Protein AF-A0A397TZB5-F1 (afdb_monomer)

Sequence (980 aa):
MTKKNLGPCSVRDCQINPKQFRGITDYALKKAKEKGTFGQYSYLEIGKQLCYSHYLEIIEPDRHNVKKLPTNNLQNNVITKSLSFGDKIALMTKVLYNKQRKENQMLELDPDHFQTMLENAEPLLKGFFDELYDAFTPERQSAYNKKEGKKKIVNICYSIAAIRNRLVNNYPLEIGLYLAASCASCNAIDTMHKAGMSVCYKTVDNYRKKIVSEHPKNIRNYFIEKNNSFFVYNIDDYHNIHGIRRPDNVVLSAPIHFATCVSKEISSCAPIPISYNGISIHNPVNIDASLVCLYLITQYREIFDFSYIQRKSQWSTSQKININFDQIELLTIHCYDDAISEKEKERNIEEVRLVGIKESNLRSLEDYLNALKRILLINKDIGRENNYVMPVVADWPGQLFIRKAITHLQQNTNSHISAAVNSFISILVPLHVSLNSREQVLIIYYSFFKKLFHAVFGERKVLAKKPKPWRINLLLELAYQGWLKIKKKILEKFGTICKDVEYRMLVDLLDNIVPATLDVYAILFRSGSFDEYVETVFRIWTFALRWNRKNYNKAPLVFLSDIFYWKDKNHPMFEAIKMFLVNFNDYFVENFHSQIRANISSSDSIETIIKQACILDANKQSPFKEAFHSKKKYPYTPPTLKYLTNRTSLFLIDYFHQVFQHLYMVPSTTSREQKKGKKKDIIKKQGKKKKKDIKHKLKVLNEEVGVTHLPTGYSTGVPPLPFLCDNCYEALNDYNDGTVLICGHGYHWHCYNQIEYGCRHCEQYYKKGINKNIKSFLERLEKGENTLTKEDGIEESEEGTEEDTEEPEEIQEIEESDTVLFRLQNALENINKWVKLGKFAKDSVDSAYKFYASNYRKLPLDFQKLKIFLLQGSATVLELFILDKKYLPLYRLRRLAIVEPLQKNSSSLDSIINLVSVLLTFHELLRDNFMIIQSVDKKLAVDGCDEIVDMGDYKDPIPTSNTPRQSTNFKKKINAKNSS

InterPro domains:
  IPR001841 Zinc finger, RING-type [PS50089] (725-763)

pLDDT: mean 76.36, std 21.87, range [24.67, 98.44]

Foldseek 3Di:
DPDDDDDDAPDPPPPDDDPDKDFCAPLQQVQLVVVVLCPVVVVDDGRGIHDPVVSCVRRNVCPPPPPDDDDDDDDDDPPPPQQDPVRLLVLLLVLLQCCCPVVVHDQDQQLVVSLVSSCVSPVSNNCVLVVQLPVVDDPDDDPVVSNLSSSVSSLVSVLSSCLVPVNSHCQQLLVLLVCLLQVHDQVRQQVCVVVSRHPHNVVNVVVLVVLLVCLLVVLLVVCQVLVFWAKEKEWDKFWLDPDFDDDPDPDGQDIFIKIWMKMFTDSVDGFFWCADPNRGLADPVRFDLVLLLVCCVPPQQLVQLAAPQVVVVVCVVVVLADDDDDPLLLLCPLPLPCLAPPPVPVLQCVRMGRLAMDGDNPFFLVRVLVVVVSVLVSVVSSPRLQTGAHEYAYAPPCQQNLSLLCVCVSVVPDPVRDNSSSNYDYAYAQVVLLQVLLQLLCLQCVLVLQLLCCLQQNPVDDDDSRDDSSVSSLSLSLLQLLCVVQVVLLCVLCDFQNLDFQVLLSCLSRRHRSVLSSCLVSGCQQVLVPVVNLSSLVSSLLLCLLLVPFPSVFSNSSNNSSLSVCVVVVRVVNVVCSVPVNSSHPSSVSSLSVSLNSRDDSPDDRVRSRSSSSVCSVPVDSVCCVSDPNHDHDPADPLRSLLSSLSSNLSVLVLSLVVLCVVFPAFDPPPPPPPPPPVPPVVDPPDDDDDDFDWDADVSSRDTDGSSSGASQCVFPQRADPQAQSQPRHGDDSPQQKGQTSSSHIHGPVRCVVVVSGDPRSSVSVSVSSVVNNVVSVCCSPPNDRGDDVSNPDDPDPDDPPDDDPDDRDDPDDPCSVVSVVSSVVSSVCSVVSDRADPLSSVQVVVVVCVCVVCVVVDPPVSVPDPQDDWDHDPFWIWHWDWDCPDPPDIDIDTDDIDGRDDPPPPDPVVVVVVVVVVVVVVVVVVVVVVVVVVVVVVVPPDDDDDDDDDDDDDDDDDDDDDDDDDDDDDDDDDDDDDD

Mean predicted aligned error: 17.18 Å

Radius of gyration: 43.2 Å; Cα contacts (8 Å, |Δi|>4): 1146; chains: 1; bounding box: 138×82×132 Å

Solvent-accessible surface area (backbone atoms only — not comparable to full-atom values): 57446 Å² total; per-residue (Å²): 134,85,82,84,82,84,69,73,47,68,54,85,91,63,83,73,84,66,98,50,74,43,68,34,40,72,67,49,54,50,44,8,51,78,68,64,45,33,74,90,47,71,89,68,50,72,74,41,32,27,32,56,67,57,40,33,58,40,48,39,60,71,80,74,69,70,82,74,81,84,88,79,89,78,83,89,78,84,77,75,76,75,75,49,72,70,52,51,52,51,51,52,33,51,50,49,23,44,42,38,71,72,67,66,44,78,86,71,68,54,47,70,61,38,47,51,53,48,28,72,76,36,66,89,44,58,65,50,64,56,53,51,40,60,73,78,47,75,92,89,59,55,75,67,54,52,57,55,47,43,42,52,44,50,52,50,53,55,44,54,31,28,61,78,36,69,83,31,50,66,61,32,51,53,46,28,47,49,41,53,38,69,68,46,50,60,66,56,34,36,49,37,22,74,72,51,60,23,36,41,42,69,58,43,52,52,52,53,52,49,47,46,70,44,42,69,58,52,51,48,50,52,53,56,77,42,69,63,34,23,56,35,32,34,50,47,80,44,61,66,38,99,58,83,66,86,61,96,52,102,59,88,64,76,66,51,41,20,36,38,30,35,34,34,67,37,77,91,36,62,67,45,56,35,56,54,98,87,43,58,74,66,54,94,73,67,65,42,48,67,60,46,45,46,46,40,66,78,69,41,40,49,58,64,38,48,33,41,55,62,52,50,49,55,38,43,75,67,64,74,55,87,79,86,74,54,72,69,61,61,54,42,74,88,58,58,61,82,42,40,60,74,55,65,79,78,69,57,56,85,62,47,39,72,73,45,68,44,84,36,76,59,54,31,38,66,47,47,52,58,55,50,49,55,58,40,59,57,31,48,82,67,72,36,37,77,53,27,51,38,42,29,32,20,52,88,54,43,52,51,35,54,48,23,54,43,51,32,52,77,67,70,74,41,89,86,60,60,76,47,52,68,19,53,42,70,36,65,34,46,56,57,54,25,52,53,46,46,52,51,49,48,61,72,42,36,75,58,51,49,54,50,46,25,70,56,75,33,82,88,57,83,80,49,91,78,55,57,70,60,57,51,44,48,55,47,49,33,49,40,57,12,40,67,77,45,42,68,65,51,49,63,70,62,42,59,64,59,59,52,67,56,62,38,23,50,48,30,42,52,38,27,49,48,51,47,36,54,33,43,31,68,48,26,36,68,69,39,40,44,72,63,27,54,54,43,47,55,52,51,29,57,50,24,52,59,58,64,36,68,62,50,44,36,51,49,58,50,45,50,25,51,51,52,49,26,53,79,66,69,37,71,65,40,58,50,49,44,78,45,37,59,65,61,48,48,63,63,54,54,39,50,51,40,55,45,60,70,48,56,58,75,85,58,50,74,67,54,53,50,45,48,50,46,45,48,60,73,48,73,75,44,66,65,53,73,76,67,59,75,63,42,74,78,94,70,52,74,70,54,49,52,47,49,22,44,42,36,30,43,51,50,52,53,51,53,48,52,50,48,39,62,72,36,64,53,66,74,89,63,72,79,64,68,76,73,58,59,88,68,60,76,84,69,71,93,66,99,66,86,83,73,86,70,69,44,79,30,79,82,81,67,44,75,41,52,48,61,68,42,26,63,21,53,70,25,98,68,48,53,51,79,64,27,17,71,77,83,64,45,75,63,56,94,82,73,53,37,38,43,37,43,31,46,37,28,31,34,54,69,58,37,55,76,52,69,55,34,58,64,58,51,52,54,42,49,49,52,47,46,48,52,32,49,51,56,46,51,50,44,47,78,71,43,72,64,50,75,51,88,86,68,55,74,75,80,82,78,78,69,94,66,82,73,74,91,68,77,80,88,68,90,74,71,91,53,48,65,58,49,50,52,52,37,53,54,51,62,60,47,57,78,68,65,73,75,46,33,72,62,36,38,53,52,51,45,51,52,50,52,52,47,70,76,38,49,89,78,46,58,78,73,68,70,67,66,80,87,66,66,80,48,48,43,82,70,40,37,37,41,48,50,81,45,84,75,57,90,94,51,74,46,81,42,83,74,49,79,40,72,65,84,59,93,86,63,84,46,70,64,63,54,48,50,57,49,47,57,54,47,61,48,48,51,55,50,51,52,51,51,53,52,50,52,57,51,54,61,64,69,72,72,76,90,83,90,89,87,90,83,93,85,87,85,81,84,90,88,89,84,89,84,89,87,89,84,89,83,88,85,87,83,91,80,87,80,87,90,84,131

Structure (mmCIF, N/CA/C/O backbone):
data_AF-A0A397TZB5-F1
#
_entry.id   AF-A0A397TZB5-F1
#
loop_
_atom_site.group_PDB
_atom_site.id
_atom_site.type_symbol
_atom_site.label_atom_id
_atom_site.label_alt_id
_atom_site.label_comp_id
_atom_site.label_asym_id
_atom_site.label_entity_id
_atom_site.label_seq_id
_atom_site.pdbx_PDB_ins_code
_atom_site.Cartn_x
_atom_site.Cartn_y
_atom_site.Cartn_z
_atom_site.occupancy
_atom_site.B_iso_or_equiv
_atom_site.auth_seq_id
_atom_site.auth_comp_id
_atom_site.auth_asym_id
_atom_site.auth_atom_id
_atom_site.pdbx_PDB_model_num
ATOM 1 N N . MET A 1 1 ? -19.148 -2.985 67.678 1.00 37.12 1 MET A N 1
ATOM 2 C CA . MET A 1 1 ? -19.379 -2.572 69.081 1.00 37.12 1 MET A CA 1
ATOM 3 C C . MET A 1 1 ? -20.519 -1.566 69.123 1.00 37.12 1 MET A C 1
ATOM 5 O O . MET A 1 1 ? -20.383 -0.476 68.580 1.00 37.12 1 MET A O 1
ATOM 9 N N . THR A 1 2 ? -21.659 -1.939 69.697 1.00 37.16 2 THR A N 1
ATOM 10 C CA . THR A 1 2 ? -22.791 -1.039 69.962 1.00 37.16 2 THR A CA 1
ATOM 11 C C . THR A 1 2 ? -22.384 -0.020 71.034 1.00 37.16 2 THR A C 1
ATOM 13 O O . THR A 1 2 ? -21.924 -0.397 72.110 1.00 37.16 2 THR A O 1
ATOM 16 N N . LYS A 1 3 ? -22.478 1.284 70.732 1.00 47.56 3 LYS A N 1
ATOM 17 C CA . LYS A 1 3 ? -22.144 2.356 71.688 1.00 47.56 3 LYS A CA 1
ATOM 18 C C . LYS A 1 3 ? -23.099 2.279 72.887 1.00 47.56 3 LYS A C 1
ATOM 20 O O . LYS A 1 3 ? -24.299 2.470 72.711 1.00 47.56 3 LYS A O 1
ATOM 25 N N . LYS A 1 4 ? -22.572 2.007 74.089 1.00 50.41 4 LYS A N 1
ATOM 26 C CA . LYS A 1 4 ? -23.333 2.080 75.348 1.00 50.41 4 LYS A CA 1
ATOM 27 C C . LYS A 1 4 ? -23.846 3.510 75.550 1.00 50.41 4 LYS A C 1
ATOM 29 O O . LYS A 1 4 ? -23.057 4.450 75.585 1.00 50.41 4 LYS A O 1
ATOM 34 N N . ASN A 1 5 ? -25.162 3.648 75.669 1.00 57.19 5 ASN A N 1
ATOM 35 C CA . ASN A 1 5 ? -25.847 4.893 76.000 1.00 57.19 5 ASN A CA 1
ATOM 36 C C . ASN A 1 5 ? -25.990 4.941 77.530 1.00 57.19 5 ASN A C 1
ATOM 38 O O . ASN A 1 5 ? -26.637 4.054 78.082 1.00 57.19 5 ASN A O 1
ATOM 42 N N . LEU A 1 6 ? -25.328 5.875 78.222 1.00 59.91 6 LEU A N 1
ATOM 43 C CA . LEU A 1 6 ? -25.119 5.806 79.682 1.00 59.91 6 LEU A CA 1
ATOM 44 C C . LEU A 1 6 ? -26.025 6.737 80.509 1.00 59.91 6 LEU A C 1
ATOM 46 O O . LEU A 1 6 ? -25.750 6.969 81.681 1.00 59.91 6 LEU A O 1
ATOM 50 N N . GLY A 1 7 ? -27.139 7.219 79.957 1.00 64.62 7 GLY A N 1
ATOM 51 C CA . GLY A 1 7 ? -28.036 8.098 80.715 1.00 64.62 7 GLY A CA 1
ATOM 52 C C . GLY A 1 7 ? -27.464 9.514 80.901 1.00 64.62 7 GLY A C 1
ATOM 53 O O . GLY A 1 7 ? -26.511 9.878 80.218 1.00 64.62 7 GLY A O 1
ATOM 54 N N . PRO A 1 8 ? -28.122 10.357 81.714 1.00 75.19 8 PRO A N 1
ATOM 55 C CA . PRO A 1 8 ? -28.730 11.604 81.252 1.00 75.19 8 PRO A CA 1
ATOM 56 C C . PRO A 1 8 ? -27.751 12.735 80.919 1.00 75.19 8 PRO A C 1
ATOM 58 O O . PRO A 1 8 ? -26.568 12.732 81.253 1.00 75.19 8 PRO A O 1
ATOM 61 N N . CYS A 1 9 ? -28.292 13.745 80.238 1.00 82.62 9 CYS A N 1
ATOM 62 C CA . CYS A 1 9 ? -27.562 14.940 79.849 1.00 82.62 9 CYS A CA 1
ATOM 63 C C . CYS A 1 9 ? -26.972 15.630 81.078 1.00 82.62 9 CYS A C 1
ATOM 65 O O . CYS A 1 9 ? -27.690 15.929 82.023 1.00 82.62 9 CYS A O 1
ATOM 67 N N . SER A 1 10 ? -25.685 15.951 81.031 1.00 84.38 10 SER A N 1
ATOM 68 C CA . SER A 1 10 ? -24.959 16.572 82.139 1.00 84.38 10 SER A CA 1
ATOM 69 C C . SER A 1 10 ? -25.239 18.070 82.314 1.00 84.38 10 SER A C 1
ATOM 71 O O . SER A 1 10 ? -24.619 18.690 83.169 1.00 84.38 10 SER A O 1
ATOM 73 N N . VAL A 1 11 ? -26.152 18.651 81.525 1.00 82.62 11 VAL A N 1
ATOM 74 C CA . VAL A 1 11 ? -26.674 20.016 81.728 1.00 82.62 11 VAL A CA 1
ATOM 75 C C . VAL A 1 11 ? -27.696 19.981 82.862 1.00 82.62 11 VAL A C 1
ATOM 77 O O . VAL A 1 11 ? -28.620 19.165 82.822 1.00 82.62 11 VAL A O 1
ATOM 80 N N . ARG A 1 12 ? -27.520 20.848 83.869 1.00 80.38 12 ARG A N 1
ATOM 81 C CA . ARG A 1 12 ? -28.432 20.948 85.024 1.00 80.38 12 ARG A CA 1
ATOM 82 C C . ARG A 1 12 ? -29.856 21.269 84.548 1.00 80.38 12 ARG A C 1
ATOM 84 O O . ARG A 1 12 ? -30.021 22.009 83.586 1.00 80.38 12 ARG A O 1
ATOM 91 N N . ASP A 1 13 ? -30.856 20.658 85.182 1.00 71.12 13 ASP A N 1
ATOM 92 C CA . ASP A 1 13 ? -32.291 20.833 84.890 1.00 71.12 13 ASP A CA 1
ATOM 93 C C . ASP A 1 13 ? -32.744 20.461 83.460 1.00 71.12 13 ASP A C 1
ATOM 95 O O . ASP A 1 13 ? -33.838 20.815 83.016 1.00 71.12 13 ASP A O 1
ATOM 99 N N . CYS A 1 14 ? -31.943 19.675 82.730 1.00 73.62 14 CYS A N 1
ATOM 100 C CA . CYS A 1 14 ? -32.333 19.141 81.427 1.00 73.62 14 CYS A CA 1
ATOM 101 C C . CYS A 1 14 ? -33.467 18.107 81.564 1.00 73.62 14 CYS A C 1
ATOM 103 O O . CYS A 1 14 ? -33.227 16.946 81.895 1.00 73.62 14 CYS A O 1
ATOM 105 N N . GLN A 1 15 ? -34.697 18.504 81.227 1.00 66.44 15 GLN A N 1
ATOM 106 C CA . GLN A 1 15 ? -35.856 17.596 81.146 1.00 66.44 15 GLN A CA 1
ATOM 107 C C . GLN A 1 15 ? -35.979 16.874 79.792 1.00 66.44 15 GLN A C 1
ATOM 109 O O . GLN A 1 15 ? -36.910 16.103 79.557 1.00 66.44 15 GLN A O 1
ATOM 114 N N . ILE A 1 16 ? -35.040 17.119 78.874 1.00 63.66 16 ILE A N 1
ATOM 115 C CA . ILE A 1 16 ? -35.050 16.528 77.537 1.00 63.66 16 ILE A CA 1
ATOM 116 C C . ILE A 1 16 ? -34.559 15.083 77.650 1.00 63.66 16 ILE A C 1
ATOM 118 O O . ILE A 1 16 ? -33.432 14.839 78.083 1.00 63.66 16 ILE A O 1
ATOM 122 N N . ASN A 1 17 ? -35.374 14.129 77.192 1.00 61.19 17 ASN A N 1
ATOM 123 C CA . ASN A 1 17 ? -35.060 12.699 77.219 1.00 61.19 17 ASN A CA 1
ATOM 124 C C . ASN A 1 17 ? -34.792 12.155 75.793 1.00 61.19 17 ASN A C 1
ATOM 126 O O . ASN A 1 17 ? -35.648 11.487 75.206 1.00 61.19 17 ASN A O 1
ATOM 130 N N . PRO A 1 18 ? -33.654 12.493 75.147 1.00 64.69 18 PRO A N 1
ATOM 131 C CA . PRO A 1 18 ? -33.411 12.113 73.760 1.00 64.69 18 PRO A CA 1
ATOM 132 C C . PRO A 1 18 ? -32.854 10.693 73.632 1.00 64.69 18 PRO A C 1
ATOM 134 O O . PRO A 1 18 ? -32.143 10.185 74.493 1.00 64.69 18 PRO A O 1
ATOM 137 N N . LYS A 1 19 ? -33.082 10.071 72.470 1.00 64.31 19 LYS A N 1
ATOM 138 C CA . LYS A 1 19 ? -32.565 8.726 72.153 1.00 64.31 19 LYS A CA 1
ATOM 139 C C . LYS A 1 19 ? -31.044 8.678 71.922 1.00 64.31 19 LYS A C 1
ATOM 141 O O . LYS A 1 19 ? -30.488 7.590 71.801 1.00 64.31 19 LYS A O 1
ATOM 146 N N . GLN A 1 20 ? -30.363 9.826 71.829 1.00 70.81 20 GLN A N 1
ATOM 147 C CA . GLN A 1 20 ? -28.938 9.919 71.493 1.00 70.81 20 GLN A CA 1
ATOM 148 C C . GLN A 1 20 ? -28.204 10.917 72.395 1.00 70.81 20 GLN A C 1
ATOM 150 O O . GLN A 1 20 ? -28.566 12.095 72.455 1.00 70.81 20 GLN A O 1
ATOM 155 N N . PHE A 1 21 ? -27.126 10.443 73.019 1.00 80.38 21 PHE A N 1
ATOM 156 C CA . PHE A 1 21 ? -26.205 11.244 73.816 1.00 80.38 21 PHE A CA 1
ATOM 157 C C . PHE A 1 21 ? -24.814 11.250 73.176 1.00 80.38 21 PHE A C 1
ATOM 159 O O . PHE A 1 21 ? -24.405 10.301 72.499 1.00 80.38 21 PHE A O 1
ATOM 166 N N . ARG A 1 22 ? -24.078 12.346 73.362 1.00 81.25 22 ARG A N 1
ATOM 167 C CA . ARG A 1 22 ? -22.705 12.518 72.883 1.00 81.25 22 ARG A CA 1
ATOM 168 C C . ARG A 1 22 ? -21.786 12.811 74.055 1.00 81.25 22 ARG A C 1
ATOM 170 O O . ARG A 1 22 ? -22.051 13.720 74.832 1.00 81.25 22 ARG A O 1
ATOM 177 N N . GLY A 1 23 ? -20.702 12.050 74.157 1.00 82.62 23 GLY A N 1
ATOM 178 C CA . GLY A 1 23 ? -19.647 12.321 75.126 1.00 82.62 23 GLY A CA 1
ATOM 179 C C . GLY A 1 23 ? -18.914 13.618 74.796 1.00 82.62 23 GLY A C 1
ATOM 180 O O . GLY A 1 23 ? -18.647 13.915 73.627 1.00 82.62 23 GLY A O 1
ATOM 181 N N . ILE A 1 24 ? -18.584 14.373 75.832 1.00 84.38 24 ILE A N 1
ATOM 182 C CA . ILE A 1 24 ? -17.704 15.529 75.754 1.00 84.38 24 ILE A CA 1
ATOM 183 C C . ILE A 1 24 ? -16.271 14.998 75.686 1.00 84.38 24 ILE A C 1
ATOM 185 O O . ILE A 1 24 ? -15.782 14.375 76.626 1.00 84.38 24 ILE A O 1
ATOM 189 N N . THR A 1 25 ? -15.616 15.205 74.546 1.00 86.19 25 THR A N 1
ATOM 190 C CA . THR A 1 25 ? -14.190 14.915 74.341 1.00 86.19 25 THR A CA 1
ATOM 191 C C . THR A 1 25 ? -13.359 16.182 74.536 1.00 86.19 25 THR A C 1
ATOM 193 O O . THR A 1 25 ? -13.909 17.285 74.491 1.00 86.19 25 THR A O 1
ATOM 196 N N . ASP A 1 26 ? -12.036 16.049 74.665 1.00 84.12 26 ASP A N 1
ATOM 197 C CA . ASP A 1 26 ? -11.114 17.198 74.739 1.00 84.12 26 ASP A CA 1
ATOM 198 C C . ASP A 1 26 ? -11.334 18.186 73.590 1.00 84.12 26 ASP A C 1
ATOM 200 O O . ASP A 1 26 ? -11.431 19.398 73.784 1.00 84.12 26 ASP A O 1
ATOM 204 N N . TYR A 1 27 ? -11.503 17.647 72.380 1.00 85.06 27 TYR A N 1
ATOM 205 C CA . TYR A 1 27 ? -11.788 18.432 71.185 1.00 85.06 27 TYR A CA 1
ATOM 206 C C . TYR A 1 27 ? -13.120 19.189 71.284 1.00 85.06 27 TYR A C 1
ATOM 208 O O . TYR A 1 27 ? -13.204 20.357 70.909 1.00 85.06 27 TYR A O 1
ATOM 216 N N . ALA A 1 28 ? -14.163 18.546 71.810 1.00 84.94 28 ALA A N 1
ATOM 217 C CA . ALA A 1 28 ? -15.489 19.140 71.943 1.00 84.94 28 ALA A CA 1
ATOM 218 C C . ALA A 1 28 ? -15.493 20.298 72.964 1.00 84.94 28 ALA A C 1
ATOM 220 O O . ALA A 1 28 ? -16.109 21.337 72.731 1.00 84.94 28 ALA A O 1
ATOM 221 N N . LEU A 1 29 ? -14.742 20.149 74.057 1.00 83.88 29 LEU A N 1
ATOM 222 C CA . LEU A 1 29 ? -14.607 21.163 75.104 1.00 83.88 29 LEU A CA 1
ATOM 223 C C . LEU A 1 29 ? -13.753 22.352 74.630 1.00 83.88 29 LEU A C 1
ATOM 225 O O . LEU A 1 29 ? -14.116 23.506 74.861 1.00 83.88 29 LEU A O 1
ATOM 229 N N . LYS A 1 30 ? -12.673 22.088 73.879 1.00 84.75 30 LYS A N 1
ATOM 230 C CA . LYS A 1 30 ? -11.884 23.129 73.197 1.00 84.75 30 LYS A CA 1
ATOM 231 C C . LYS A 1 30 ? -12.751 23.944 72.233 1.00 84.75 30 LYS A C 1
ATOM 233 O O . LYS A 1 30 ? -12.740 25.169 72.287 1.00 84.75 30 LYS A O 1
ATOM 238 N N . LYS A 1 31 ? -13.568 23.264 71.426 1.00 85.50 31 LYS A N 1
ATOM 239 C CA . LYS A 1 31 ? -14.476 23.890 70.457 1.00 85.50 31 LYS A CA 1
ATOM 240 C C . LYS A 1 31 ? -15.530 24.784 71.121 1.00 85.50 31 LYS A C 1
ATOM 242 O O . LYS A 1 31 ? -15.781 25.880 70.635 1.00 85.50 31 LYS A O 1
ATOM 247 N N . ALA A 1 32 ? -16.111 24.361 72.245 1.00 84.25 32 ALA A N 1
ATOM 248 C CA . ALA A 1 32 ? -17.046 25.192 73.011 1.00 84.25 32 ALA A CA 1
ATOM 249 C C . ALA A 1 32 ? -16.372 26.441 73.621 1.00 84.25 32 ALA A C 1
ATOM 251 O O . ALA A 1 32 ? -16.977 27.510 73.683 1.00 84.25 32 ALA A O 1
ATOM 252 N N . LYS A 1 33 ? -15.105 26.332 74.052 1.00 83.44 33 LYS A N 1
ATOM 253 C CA . LYS A 1 33 ? -14.321 27.476 74.556 1.00 83.44 33 LYS A CA 1
ATOM 254 C C . LYS A 1 33 ? -13.992 28.476 73.449 1.00 83.44 33 LYS A C 1
ATOM 256 O O . LYS A 1 33 ? -14.210 29.666 73.637 1.00 83.44 33 LYS A O 1
ATOM 261 N N . GLU A 1 34 ? -13.531 27.997 72.295 1.00 84.19 34 GLU A N 1
ATOM 262 C CA . GLU A 1 34 ? -13.237 28.835 71.120 1.00 84.19 34 GLU A CA 1
ATOM 263 C C . GLU A 1 34 ? -14.474 29.597 70.626 1.00 84.19 34 GLU A C 1
ATOM 265 O O . GLU A 1 34 ? -14.363 30.727 70.163 1.00 84.19 34 GLU A O 1
ATOM 270 N N . LYS A 1 35 ? -15.662 28.999 70.764 1.00 82.62 35 LYS A N 1
ATOM 271 C CA . LYS A 1 35 ? -16.942 29.608 70.378 1.00 82.62 35 LYS A CA 1
ATOM 272 C C . LYS A 1 35 ? -17.589 30.470 71.465 1.00 82.62 35 LYS A C 1
ATOM 274 O O . LYS A 1 35 ? -18.682 30.984 71.252 1.00 82.62 35 LYS A O 1
ATOM 279 N N . GLY A 1 36 ? -16.956 30.612 72.631 1.00 80.62 36 GLY A N 1
ATOM 280 C CA . GLY A 1 36 ? -17.456 31.427 73.744 1.00 80.62 36 GLY A CA 1
ATOM 281 C C . GLY A 1 36 ? -18.689 30.869 74.469 1.00 80.62 36 GLY A C 1
ATOM 282 O O . GLY A 1 36 ? -19.153 31.470 75.433 1.00 80.62 36 GLY A O 1
ATOM 283 N N . THR A 1 37 ? -19.207 29.706 74.070 1.00 82.06 37 THR A N 1
ATOM 284 C CA . THR A 1 37 ? -20.401 29.076 74.658 1.00 82.06 37 THR A CA 1
ATOM 285 C C . THR A 1 37 ? -20.105 28.327 75.954 1.00 82.06 37 THR A C 1
ATOM 287 O O . THR A 1 37 ? -21.015 28.061 76.733 1.00 82.06 37 THR A O 1
ATOM 290 N N . PHE A 1 38 ? -18.838 28.008 76.240 1.00 82.44 38 PHE A N 1
ATOM 291 C CA . PHE A 1 38 ? -18.463 27.244 77.436 1.00 82.44 38 PHE A CA 1
ATOM 292 C C . PHE A 1 38 ? -18.684 27.997 78.761 1.00 82.44 38 PHE A C 1
ATOM 294 O O . PHE A 1 38 ? -18.866 27.358 79.794 1.00 82.44 38 PHE A O 1
ATOM 301 N N . GLY A 1 39 ? -18.694 29.336 78.759 1.00 77.81 39 GLY A N 1
ATOM 302 C CA . GLY A 1 39 ? -18.753 30.142 79.988 1.00 77.81 39 GLY A CA 1
ATOM 303 C C . GLY A 1 39 ? -19.975 29.859 80.873 1.00 77.81 39 GLY A C 1
ATOM 304 O O . GLY A 1 39 ? -19.839 29.761 82.089 1.00 77.81 39 GLY A O 1
ATOM 305 N N . GLN A 1 40 ? -21.146 29.642 80.265 1.00 73.62 40 GLN A N 1
ATOM 306 C CA . GLN A 1 40 ? -22.401 29.320 80.968 1.00 73.62 40 GLN A CA 1
ATOM 307 C C . GLN A 1 40 ? -22.480 27.854 81.437 1.00 73.62 40 GLN A C 1
ATOM 309 O O . GLN A 1 40 ? -23.339 27.498 82.242 1.00 73.62 40 GLN A O 1
ATOM 314 N N . TYR A 1 41 ? -21.562 27.003 80.971 1.00 83.12 41 TYR A N 1
ATOM 315 C CA . TYR A 1 41 ? -21.549 25.560 81.214 1.00 83.12 41 TYR A CA 1
ATOM 316 C C . TYR A 1 41 ? -20.196 25.079 81.756 1.00 83.12 41 TYR A C 1
ATOM 318 O O . TYR A 1 41 ? -19.777 23.949 81.502 1.00 83.12 41 TYR A O 1
ATOM 326 N N . SER A 1 42 ? -19.507 25.928 82.524 1.00 79.81 42 SER A N 1
ATOM 327 C CA . SER A 1 42 ? -18.140 25.700 83.020 1.00 79.81 42 SER A CA 1
ATOM 328 C C . SER A 1 42 ? -17.969 24.450 83.899 1.00 79.81 42 SER A C 1
ATOM 330 O O . SER A 1 42 ? -16.847 23.998 84.105 1.00 79.81 42 SER A O 1
ATOM 332 N N . TYR A 1 43 ? -19.072 23.862 84.371 1.00 82.00 43 TYR A N 1
ATOM 333 C CA . TYR A 1 43 ? -19.129 22.610 85.136 1.00 82.00 43 TYR A CA 1
ATOM 334 C C . TYR A 1 43 ? -19.106 21.328 84.269 1.00 82.00 43 TYR A C 1
ATOM 336 O O . TYR A 1 43 ? -19.107 20.206 84.800 1.00 82.00 43 TYR A O 1
ATOM 344 N N . LEU A 1 44 ? -19.138 21.460 82.938 1.00 84.88 44 LEU A N 1
ATOM 345 C CA . LEU A 1 44 ? -19.027 20.343 82.000 1.00 84.88 44 LEU A CA 1
ATOM 346 C C . LEU A 1 44 ? -17.560 19.924 81.824 1.00 84.88 44 LEU A C 1
ATOM 348 O O . LEU A 1 44 ? -16.700 20.743 81.518 1.00 84.88 44 LEU A O 1
ATOM 352 N N . GLU A 1 45 ? -17.289 18.627 81.966 1.00 82.62 45 GLU A N 1
ATOM 353 C CA . GLU A 1 45 ? -15.943 18.039 81.947 1.00 82.62 45 GLU A CA 1
ATOM 354 C C . GLU A 1 45 ? -15.856 16.917 80.908 1.00 82.62 45 GLU A C 1
ATOM 356 O O . GLU A 1 45 ? -16.872 16.354 80.485 1.00 82.62 45 GLU A O 1
ATOM 361 N N . ILE A 1 46 ? -14.634 16.575 80.499 1.00 82.94 46 ILE A N 1
ATOM 362 C CA . ILE A 1 46 ? -14.382 15.461 79.580 1.00 82.94 46 ILE A CA 1
ATOM 363 C C . ILE A 1 46 ? -14.912 14.156 80.185 1.00 82.94 46 ILE A C 1
ATOM 365 O O . ILE A 1 46 ? -14.747 13.886 81.371 1.00 82.94 46 ILE A O 1
ATOM 369 N N . GLY A 1 47 ? -15.587 13.353 79.363 1.00 77.81 47 GLY A N 1
ATOM 370 C CA . GLY A 1 47 ? -16.235 12.106 79.780 1.00 77.81 47 GLY A CA 1
ATOM 371 C C . GLY A 1 47 ? -17.711 12.251 80.169 1.00 77.81 47 GLY A C 1
ATOM 372 O O . GLY A 1 47 ? -18.438 11.258 80.116 1.00 77.81 47 GLY A O 1
ATOM 373 N N . LYS A 1 48 ? -18.198 13.468 80.461 1.00 85.00 48 LYS A N 1
ATOM 374 C CA . LYS A 1 48 ? -19.635 13.744 80.664 1.00 85.00 48 LYS A CA 1
ATOM 375 C C . LYS A 1 48 ? -20.405 13.682 79.340 1.00 85.00 48 LYS A C 1
ATOM 377 O O . LYS A 1 48 ? -19.819 13.809 78.264 1.00 85.00 48 LYS A O 1
ATOM 382 N N . GLN A 1 49 ? -21.718 13.458 79.390 1.00 85.06 49 GLN A N 1
ATOM 383 C CA . GLN A 1 49 ? -22.542 13.256 78.192 1.00 85.06 49 GLN A CA 1
ATOM 384 C C . GLN A 1 49 ? -23.571 14.372 78.017 1.00 85.06 49 GLN A C 1
ATOM 386 O O . GLN A 1 49 ? -24.235 14.781 78.961 1.00 85.06 49 GLN A O 1
ATOM 391 N N . LEU A 1 50 ? -23.735 14.848 76.786 1.00 85.12 50 LEU A N 1
ATOM 392 C CA . LEU A 1 50 ? -24.751 15.823 76.408 1.00 85.12 50 LEU A CA 1
ATOM 393 C C . LEU A 1 50 ? -25.817 15.170 75.542 1.00 85.12 50 LEU A C 1
ATOM 395 O O . LEU A 1 50 ? -25.531 14.379 74.642 1.00 85.12 50 LEU A O 1
ATOM 399 N N . CYS A 1 51 ? -27.060 15.550 75.799 1.00 86.12 51 CYS A N 1
ATOM 400 C CA . CYS A 1 51 ? -28.176 15.321 74.898 1.00 86.12 51 CYS A CA 1
ATOM 401 C C . CYS A 1 51 ? -27.870 15.978 73.535 1.00 86.12 51 CYS A C 1
ATOM 403 O O . CYS A 1 51 ? -27.145 16.972 73.470 1.00 86.12 51 CYS A O 1
ATOM 405 N N . TYR A 1 52 ? -28.391 15.428 72.434 1.00 82.19 52 TYR A N 1
ATOM 406 C CA . TYR A 1 52 ? -28.057 15.935 71.098 1.00 82.19 52 TYR A CA 1
ATOM 407 C C . TYR A 1 52 ? -28.366 17.433 70.905 1.00 82.19 52 TYR A C 1
ATOM 409 O O . TYR A 1 52 ? -27.565 18.114 70.270 1.00 82.19 52 TYR A O 1
ATOM 417 N N . SER A 1 53 ? -29.455 17.965 71.480 1.00 81.56 53 SER A N 1
ATOM 418 C CA . SER A 1 53 ? -29.764 19.403 71.378 1.00 81.56 53 SER A CA 1
ATOM 419 C C . SER A 1 53 ? -28.737 20.258 72.119 1.00 81.56 53 SER A C 1
ATOM 421 O O . SER A 1 53 ? -28.178 21.168 71.522 1.00 81.56 53 SER A O 1
ATOM 423 N N . HIS A 1 54 ? -28.396 19.909 73.363 1.00 85.88 54 HIS A N 1
ATOM 424 C CA . HIS A 1 54 ? -27.371 20.619 74.134 1.00 85.88 54 HIS A CA 1
ATOM 425 C C . HIS A 1 54 ? -25.976 20.474 73.522 1.00 85.88 54 HIS A C 1
ATOM 427 O O . HIS A 1 54 ? -25.172 21.394 73.586 1.00 85.88 54 HIS A O 1
ATOM 433 N N . TYR A 1 55 ? -25.670 19.343 72.883 1.00 86.38 55 TYR A N 1
ATOM 434 C CA . TYR A 1 55 ? -24.420 19.206 72.139 1.00 86.38 55 TYR A CA 1
ATOM 435 C C . TYR A 1 55 ? -24.353 20.210 70.983 1.00 86.38 55 TYR A C 1
ATOM 437 O O . TYR A 1 55 ? -23.311 20.813 70.749 1.00 86.38 55 TYR A O 1
ATOM 445 N N . LEU A 1 56 ? -25.456 20.405 70.260 1.00 83.56 56 LEU A N 1
ATOM 446 C CA . LEU A 1 56 ? -25.523 21.406 69.200 1.00 83.56 56 LEU A CA 1
ATOM 447 C C . LEU A 1 56 ? -25.433 22.815 69.770 1.00 83.56 56 LEU A C 1
ATOM 449 O O . LEU A 1 56 ? -24.624 23.588 69.298 1.00 83.56 56 LEU A O 1
ATOM 453 N N . GLU A 1 57 ? -26.179 23.135 70.814 1.00 81.75 57 GLU A N 1
ATOM 454 C CA . GLU A 1 57 ? -26.170 24.472 71.407 1.00 81.75 57 GLU A CA 1
ATOM 455 C C . GLU A 1 57 ? -24.802 24.855 71.992 1.00 81.75 57 GLU A C 1
ATOM 457 O O . GLU A 1 57 ? -24.291 25.943 71.743 1.00 81.75 57 GLU A O 1
ATOM 462 N N . ILE A 1 58 ? -24.170 23.938 72.726 1.00 83.88 58 ILE A N 1
ATOM 463 C CA . ILE A 1 58 ? -22.942 24.226 73.471 1.00 83.88 58 ILE A CA 1
ATOM 464 C C . ILE A 1 58 ? -21.706 24.053 72.584 1.00 83.88 58 ILE A C 1
ATOM 466 O O . ILE A 1 58 ? -20.760 24.827 72.692 1.00 83.88 58 ILE A O 1
ATOM 470 N N . ILE A 1 59 ? -21.675 23.045 71.708 1.00 84.44 59 ILE A N 1
ATOM 471 C CA . ILE A 1 59 ? -20.454 22.653 70.979 1.00 84.44 59 ILE A CA 1
ATOM 472 C C . ILE A 1 59 ? -20.521 23.043 69.496 1.00 84.44 59 ILE A C 1
ATOM 474 O O . ILE A 1 59 ? -19.496 23.370 68.887 1.00 84.44 59 ILE A O 1
ATOM 478 N N . GLU A 1 60 ? -21.713 23.059 68.893 1.00 83.69 60 GLU A N 1
ATOM 479 C CA . GLU A 1 60 ? -21.919 23.438 67.487 1.00 83.69 60 GLU A CA 1
ATOM 480 C C . GLU A 1 60 ? -23.045 24.473 67.271 1.00 83.69 60 GLU A C 1
ATOM 482 O O . GLU A 1 60 ? -23.932 24.228 66.448 1.00 83.69 60 GLU A O 1
ATOM 487 N N . PRO A 1 61 ? -23.025 25.633 67.963 1.00 74.50 61 PRO A N 1
ATOM 488 C CA . PRO A 1 61 ? -24.135 26.599 67.956 1.00 74.50 61 PRO A CA 1
ATOM 489 C C . PRO A 1 61 ? -24.500 27.093 66.546 1.00 74.50 61 PRO A C 1
ATOM 491 O O . PRO A 1 61 ? -25.658 27.358 66.239 1.00 74.50 61 PRO A O 1
ATOM 494 N N . ASP A 1 62 ? -23.522 27.136 65.639 1.00 74.81 62 ASP A N 1
ATOM 495 C CA . ASP A 1 62 ? -23.696 27.632 64.268 1.00 74.81 62 ASP A CA 1
ATOM 496 C C . ASP A 1 62 ? -24.370 26.631 63.321 1.00 74.81 62 ASP A C 1
ATOM 498 O O . ASP A 1 62 ? -24.687 26.970 62.181 1.00 74.81 62 ASP A O 1
ATOM 502 N N . ARG A 1 63 ? -24.584 25.382 63.753 1.00 64.81 63 ARG A N 1
ATOM 503 C CA . ARG A 1 63 ? -25.034 24.295 62.868 1.00 64.81 63 ARG A CA 1
ATOM 504 C C . ARG A 1 63 ? -26.468 24.480 62.359 1.00 64.81 63 ARG A C 1
ATOM 506 O O . ARG A 1 63 ? -26.834 23.857 61.364 1.00 64.81 63 ARG A O 1
ATOM 513 N N . HIS A 1 64 ? -27.256 25.336 63.013 1.00 55.47 64 HIS A N 1
ATOM 514 C CA . HIS A 1 64 ? -28.643 25.641 62.643 1.00 55.47 64 HIS A CA 1
ATOM 515 C C . HIS A 1 64 ? -28.907 27.110 62.284 1.00 55.47 64 HIS A C 1
ATOM 517 O O . HIS A 1 64 ? -30.055 27.458 62.010 1.00 55.47 64 HIS A O 1
ATOM 523 N N . ASN A 1 65 ? -27.873 27.952 62.167 1.00 48.16 65 ASN A N 1
ATOM 524 C CA . ASN A 1 65 ? -28.015 29.287 61.577 1.00 48.16 65 ASN A CA 1
ATOM 525 C C . ASN A 1 65 ? -28.134 29.191 60.045 1.00 48.16 65 ASN A C 1
ATOM 527 O O . ASN A 1 65 ? -27.244 29.563 59.280 1.00 48.16 65 ASN A O 1
ATOM 531 N N . VAL A 1 66 ? -29.287 28.699 59.591 1.00 42.59 66 VAL A N 1
ATOM 532 C CA . VAL A 1 66 ? -29.815 28.990 58.260 1.00 42.59 66 VAL A CA 1
ATOM 533 C C . VAL A 1 66 ? -30.117 30.486 58.248 1.00 42.59 66 VAL A C 1
ATOM 535 O O . VAL A 1 66 ? -31.041 30.941 58.922 1.00 42.59 66 VAL A O 1
ATOM 538 N N . LYS A 1 67 ? -29.324 31.273 57.515 1.00 39.19 67 LYS A N 1
ATOM 539 C CA . LYS A 1 67 ? -29.631 32.685 57.262 1.00 39.19 67 LYS A CA 1
ATOM 540 C C . LYS A 1 67 ? -31.019 32.782 56.619 1.00 39.19 67 LYS A C 1
ATOM 542 O O . LYS A 1 67 ? -31.179 32.482 55.439 1.00 39.19 67 LYS A O 1
ATOM 547 N N . LYS A 1 68 ? -32.013 33.198 57.408 1.00 34.00 68 LYS A N 1
ATOM 548 C CA . LYS A 1 68 ? -33.294 33.715 56.919 1.00 34.00 68 LYS A CA 1
ATOM 549 C C . LYS A 1 68 ? -33.011 34.931 56.033 1.00 34.00 68 LYS A C 1
ATOM 551 O O . LYS A 1 68 ? -32.335 35.861 56.470 1.00 34.00 68 LYS A O 1
ATOM 556 N N . LEU A 1 69 ? -33.534 34.918 54.806 1.00 32.69 69 LEU A N 1
ATOM 557 C CA . LEU A 1 69 ? -33.741 36.139 54.031 1.00 32.69 69 LEU A CA 1
ATOM 558 C C . LEU A 1 69 ? -34.701 37.061 54.808 1.00 32.69 69 LEU A C 1
ATOM 560 O O . LEU A 1 69 ? -35.722 36.568 55.293 1.00 32.69 69 LEU A O 1
ATOM 564 N N . PRO A 1 70 ? -34.438 38.373 54.896 1.00 35.47 70 PRO A N 1
ATOM 565 C CA . PRO A 1 70 ? -35.449 39.334 55.299 1.00 35.47 70 PRO A CA 1
ATOM 566 C C . PRO A 1 70 ? -36.286 39.747 54.078 1.00 35.47 70 PRO A C 1
ATOM 568 O O . PRO A 1 70 ? -35.774 40.310 53.113 1.00 35.47 70 PRO A O 1
ATOM 571 N N . THR A 1 71 ? -37.588 39.476 54.122 1.00 32.81 71 THR A N 1
ATOM 572 C CA . THR A 1 71 ? -38.596 40.080 53.240 1.00 32.81 71 THR A CA 1
ATOM 573 C C . THR A 1 71 ? -39.006 41.444 53.784 1.00 32.81 71 THR A C 1
ATOM 575 O O . THR A 1 71 ? -39.697 41.515 54.797 1.00 32.81 71 THR A O 1
ATOM 578 N N . ASN A 1 72 ? -38.577 42.508 53.105 1.00 32.06 72 ASN A N 1
ATOM 579 C CA . ASN A 1 72 ? -39.428 43.455 52.368 1.00 32.06 72 ASN A CA 1
ATOM 580 C C . ASN A 1 72 ? -38.935 44.906 52.424 1.00 32.06 72 ASN A C 1
ATOM 582 O O . ASN A 1 72 ? -38.689 45.472 53.483 1.00 32.06 72 ASN A O 1
ATOM 586 N N . ASN A 1 73 ? -38.952 45.481 51.219 1.00 35.16 73 ASN A N 1
ATOM 587 C CA . ASN A 1 73 ? -39.013 46.892 50.855 1.00 35.16 73 ASN A CA 1
ATOM 588 C C . ASN A 1 73 ? -37.792 47.761 51.156 1.00 35.16 73 ASN A C 1
ATOM 590 O O . ASN A 1 73 ? -37.742 48.452 52.164 1.00 35.16 73 ASN A O 1
ATOM 594 N N . LEU A 1 74 ? -36.902 47.843 50.163 1.00 33.09 74 LEU A N 1
ATOM 595 C CA . LEU A 1 74 ? -36.318 49.108 49.720 1.00 33.09 74 LEU A CA 1
ATOM 596 C C . LEU A 1 74 ? -35.922 48.993 48.244 1.00 33.09 74 LEU A C 1
ATOM 598 O O . LEU A 1 74 ? -35.237 48.062 47.824 1.00 33.09 74 LEU A O 1
ATOM 602 N N . GLN A 1 75 ? -36.438 49.939 47.466 1.00 34.78 75 GLN A N 1
ATOM 603 C CA . GLN A 1 75 ? -36.070 50.209 46.085 1.00 34.78 75 GLN A CA 1
ATOM 604 C C . GLN A 1 75 ? -34.555 50.418 45.954 1.00 34.78 75 GLN A C 1
ATOM 606 O O . GLN A 1 75 ? -33.930 50.996 46.836 1.00 34.78 75 GLN A O 1
ATOM 611 N N . ASN A 1 76 ? -34.021 49.998 44.805 1.00 42.56 76 ASN A N 1
ATOM 612 C CA . ASN A 1 76 ? -32.807 50.510 44.169 1.00 42.56 76 ASN A CA 1
ATOM 613 C C . ASN A 1 76 ? -31.569 50.666 45.065 1.00 42.56 76 ASN A C 1
ATOM 615 O O . ASN A 1 76 ? -31.310 51.740 45.596 1.00 42.56 76 ASN A O 1
ATOM 619 N N . ASN A 1 77 ? -30.770 49.596 45.147 1.00 40.75 77 ASN A N 1
ATOM 620 C CA . ASN A 1 77 ? -29.315 49.604 44.919 1.00 40.75 77 ASN A CA 1
ATOM 621 C C . ASN A 1 77 ? -28.744 48.220 45.264 1.00 40.75 77 ASN A C 1
ATOM 623 O O . ASN A 1 77 ? -28.288 47.972 46.380 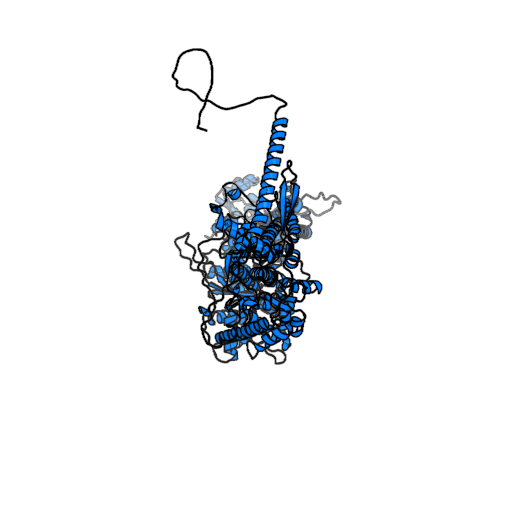1.00 40.75 77 ASN A O 1
ATOM 627 N N . VAL A 1 78 ? -28.761 47.290 44.302 1.00 39.53 78 VAL A N 1
ATOM 628 C CA . VAL A 1 78 ? -27.974 46.056 44.425 1.00 39.53 78 VAL A CA 1
ATOM 629 C C . VAL A 1 78 ? -26.523 46.419 44.143 1.00 39.53 78 VAL A C 1
ATOM 631 O O . VAL A 1 78 ? -26.075 46.434 43.001 1.00 39.53 78 VAL A O 1
ATOM 634 N N . ILE A 1 79 ? -25.776 46.695 45.209 1.00 43.84 79 ILE A N 1
ATOM 635 C CA . ILE A 1 79 ? -24.339 46.438 45.216 1.00 43.84 79 ILE A CA 1
ATOM 636 C C . ILE A 1 79 ? -24.213 44.926 45.014 1.00 43.84 79 ILE A C 1
ATOM 638 O O . ILE A 1 79 ? -24.458 44.140 45.932 1.00 43.84 79 ILE A O 1
ATOM 642 N N . THR A 1 80 ? -23.916 44.504 43.784 1.00 45.38 80 THR A N 1
ATOM 643 C CA . THR A 1 80 ? -23.574 43.118 43.464 1.00 45.38 80 THR A CA 1
ATOM 644 C C . THR A 1 80 ? -22.378 42.745 44.320 1.00 45.38 80 THR A C 1
ATOM 646 O O . THR A 1 80 ? -21.258 43.183 44.061 1.00 45.38 80 THR A O 1
ATOM 649 N N . LYS A 1 81 ? -22.606 41.972 45.382 1.00 54.12 81 LYS A N 1
ATOM 650 C CA . LYS A 1 81 ? -21.515 41.389 46.153 1.00 54.12 81 LYS A CA 1
ATOM 651 C C . LYS A 1 81 ? -20.715 40.528 45.179 1.00 54.12 81 LYS A C 1
ATOM 653 O O . LYS A 1 81 ? -21.250 39.549 44.662 1.00 54.12 81 LYS A O 1
ATOM 658 N N . SER A 1 82 ? -19.485 40.936 44.871 1.00 66.81 82 SER A N 1
ATOM 659 C CA . SER A 1 82 ? -18.616 40.174 43.982 1.00 66.81 82 SER A CA 1
ATOM 660 C C . SER A 1 82 ? -18.469 38.761 44.546 1.00 66.81 82 SER A C 1
ATOM 662 O O . SER A 1 82 ? -18.181 38.575 45.732 1.00 66.81 82 SER A O 1
ATOM 664 N N . LEU A 1 83 ? -18.756 37.756 43.717 1.00 80.25 83 LEU A N 1
ATOM 665 C CA . LEU A 1 83 ? -18.564 36.358 44.090 1.00 80.25 83 LEU A CA 1
ATOM 666 C C . LEU A 1 83 ? -17.098 36.154 44.462 1.00 80.25 83 LEU A C 1
ATOM 668 O O . LEU A 1 83 ? -16.208 36.546 43.702 1.00 80.25 83 LEU A O 1
ATOM 672 N N . SER A 1 84 ? -16.847 35.528 45.613 1.00 87.88 84 SER A N 1
ATOM 673 C CA . SER A 1 84 ? -15.482 35.145 45.957 1.00 87.88 84 SER A CA 1
ATOM 674 C C . SER A 1 84 ? -14.982 34.092 44.968 1.00 87.88 84 SER A C 1
ATOM 676 O O . SER A 1 84 ? -15.766 33.343 44.379 1.00 87.88 84 SER A O 1
ATOM 678 N N . PHE A 1 85 ? -13.665 33.979 44.814 1.00 87.62 85 PHE A N 1
ATOM 679 C CA . PHE A 1 85 ? -13.057 32.939 43.982 1.00 87.62 85 PHE A CA 1
ATOM 680 C C . PHE A 1 85 ? -13.557 31.527 44.356 1.00 87.62 85 PHE A C 1
ATOM 682 O O . PHE A 1 85 ? -13.881 30.713 43.492 1.00 87.62 85 PHE A O 1
ATOM 689 N N . GLY A 1 86 ? -13.718 31.254 45.658 1.00 87.69 86 GLY A N 1
ATOM 690 C CA . GLY A 1 86 ? -14.251 29.984 46.157 1.00 87.69 86 GLY A CA 1
ATOM 691 C C . GLY A 1 86 ? -15.707 29.714 45.752 1.00 87.69 86 GLY A C 1
ATOM 692 O O . GLY A 1 86 ? -16.053 28.554 45.481 1.00 87.69 86 GLY A O 1
ATOM 693 N N . ASP A 1 87 ? -16.531 30.764 45.666 1.00 90.19 87 ASP A N 1
ATOM 694 C CA . ASP A 1 87 ? -17.923 30.686 45.205 1.00 90.19 87 ASP A CA 1
ATOM 695 C C . ASP A 1 87 ? -17.989 30.423 43.697 1.00 90.19 87 ASP A C 1
ATOM 697 O O . ASP A 1 87 ? -18.728 29.536 43.264 1.00 90.19 87 ASP A O 1
ATOM 701 N N . LYS A 1 88 ? -17.155 31.107 42.899 1.00 92.62 88 LYS A N 1
ATOM 702 C CA . LYS A 1 88 ? -17.039 30.864 41.449 1.00 92.62 88 LYS A CA 1
ATOM 703 C C . LYS A 1 88 ? -16.616 29.421 41.156 1.00 92.62 88 LYS A C 1
ATOM 705 O O . LYS A 1 88 ? -17.256 28.740 40.358 1.00 92.62 88 LYS A O 1
ATOM 710 N N . ILE A 1 89 ? -15.631 28.883 41.885 1.00 92.44 89 ILE A N 1
ATOM 711 C CA . ILE A 1 89 ? -15.264 27.460 41.766 1.00 92.44 89 ILE A CA 1
ATOM 712 C C . ILE A 1 89 ? -16.448 26.547 42.121 1.00 92.44 89 ILE A C 1
ATOM 714 O O . ILE A 1 89 ? -16.641 25.508 41.484 1.00 92.44 89 ILE A O 1
ATOM 718 N N . ALA A 1 90 ? -17.232 26.884 43.151 1.00 91.38 90 ALA A N 1
ATOM 719 C CA . ALA A 1 90 ? -18.363 26.058 43.578 1.00 91.38 90 ALA A CA 1
ATOM 720 C C . ALA A 1 90 ? -19.440 25.989 42.487 1.00 91.38 90 ALA A C 1
ATOM 722 O O . ALA A 1 90 ? -19.943 24.904 42.183 1.00 91.38 90 ALA A O 1
ATOM 723 N N . LEU A 1 91 ? -19.739 27.136 41.874 1.00 92.81 91 LEU A N 1
ATOM 724 C CA . LEU A 1 91 ? -20.652 27.256 40.742 1.00 92.81 91 LEU A CA 1
ATOM 725 C C . LEU A 1 91 ? -20.146 26.466 39.530 1.00 92.81 91 LEU A C 1
ATOM 727 O O . LEU A 1 91 ? -20.871 25.606 39.033 1.00 92.81 91 LEU A O 1
ATOM 731 N N . MET A 1 92 ? -18.882 26.644 39.133 1.00 94.56 92 MET A N 1
ATOM 732 C CA . MET A 1 92 ? -18.260 25.875 38.046 1.00 94.56 92 MET A CA 1
ATOM 733 C C . MET A 1 92 ? -18.351 24.363 38.298 1.00 94.56 92 MET A C 1
ATOM 735 O O . MET A 1 92 ? -18.768 23.604 37.428 1.00 94.56 92 MET A O 1
ATOM 739 N N . THR A 1 93 ? -18.034 23.910 39.515 1.00 93.00 93 THR A N 1
ATOM 740 C CA . THR A 1 93 ? -18.111 22.488 39.898 1.00 93.00 93 THR A CA 1
ATOM 741 C C . THR A 1 93 ? -19.535 21.940 39.742 1.00 93.00 93 THR A C 1
ATOM 743 O O . THR A 1 93 ? -19.725 20.821 39.264 1.00 93.00 93 THR A O 1
ATOM 746 N N . LYS A 1 94 ? -20.551 22.728 40.117 1.00 91.81 94 LYS A N 1
ATOM 747 C CA . LYS A 1 94 ? -21.966 22.361 39.971 1.00 91.81 94 LYS A CA 1
ATOM 748 C C . LYS A 1 94 ? -22.389 22.287 38.502 1.00 91.81 94 LYS A C 1
ATOM 750 O O . LYS A 1 94 ? -23.112 21.358 38.142 1.00 91.81 94 LYS A O 1
ATOM 755 N N . VAL A 1 95 ? -21.935 23.227 37.670 1.00 92.81 95 VAL A N 1
ATOM 756 C CA . VAL A 1 95 ? -22.173 23.210 36.218 1.00 92.81 95 VAL A CA 1
ATOM 757 C C . VAL A 1 95 ? -21.596 21.935 35.611 1.00 92.81 95 VAL A C 1
ATOM 759 O O . VAL A 1 95 ? -22.341 21.167 35.007 1.00 92.81 95 VAL A O 1
ATOM 762 N N . LEU A 1 96 ? -20.314 21.648 35.859 1.00 92.88 96 LEU A N 1
ATOM 763 C CA . LEU A 1 96 ? -19.649 20.451 35.333 1.00 92.88 96 LEU A CA 1
ATOM 764 C C . LEU A 1 96 ? -20.324 19.155 35.808 1.00 92.88 96 LEU A C 1
ATOM 766 O O . LEU A 1 96 ? -20.508 18.237 35.012 1.00 92.88 96 LEU A O 1
ATOM 770 N N . TYR A 1 97 ? -20.765 19.095 37.071 1.00 91.12 97 TYR A N 1
ATOM 771 C CA . TYR A 1 97 ? -21.531 17.953 37.579 1.00 91.12 97 TYR A CA 1
ATOM 772 C C . TYR A 1 97 ? -22.838 17.748 36.815 1.00 91.12 97 TYR A C 1
ATOM 774 O O . TYR A 1 97 ? -23.138 16.633 36.397 1.00 91.12 97 TYR A O 1
ATOM 782 N N . ASN A 1 98 ? -23.634 18.805 36.633 1.00 89.31 98 ASN A N 1
ATOM 783 C CA . ASN A 1 98 ? -24.904 18.690 35.920 1.00 89.31 98 ASN A CA 1
ATOM 784 C C . ASN A 1 98 ? -24.674 18.251 34.466 1.00 89.31 98 ASN A C 1
ATOM 786 O O . ASN A 1 98 ? -25.297 17.285 34.027 1.00 89.31 98 ASN A O 1
ATOM 790 N N . LYS A 1 99 ? -23.714 18.878 33.778 1.00 89.62 99 LYS A N 1
ATOM 791 C CA . LYS A 1 99 ? -23.349 18.558 32.393 1.00 89.62 99 LYS A CA 1
ATOM 792 C C . LYS A 1 99 ? -22.965 17.086 32.230 1.00 89.62 99 LYS A C 1
ATOM 794 O O . LYS A 1 99 ? -23.503 16.396 31.373 1.00 89.62 99 LYS A O 1
ATOM 799 N N . GLN A 1 100 ? -22.110 16.557 33.102 1.00 86.62 100 GLN A N 1
ATOM 800 C CA . GLN A 1 100 ? -21.580 15.202 32.916 1.00 86.62 100 GLN A CA 1
ATOM 801 C C . GLN A 1 100 ? -22.383 14.089 33.587 1.00 86.62 100 GLN A C 1
ATOM 803 O O . GLN A 1 100 ? -22.346 12.952 33.126 1.00 86.62 100 GLN A O 1
ATOM 808 N N . ARG A 1 101 ? -23.091 14.371 34.687 1.00 85.31 101 ARG A N 1
ATOM 809 C CA . ARG A 1 101 ? -23.814 13.344 35.462 1.00 85.31 101 ARG A CA 1
ATOM 810 C C . ARG A 1 101 ? -25.321 13.363 35.270 1.00 85.31 101 ARG A C 1
ATOM 812 O O . ARG A 1 101 ? -25.945 12.332 35.492 1.00 85.31 101 ARG A O 1
ATOM 819 N N . LYS A 1 102 ? -25.915 14.503 34.908 1.00 85.56 102 LYS A N 1
ATOM 820 C CA . LYS A 1 102 ? -27.359 14.590 34.631 1.00 85.56 102 LYS A CA 1
ATOM 821 C C . LYS A 1 102 ? -27.652 14.616 33.142 1.00 85.56 102 LYS A C 1
ATOM 823 O O . LYS A 1 102 ? -28.580 13.952 32.705 1.00 85.56 102 LYS A O 1
ATOM 828 N N . GLU A 1 103 ? -26.858 15.365 32.384 1.00 87.62 103 GLU A N 1
ATOM 829 C CA . GLU A 1 103 ? -27.038 15.514 30.937 1.00 87.62 103 GLU A CA 1
ATOM 830 C C . GLU A 1 103 ? -26.215 14.493 30.130 1.00 87.62 103 GLU A C 1
ATOM 832 O O . GLU A 1 103 ? -26.361 14.432 28.915 1.00 87.62 103 GLU A O 1
ATOM 837 N N . ASN A 1 104 ? -25.375 13.676 30.788 1.00 82.94 104 ASN A N 1
ATOM 838 C CA . ASN A 1 104 ? -24.480 12.694 30.155 1.00 82.94 104 ASN A CA 1
ATOM 839 C C . ASN A 1 104 ? -23.606 13.282 29.027 1.00 82.94 104 ASN A C 1
ATOM 841 O O . ASN A 1 104 ? -23.258 12.583 28.076 1.00 82.94 104 ASN A O 1
ATOM 845 N N . GLN A 1 105 ? -23.230 14.560 29.126 1.00 83.19 105 GLN A N 1
ATOM 846 C CA . GLN A 1 105 ? -22.326 15.180 28.163 1.00 83.19 105 GLN A CA 1
ATOM 847 C C . GLN A 1 105 ? -20.885 14.691 28.361 1.00 83.19 105 GLN A C 1
ATOM 849 O O . GLN A 1 105 ? -20.427 14.472 29.488 1.00 83.19 105 GLN A O 1
ATOM 854 N N . MET A 1 106 ? -20.170 14.536 27.244 1.00 83.75 106 MET A N 1
ATOM 855 C CA . MET A 1 106 ? -18.735 14.241 27.203 1.00 83.75 106 MET A CA 1
ATOM 856 C C . MET A 1 106 ? -17.902 15.396 27.791 1.00 83.75 106 MET A C 1
ATOM 858 O O . MET A 1 106 ? -18.408 16.481 28.080 1.00 83.75 106 MET A O 1
ATOM 862 N N . LEU A 1 107 ? -16.607 15.153 28.006 1.00 87.81 107 LEU A N 1
ATOM 863 C CA . LEU A 1 107 ? -15.663 16.205 28.389 1.00 87.81 107 LEU A CA 1
ATOM 864 C C . LEU A 1 107 ? -15.499 17.196 27.232 1.00 87.81 107 LEU A C 1
ATOM 866 O O . LEU A 1 107 ? -14.990 16.821 26.183 1.00 87.81 107 LEU A O 1
ATOM 870 N N . GLU A 1 108 ? -15.884 18.453 27.448 1.00 89.50 108 GLU A N 1
ATOM 871 C CA . GLU A 1 108 ? -15.559 19.553 26.537 1.00 89.50 108 GLU A CA 1
ATOM 872 C C . GLU A 1 108 ? -14.155 20.064 26.868 1.00 89.50 108 GLU A C 1
ATOM 874 O O . GLU A 1 108 ? -13.931 20.545 27.983 1.00 89.50 108 GLU A O 1
ATOM 879 N N . LEU A 1 109 ? -13.210 19.890 25.944 1.00 88.69 109 LEU A N 1
ATOM 880 C CA . LEU A 1 109 ? -11.796 20.242 26.113 1.00 88.69 109 LEU A CA 1
ATOM 881 C C . LEU A 1 109 ? -11.341 21.349 25.154 1.00 88.69 109 LEU A C 1
ATOM 883 O O . LEU A 1 109 ? -10.230 21.860 25.325 1.00 88.69 109 LEU A O 1
ATOM 887 N N . ASP A 1 110 ? -12.173 21.745 24.183 1.00 89.12 110 ASP A N 1
ATOM 888 C CA . ASP A 1 110 ? -11.920 22.952 23.403 1.00 89.12 110 ASP A CA 1
ATOM 889 C C . ASP A 1 110 ? -12.131 24.184 24.300 1.00 89.12 110 ASP A C 1
ATOM 891 O O . ASP A 1 110 ? -13.197 24.323 24.904 1.00 89.12 110 ASP A O 1
ATOM 895 N N . PRO A 1 111 ? -11.139 25.082 24.440 1.00 90.12 111 PRO A N 1
ATOM 896 C CA . PRO A 1 111 ? -11.252 26.186 25.386 1.00 90.12 111 PRO A CA 1
ATOM 897 C C . PRO A 1 111 ? -12.395 27.157 25.106 1.00 90.12 111 PRO A C 1
ATOM 899 O O . PRO A 1 111 ? -13.020 27.634 26.054 1.00 90.12 111 PRO A O 1
ATOM 902 N N . ASP A 1 112 ? -12.674 27.448 23.836 1.00 90.12 112 ASP A N 1
ATOM 903 C CA . ASP A 1 112 ? -13.671 28.450 23.468 1.00 90.12 112 ASP A CA 1
ATOM 904 C C . ASP A 1 112 ? -15.088 27.870 23.657 1.00 90.12 112 ASP A C 1
ATOM 906 O O . ASP A 1 112 ? -15.973 28.525 24.225 1.00 90.12 112 ASP A O 1
ATOM 910 N N . HIS A 1 113 ? -15.297 26.599 23.292 1.00 92.06 113 HIS A N 1
ATOM 911 C CA . HIS A 1 113 ? -16.536 25.880 23.605 1.00 92.06 113 HIS A CA 1
ATOM 912 C C . HIS A 1 113 ? -16.723 25.663 25.109 1.00 92.06 113 HIS A C 1
ATOM 914 O O . HIS A 1 113 ? -17.828 25.853 25.620 1.00 92.06 113 HIS A O 1
ATOM 920 N N . PHE A 1 114 ? -15.662 25.317 25.841 1.00 93.31 114 PHE A N 1
ATOM 921 C CA . PHE A 1 114 ? -15.707 25.114 27.289 1.00 93.31 114 PHE A CA 1
ATOM 922 C C . PHE A 1 114 ? -16.112 26.392 28.024 1.00 93.31 114 PHE A C 1
ATOM 924 O O . PHE A 1 114 ? -16.994 26.357 28.887 1.00 93.31 114 PHE A O 1
ATOM 931 N N . GLN A 1 115 ? -15.507 27.527 27.663 1.00 94.06 115 GLN A N 1
ATOM 932 C CA . GLN A 1 115 ? -15.872 28.830 28.211 1.00 94.06 115 GLN A CA 1
ATOM 933 C C . GLN A 1 115 ? -17.343 29.137 27.924 1.00 94.06 115 GLN A C 1
ATOM 935 O O . GLN A 1 115 ? -18.112 29.389 28.850 1.00 94.06 115 GLN A O 1
ATOM 940 N N . THR A 1 116 ? -17.764 29.014 26.664 1.00 93.00 116 THR A N 1
ATOM 941 C CA . THR A 1 116 ? -19.154 29.255 26.252 1.00 93.00 116 THR A CA 1
ATOM 942 C C . THR A 1 116 ? -20.140 28.360 27.012 1.00 93.00 116 THR A C 1
ATOM 944 O O . THR A 1 116 ? -21.185 28.821 27.472 1.00 93.00 116 THR A O 1
ATOM 947 N N . MET A 1 117 ? -19.804 27.081 27.202 1.00 94.38 117 MET A N 1
ATOM 948 C CA . MET A 1 117 ? -20.604 26.125 27.970 1.00 94.38 117 MET A CA 1
ATOM 949 C C . MET A 1 117 ? -20.768 26.568 29.430 1.00 94.38 117 MET A C 1
ATOM 951 O O . MET A 1 117 ? -21.877 26.484 29.964 1.00 94.38 117 MET A O 1
ATOM 955 N N . LEU A 1 118 ? -19.692 27.022 30.082 1.00 93.88 118 LEU A N 1
ATOM 956 C CA . LEU A 1 118 ? -19.742 27.492 31.468 1.00 93.88 118 LEU A CA 1
ATOM 957 C C . LEU A 1 118 ? -20.593 28.757 31.611 1.00 93.88 118 LEU A C 1
ATOM 959 O O . LEU A 1 118 ? -21.469 28.800 32.474 1.00 93.88 118 LEU A O 1
ATOM 963 N N . GLU A 1 119 ? -20.356 29.758 30.764 1.00 93.12 119 GLU A N 1
ATOM 964 C CA . GLU A 1 119 ? -21.025 31.061 30.846 1.00 93.12 119 GLU A CA 1
ATOM 965 C C . GLU A 1 119 ? -22.519 30.971 30.514 1.00 93.12 119 GLU A C 1
ATOM 967 O O . GLU A 1 119 ? -23.336 31.628 31.158 1.00 93.12 119 GLU A O 1
ATOM 972 N N . ASN A 1 120 ? -22.899 30.113 29.562 1.00 92.44 120 ASN A N 1
ATOM 973 C CA . ASN A 1 120 ? -24.305 29.880 29.229 1.00 92.44 120 ASN A CA 1
ATOM 974 C C . ASN A 1 120 ? -25.048 29.118 30.332 1.00 92.44 120 ASN A C 1
ATOM 976 O O . ASN A 1 120 ? -26.230 29.364 30.565 1.00 92.44 120 ASN A O 1
ATOM 980 N N . ALA A 1 121 ? -24.382 28.166 30.991 1.00 92.19 121 ALA A N 1
ATOM 981 C CA . ALA A 1 121 ? -24.995 27.382 32.060 1.00 92.19 121 ALA A CA 1
ATOM 982 C C . ALA A 1 121 ? -25.134 28.177 33.367 1.00 92.19 121 ALA A C 1
ATOM 984 O O . ALA A 1 121 ? -26.064 27.927 34.135 1.00 92.19 121 ALA A O 1
ATOM 985 N N . GLU A 1 122 ? -24.216 29.108 33.631 1.00 94.00 122 GLU A N 1
ATOM 986 C CA . GLU A 1 122 ? -24.240 29.983 34.800 1.00 94.00 122 GLU A CA 1
ATOM 987 C C . GLU A 1 122 ? -23.656 31.364 34.439 1.00 94.00 122 GLU A C 1
ATOM 989 O O . GLU A 1 122 ? -22.434 31.539 34.462 1.00 94.00 122 GLU A O 1
ATOM 994 N N . PRO A 1 123 ? -24.506 32.372 34.150 1.00 91.81 123 PRO A N 1
ATOM 995 C CA . PRO A 1 123 ? -24.063 33.713 33.756 1.00 91.81 123 PRO A CA 1
ATOM 996 C C . PRO A 1 123 ? -23.165 34.409 34.786 1.00 91.81 123 PRO A C 1
ATOM 998 O O . PRO A 1 123 ? -22.385 35.292 34.435 1.00 91.81 123 PRO A O 1
ATOM 1001 N N . LEU A 1 124 ? -23.235 33.999 36.059 1.00 90.69 124 LEU A N 1
ATOM 1002 C CA . LEU A 1 124 ? -22.354 34.485 37.124 1.00 90.69 124 LEU A CA 1
ATOM 1003 C C . LEU A 1 124 ? -20.885 34.047 36.964 1.00 90.69 124 LEU A C 1
ATOM 1005 O O . LEU A 1 124 ? -20.015 34.581 37.653 1.00 90.69 124 LEU A O 1
ATOM 1009 N N . LEU A 1 125 ? -20.597 33.088 36.078 1.00 91.69 125 LEU A N 1
ATOM 1010 C CA . LEU A 1 125 ? -19.243 32.654 35.720 1.00 91.69 125 LEU A CA 1
ATOM 1011 C C . LEU A 1 125 ? -18.650 33.426 34.535 1.00 91.69 125 LEU A C 1
ATOM 1013 O O . LEU A 1 125 ? -17.517 33.142 34.149 1.00 91.69 125 LEU A O 1
ATOM 1017 N N . LYS A 1 126 ? -19.374 34.393 33.959 1.00 92.00 126 LYS A N 1
ATOM 1018 C CA . LYS A 1 126 ? -18.878 35.180 32.826 1.00 92.00 126 LYS A CA 1
ATOM 1019 C C . LYS A 1 126 ? -17.558 35.879 33.160 1.00 92.00 126 LYS A C 1
ATOM 1021 O O . LYS A 1 126 ? -17.466 36.579 34.168 1.00 92.00 126 LYS A O 1
ATOM 1026 N N . GLY A 1 127 ? -16.540 35.659 32.328 1.00 89.44 127 GLY A N 1
ATOM 1027 C CA . GLY A 1 127 ? -15.180 36.176 32.532 1.00 89.44 127 GLY A CA 1
ATOM 1028 C C . GLY A 1 127 ? -14.344 35.437 33.587 1.00 89.44 127 GLY A C 1
ATOM 1029 O O . GLY A 1 127 ? -13.181 35.775 33.778 1.00 89.44 127 GLY A O 1
ATOM 1030 N N . PHE A 1 128 ? -14.877 34.410 34.264 1.00 92.62 128 PHE A N 1
ATOM 1031 C CA . PHE A 1 128 ? -14.104 33.621 35.236 1.00 92.62 128 PHE A CA 1
ATOM 1032 C C . PHE A 1 128 ? -13.009 32.778 34.569 1.00 92.62 128 PHE A C 1
ATOM 1034 O O . PHE A 1 128 ? -11.941 32.575 35.142 1.00 92.62 128 PHE A O 1
ATOM 1041 N N . PHE A 1 129 ? -13.262 32.280 33.356 1.00 92.75 129 PHE A N 1
ATOM 1042 C CA . PHE A 1 129 ? -12.256 31.541 32.594 1.00 92.75 129 PHE A CA 1
ATOM 1043 C C . PHE A 1 129 ? -11.079 32.442 32.192 1.00 92.75 129 PHE A C 1
ATOM 1045 O O . PHE A 1 129 ? -9.927 32.042 32.351 1.00 92.75 129 PHE A O 1
ATOM 1052 N N . ASP A 1 130 ? -11.370 33.668 31.750 1.00 90.69 130 ASP A N 1
ATOM 1053 C CA . ASP A 1 130 ? -10.355 34.670 31.410 1.00 90.69 130 ASP A CA 1
ATOM 1054 C C . ASP A 1 130 ? -9.551 35.088 32.650 1.00 90.69 130 ASP A C 1
ATOM 1056 O O . ASP A 1 130 ? -8.326 35.105 32.607 1.00 90.69 130 ASP A O 1
ATOM 1060 N N . GLU A 1 131 ? -10.220 35.290 33.794 1.00 90.56 131 GLU A N 1
ATOM 1061 C CA . GLU A 1 131 ? -9.570 35.560 35.088 1.00 90.56 131 GLU A CA 1
ATOM 1062 C C . GLU A 1 131 ? -8.562 34.460 35.466 1.00 90.56 131 GLU A C 1
ATOM 1064 O O . GLU A 1 131 ? -7.456 34.753 35.920 1.00 90.56 131 GLU A O 1
ATOM 1069 N N . LEU A 1 132 ? -8.913 33.185 35.254 1.00 90.44 132 LEU A N 1
ATOM 1070 C CA . LEU A 1 132 ? -7.989 32.068 35.466 1.00 90.44 132 LEU A CA 1
ATOM 1071 C C . LEU A 1 132 ? -6.845 32.077 34.446 1.00 90.44 132 LEU A C 1
ATOM 1073 O O . LEU A 1 132 ? -5.694 31.850 34.815 1.00 90.44 132 LEU A O 1
ATOM 1077 N N . TYR A 1 133 ? -7.136 32.327 33.172 1.00 89.50 133 TYR A N 1
ATOM 1078 C CA . TYR A 1 133 ? -6.116 32.373 32.130 1.00 89.50 133 TYR A CA 1
ATOM 1079 C C . TYR A 1 133 ? -5.066 33.453 32.397 1.00 89.50 133 TYR A C 1
ATOM 1081 O O . TYR A 1 133 ? -3.871 33.144 32.363 1.00 89.50 133 TYR A O 1
ATOM 1089 N N . ASP A 1 134 ? -5.500 34.662 32.743 1.00 87.25 134 ASP A N 1
ATOM 1090 C CA . ASP A 1 134 ? -4.624 35.789 33.064 1.00 87.25 134 ASP A CA 1
ATOM 1091 C C . ASP A 1 134 ? -3.812 35.530 34.342 1.00 87.25 134 ASP A C 1
ATOM 1093 O O . ASP A 1 134 ? -2.634 35.879 34.414 1.00 87.25 134 ASP A O 1
ATOM 1097 N N . ALA A 1 135 ? -4.392 34.845 35.335 1.00 87.31 135 ALA A N 1
ATOM 1098 C CA . ALA A 1 135 ? -3.692 34.507 36.575 1.00 87.31 135 ALA A CA 1
ATOM 1099 C C . ALA A 1 135 ? -2.538 33.506 36.377 1.00 87.31 135 ALA A C 1
ATOM 1101 O O . ALA A 1 135 ? -1.536 33.568 37.092 1.00 87.31 135 ALA A O 1
ATOM 1102 N N . PHE A 1 136 ? -2.669 32.567 35.436 1.00 83.69 136 PHE A N 1
ATOM 1103 C CA . PHE A 1 136 ? -1.685 31.499 35.213 1.00 83.69 136 PHE A CA 1
ATOM 1104 C C . PHE A 1 136 ? -0.757 31.742 34.011 1.00 83.69 136 PHE A C 1
ATOM 1106 O O . PHE A 1 136 ? 0.224 31.008 33.853 1.00 83.69 136 PHE A O 1
ATOM 1113 N N . THR A 1 137 ? -1.026 32.745 33.166 1.00 78.44 137 THR A N 1
ATOM 1114 C CA . THR A 1 137 ? -0.310 32.943 31.894 1.00 78.44 137 THR A CA 1
ATOM 1115 C C . THR A 1 137 ? 0.421 34.293 31.842 1.00 78.44 137 THR A C 1
ATOM 1117 O O . THR A 1 137 ? -0.224 35.333 31.876 1.00 78.44 137 THR A O 1
ATOM 1120 N N . PRO A 1 138 ? 1.762 34.326 31.692 1.00 76.94 138 PRO A N 1
ATOM 1121 C CA . PRO A 1 138 ? 2.508 35.582 31.562 1.00 76.94 138 PRO A CA 1
ATOM 1122 C C . PRO A 1 138 ? 2.241 36.313 30.231 1.00 76.94 138 PRO A C 1
ATOM 1124 O O . PRO A 1 138 ? 2.068 35.684 29.186 1.00 76.94 138 PRO A O 1
ATOM 1127 N N . GLU A 1 139 ? 2.303 37.651 30.248 1.00 68.88 139 GLU A N 1
ATOM 1128 C CA . GLU A 1 139 ? 1.897 38.538 29.137 1.00 68.88 139 GLU A CA 1
ATOM 1129 C C . GLU A 1 139 ? 2.675 38.331 27.818 1.00 68.88 139 GLU A C 1
ATOM 1131 O O . GLU A 1 139 ? 2.130 38.492 26.720 1.00 68.88 139 GLU A O 1
ATOM 1136 N N . ARG A 1 140 ? 3.960 37.951 27.896 1.00 66.31 140 ARG A N 1
ATOM 1137 C CA . ARG A 1 140 ? 4.842 37.778 26.728 1.00 66.31 140 ARG A CA 1
ATOM 1138 C C . ARG A 1 140 ? 4.894 36.319 26.280 1.00 66.31 140 ARG A C 1
ATOM 1140 O O . ARG A 1 140 ? 5.802 35.577 26.644 1.00 66.31 140 ARG A O 1
ATOM 1147 N N . GLN A 1 141 ? 3.938 35.916 25.449 1.00 73.38 141 GLN A N 1
ATOM 1148 C CA . GLN A 1 141 ? 3.925 34.596 24.813 1.00 73.38 141 GLN A CA 1
ATOM 1149 C C . GLN A 1 141 ? 3.645 34.678 23.311 1.00 73.38 141 GLN A C 1
ATOM 1151 O O . GLN A 1 141 ? 2.898 35.542 22.848 1.00 73.38 141 GLN A O 1
ATOM 1156 N N . SER A 1 142 ? 4.227 33.744 22.553 1.00 76.19 142 SER A N 1
ATOM 1157 C CA . SER A 1 142 ? 3.882 33.530 21.145 1.00 76.19 142 SER A CA 1
ATOM 1158 C C . SER A 1 142 ? 2.404 33.150 21.002 1.00 76.19 142 SER A C 1
ATOM 1160 O O . SER A 1 142 ? 1.795 32.614 21.930 1.00 76.19 142 SER A O 1
ATOM 1162 N N . ALA A 1 143 ? 1.817 33.381 19.825 1.00 77.00 143 ALA A N 1
ATOM 1163 C CA . ALA A 1 143 ? 0.420 33.023 19.561 1.00 77.00 143 ALA A CA 1
ATOM 1164 C C . ALA A 1 143 ? 0.130 31.526 19.808 1.00 77.00 143 ALA A C 1
ATOM 1166 O O . ALA A 1 143 ? -0.926 31.178 20.331 1.00 77.00 143 ALA A O 1
ATOM 1167 N N . TYR A 1 144 ? 1.097 30.651 19.501 1.00 76.38 144 TYR A N 1
ATOM 1168 C CA . TYR A 1 144 ? 1.015 29.217 19.789 1.00 76.38 144 TYR A CA 1
ATOM 1169 C C . TYR A 1 144 ? 0.905 28.937 21.295 1.00 76.38 144 TYR A C 1
ATOM 1171 O O . TYR A 1 144 ? -0.007 28.237 21.732 1.00 76.38 144 TYR A O 1
ATOM 1179 N N . ASN A 1 145 ? 1.787 29.538 22.099 1.00 78.44 145 ASN A N 1
ATOM 1180 C CA . ASN A 1 145 ? 1.806 29.328 23.546 1.00 78.44 145 ASN A CA 1
ATOM 1181 C C . ASN A 1 145 ? 0.545 29.876 24.230 1.00 78.44 145 ASN A C 1
ATOM 1183 O O . ASN A 1 145 ? 0.056 29.246 25.161 1.00 78.44 145 ASN A O 1
ATOM 1187 N N . LYS A 1 146 ? -0.039 30.967 23.715 1.00 80.06 146 LYS A N 1
ATOM 1188 C CA . LYS A 1 146 ? -1.336 31.482 24.189 1.00 80.06 146 LYS A CA 1
ATOM 1189 C C . LYS A 1 146 ? -2.469 30.468 23.980 1.00 80.06 146 LYS A C 1
ATOM 1191 O O . LYS A 1 146 ? -3.254 30.216 24.893 1.00 80.06 146 LYS A O 1
ATOM 1196 N N . LYS A 1 147 ? -2.525 29.828 22.804 1.00 80.50 147 LYS A N 1
ATOM 1197 C CA . LYS A 1 147 ? -3.524 28.785 22.504 1.00 80.50 147 LYS A CA 1
ATOM 1198 C C . LYS A 1 147 ? -3.357 27.554 23.402 1.00 80.50 147 LYS A C 1
ATOM 1200 O O . LYS A 1 147 ? -4.336 27.058 23.952 1.00 80.50 147 LYS A O 1
ATOM 1205 N N . GLU A 1 148 ? -2.124 27.091 23.596 1.00 80.56 148 GLU A N 1
ATOM 1206 C CA . GLU A 1 148 ? -1.823 25.982 24.513 1.00 80.56 148 GLU A CA 1
ATOM 1207 C C . GLU A 1 148 ? -2.075 26.347 25.986 1.00 80.56 148 GLU A C 1
ATOM 1209 O O . GLU A 1 148 ? -2.520 25.509 26.769 1.00 80.56 148 GLU A O 1
ATOM 1214 N N . GLY A 1 149 ? -1.859 27.608 26.369 1.00 83.50 149 GLY A N 1
ATOM 1215 C CA . GLY A 1 149 ? -2.190 28.137 27.691 1.00 83.50 149 GLY A CA 1
ATOM 1216 C C . GLY A 1 149 ? -3.668 27.951 28.021 1.00 83.50 149 GLY A C 1
ATOM 1217 O O . GLY A 1 149 ? -3.990 27.360 29.048 1.00 83.50 149 GLY A O 1
ATOM 1218 N N . LYS A 1 150 ? -4.570 28.337 27.108 1.00 87.12 150 LYS A N 1
ATOM 1219 C CA . LYS A 1 150 ? -6.020 28.169 27.296 1.00 87.12 150 LYS A CA 1
ATOM 1220 C C . LYS A 1 150 ? -6.418 26.708 27.550 1.00 87.12 150 LYS A C 1
ATOM 1222 O O . LYS A 1 150 ? -7.195 26.439 28.464 1.00 87.12 150 LYS A O 1
ATOM 1227 N N . LYS A 1 151 ? -5.839 25.748 26.817 1.00 87.56 151 LYS A N 1
ATOM 1228 C CA . LYS A 1 151 ? -6.080 24.307 27.047 1.00 87.56 151 LYS A CA 1
ATOM 1229 C C . LYS A 1 151 ? -5.670 23.858 28.451 1.00 87.56 151 LYS A C 1
ATOM 1231 O O . LYS A 1 151 ? -6.373 23.071 29.086 1.00 87.56 151 LYS A O 1
ATOM 1236 N N . LYS A 1 152 ? -4.546 24.369 28.965 1.00 88.00 152 LYS A N 1
ATOM 1237 C CA . LYS A 1 152 ? -4.096 24.080 30.337 1.00 88.00 152 LYS A CA 1
ATOM 1238 C C . LYS A 1 152 ? -5.087 24.607 31.377 1.00 88.00 152 LYS A C 1
ATOM 1240 O O . LYS A 1 152 ? -5.316 23.927 32.372 1.00 88.00 152 LYS A O 1
ATOM 1245 N N . ILE A 1 153 ? -5.718 25.758 31.137 1.00 91.62 153 ILE A N 1
ATOM 1246 C CA . ILE A 1 153 ? -6.744 26.299 32.044 1.00 91.62 153 ILE A CA 1
ATOM 1247 C C . ILE A 1 153 ? -7.979 25.401 32.098 1.00 91.62 153 ILE A C 1
ATOM 1249 O O . ILE A 1 153 ? -8.459 25.110 33.190 1.00 91.62 153 ILE A O 1
ATOM 1253 N N . VAL A 1 154 ? -8.451 24.884 30.958 1.00 91.81 154 VAL A N 1
ATOM 1254 C CA . VAL A 1 154 ? -9.562 23.912 30.931 1.00 91.81 154 VAL A CA 1
ATOM 1255 C C . VAL A 1 154 ? -9.250 22.697 31.815 1.00 91.81 154 VAL A C 1
ATOM 1257 O O . VAL A 1 154 ? -10.076 22.291 32.635 1.00 91.81 154 VAL A O 1
ATOM 1260 N N . ASN A 1 155 ? -8.031 22.154 31.718 1.00 88.69 155 ASN A N 1
ATOM 1261 C CA . ASN A 1 155 ? -7.566 21.065 32.585 1.00 88.69 155 ASN A CA 1
ATOM 1262 C C . ASN A 1 155 ? -7.609 21.462 34.072 1.00 88.69 155 ASN A C 1
ATOM 1264 O O . ASN A 1 155 ? -8.167 20.730 34.894 1.00 88.69 155 ASN A O 1
ATOM 1268 N N . ILE A 1 156 ? -7.080 22.638 34.419 1.00 90.12 156 ILE A N 1
ATOM 1269 C CA . ILE A 1 156 ? -7.110 23.149 35.795 1.00 90.12 156 ILE A CA 1
ATOM 1270 C C . ILE A 1 156 ? -8.556 23.229 36.307 1.00 90.12 156 ILE A C 1
ATOM 1272 O O . ILE A 1 156 ? -8.827 22.778 37.420 1.00 90.12 156 ILE A O 1
ATOM 1276 N N . CYS A 1 157 ? -9.504 23.705 35.497 1.00 92.31 157 CYS A N 1
ATOM 1277 C CA . CYS A 1 157 ? -10.922 23.769 35.857 1.00 92.31 157 CYS A CA 1
ATOM 1278 C C . CYS A 1 157 ? -11.506 22.386 36.195 1.00 92.31 157 CYS A C 1
ATOM 1280 O O . CYS A 1 157 ? -12.105 22.212 37.264 1.00 92.31 157 CYS A O 1
ATOM 1282 N N . TYR A 1 158 ? -11.301 21.382 35.333 1.00 92.12 158 TYR A N 1
ATOM 1283 C CA . TYR A 1 158 ? -11.757 20.011 35.604 1.00 92.12 158 TYR A CA 1
ATOM 1284 C C . TYR A 1 158 ? -11.077 19.397 36.829 1.00 92.12 158 TYR A C 1
ATOM 1286 O O . TYR A 1 158 ? -11.750 18.744 37.635 1.00 92.12 158 TYR A O 1
ATOM 1294 N N . SER A 1 159 ? -9.777 19.636 36.996 1.00 89.56 159 SER A N 1
ATOM 1295 C CA . SER A 1 159 ? -8.978 19.143 38.119 1.00 89.56 159 SER A CA 1
ATOM 1296 C C . SER A 1 159 ? -9.434 19.746 39.448 1.00 89.56 159 SER A C 1
ATOM 1298 O O . SER A 1 159 ? -9.689 19.010 40.399 1.00 89.56 159 SER A O 1
ATOM 1300 N N . ILE A 1 160 ? -9.643 21.066 39.520 1.00 90.44 160 ILE A N 1
ATOM 1301 C CA . ILE A 1 160 ? -10.170 21.740 40.718 1.00 90.44 160 ILE A CA 1
ATOM 1302 C C . ILE A 1 160 ? -11.560 21.193 41.073 1.00 90.44 160 ILE A C 1
ATOM 1304 O O . ILE A 1 160 ? -11.831 20.893 42.241 1.00 90.44 160 ILE A O 1
ATOM 1308 N N . ALA A 1 161 ? -12.437 21.021 40.081 1.00 90.44 161 ALA A N 1
ATOM 1309 C CA . ALA A 1 161 ? -13.765 20.450 40.297 1.00 90.44 161 ALA A CA 1
ATOM 1310 C C . ALA A 1 161 ? -13.694 19.003 40.826 1.00 90.44 161 ALA A C 1
ATOM 1312 O O . ALA A 1 161 ? -14.419 18.651 41.761 1.00 90.44 161 ALA A O 1
ATOM 1313 N N . ALA A 1 162 ? -12.782 18.186 40.290 1.00 87.88 162 ALA A N 1
ATOM 1314 C CA . ALA A 1 162 ? -12.563 16.807 40.722 1.00 87.88 162 ALA A CA 1
ATOM 1315 C C . ALA A 1 162 ? -11.940 16.699 42.125 1.00 87.88 162 ALA A C 1
ATOM 1317 O O . ALA A 1 162 ? -12.295 15.798 42.886 1.00 87.88 162 ALA A O 1
ATOM 1318 N N . ILE A 1 163 ? -11.052 17.623 42.505 1.00 87.12 163 ILE A N 1
ATOM 1319 C CA . ILE A 1 163 ? -10.497 17.698 43.866 1.00 87.12 163 ILE A CA 1
ATOM 1320 C C . ILE A 1 163 ? -11.610 17.998 44.875 1.00 87.12 163 ILE A C 1
ATOM 1322 O O . ILE A 1 163 ? -11.665 17.365 45.930 1.00 87.12 163 ILE A O 1
ATOM 1326 N N . ARG A 1 164 ? -12.528 18.921 44.550 1.00 83.94 164 ARG A N 1
ATOM 1327 C CA . ARG A 1 164 ? -13.674 19.244 45.420 1.00 83.94 164 ARG A CA 1
ATOM 1328 C C . ARG A 1 164 ? -14.621 18.064 45.587 1.00 83.94 164 ARG A C 1
ATOM 1330 O O . ARG A 1 164 ? -15.122 17.837 46.686 1.00 83.94 164 ARG A O 1
ATOM 1337 N N . ASN A 1 165 ? -14.885 17.331 44.510 1.00 80.50 165 ASN A N 1
ATOM 1338 C CA . ASN A 1 165 ? -15.639 16.088 44.558 1.00 80.50 165 ASN A CA 1
ATOM 1339 C C . ASN A 1 165 ? -15.250 15.194 43.373 1.00 80.50 165 ASN A C 1
ATOM 1341 O O . ASN A 1 165 ? -15.552 15.487 42.218 1.00 80.50 165 ASN A O 1
ATOM 1345 N N . ARG A 1 166 ? -14.640 14.047 43.686 1.00 72.31 166 ARG A N 1
ATOM 1346 C CA . ARG A 1 166 ? -14.094 13.101 42.698 1.00 72.31 166 ARG A CA 1
ATOM 1347 C C . ARG A 1 166 ? -15.142 12.484 41.772 1.00 72.31 166 ARG A C 1
ATOM 1349 O O . ARG A 1 166 ? -14.783 11.926 40.745 1.00 72.31 166 ARG A O 1
ATOM 1356 N N . LEU A 1 167 ? -16.422 12.564 42.131 1.00 73.88 167 LEU A N 1
ATOM 1357 C CA . LEU A 1 167 ? -17.531 12.054 41.325 1.00 73.88 167 LEU A CA 1
ATOM 1358 C C . LEU A 1 167 ? -18.125 13.123 40.395 1.00 73.88 167 LEU A C 1
ATOM 1360 O O . LEU A 1 167 ? -19.055 12.814 39.649 1.00 73.88 167 LEU A O 1
ATOM 1364 N N . VAL A 1 168 ? -17.608 14.359 40.417 1.00 79.12 168 VAL A N 1
ATOM 1365 C CA . VAL A 1 168 ? -18.163 15.483 39.645 1.00 79.12 168 VAL A CA 1
ATOM 1366 C C . VAL A 1 168 ? -18.072 15.259 38.150 1.00 79.12 168 VAL A C 1
ATOM 1368 O O . VAL A 1 168 ? -19.042 15.494 37.438 1.00 79.12 168 VAL A O 1
ATOM 1371 N N . ASN A 1 169 ? -16.917 14.797 37.691 1.00 82.19 169 ASN A N 1
ATOM 1372 C CA . ASN A 1 169 ? -16.612 14.660 36.280 1.00 82.19 169 ASN A CA 1
ATOM 1373 C C . ASN A 1 169 ? -15.855 13.349 36.011 1.00 82.19 169 ASN A C 1
ATOM 1375 O O . ASN A 1 169 ? -15.436 12.661 36.945 1.00 82.19 169 ASN A O 1
ATOM 1379 N N . ASN A 1 170 ? -15.723 12.975 34.740 1.00 85.94 170 ASN A N 1
ATOM 1380 C CA . ASN A 1 170 ? -14.970 11.785 34.321 1.00 85.94 170 ASN A CA 1
ATOM 1381 C C . ASN A 1 170 ? -13.478 12.076 34.059 1.00 85.94 170 ASN A C 1
ATOM 1383 O O . ASN A 1 170 ? -12.732 11.170 33.701 1.00 85.94 170 ASN A O 1
ATOM 1387 N N . TYR A 1 171 ? -13.013 13.309 34.276 1.00 87.81 171 TYR A N 1
ATOM 1388 C CA . TYR A 1 171 ? -11.656 13.733 33.918 1.00 87.81 171 TYR A CA 1
ATOM 1389 C C . TYR A 1 171 ? -10.534 12.928 34.615 1.00 87.81 171 TYR A C 1
ATOM 1391 O O . TYR A 1 171 ? -9.635 12.450 33.924 1.00 87.81 171 TYR A O 1
ATOM 1399 N N . PRO A 1 172 ? -10.588 12.645 35.937 1.00 89.44 172 PRO A N 1
ATOM 1400 C CA . PRO A 1 172 ? -9.585 11.794 36.586 1.00 89.44 172 PRO A CA 1
ATOM 1401 C C . PRO A 1 172 ? -9.584 10.344 36.089 1.00 89.44 172 PRO A C 1
ATOM 1403 O O . PRO A 1 172 ? -8.573 9.653 36.223 1.00 89.44 172 PRO A O 1
ATOM 1406 N N . LEU A 1 173 ? -10.720 9.854 35.572 1.00 88.00 173 LEU A N 1
ATOM 1407 C CA . LEU A 1 173 ? -10.804 8.520 34.978 1.00 88.00 173 LEU A CA 1
ATOM 1408 C C . LEU A 1 173 ? -10.080 8.495 33.629 1.00 88.00 173 LEU A C 1
ATOM 1410 O O . LEU A 1 173 ? -9.298 7.576 33.412 1.00 88.00 173 LEU A O 1
ATOM 1414 N N . GLU A 1 174 ? -10.265 9.514 32.783 1.00 86.69 174 GLU A N 1
ATOM 1415 C CA . GLU A 1 174 ? -9.513 9.665 31.526 1.00 86.69 174 GLU A CA 1
ATOM 1416 C C . GLU A 1 174 ? -8.001 9.714 31.769 1.00 86.69 174 GLU A C 1
ATOM 1418 O O . GLU A 1 174 ? -7.255 8.992 31.113 1.00 86.69 174 GLU A O 1
ATOM 1423 N N . ILE A 1 175 ? -7.541 10.479 32.769 1.00 88.00 175 ILE A N 1
ATOM 1424 C CA . ILE A 1 175 ? -6.118 10.510 33.155 1.00 88.00 175 ILE A CA 1
ATOM 1425 C C . ILE A 1 175 ? -5.638 9.113 33.563 1.00 88.00 175 ILE A C 1
ATOM 1427 O O . ILE A 1 175 ? -4.594 8.656 33.101 1.00 88.00 175 ILE A O 1
ATOM 1431 N N . GLY A 1 176 ? -6.397 8.412 34.411 1.00 89.62 176 GLY A N 1
ATOM 1432 C CA . GLY A 1 176 ? -6.044 7.061 34.849 1.00 89.62 176 GLY A CA 1
ATOM 1433 C C . GLY A 1 176 ? -5.994 6.052 33.699 1.00 89.62 176 GLY A C 1
ATOM 1434 O O . GLY A 1 176 ? -5.085 5.222 33.651 1.00 89.62 176 GLY A O 1
ATOM 1435 N N . LEU A 1 177 ? -6.935 6.140 32.755 1.00 85.69 177 LEU A N 1
ATOM 1436 C CA . LEU A 1 177 ? -6.967 5.314 31.547 1.00 85.69 177 LEU A CA 1
ATOM 1437 C C . LEU A 1 177 ? -5.786 5.620 30.626 1.00 85.69 177 LEU A C 1
ATOM 1439 O O . LEU A 1 177 ? -5.160 4.677 30.144 1.00 85.69 177 LEU A O 1
ATOM 1443 N N . TYR A 1 178 ? -5.457 6.899 30.432 1.00 83.94 178 TYR A N 1
ATOM 1444 C CA . TYR A 1 178 ? -4.316 7.338 29.630 1.00 83.94 178 TYR A CA 1
ATOM 1445 C C . TYR A 1 178 ? -2.992 6.855 30.227 1.00 83.94 178 TYR A C 1
ATOM 1447 O O . TYR A 1 178 ? -2.205 6.225 29.530 1.00 83.94 178 TYR A O 1
ATOM 1455 N N . LEU A 1 179 ? -2.775 7.046 31.533 1.00 86.44 179 LEU A N 1
ATOM 1456 C CA . LEU A 1 179 ? -1.584 6.547 32.229 1.00 86.44 179 LEU A CA 1
ATOM 1457 C C . LEU A 1 179 ? -1.443 5.030 32.081 1.00 86.44 179 LEU A C 1
ATOM 1459 O O . LEU A 1 179 ? -0.371 4.532 31.746 1.00 86.44 179 LEU A O 1
ATOM 1463 N N . ALA A 1 180 ? -2.535 4.291 32.282 1.00 83.12 180 ALA A N 1
ATOM 1464 C CA . ALA A 1 180 ? -2.533 2.843 32.121 1.00 83.12 180 ALA A CA 1
ATOM 1465 C C . ALA A 1 180 ? -2.324 2.397 30.664 1.00 83.12 180 ALA A C 1
ATOM 1467 O O . ALA A 1 180 ? -1.905 1.266 30.432 1.00 83.12 180 ALA A O 1
ATOM 1468 N N . ALA A 1 181 ? -2.680 3.225 29.681 1.00 75.50 181 ALA A N 1
ATOM 1469 C CA . ALA A 1 181 ? -2.442 2.976 28.260 1.00 75.50 181 ALA A CA 1
ATOM 1470 C C . ALA A 1 181 ? -0.975 3.267 27.889 1.00 75.50 181 ALA A C 1
ATOM 1472 O O . ALA A 1 181 ? -0.351 2.502 27.167 1.00 75.50 181 ALA A O 1
ATOM 1473 N N . SER A 1 182 ? -0.373 4.286 28.508 1.00 75.88 182 SER A N 1
ATOM 1474 C CA . SER A 1 182 ? 1.064 4.595 28.445 1.00 75.88 182 SER A CA 1
ATOM 1475 C C . SER A 1 182 ? 1.938 3.678 29.318 1.00 75.88 182 SER A C 1
ATOM 1477 O O . SER A 1 182 ? 3.023 4.078 29.736 1.00 75.88 182 SER A O 1
ATOM 1479 N N . CYS A 1 183 ? 1.469 2.466 29.633 1.00 76.31 183 CYS A N 1
ATOM 1480 C CA . CYS A 1 183 ? 2.188 1.464 30.428 1.00 76.31 183 CYS A CA 1
ATOM 1481 C C . CYS A 1 183 ? 2.657 1.940 31.822 1.00 76.31 183 CYS A C 1
ATOM 1483 O O . CYS A 1 183 ? 3.610 1.395 32.383 1.00 76.31 183 CYS A O 1
ATOM 1485 N N . ALA A 1 184 ? 1.994 2.936 32.423 1.00 84.94 184 ALA A N 1
ATOM 1486 C CA . ALA A 1 184 ? 2.309 3.355 33.785 1.00 84.94 184 ALA A CA 1
ATOM 1487 C C . ALA A 1 184 ? 2.003 2.228 34.785 1.00 84.94 184 ALA A C 1
ATOM 1489 O O . ALA A 1 184 ? 0.969 1.559 34.706 1.00 84.94 184 ALA A O 1
ATOM 1490 N N . SER A 1 185 ? 2.883 2.045 35.773 1.00 86.50 185 SER A N 1
ATOM 1491 C CA . SER A 1 185 ? 2.680 1.035 36.814 1.00 86.50 185 SER A CA 1
ATOM 1492 C C . SER A 1 185 ? 1.443 1.340 37.668 1.00 86.50 185 SER A C 1
ATOM 1494 O O . SER A 1 185 ? 1.049 2.498 37.841 1.00 86.50 185 SER A O 1
ATOM 1496 N N . CYS A 1 186 ? 0.856 0.307 38.281 1.00 91.31 186 CYS A N 1
ATOM 1497 C CA . CYS A 1 186 ? -0.234 0.490 39.246 1.00 91.31 186 CYS A CA 1
ATOM 1498 C C . CYS A 1 186 ? 0.159 1.459 40.377 1.00 91.31 186 CYS A C 1
ATOM 1500 O O . CYS A 1 186 ? -0.642 2.311 40.753 1.00 91.31 186 CYS A O 1
ATOM 1502 N N . ASN A 1 187 ? 1.419 1.415 40.829 1.00 92.19 187 ASN A N 1
ATOM 1503 C CA . ASN A 1 187 ? 1.970 2.351 41.809 1.00 92.19 187 ASN A CA 1
ATOM 1504 C C . ASN A 1 187 ? 2.002 3.795 41.293 1.00 92.19 187 ASN A C 1
ATOM 1506 O O . ASN A 1 187 ? 1.683 4.711 42.051 1.00 92.19 187 ASN A O 1
ATOM 1510 N N . ALA A 1 188 ? 2.362 4.018 40.026 1.00 92.12 188 ALA A N 1
ATOM 1511 C CA . ALA A 1 188 ? 2.341 5.351 39.425 1.00 92.12 188 ALA A CA 1
ATOM 1512 C C . ALA A 1 188 ? 0.907 5.900 39.355 1.00 92.12 188 ALA A C 1
ATOM 1514 O O . ALA A 1 188 ? 0.655 7.028 39.781 1.00 92.12 188 ALA A O 1
ATOM 1515 N N . ILE A 1 189 ? -0.052 5.078 38.918 1.00 92.44 189 ILE A N 1
ATOM 1516 C CA . ILE A 1 189 ? -1.474 5.451 38.851 1.00 92.44 189 ILE A CA 1
ATOM 1517 C C . ILE A 1 189 ? -2.028 5.747 40.252 1.00 92.44 189 ILE A C 1
ATOM 1519 O O . ILE A 1 189 ? -2.670 6.777 40.461 1.00 92.44 189 ILE A O 1
ATOM 1523 N N . ASP A 1 190 ? -1.731 4.906 41.243 1.00 93.38 190 ASP A N 1
ATOM 1524 C CA . ASP A 1 190 ? -2.167 5.118 42.627 1.00 93.38 190 ASP A CA 1
ATOM 1525 C C . ASP A 1 190 ? -1.472 6.316 43.294 1.00 93.38 190 ASP A C 1
ATOM 1527 O O . ASP A 1 190 ? -2.059 6.976 44.155 1.00 93.38 190 ASP A O 1
ATOM 1531 N N . THR A 1 191 ? -0.248 6.653 42.885 1.00 93.88 191 THR A N 1
ATOM 1532 C CA . THR A 1 191 ? 0.441 7.875 43.330 1.00 93.88 191 THR A CA 1
ATOM 1533 C C . THR A 1 191 ? -0.252 9.115 42.773 1.00 93.88 191 THR A C 1
ATOM 1535 O O . THR A 1 191 ? -0.599 10.016 43.538 1.00 93.88 191 THR A O 1
ATOM 1538 N N . MET A 1 192 ? -0.567 9.130 41.475 1.00 91.75 192 MET A N 1
ATOM 1539 C CA . MET A 1 192 ? -1.342 10.209 40.847 1.00 91.75 192 MET A CA 1
ATOM 1540 C C . MET A 1 192 ? -2.751 10.324 41.438 1.00 91.75 192 MET A C 1
ATOM 1542 O O . MET A 1 192 ? -3.290 11.423 41.593 1.00 91.75 192 MET A O 1
ATOM 1546 N N . HIS A 1 193 ? -3.341 9.200 41.842 1.00 91.25 193 HIS A N 1
ATOM 1547 C CA . HIS A 1 193 ? -4.596 9.184 42.580 1.00 91.25 193 HIS A CA 1
ATOM 1548 C C . HIS A 1 193 ? -4.493 9.855 43.951 1.00 91.25 193 HIS A C 1
ATOM 1550 O O . HIS A 1 193 ? -5.351 10.664 44.322 1.00 91.25 193 HIS A O 1
ATOM 1556 N N . LYS A 1 194 ? -3.444 9.538 44.717 1.00 90.38 194 LYS A N 1
ATOM 1557 C CA . LYS A 1 194 ? -3.173 10.172 46.016 1.00 90.38 194 LYS A CA 1
ATOM 1558 C C . LYS A 1 194 ? -2.894 11.669 45.867 1.00 90.38 194 LYS A C 1
ATOM 1560 O O . LYS A 1 194 ? -3.339 12.433 46.715 1.00 90.38 194 LYS A O 1
ATOM 1565 N N . ALA A 1 195 ? -2.272 12.086 44.763 1.00 89.25 195 ALA A N 1
ATOM 1566 C CA . ALA A 1 195 ? -2.082 13.493 44.400 1.00 89.25 195 ALA A CA 1
ATOM 1567 C C . ALA A 1 195 ? -3.378 14.213 43.961 1.00 89.25 195 ALA A C 1
ATOM 1569 O O . ALA A 1 195 ? -3.363 15.417 43.728 1.00 89.25 195 ALA A O 1
ATOM 1570 N N . GLY A 1 196 ? -4.507 13.502 43.844 1.00 85.94 196 GLY A N 1
ATOM 1571 C CA . GLY A 1 196 ? -5.799 14.080 43.458 1.00 85.94 196 GLY A CA 1
ATOM 1572 C C . GLY A 1 196 ? -5.978 14.309 41.956 1.00 85.94 196 GLY A C 1
ATOM 1573 O O . GLY A 1 196 ? -6.965 14.923 41.566 1.00 85.94 196 GLY A O 1
ATOM 1574 N N . MET A 1 197 ? -5.062 13.802 41.129 1.00 85.56 197 MET A N 1
ATOM 1575 C CA . MET A 1 197 ? -5.048 14.014 39.676 1.00 85.56 197 MET A CA 1
ATOM 1576 C C . MET A 1 197 ? -5.715 12.872 38.893 1.00 85.56 197 MET A C 1
ATOM 1578 O O . MET A 1 197 ? -6.185 13.077 37.783 1.00 85.56 197 MET A O 1
ATOM 1582 N N . SER A 1 198 ? -5.765 11.660 39.458 1.00 90.62 198 SER A N 1
ATOM 1583 C CA . SER A 1 198 ? -6.280 10.451 38.791 1.00 90.62 198 SER A CA 1
ATOM 1584 C C . SER A 1 198 ? -7.251 9.663 39.681 1.00 90.62 198 SER A C 1
ATOM 1586 O O . SER A 1 198 ? -7.349 9.869 40.895 1.00 90.62 198 SER A O 1
ATOM 1588 N N . VAL A 1 199 ? -7.965 8.700 39.100 1.00 90.56 199 VAL A N 1
ATOM 1589 C CA . VAL A 1 199 ? -8.577 7.591 39.855 1.00 90.56 199 VAL A CA 1
ATOM 1590 C C . VAL A 1 199 ? -7.529 6.541 40.247 1.00 90.56 199 VAL A C 1
ATOM 1592 O O . VAL A 1 199 ? -6.444 6.496 39.666 1.00 90.56 199 VAL A O 1
ATOM 1595 N N . CYS A 1 200 ? -7.844 5.697 41.235 1.00 92.69 200 CYS A N 1
ATOM 1596 C CA . CYS A 1 200 ? -6.964 4.596 41.632 1.00 92.69 200 CYS A CA 1
ATOM 1597 C C . CYS A 1 200 ? -6.928 3.503 40.560 1.00 92.69 200 CYS A C 1
ATOM 1599 O O . CYS A 1 200 ? -7.902 3.315 39.820 1.00 92.69 200 CYS A O 1
ATOM 1601 N N . TYR A 1 201 ? -5.849 2.724 40.536 1.00 92.12 201 TYR A N 1
ATOM 1602 C CA . TYR A 1 201 ? -5.655 1.637 39.580 1.00 92.12 201 TYR A CA 1
ATOM 1603 C C . TYR A 1 201 ? -6.833 0.659 39.578 1.00 92.12 201 TYR A C 1
ATOM 1605 O O . TYR A 1 201 ? -7.320 0.277 38.520 1.00 92.12 201 TYR A O 1
ATOM 1613 N N . LYS A 1 202 ? -7.378 0.326 40.756 1.00 93.12 202 LYS A N 1
ATOM 1614 C CA . LYS A 1 202 ? -8.548 -0.561 40.876 1.00 93.12 202 LYS A CA 1
ATOM 1615 C C . LYS A 1 202 ? -9.773 -0.039 40.117 1.00 93.12 202 LYS A C 1
ATOM 1617 O O . LYS A 1 202 ? -10.534 -0.830 39.569 1.00 93.12 202 LYS A O 1
ATOM 1622 N N . THR A 1 203 ? -9.976 1.278 40.080 1.00 91.12 203 THR A N 1
ATOM 1623 C CA . THR A 1 203 ? -11.079 1.883 39.317 1.00 91.12 203 THR A CA 1
ATOM 1624 C C . THR A 1 203 ? -10.825 1.758 37.817 1.00 91.12 203 THR A C 1
ATOM 1626 O O . THR A 1 203 ? -11.734 1.367 37.088 1.00 91.12 203 THR A O 1
ATOM 1629 N N . VAL A 1 204 ? -9.590 2.019 37.372 1.00 89.50 204 VAL A N 1
ATOM 1630 C CA . VAL A 1 204 ? -9.173 1.838 35.970 1.00 89.50 204 VAL A CA 1
ATOM 1631 C C . VAL A 1 204 ? -9.357 0.384 35.531 1.00 89.50 204 VAL A C 1
ATOM 1633 O O . VAL A 1 204 ? -9.989 0.122 34.512 1.00 89.50 204 VAL A O 1
ATOM 1636 N N . ASP A 1 205 ? -8.861 -0.568 36.319 1.00 89.81 205 ASP A N 1
ATOM 1637 C CA . ASP A 1 205 ? -8.938 -2.004 36.035 1.00 89.81 205 ASP A CA 1
ATOM 1638 C C . ASP A 1 205 ? -10.389 -2.506 35.983 1.00 89.81 205 ASP A C 1
ATOM 1640 O O . ASP A 1 205 ? -10.778 -3.198 35.044 1.00 89.81 205 ASP A O 1
ATOM 1644 N N . ASN A 1 206 ? -11.236 -2.094 36.933 1.00 91.81 206 ASN A N 1
ATOM 1645 C CA . ASN A 1 206 ? -12.663 -2.428 36.907 1.00 91.81 206 ASN A CA 1
ATOM 1646 C C . ASN A 1 206 ? -13.366 -1.872 35.661 1.00 91.81 206 ASN A C 1
ATOM 1648 O O . ASN A 1 206 ? -14.186 -2.564 35.059 1.00 91.81 206 ASN A O 1
ATOM 1652 N N . TYR A 1 207 ? -13.043 -0.638 35.263 1.00 88.81 207 TYR A N 1
ATOM 1653 C CA . TYR A 1 207 ? -13.599 -0.022 34.060 1.00 88.81 207 TYR A CA 1
ATOM 1654 C C . TYR A 1 207 ? -13.162 -0.769 32.793 1.00 88.81 207 TYR A C 1
ATOM 1656 O O . TYR A 1 207 ? -13.997 -1.127 31.963 1.00 88.81 207 TYR A O 1
ATOM 1664 N N . ARG A 1 208 ? -11.871 -1.102 32.687 1.00 88.06 208 ARG A N 1
ATOM 1665 C CA . ARG A 1 208 ? -11.312 -1.922 31.602 1.00 88.06 208 ARG A CA 1
ATOM 1666 C C . ARG A 1 208 ? -11.988 -3.294 31.513 1.00 88.06 208 ARG A C 1
ATOM 1668 O O . ARG A 1 208 ? -12.414 -3.696 30.435 1.00 88.06 208 ARG A O 1
ATOM 1675 N N . LYS A 1 209 ? -12.154 -3.989 32.643 1.00 90.50 209 LYS A N 1
ATOM 1676 C CA . LYS A 1 209 ? -12.861 -5.283 32.714 1.00 90.50 209 LYS A CA 1
ATOM 1677 C C . LYS A 1 209 ? -14.310 -5.177 32.249 1.00 90.50 209 LYS A C 1
ATOM 1679 O O . LYS A 1 209 ? -14.768 -6.044 31.508 1.00 90.50 209 LYS A O 1
ATOM 1684 N N . LYS A 1 210 ? -15.009 -4.109 32.648 1.00 91.19 210 LYS A N 1
ATOM 1685 C CA . LYS A 1 210 ? -16.379 -3.840 32.204 1.00 91.19 210 LYS A CA 1
ATOM 1686 C C . LYS A 1 210 ? -16.446 -3.703 30.681 1.00 91.19 210 LYS A C 1
ATOM 1688 O O . LYS A 1 210 ? -17.225 -4.428 30.067 1.00 91.19 210 LYS A O 1
ATOM 1693 N N . ILE A 1 211 ? -15.581 -2.875 30.084 1.00 88.88 211 ILE A N 1
ATOM 1694 C CA . ILE A 1 211 ? -15.503 -2.699 28.623 1.00 88.88 211 ILE A CA 1
ATOM 1695 C C . ILE A 1 211 ? -15.340 -4.046 27.920 1.00 88.88 211 ILE A C 1
ATOM 1697 O O . ILE A 1 211 ? -16.116 -4.369 27.027 1.00 88.88 211 ILE A O 1
ATOM 1701 N N . VAL A 1 212 ? -14.366 -4.851 28.346 1.00 89.62 212 VAL A N 1
ATOM 1702 C CA . VAL A 1 212 ? -14.079 -6.151 27.720 1.00 89.62 212 VAL A CA 1
ATOM 1703 C C . VAL A 1 212 ? -15.280 -7.096 27.823 1.00 89.62 212 VAL A C 1
ATOM 1705 O O . VAL A 1 212 ? -15.606 -7.779 26.856 1.00 89.62 212 VAL A O 1
ATOM 1708 N N . SER A 1 213 ? -15.969 -7.120 28.968 1.00 92.69 213 SER A N 1
ATOM 1709 C CA . SER A 1 213 ? -17.149 -7.974 29.163 1.00 92.69 213 SER A CA 1
ATOM 1710 C C . SER A 1 213 ? -18.361 -7.550 28.324 1.00 92.69 213 SER A C 1
ATOM 1712 O O . SER A 1 213 ? -19.138 -8.399 27.890 1.00 92.69 213 SER A O 1
ATOM 1714 N N . GLU A 1 214 ? -18.519 -6.249 28.072 1.00 93.62 214 GLU A N 1
ATOM 1715 C CA . GLU A 1 214 ? -19.630 -5.687 27.296 1.00 93.62 214 GLU A CA 1
ATOM 1716 C C . GLU A 1 214 ? -19.325 -5.643 25.789 1.00 93.62 214 GLU A C 1
ATOM 1718 O O . GLU A 1 214 ? -20.253 -5.570 24.983 1.00 93.62 214 GLU A O 1
ATOM 1723 N N . HIS A 1 215 ? -18.049 -5.748 25.393 1.00 91.88 215 HIS A N 1
ATOM 1724 C CA . HIS A 1 215 ? -17.584 -5.601 24.009 1.00 91.88 215 HIS A CA 1
ATOM 1725 C C . HIS A 1 215 ? -18.349 -6.477 22.999 1.00 91.88 215 HIS A C 1
ATOM 1727 O O . HIS A 1 215 ? -18.912 -5.903 22.064 1.00 91.88 215 HIS A O 1
ATOM 1733 N N . PRO A 1 216 ? -18.535 -7.804 23.195 1.00 90.50 216 PRO A N 1
ATOM 1734 C CA . PRO A 1 216 ? -19.292 -8.621 22.241 1.00 90.50 216 PRO A CA 1
ATOM 1735 C C . PRO A 1 216 ? -20.745 -8.163 22.055 1.00 90.50 216 PRO A C 1
ATOM 1737 O O . PRO A 1 216 ? -21.289 -8.229 20.953 1.00 90.50 216 PRO A O 1
ATOM 1740 N N . LYS A 1 217 ? -21.386 -7.684 23.130 1.00 91.44 217 LYS A N 1
ATOM 1741 C CA . LYS A 1 217 ? -22.755 -7.155 23.082 1.00 91.44 217 LYS A CA 1
ATOM 1742 C C . LYS A 1 217 ? -22.795 -5.819 22.341 1.00 91.44 217 LYS A C 1
ATOM 1744 O O . LYS A 1 217 ? -23.685 -5.613 21.523 1.00 91.44 217 LYS A O 1
ATOM 1749 N N . ASN A 1 218 ? -21.826 -4.943 22.593 1.00 91.19 218 ASN A N 1
ATOM 1750 C CA . ASN A 1 218 ? -21.732 -3.640 21.937 1.00 91.19 218 ASN A CA 1
ATOM 1751 C C . ASN A 1 218 ? -21.495 -3.785 20.430 1.00 91.19 218 ASN A C 1
ATOM 1753 O O . ASN A 1 218 ? -22.150 -3.106 19.645 1.00 91.19 218 ASN A O 1
ATOM 1757 N N . ILE A 1 219 ? -20.633 -4.720 20.020 1.00 91.38 219 ILE A N 1
ATOM 1758 C CA . ILE A 1 219 ? -20.424 -5.037 18.604 1.00 91.38 219 ILE A CA 1
ATOM 1759 C C . ILE A 1 219 ? -21.710 -5.565 17.966 1.00 91.38 219 ILE A C 1
ATOM 1761 O O . ILE A 1 219 ? -22.112 -5.072 16.917 1.00 91.38 219 ILE A O 1
ATOM 1765 N N . ARG A 1 220 ? -22.408 -6.512 18.602 1.00 90.62 220 ARG A N 1
ATOM 1766 C CA . ARG A 1 220 ? -23.702 -7.002 18.095 1.00 90.62 220 ARG A CA 1
ATOM 1767 C C . ARG A 1 220 ? -24.716 -5.878 17.908 1.00 90.62 220 ARG A C 1
ATOM 1769 O O . ARG A 1 220 ? -25.309 -5.775 16.839 1.00 90.62 220 ARG A O 1
ATOM 1776 N N . ASN A 1 221 ? -24.875 -5.018 18.912 1.00 91.69 221 ASN A N 1
ATOM 1777 C CA . ASN A 1 221 ? -25.774 -3.868 18.834 1.00 91.69 221 ASN A CA 1
ATOM 1778 C C . ASN A 1 221 ? -25.395 -2.933 17.680 1.00 91.69 221 ASN A C 1
ATOM 1780 O O . ASN A 1 221 ? -26.271 -2.539 16.919 1.00 91.69 221 ASN A O 1
ATOM 1784 N N . TYR A 1 222 ? -24.101 -2.658 17.490 1.00 91.81 222 TYR A N 1
ATOM 1785 C CA . TYR A 1 222 ? -23.614 -1.843 16.377 1.00 91.81 222 TYR A CA 1
ATOM 1786 C C . TYR A 1 222 ? -24.037 -2.415 15.014 1.00 91.81 222 TYR A C 1
ATOM 1788 O O . TYR A 1 222 ? -24.569 -1.691 14.178 1.00 91.81 222 TYR A O 1
ATOM 1796 N N . PHE A 1 223 ? -23.878 -3.721 14.791 1.00 92.06 223 PHE A N 1
ATOM 1797 C CA . PHE A 1 223 ? -24.299 -4.355 13.536 1.00 92.06 223 PHE A CA 1
ATOM 1798 C C . PHE A 1 223 ? -25.827 -4.389 13.355 1.00 92.06 223 PHE A C 1
ATOM 1800 O O . PHE A 1 223 ? -26.302 -4.255 12.227 1.00 92.06 223 PHE A O 1
ATOM 1807 N N . ILE A 1 224 ? -26.599 -4.523 14.441 1.00 90.81 224 ILE A N 1
ATOM 1808 C CA . ILE A 1 224 ? -28.071 -4.446 14.415 1.00 90.81 224 ILE A CA 1
ATOM 1809 C C . ILE A 1 224 ? -28.531 -3.034 14.031 1.00 90.81 224 ILE A C 1
ATOM 1811 O O . ILE A 1 224 ? -29.351 -2.878 13.127 1.00 90.81 224 ILE A O 1
ATOM 1815 N N . GLU A 1 225 ? -27.981 -2.003 14.675 1.00 91.75 225 GLU A N 1
ATOM 1816 C CA . GLU A 1 225 ? -28.282 -0.593 14.387 1.00 91.75 225 GLU A CA 1
ATOM 1817 C C . GLU A 1 225 ? -27.924 -0.219 12.944 1.00 91.75 225 GLU A C 1
ATOM 1819 O O . GLU A 1 225 ? -28.599 0.593 12.312 1.00 91.75 225 GLU A O 1
ATOM 1824 N N . LYS A 1 226 ? -26.880 -0.848 12.400 1.00 90.19 226 LYS A N 1
ATOM 1825 C CA . LYS A 1 226 ? -26.353 -0.610 11.054 1.00 90.19 226 LYS A CA 1
ATOM 1826 C C . LYS A 1 226 ? -26.759 -1.686 10.041 1.00 90.19 226 LYS A C 1
ATOM 1828 O O . LYS A 1 226 ? -26.086 -1.885 9.028 1.00 90.19 226 LYS A O 1
ATOM 1833 N N . ASN A 1 227 ? -27.900 -2.348 10.249 1.00 88.19 227 ASN A N 1
ATOM 1834 C CA . ASN A 1 227 ? -28.389 -3.415 9.366 1.00 88.19 227 ASN A CA 1
ATOM 1835 C C . ASN A 1 227 ? -28.834 -2.948 7.957 1.00 88.19 227 ASN A C 1
ATOM 1837 O O . ASN A 1 227 ? -29.223 -3.766 7.130 1.00 88.19 227 ASN A O 1
ATOM 1841 N N . ASN A 1 228 ? -28.715 -1.673 7.600 1.00 89.44 228 ASN A N 1
ATOM 1842 C CA . ASN A 1 228 ? -28.891 -1.237 6.206 1.00 89.44 228 ASN A CA 1
ATOM 1843 C C . ASN A 1 228 ? -27.570 -0.865 5.519 1.00 89.44 228 ASN A C 1
ATOM 1845 O O . ASN A 1 228 ? -27.585 -0.512 4.345 1.00 89.44 228 ASN A O 1
ATOM 1849 N N . SER A 1 229 ? -26.439 -0.981 6.221 1.00 91.81 229 SER A N 1
ATOM 1850 C CA . SER A 1 229 ? -25.114 -0.643 5.699 1.00 91.81 229 SER A CA 1
ATOM 1851 C C . SER A 1 229 ? -24.394 -1.874 5.145 1.00 91.81 229 SER A C 1
ATOM 1853 O O . SER A 1 229 ? -24.560 -2.998 5.644 1.00 91.81 229 SER A O 1
ATOM 1855 N N . PHE A 1 230 ? -23.557 -1.664 4.137 1.00 93.69 230 PHE A N 1
ATOM 1856 C CA . PHE A 1 230 ? -22.590 -2.636 3.640 1.00 93.69 230 PHE A CA 1
ATOM 1857 C C . PHE A 1 230 ? -21.321 -2.608 4.500 1.00 93.69 230 PHE A C 1
ATOM 1859 O O . PHE A 1 230 ? -20.912 -1.550 4.980 1.00 93.69 230 PHE A O 1
ATOM 1866 N N . PHE A 1 231 ? -20.697 -3.769 4.703 1.00 94.19 231 PHE A N 1
ATOM 1867 C CA . PHE A 1 231 ? -19.494 -3.896 5.525 1.00 94.19 231 PHE A CA 1
ATOM 1868 C C . PHE A 1 231 ? -18.363 -4.531 4.736 1.00 94.19 231 PHE A C 1
ATOM 1870 O O . PHE A 1 231 ? -18.557 -5.546 4.069 1.00 94.19 231 PHE A O 1
ATOM 1877 N N . VAL A 1 232 ? -17.173 -3.958 4.880 1.00 95.25 232 VAL A N 1
ATOM 1878 C CA . VAL A 1 232 ? -15.923 -4.563 4.422 1.00 95.25 232 VAL A CA 1
ATOM 1879 C C . VAL A 1 232 ? -15.163 -5.079 5.628 1.00 95.25 232 VAL A C 1
ATOM 1881 O O . VAL A 1 232 ? -15.049 -4.381 6.630 1.00 95.25 232 VAL A O 1
ATOM 1884 N N . TYR A 1 233 ? -14.658 -6.302 5.549 1.00 96.06 233 TYR A N 1
ATOM 1885 C CA . TYR A 1 233 ? -13.875 -6.915 6.613 1.00 96.06 233 TYR A CA 1
ATOM 1886 C C . TYR A 1 233 ? -12.396 -6.939 6.244 1.00 96.06 233 TYR A C 1
ATOM 1888 O O . TYR A 1 233 ? -12.036 -7.041 5.073 1.00 96.06 233 TYR A O 1
ATOM 1896 N N . ASN A 1 234 ? -11.538 -6.923 7.255 1.00 95.25 234 ASN A N 1
ATOM 1897 C CA . ASN A 1 234 ? -10.115 -7.195 7.121 1.00 95.25 234 ASN A CA 1
ATOM 1898 C C . ASN A 1 234 ? -9.750 -8.347 8.049 1.00 95.25 234 ASN A C 1
ATOM 1900 O O . ASN A 1 234 ? -10.251 -8.415 9.176 1.00 95.25 234 ASN A O 1
ATOM 1904 N N . ILE A 1 235 ? -8.883 -9.238 7.579 1.00 94.19 235 ILE A N 1
ATOM 1905 C CA . ILE A 1 235 ? -8.280 -10.294 8.394 1.00 94.19 235 ILE A CA 1
ATOM 1906 C C . ILE A 1 235 ? -6.783 -10.227 8.182 1.00 94.19 235 ILE A C 1
ATOM 1908 O O . ILE A 1 235 ? -6.333 -10.349 7.043 1.00 94.19 235 ILE A O 1
ATOM 1912 N N . ASP A 1 236 ? -6.050 -10.074 9.278 1.00 92.12 236 ASP A N 1
ATOM 1913 C CA . ASP A 1 236 ? -4.602 -9.938 9.225 1.00 92.12 236 ASP A CA 1
ATOM 1914 C C . ASP A 1 236 ? -3.915 -10.472 10.479 1.00 92.12 236 ASP A C 1
ATOM 1916 O O . ASP A 1 236 ? -4.550 -10.588 11.542 1.00 92.12 236 ASP A O 1
ATOM 1920 N N . ASP A 1 237 ? -2.635 -10.815 10.355 1.00 88.94 237 ASP A N 1
ATOM 1921 C CA . ASP A 1 237 ? -1.836 -11.344 11.452 1.00 88.94 237 ASP A CA 1
ATOM 1922 C C . ASP A 1 237 ? -1.179 -10.234 12.280 1.00 88.94 237 ASP A C 1
ATOM 1924 O O . ASP A 1 237 ? -0.612 -9.267 11.788 1.00 88.94 237 ASP A O 1
ATOM 1928 N N . TYR A 1 238 ? -1.274 -10.364 13.598 1.00 85.12 238 TYR A N 1
ATOM 1929 C CA . TYR A 1 238 ? -0.655 -9.463 14.556 1.00 85.12 238 TYR A CA 1
ATOM 1930 C C . TYR A 1 238 ? 0.384 -10.211 15.380 1.00 85.12 238 TYR A C 1
ATOM 1932 O O . TYR A 1 238 ? 0.121 -11.302 15.886 1.00 85.12 238 TYR A O 1
ATOM 1940 N N . HIS A 1 239 ? 1.532 -9.572 15.584 1.00 80.31 239 HIS A N 1
ATOM 1941 C CA . HIS A 1 239 ? 2.621 -10.081 16.406 1.00 80.31 239 HIS A CA 1
ATOM 1942 C C . HIS A 1 239 ? 2.980 -9.056 17.475 1.00 80.31 239 HIS A C 1
ATOM 1944 O O . HIS A 1 239 ? 3.179 -7.878 17.164 1.00 80.31 239 HIS A O 1
ATOM 1950 N N . ASN A 1 240 ? 3.094 -9.498 18.728 1.00 72.75 240 ASN A N 1
ATOM 1951 C CA . ASN A 1 240 ? 3.528 -8.634 19.832 1.00 72.75 240 ASN A CA 1
ATOM 1952 C C . ASN A 1 240 ? 5.029 -8.294 19.767 1.00 72.75 240 ASN A C 1
ATOM 1954 O O . ASN A 1 240 ? 5.453 -7.266 20.291 1.00 72.75 240 ASN A O 1
ATOM 1958 N N . ILE A 1 241 ? 5.830 -9.145 19.119 1.00 64.75 241 ILE A N 1
ATOM 1959 C CA . ILE A 1 241 ? 7.262 -8.949 18.897 1.00 64.75 241 ILE A CA 1
ATOM 1960 C C . ILE A 1 241 ? 7.575 -9.315 17.445 1.00 64.75 241 ILE A C 1
ATOM 1962 O O . ILE A 1 241 ? 7.146 -10.356 16.956 1.00 64.75 241 ILE A O 1
ATOM 1966 N N . HIS A 1 242 ? 8.341 -8.462 16.763 1.00 51.41 242 HIS A N 1
ATOM 1967 C CA . HIS A 1 242 ? 8.714 -8.644 15.356 1.00 51.41 242 HIS A CA 1
ATOM 1968 C C . HIS A 1 242 ? 9.782 -9.739 15.119 1.00 51.41 242 HIS A C 1
ATOM 1970 O O . HIS A 1 242 ? 10.047 -10.076 13.972 1.00 51.41 242 HIS A O 1
ATOM 1976 N N . GLY A 1 243 ? 10.359 -10.327 16.178 1.00 44.91 243 GLY A N 1
ATOM 1977 C CA . GLY A 1 243 ? 11.373 -11.385 16.098 1.00 44.91 243 GLY A CA 1
ATOM 1978 C C . GLY A 1 243 ? 11.957 -11.767 17.466 1.00 44.91 243 GLY A C 1
ATOM 1979 O O . GLY A 1 243 ? 11.686 -11.112 18.474 1.00 44.91 243 GLY A O 1
ATOM 1980 N N . ILE A 1 244 ? 12.765 -12.831 17.519 1.00 46.31 244 ILE A N 1
ATOM 1981 C CA . ILE A 1 244 ? 13.481 -13.243 18.738 1.00 46.31 244 ILE A CA 1
ATOM 1982 C C . ILE A 1 244 ? 14.562 -12.196 19.032 1.00 46.31 244 ILE A C 1
ATOM 1984 O O . ILE A 1 244 ? 15.604 -12.173 18.382 1.00 46.31 244 ILE A O 1
ATOM 1988 N N . ARG A 1 245 ? 14.332 -11.323 20.016 1.00 44.09 245 ARG A N 1
ATOM 1989 C CA . ARG A 1 245 ? 15.360 -10.384 20.484 1.00 44.09 245 ARG A CA 1
ATOM 1990 C C . ARG A 1 245 ? 16.307 -11.069 21.460 1.00 44.09 245 ARG A C 1
ATOM 1992 O O . ARG A 1 245 ? 15.899 -11.948 22.223 1.00 44.09 245 ARG A O 1
ATOM 1999 N N . ARG A 1 246 ? 17.575 -10.644 21.454 1.00 43.56 246 ARG A N 1
ATOM 2000 C CA . ARG A 1 246 ? 18.516 -11.012 22.517 1.00 43.56 246 ARG A CA 1
ATOM 2001 C C . ARG A 1 246 ? 17.902 -10.544 23.844 1.00 43.56 246 ARG A C 1
ATOM 2003 O O . ARG A 1 246 ? 17.509 -9.384 23.916 1.00 43.56 246 ARG A O 1
ATOM 2010 N N . PRO A 1 247 ? 17.741 -11.420 24.845 1.00 47.16 247 PRO A N 1
ATOM 2011 C CA . PRO A 1 247 ? 17.032 -11.036 26.052 1.00 47.16 247 PRO A CA 1
ATOM 2012 C C . PRO A 1 247 ? 17.831 -9.997 26.842 1.00 47.16 247 PRO A C 1
ATOM 2014 O O . PRO A 1 247 ? 18.992 -10.240 27.166 1.00 47.16 247 PRO A O 1
ATOM 2017 N N . ASP A 1 248 ? 17.185 -8.898 27.224 1.00 49.25 248 ASP A N 1
ATOM 2018 C CA . ASP A 1 248 ? 17.718 -7.982 28.242 1.00 49.25 248 ASP A CA 1
ATOM 2019 C C . ASP A 1 248 ? 17.542 -8.579 29.660 1.00 49.25 248 ASP A C 1
ATOM 2021 O O . ASP A 1 248 ? 18.202 -8.161 30.607 1.00 49.25 248 ASP A O 1
ATOM 2025 N N . ASN A 1 249 ? 16.682 -9.607 29.786 1.00 49.84 249 ASN A N 1
ATOM 2026 C CA . ASN A 1 249 ? 16.299 -10.314 31.015 1.00 49.84 249 ASN A CA 1
ATOM 2027 C C . ASN A 1 249 ? 16.286 -11.849 30.809 1.00 49.84 249 ASN A C 1
ATOM 2029 O O . ASN A 1 249 ? 16.265 -12.329 29.686 1.00 49.84 249 ASN A O 1
ATOM 2033 N N . VAL A 1 250 ? 16.205 -12.655 31.876 1.00 49.16 250 VAL A N 1
ATOM 2034 C CA . VAL A 1 250 ? 16.299 -14.144 31.859 1.00 49.16 250 VAL A CA 1
ATOM 2035 C C . VAL A 1 250 ? 15.105 -14.877 31.187 1.00 49.16 250 VAL A C 1
ATOM 2037 O O . VAL A 1 250 ? 14.935 -16.079 31.368 1.00 49.16 250 VAL A O 1
ATOM 2040 N N . VAL A 1 251 ? 14.247 -14.199 30.415 1.00 44.50 251 VAL A N 1
ATOM 2041 C CA . VAL A 1 251 ? 13.052 -14.803 29.792 1.00 44.50 251 VAL A CA 1
ATOM 2042 C C . VAL A 1 251 ? 13.125 -14.676 28.271 1.00 44.50 251 VAL A C 1
ATOM 2044 O O . VAL A 1 251 ? 13.087 -13.575 27.730 1.00 44.50 251 VAL A O 1
ATOM 2047 N N . LEU A 1 252 ? 13.195 -15.816 27.577 1.00 44.50 252 LEU A N 1
ATOM 2048 C CA . LEU A 1 252 ? 12.991 -15.897 26.130 1.00 44.50 252 LEU A CA 1
ATOM 2049 C C . LEU A 1 252 ? 11.505 -15.640 25.831 1.00 44.50 252 LEU A C 1
ATOM 2051 O O . LEU A 1 252 ? 10.669 -16.504 26.088 1.00 44.50 252 LEU A O 1
ATOM 2055 N N . SER A 1 253 ? 11.153 -14.465 25.311 1.00 55.06 253 SER A N 1
ATOM 2056 C CA . SER A 1 253 ? 9.798 -14.205 24.810 1.00 55.06 253 SER A CA 1
ATOM 2057 C C . SER A 1 253 ? 9.680 -14.716 23.370 1.00 55.06 253 SER A C 1
ATOM 2059 O O . SER A 1 253 ? 10.243 -14.114 22.454 1.00 55.06 253 SER A O 1
ATOM 2061 N N . ALA A 1 254 ? 8.973 -15.829 23.160 1.00 60.22 254 ALA A N 1
ATOM 2062 C CA . ALA A 1 254 ? 8.568 -16.237 21.816 1.00 60.22 254 ALA A CA 1
ATOM 2063 C C . ALA A 1 254 ? 7.513 -15.248 21.276 1.00 60.22 254 ALA A C 1
ATOM 2065 O O . ALA A 1 254 ? 6.687 -14.772 22.063 1.00 60.22 254 ALA A O 1
ATOM 2066 N N . PRO A 1 255 ? 7.522 -14.923 19.971 1.00 68.19 255 PRO A N 1
ATOM 2067 C CA . PRO A 1 255 ? 6.485 -14.087 19.383 1.00 68.19 255 PRO A CA 1
ATOM 2068 C C . PRO A 1 255 ? 5.120 -14.772 19.511 1.00 68.19 255 PRO A C 1
ATOM 2070 O O . PRO A 1 255 ? 4.973 -15.968 19.261 1.00 68.19 255 PRO A O 1
ATOM 2073 N N . ILE A 1 256 ? 4.121 -13.998 19.923 1.00 78.88 256 ILE A N 1
ATOM 2074 C CA . ILE A 1 256 ? 2.729 -14.426 20.035 1.00 78.88 256 ILE A CA 1
ATOM 2075 C C . ILE A 1 256 ? 1.993 -13.913 18.802 1.00 78.88 256 ILE A C 1
ATOM 2077 O O . ILE A 1 256 ? 2.009 -12.713 18.521 1.00 78.88 256 ILE A O 1
ATOM 2081 N N . HIS A 1 257 ? 1.342 -14.828 18.091 1.00 85.75 257 HIS A N 1
ATOM 2082 C CA . HIS A 1 257 ? 0.653 -14.568 16.833 1.00 85.75 257 HIS A CA 1
ATOM 2083 C C . HIS A 1 257 ? -0.860 -14.501 17.049 1.00 85.75 257 HIS A C 1
ATOM 2085 O O . HIS A 1 257 ? -1.443 -15.371 17.701 1.00 85.75 257 HIS A O 1
ATOM 2091 N N . PHE A 1 258 ? -1.515 -13.503 16.467 1.00 89.69 258 PHE A N 1
ATOM 2092 C CA . PHE A 1 258 ? -2.963 -13.344 16.521 1.00 89.69 258 PHE A CA 1
ATOM 2093 C C . PHE A 1 258 ? -3.553 -13.162 15.131 1.00 89.69 258 PHE A C 1
ATOM 2095 O O . PHE A 1 258 ? -3.027 -12.408 14.328 1.00 89.69 258 PHE A O 1
ATOM 2102 N N . ALA A 1 259 ? -4.734 -13.726 14.907 1.00 92.25 259 ALA A N 1
ATOM 2103 C CA . ALA A 1 259 ? -5.643 -13.278 13.868 1.00 92.25 259 ALA A CA 1
ATOM 2104 C C . ALA A 1 259 ? -6.466 -12.097 14.395 1.00 92.25 259 ALA A C 1
ATOM 2106 O O . ALA A 1 259 ? -7.237 -12.250 15.353 1.00 92.25 259 ALA A O 1
ATOM 2107 N N . THR A 1 260 ? -6.337 -10.940 13.753 1.00 94.06 260 THR A N 1
ATOM 2108 C CA . THR A 1 260 ? -7.166 -9.761 14.019 1.00 94.06 260 THR A CA 1
ATOM 2109 C C . THR A 1 260 ? -8.195 -9.610 12.912 1.00 94.06 260 THR A C 1
ATOM 2111 O O . THR A 1 260 ? -7.856 -9.642 11.732 1.00 94.06 260 THR A O 1
ATOM 2114 N N . CYS A 1 261 ? -9.457 -9.429 13.289 1.00 95.25 261 CYS A N 1
ATOM 2115 C CA . CYS A 1 261 ? -10.540 -9.146 12.367 1.00 95.25 261 CYS A CA 1
ATOM 2116 C C . CYS A 1 261 ? -11.176 -7.802 12.701 1.00 95.25 261 CYS A C 1
ATOM 2118 O O . CYS A 1 261 ? -11.712 -7.618 13.800 1.00 95.25 261 CYS A O 1
ATOM 2120 N N . VAL A 1 262 ? -11.149 -6.886 11.735 1.00 94.88 262 VAL A N 1
ATOM 2121 C CA . VAL A 1 262 ? -11.848 -5.603 11.825 1.00 94.88 262 VAL A CA 1
ATOM 2122 C C . VAL A 1 262 ? -12.880 -5.459 10.708 1.00 94.88 262 VAL A C 1
ATOM 2124 O O . VAL A 1 262 ? -12.809 -6.153 9.696 1.00 94.88 262 VAL A O 1
ATOM 2127 N N . SER A 1 263 ? -13.856 -4.576 10.896 1.00 94.25 263 SER A N 1
ATOM 2128 C CA . SER A 1 263 ? -14.899 -4.264 9.917 1.00 94.25 263 SER A CA 1
ATOM 2129 C C . SER A 1 263 ? -15.015 -2.764 9.691 1.00 94.25 263 SER A C 1
ATOM 2131 O O . SER A 1 263 ? -15.056 -2.015 10.660 1.00 94.25 263 SER A O 1
ATOM 2133 N N . LYS A 1 264 ? -15.172 -2.324 8.450 1.00 93.31 264 LYS A N 1
ATOM 2134 C CA . LYS A 1 264 ? -15.453 -0.942 8.061 1.00 93.31 264 LYS A CA 1
ATOM 2135 C C . LYS A 1 264 ? -16.883 -0.838 7.531 1.00 93.31 264 LYS A C 1
ATOM 2137 O O . LYS A 1 264 ? -17.259 -1.578 6.622 1.00 93.31 264 LYS A O 1
ATOM 2142 N N . GLU A 1 265 ? -17.672 0.067 8.104 1.00 92.31 265 GLU A N 1
ATOM 2143 C CA . GLU A 1 265 ? -19.014 0.401 7.607 1.00 92.31 265 GLU A CA 1
ATOM 2144 C C . GLU A 1 265 ? -18.940 1.306 6.371 1.00 92.31 265 GLU A C 1
ATOM 2146 O O . GLU A 1 265 ? -18.156 2.252 6.331 1.00 92.31 265 GLU A O 1
ATOM 2151 N N . ILE A 1 266 ? -19.803 1.042 5.387 1.00 92.19 266 ILE A N 1
ATOM 2152 C CA . ILE A 1 266 ? -20.081 1.924 4.251 1.00 92.19 266 ILE A CA 1
ATOM 2153 C C . ILE A 1 266 ? -21.570 2.272 4.302 1.00 92.19 266 ILE A C 1
ATOM 2155 O O . ILE A 1 266 ? -22.411 1.592 3.715 1.00 92.19 266 ILE A O 1
ATOM 2159 N N . SER A 1 267 ? -21.902 3.320 5.056 1.00 88.00 267 SER A N 1
ATOM 2160 C CA . SER A 1 267 ? -23.287 3.710 5.369 1.00 88.00 267 SER A CA 1
ATOM 2161 C C . SER A 1 267 ? -24.109 4.124 4.143 1.00 88.00 267 SER A C 1
ATOM 2163 O O . SER A 1 267 ? -25.330 3.998 4.139 1.00 88.00 267 SER A O 1
ATOM 2165 N N . SER A 1 268 ? -23.444 4.585 3.085 1.00 89.75 268 SER A N 1
ATOM 2166 C CA . SER A 1 268 ? -24.039 4.988 1.807 1.00 89.75 268 SER A CA 1
ATOM 2167 C C . SER A 1 268 ? -24.211 3.838 0.804 1.00 89.75 268 SER A C 1
ATOM 2169 O O . SER A 1 268 ? -24.646 4.076 -0.322 1.00 89.75 268 SER A O 1
ATOM 2171 N N . CYS A 1 269 ? -23.889 2.599 1.190 1.00 92.81 269 CYS A N 1
ATOM 2172 C CA . CYS A 1 269 ? -24.018 1.413 0.348 1.00 92.81 269 CYS A CA 1
ATOM 2173 C C . CYS A 1 269 ? -24.913 0.373 1.029 1.00 92.81 269 CYS A C 1
ATOM 2175 O O . CYS A 1 269 ? -24.681 0.005 2.180 1.00 92.81 269 CYS A O 1
ATOM 2177 N N . ALA A 1 270 ? -25.925 -0.119 0.313 1.00 93.06 270 ALA A N 1
ATOM 2178 C CA . ALA A 1 270 ? -26.787 -1.189 0.803 1.00 93.06 270 ALA A CA 1
ATOM 2179 C C . ALA A 1 270 ? -26.075 -2.559 0.739 1.00 93.06 270 ALA A C 1
ATOM 2181 O O . ALA A 1 270 ? -25.179 -2.748 -0.089 1.00 93.06 270 ALA A O 1
ATOM 2182 N N . PRO A 1 271 ? -26.477 -3.548 1.561 1.00 93.62 271 PRO A N 1
ATOM 2183 C CA . PRO A 1 271 ? -25.947 -4.904 1.483 1.00 93.62 271 PRO A CA 1
ATOM 2184 C C . PRO A 1 271 ? -26.107 -5.499 0.082 1.00 93.62 271 PRO A C 1
ATOM 2186 O O . PRO A 1 271 ? -27.191 -5.481 -0.500 1.00 93.62 271 PRO A O 1
ATOM 2189 N N . ILE A 1 272 ? -25.022 -6.055 -0.450 1.00 95.69 272 ILE A N 1
ATOM 2190 C CA . ILE A 1 272 ? -24.975 -6.579 -1.817 1.00 95.69 272 ILE A CA 1
ATOM 2191 C C . ILE A 1 272 ? -25.344 -8.059 -1.788 1.00 95.69 272 ILE A C 1
ATOM 2193 O O . ILE A 1 272 ? -24.710 -8.799 -1.036 1.00 95.69 272 ILE A O 1
ATOM 2197 N N . PRO A 1 273 ? -26.335 -8.527 -2.562 1.00 95.06 273 PRO A N 1
ATOM 2198 C CA . PRO A 1 273 ? -26.695 -9.938 -2.573 1.00 95.06 273 PRO A CA 1
ATOM 2199 C C . PRO A 1 273 ? -25.595 -10.791 -3.221 1.00 95.06 273 PRO A C 1
ATOM 2201 O O . PRO A 1 273 ? -24.919 -10.347 -4.147 1.00 95.06 273 PRO A O 1
ATOM 2204 N N . ILE A 1 274 ? -25.436 -12.034 -2.757 1.00 94.62 274 ILE A N 1
ATOM 2205 C CA . ILE A 1 274 ? -24.490 -13.015 -3.335 1.00 94.62 274 ILE A CA 1
ATOM 2206 C C . ILE A 1 274 ? -24.898 -13.393 -4.762 1.00 94.62 274 ILE A C 1
ATOM 2208 O O . ILE A 1 274 ? -24.043 -13.687 -5.589 1.00 94.62 274 ILE A O 1
ATOM 2212 N N . SER A 1 275 ? -26.202 -13.408 -5.044 1.00 93.75 275 SER A N 1
ATOM 2213 C CA . SER A 1 275 ? -26.753 -13.649 -6.374 1.00 93.75 275 SER A CA 1
ATOM 2214 C C . SER A 1 275 ? -27.703 -12.520 -6.750 1.00 93.75 275 SER A C 1
ATOM 2216 O O . SER A 1 275 ? -28.666 -12.250 -6.032 1.00 93.75 275 SER A O 1
ATOM 2218 N N . TYR A 1 276 ? -27.451 -11.879 -7.887 1.00 94.00 276 TYR A N 1
ATOM 2219 C CA . TYR A 1 276 ? -28.257 -10.786 -8.421 1.00 94.00 276 TYR A CA 1
ATOM 2220 C C . TYR A 1 276 ? -28.743 -11.143 -9.826 1.00 94.00 276 TYR A C 1
ATOM 2222 O O . TYR A 1 276 ? -27.937 -11.478 -10.687 1.00 94.00 276 TYR A O 1
ATOM 2230 N N . ASN A 1 277 ? -30.057 -11.112 -10.069 1.00 93.69 277 ASN A N 1
ATOM 2231 C CA . ASN A 1 277 ? -30.664 -11.526 -11.347 1.00 93.69 277 ASN A CA 1
ATOM 2232 C C . ASN A 1 277 ? -30.211 -12.922 -11.832 1.00 93.69 277 ASN A C 1
ATOM 2234 O O . ASN A 1 277 ? -29.994 -13.142 -13.021 1.00 93.69 277 ASN A O 1
ATOM 2238 N N . GLY A 1 278 ? -30.035 -13.868 -10.901 1.00 91.81 278 GLY A N 1
ATOM 2239 C CA . GLY A 1 278 ? -29.553 -15.226 -11.195 1.00 91.81 278 GLY A CA 1
ATOM 2240 C C . GLY A 1 278 ? -28.045 -15.332 -11.462 1.00 91.81 278 GLY A C 1
ATOM 2241 O O . GLY A 1 278 ? -27.557 -16.417 -11.767 1.00 91.81 278 GLY A O 1
ATOM 2242 N N . ILE A 1 279 ? -27.301 -14.231 -11.342 1.00 94.44 279 ILE A N 1
ATOM 2243 C CA . ILE A 1 279 ? -25.850 -14.174 -11.517 1.00 94.44 279 ILE A CA 1
ATOM 2244 C C . ILE A 1 279 ? -25.191 -14.202 -10.141 1.00 94.44 279 ILE A C 1
ATOM 2246 O O . ILE A 1 279 ? -25.373 -13.290 -9.339 1.00 94.44 279 ILE A O 1
ATOM 2250 N N . SER A 1 280 ? -24.388 -15.233 -9.897 1.00 95.06 280 SER A N 1
ATOM 2251 C CA . SER A 1 280 ? -23.549 -15.356 -8.702 1.00 95.06 280 SER A CA 1
ATOM 2252 C C . SER A 1 280 ? -22.394 -14.348 -8.712 1.00 95.06 280 SER A C 1
ATOM 2254 O O . SER A 1 280 ? -21.780 -14.117 -9.758 1.00 95.06 280 SER A O 1
ATOM 2256 N N . ILE A 1 281 ? -22.044 -13.830 -7.530 1.00 95.50 281 ILE A N 1
ATOM 2257 C CA . ILE A 1 281 ? -20.828 -13.050 -7.263 1.00 95.50 281 ILE A CA 1
ATOM 2258 C C . ILE A 1 281 ? -19.562 -13.827 -7.634 1.00 95.50 281 ILE A C 1
ATOM 2260 O O . ILE A 1 281 ? -18.595 -13.251 -8.130 1.00 95.50 281 ILE A O 1
ATOM 2264 N N . HIS A 1 282 ? -19.576 -15.143 -7.426 1.00 95.44 282 HIS A N 1
ATOM 2265 C CA . HIS A 1 282 ? -18.477 -16.024 -7.791 1.00 95.44 282 HIS A CA 1
ATOM 2266 C C . HIS A 1 282 ? -18.564 -16.390 -9.262 1.00 95.44 282 HIS A C 1
ATOM 2268 O O . HIS A 1 282 ? -19.614 -16.848 -9.724 1.00 95.44 282 HIS A O 1
ATOM 2274 N N . ASN A 1 283 ? -17.450 -16.239 -9.974 1.00 95.00 283 ASN A N 1
ATOM 2275 C CA . ASN A 1 283 ? -17.331 -16.706 -11.345 1.00 95.00 283 ASN A CA 1
ATOM 2276 C C . ASN A 1 283 ? -17.392 -18.249 -11.367 1.00 95.00 283 ASN A C 1
ATOM 2278 O O . ASN A 1 283 ? -16.630 -18.888 -10.638 1.00 95.00 283 ASN A O 1
ATOM 2282 N N . PRO A 1 284 ? -18.251 -18.877 -12.195 1.00 92.44 284 PRO A N 1
ATOM 2283 C CA . PRO A 1 284 ? -18.351 -20.338 -12.278 1.00 92.44 284 PRO A CA 1
ATOM 2284 C C . PRO A 1 284 ? -17.059 -21.025 -12.750 1.00 92.44 284 PRO A C 1
ATOM 2286 O O . PRO A 1 284 ? -16.868 -22.210 -12.498 1.00 92.44 284 PRO A O 1
ATOM 2289 N N . VAL A 1 285 ? -16.160 -20.293 -13.417 1.00 92.94 285 VAL A N 1
ATOM 2290 C CA . VAL A 1 285 ? -14.826 -20.767 -13.835 1.00 92.94 285 VAL A CA 1
ATOM 2291 C C . VAL A 1 285 ? -13.767 -20.493 -12.750 1.00 92.94 285 VAL A C 1
ATOM 2293 O O . VAL A 1 285 ? -12.583 -20.761 -12.941 1.00 92.94 285 VAL A O 1
ATOM 2296 N N . ASN A 1 286 ? -14.177 -19.982 -11.584 1.00 93.75 286 ASN A N 1
ATOM 2297 C CA . ASN A 1 286 ? -13.321 -19.486 -10.509 1.00 93.75 286 ASN A CA 1
ATOM 2298 C C . ASN A 1 286 ? -12.467 -18.291 -10.972 1.00 93.75 286 ASN A C 1
ATOM 2300 O O . ASN A 1 286 ? -12.883 -17.148 -10.811 1.00 93.75 286 ASN A O 1
ATOM 2304 N N . ILE A 1 287 ? -11.323 -18.529 -11.619 1.00 95.56 287 ILE A N 1
ATOM 2305 C CA . ILE A 1 287 ? -10.444 -17.468 -12.136 1.00 95.56 287 ILE A CA 1
ATOM 2306 C C . ILE A 1 287 ? -10.288 -17.641 -13.646 1.00 95.56 287 ILE A C 1
ATOM 2308 O O . ILE A 1 287 ? -9.689 -18.610 -14.116 1.00 95.56 287 ILE A O 1
ATOM 2312 N N . ASP A 1 288 ? -10.797 -16.678 -14.412 1.00 96.56 288 ASP A N 1
ATOM 2313 C CA . ASP A 1 288 ? -10.923 -16.787 -15.863 1.00 96.56 288 ASP A CA 1
ATOM 2314 C C . ASP A 1 288 ? -9.738 -16.137 -16.595 1.00 96.56 288 ASP A C 1
ATOM 2316 O O . ASP A 1 288 ? -9.687 -14.932 -16.859 1.00 96.56 288 ASP A O 1
ATOM 2320 N N . ALA A 1 289 ? -8.767 -16.972 -16.969 1.00 97.81 289 ALA A N 1
ATOM 2321 C CA . ALA A 1 289 ? -7.613 -16.545 -17.754 1.00 97.81 289 ALA A CA 1
ATOM 2322 C C . ALA A 1 289 ? -7.985 -16.011 -19.146 1.00 97.81 289 ALA A C 1
ATOM 2324 O O . ALA A 1 289 ? -7.288 -15.131 -19.661 1.00 97.81 289 ALA A O 1
ATOM 2325 N N . SER A 1 290 ? -9.057 -16.524 -19.756 1.00 97.94 290 SER A N 1
ATOM 2326 C CA . SER A 1 290 ? -9.507 -16.092 -21.083 1.00 97.94 290 SER A CA 1
ATOM 2327 C C . SER A 1 290 ? -10.089 -14.688 -21.011 1.00 97.94 290 SER A C 1
ATOM 2329 O O . SER A 1 290 ? -9.746 -13.853 -21.847 1.00 97.94 290 SER A O 1
ATOM 2331 N N . LEU A 1 291 ? -10.876 -14.401 -19.972 1.00 98.06 291 LEU A N 1
ATOM 2332 C CA . LEU A 1 291 ? -11.426 -13.074 -19.707 1.00 98.06 291 LEU A CA 1
ATOM 2333 C C . LEU A 1 291 ? -10.324 -12.037 -19.459 1.00 98.06 291 LEU A C 1
ATOM 2335 O O . LEU A 1 291 ? -10.317 -10.976 -20.083 1.00 98.06 291 LEU A O 1
ATOM 2339 N N . VAL A 1 292 ? -9.330 -12.361 -18.626 1.00 98.31 292 VAL A N 1
ATOM 2340 C CA . VAL A 1 292 ? -8.192 -11.452 -18.392 1.00 98.31 292 VAL A CA 1
ATOM 2341 C C . VAL A 1 292 ? -7.377 -11.241 -19.675 1.00 98.31 292 VAL A C 1
ATOM 2343 O O . VAL A 1 292 ? -6.942 -10.123 -19.956 1.00 98.31 292 VAL A O 1
ATOM 2346 N N . CYS A 1 293 ? -7.192 -12.282 -20.498 1.00 98.25 293 CYS A N 1
ATOM 2347 C CA . CYS A 1 293 ? -6.548 -12.142 -21.808 1.00 98.25 293 CYS A CA 1
ATOM 2348 C C . CYS A 1 293 ? -7.371 -11.287 -22.780 1.00 98.25 293 CYS A C 1
ATOM 2350 O O . CYS A 1 293 ? -6.777 -10.551 -23.564 1.00 98.25 293 CYS A O 1
ATOM 2352 N N . LEU A 1 294 ? -8.702 -11.376 -22.752 1.00 97.88 294 LEU A N 1
ATOM 2353 C CA . LEU A 1 294 ? -9.578 -10.558 -23.587 1.00 97.88 294 LEU A CA 1
ATOM 2354 C C . LEU A 1 294 ? -9.392 -9.078 -23.251 1.00 97.88 294 LEU A C 1
ATOM 2356 O O . LEU A 1 294 ? -9.051 -8.302 -24.138 1.00 97.88 294 LEU A O 1
ATOM 2360 N N . TYR A 1 295 ? -9.494 -8.719 -21.970 1.00 97.69 295 TYR A N 1
ATOM 2361 C CA . TYR A 1 295 ? -9.264 -7.353 -21.491 1.00 97.69 295 TYR A CA 1
ATOM 2362 C C . TYR A 1 295 ? -7.845 -6.853 -21.788 1.00 97.69 295 TYR A C 1
ATOM 2364 O O . TYR A 1 295 ? -7.662 -5.701 -22.187 1.00 97.69 295 TYR A O 1
ATOM 2372 N N . LEU A 1 296 ? -6.828 -7.716 -21.661 1.00 96.50 296 LEU A N 1
ATOM 2373 C CA . LEU A 1 296 ? -5.466 -7.381 -22.081 1.00 96.50 296 LEU A CA 1
ATOM 2374 C C . LEU A 1 296 ? -5.431 -6.935 -23.548 1.00 96.50 296 LEU A C 1
ATOM 2376 O O . LEU A 1 296 ? -4.802 -5.929 -23.843 1.00 96.50 296 LEU A O 1
ATOM 2380 N N . ILE A 1 297 ? -6.085 -7.663 -24.457 1.00 94.00 297 ILE A N 1
ATOM 2381 C CA . ILE A 1 297 ? -6.065 -7.359 -25.898 1.00 94.00 297 ILE A CA 1
ATOM 2382 C C . ILE A 1 297 ? -6.889 -6.109 -26.208 1.00 94.00 297 ILE A C 1
ATOM 2384 O O . ILE A 1 297 ? -6.433 -5.263 -26.969 1.00 94.00 297 ILE A O 1
ATOM 2388 N N . THR A 1 298 ? -8.099 -6.013 -25.654 1.00 93.12 298 THR A N 1
ATOM 2389 C CA . THR A 1 298 ? -9.089 -5.009 -26.067 1.00 93.12 298 THR A CA 1
ATOM 2390 C C . THR A 1 298 ? -8.934 -3.668 -25.362 1.00 93.12 298 THR A C 1
ATOM 2392 O O . THR A 1 298 ? -9.382 -2.663 -25.905 1.00 93.12 298 THR A O 1
ATOM 2395 N N . GLN A 1 299 ? -8.335 -3.632 -24.165 1.00 92.44 299 GLN A N 1
ATOM 2396 C CA . GLN A 1 299 ? -8.238 -2.411 -23.354 1.00 92.44 299 GLN A CA 1
ATOM 2397 C C . GLN A 1 299 ? -6.797 -2.026 -23.009 1.00 92.44 299 GLN A C 1
ATOM 2399 O O . GLN A 1 299 ? -6.467 -0.845 -23.053 1.00 92.44 299 GLN A O 1
ATOM 2404 N N . TYR A 1 300 ? -5.925 -2.985 -22.676 1.00 92.94 300 TYR A N 1
ATOM 2405 C CA . TYR A 1 300 ? -4.620 -2.667 -22.066 1.00 92.94 300 TYR A CA 1
ATOM 2406 C C . TYR A 1 300 ? -3.398 -2.844 -22.977 1.00 92.94 300 TYR A C 1
ATOM 2408 O O . TYR A 1 300 ? -2.306 -2.396 -22.623 1.00 92.94 300 TYR A O 1
ATOM 2416 N N . ARG A 1 301 ? -3.555 -3.470 -24.148 1.00 87.19 301 ARG A N 1
ATOM 2417 C CA . ARG A 1 301 ? -2.456 -3.813 -25.065 1.00 87.19 301 ARG A CA 1
ATOM 2418 C C . ARG A 1 301 ? -1.605 -2.597 -25.418 1.00 87.19 301 ARG A C 1
ATOM 2420 O O . ARG A 1 301 ? -0.397 -2.619 -25.217 1.00 87.19 301 ARG A O 1
ATOM 2427 N N . GLU A 1 302 ? -2.252 -1.545 -25.900 1.00 87.19 302 GLU A N 1
ATOM 2428 C CA . GLU A 1 302 ? -1.596 -0.316 -26.363 1.00 87.19 302 GLU A CA 1
ATOM 2429 C C . GLU A 1 302 ? -1.120 0.544 -25.181 1.00 87.19 302 GLU A C 1
ATOM 2431 O O . GLU A 1 302 ? -0.123 1.259 -25.247 1.00 87.19 302 GLU A O 1
ATOM 2436 N N . ILE A 1 303 ? -1.807 0.430 -24.041 1.00 91.31 303 ILE A N 1
ATOM 2437 C CA . ILE A 1 303 ? -1.503 1.171 -22.815 1.00 91.31 303 ILE A CA 1
ATOM 2438 C C . ILE A 1 303 ? -0.116 0.803 -22.273 1.00 91.31 303 ILE A C 1
ATOM 2440 O O . ILE A 1 303 ? 0.621 1.676 -21.798 1.00 91.31 303 ILE A O 1
ATOM 2444 N N . PHE A 1 304 ? 0.259 -0.476 -22.330 1.00 93.50 304 PHE A N 1
ATOM 2445 C CA . PHE A 1 304 ? 1.541 -0.961 -21.807 1.00 93.50 304 PHE A CA 1
ATOM 2446 C C . PHE A 1 304 ? 2.743 -0.679 -22.715 1.00 93.50 304 PHE A C 1
ATOM 2448 O O . PHE A 1 304 ? 3.874 -0.913 -22.290 1.00 93.50 304 PHE A O 1
ATOM 2455 N N . ASP A 1 305 ? 2.531 -0.114 -23.904 1.00 93.00 305 ASP A N 1
ATOM 2456 C CA . ASP A 1 305 ? 3.615 0.342 -24.778 1.00 93.00 305 ASP A CA 1
ATOM 2457 C C . ASP A 1 305 ? 4.159 1.720 -24.364 1.00 93.00 305 ASP A C 1
ATOM 2459 O O . ASP A 1 305 ? 5.329 2.041 -24.614 1.00 93.00 305 ASP A O 1
ATOM 2463 N N . PHE A 1 306 ? 3.343 2.508 -23.658 1.00 93.75 306 PHE A N 1
ATOM 2464 C CA . PHE A 1 306 ? 3.715 3.802 -23.096 1.00 93.75 306 PHE A CA 1
ATOM 2465 C C . PHE A 1 306 ? 4.262 3.680 -21.674 1.00 93.75 306 PHE A C 1
ATOM 2467 O O . PHE A 1 306 ? 3.879 2.797 -20.898 1.00 93.75 306 PHE A O 1
ATOM 2474 N N . SER A 1 307 ? 5.136 4.616 -21.301 1.00 95.38 307 SER A N 1
ATOM 2475 C CA . SER A 1 307 ? 5.580 4.736 -19.915 1.00 95.38 307 SER A CA 1
ATOM 2476 C C . SER A 1 307 ? 4.434 5.163 -19.003 1.00 95.38 307 SER A C 1
ATOM 2478 O O . SER A 1 307 ? 3.488 5.829 -19.435 1.00 95.38 307 SER A O 1
ATOM 2480 N N . TYR A 1 308 ? 4.523 4.807 -17.722 1.00 96.50 308 TYR A N 1
ATOM 2481 C CA . TYR A 1 308 ? 3.520 5.217 -16.748 1.00 96.50 308 TYR A CA 1
ATOM 2482 C C . TYR A 1 308 ? 3.398 6.745 -16.662 1.00 96.50 308 TYR A C 1
ATOM 2484 O O . TYR A 1 308 ? 2.285 7.251 -16.642 1.00 96.50 308 TYR A O 1
ATOM 2492 N N . ILE A 1 309 ? 4.500 7.509 -16.698 1.00 94.94 309 ILE A N 1
ATOM 2493 C CA . ILE A 1 309 ? 4.418 8.984 -16.662 1.00 94.94 309 ILE A CA 1
ATOM 2494 C C . ILE A 1 309 ? 3.702 9.537 -17.899 1.00 94.94 309 ILE A C 1
ATOM 2496 O O . ILE A 1 309 ? 2.894 10.459 -17.782 1.00 94.94 309 ILE A O 1
ATOM 2500 N N . GLN A 1 310 ? 3.972 8.984 -19.086 1.00 92.94 310 GLN A N 1
ATOM 2501 C CA . GLN A 1 310 ? 3.247 9.377 -20.295 1.00 92.94 310 GLN A CA 1
ATOM 2502 C C . GLN A 1 310 ? 1.758 9.064 -20.152 1.00 92.94 310 GLN A C 1
ATOM 2504 O O . GLN A 1 310 ? 0.915 9.907 -20.453 1.00 92.94 310 GLN A O 1
ATOM 2509 N N . ARG A 1 311 ? 1.431 7.887 -19.624 1.00 92.00 311 ARG A N 1
ATOM 2510 C CA . ARG A 1 311 ? 0.051 7.479 -19.395 1.00 92.00 311 ARG A CA 1
ATOM 2511 C C . ARG A 1 311 ? -0.661 8.363 -18.365 1.00 92.00 311 ARG A C 1
ATOM 2513 O O . ARG A 1 311 ? -1.750 8.856 -18.640 1.00 92.00 311 ARG A O 1
ATOM 2520 N N . LYS A 1 312 ? 0.005 8.678 -17.255 1.00 90.88 312 LYS A N 1
ATOM 2521 C CA . LYS A 1 312 ? -0.467 9.600 -16.215 1.00 90.88 312 LYS A CA 1
ATOM 2522 C C . LYS A 1 312 ? -0.777 10.984 -16.769 1.00 90.88 312 LYS A C 1
ATOM 2524 O O . LYS A 1 312 ? -1.812 11.558 -16.447 1.00 90.88 312 LYS A O 1
ATOM 2529 N N . SER A 1 313 ? 0.077 11.502 -17.654 1.00 88.12 313 SER A N 1
ATOM 2530 C CA . SER A 1 313 ? -0.155 12.807 -18.282 1.00 88.12 313 SER A CA 1
ATOM 2531 C C . SER A 1 313 ? -1.436 12.842 -19.124 1.00 88.12 313 SER A C 1
ATOM 2533 O O . SER A 1 313 ? -2.149 13.842 -19.096 1.00 88.12 313 SER A O 1
ATOM 2535 N N . GLN A 1 314 ? -1.788 11.734 -19.791 1.00 87.19 314 GLN A N 1
ATOM 2536 C CA . GLN A 1 314 ? -3.032 11.627 -20.558 1.00 87.19 314 GLN A CA 1
ATOM 2537 C C . GLN A 1 314 ? -4.262 11.699 -19.642 1.00 87.19 314 GLN A C 1
ATOM 2539 O O . GLN A 1 314 ? -5.233 12.370 -19.989 1.00 87.19 314 GLN A O 1
ATOM 2544 N N . TRP A 1 315 ? -4.213 11.073 -18.459 1.00 85.44 315 TRP A N 1
ATOM 2545 C CA . TRP A 1 315 ? -5.290 11.165 -17.466 1.00 85.44 315 TRP A CA 1
ATOM 2546 C C . TRP A 1 315 ? -5.499 12.604 -16.988 1.00 85.44 315 TRP A C 1
ATOM 2548 O O . TRP A 1 315 ? -6.631 13.095 -16.988 1.00 85.44 315 TRP A O 1
ATOM 2558 N N . SER A 1 316 ? -4.410 13.304 -16.657 1.00 71.69 316 SER A N 1
ATOM 2559 C CA . SER A 1 316 ? -4.452 14.699 -16.202 1.00 71.69 316 SER A CA 1
ATOM 2560 C C . SER A 1 316 ? -4.991 15.654 -17.270 1.00 71.69 316 SER A C 1
ATOM 2562 O O . SER A 1 316 ? -5.820 16.505 -16.957 1.00 71.69 316 SER A O 1
ATOM 2564 N N . THR A 1 317 ? -4.597 15.498 -18.541 1.00 67.19 317 THR A N 1
ATOM 2565 C CA . THR A 1 317 ? -5.144 16.312 -19.646 1.00 67.19 317 THR A CA 1
ATOM 2566 C C . THR A 1 317 ? -6.634 16.054 -19.870 1.00 67.19 317 THR A C 1
ATOM 2568 O O . THR A 1 317 ? -7.364 16.973 -20.226 1.00 67.19 317 THR A O 1
ATOM 2571 N N . SER A 1 318 ? -7.109 14.837 -19.597 1.00 61.72 318 SER A N 1
ATOM 2572 C CA . SER A 1 318 ? -8.537 14.499 -19.649 1.00 61.72 318 SER A CA 1
ATOM 2573 C C . SER A 1 318 ? -9.347 14.918 -18.408 1.00 61.72 318 SER A C 1
ATOM 2575 O O . SER A 1 318 ? -10.493 14.503 -18.286 1.00 61.72 318 SER A O 1
ATOM 2577 N N . GLN A 1 319 ? -8.767 15.701 -17.482 1.00 59.16 319 GLN A N 1
ATOM 2578 C CA . GLN A 1 319 ? -9.358 16.096 -16.186 1.00 59.16 319 GLN A CA 1
ATOM 2579 C C . GLN A 1 319 ? -9.792 14.924 -15.281 1.00 59.16 319 GLN A C 1
ATOM 2581 O O . GLN A 1 319 ? -10.503 15.135 -14.303 1.00 59.16 319 GLN A O 1
ATOM 2586 N N . LYS A 1 320 ? -9.343 13.692 -15.555 1.00 59.25 320 LYS A N 1
ATOM 2587 C CA . LYS A 1 320 ? -9.743 12.497 -14.791 1.00 59.25 320 LYS A CA 1
ATOM 2588 C C . LYS A 1 320 ? -9.116 12.426 -13.401 1.00 59.25 320 LYS A C 1
ATOM 2590 O O . LYS A 1 320 ? -9.695 11.842 -12.497 1.00 59.25 320 LYS A O 1
ATOM 2595 N N . ILE A 1 321 ? -7.943 13.035 -13.229 1.00 59.53 321 ILE A N 1
ATOM 2596 C CA . ILE A 1 321 ? -7.186 13.035 -11.975 1.00 59.53 321 ILE A CA 1
ATOM 2597 C C . ILE A 1 321 ? -6.702 14.461 -11.711 1.00 59.53 321 ILE A C 1
ATOM 2599 O O . ILE A 1 321 ? -5.730 14.914 -12.317 1.00 59.53 321 ILE A O 1
ATOM 2603 N N . ASN A 1 322 ? -7.380 15.165 -10.804 1.00 51.62 322 ASN A N 1
ATOM 2604 C CA . ASN A 1 322 ? -6.939 16.449 -10.260 1.00 51.62 322 ASN A CA 1
ATOM 2605 C C . ASN A 1 322 ? -6.876 16.346 -8.733 1.00 51.62 322 ASN A C 1
ATOM 2607 O O . ASN A 1 322 ? -7.780 16.795 -8.033 1.00 51.62 322 ASN A O 1
ATOM 2611 N N . ILE A 1 323 ? -5.844 15.671 -8.224 1.00 60.78 323 ILE A N 1
ATOM 2612 C CA . ILE A 1 323 ? -5.665 15.485 -6.784 1.00 60.78 323 ILE A CA 1
ATOM 2613 C C . ILE A 1 323 ? -4.320 16.071 -6.392 1.00 60.78 323 ILE A C 1
ATOM 2615 O O . ILE A 1 323 ? -3.277 15.652 -6.897 1.00 60.78 323 ILE A O 1
ATOM 2619 N N . ASN A 1 324 ? -4.361 17.050 -5.498 1.00 63.06 324 ASN A N 1
ATOM 2620 C CA . ASN A 1 324 ? -3.181 17.700 -4.957 1.00 63.06 324 ASN A CA 1
ATOM 2621 C C . ASN A 1 324 ? -2.938 17.164 -3.542 1.00 63.06 324 ASN A C 1
ATOM 2623 O O . ASN A 1 324 ? -3.370 17.772 -2.566 1.00 63.06 324 ASN A O 1
ATOM 2627 N N . PHE A 1 325 ? -2.324 15.984 -3.452 1.00 72.75 325 PHE A N 1
ATOM 2628 C CA . PHE A 1 325 ? -1.808 15.477 -2.181 1.00 72.75 325 PHE A CA 1
ATOM 2629 C C . PHE A 1 325 ? -0.516 16.213 -1.833 1.00 72.75 325 PHE A C 1
ATOM 2631 O O . PHE A 1 325 ? 0.316 16.459 -2.711 1.00 72.75 325 PHE A O 1
ATOM 2638 N N . ASP A 1 326 ? -0.338 16.550 -0.559 1.00 80.81 326 ASP A N 1
ATOM 2639 C CA . ASP A 1 326 ? 0.909 17.159 -0.102 1.00 80.81 326 ASP A CA 1
ATOM 2640 C C . ASP A 1 326 ? 2.081 16.158 -0.218 1.00 80.81 326 ASP A C 1
ATOM 2642 O O . ASP A 1 326 ? 1.920 14.943 -0.105 1.00 80.81 326 ASP A O 1
ATOM 2646 N N . GLN A 1 327 ? 3.298 16.636 -0.473 1.00 82.31 327 GLN A N 1
ATOM 2647 C CA . GLN A 1 327 ? 4.432 15.732 -0.691 1.00 82.31 327 GLN A CA 1
ATOM 2648 C C . GLN A 1 327 ? 4.812 14.943 0.575 1.00 82.31 327 GLN A C 1
ATOM 2650 O O . GLN A 1 327 ? 5.143 13.758 0.495 1.00 82.31 327 GLN A O 1
ATOM 2655 N N . ILE A 1 328 ? 4.732 15.566 1.754 1.00 81.44 328 ILE A N 1
ATOM 2656 C CA . ILE A 1 328 ? 4.975 14.894 3.041 1.00 81.44 328 ILE A CA 1
ATOM 2657 C C . ILE A 1 328 ? 3.871 13.863 3.294 1.00 81.44 328 ILE A C 1
ATOM 2659 O O . ILE A 1 328 ? 4.111 12.772 3.819 1.00 81.44 328 ILE A O 1
ATOM 2663 N N . GLU A 1 329 ? 2.658 14.163 2.844 1.00 78.44 329 GLU A N 1
ATOM 2664 C CA . GLU A 1 329 ? 1.528 13.248 2.894 1.00 78.44 329 GLU A CA 1
ATOM 2665 C C . GLU A 1 329 ? 1.776 11.950 2.095 1.00 78.44 329 GLU A C 1
ATOM 2667 O O . GLU A 1 329 ? 1.444 10.854 2.563 1.00 78.44 329 GLU A O 1
ATOM 2672 N N . LEU A 1 330 ? 2.399 12.044 0.917 1.00 84.25 330 LEU A N 1
ATOM 2673 C CA . LEU A 1 330 ? 2.786 10.885 0.099 1.00 84.25 330 LEU A CA 1
ATOM 2674 C C . LEU A 1 330 ? 3.946 10.089 0.726 1.00 84.25 330 LEU A C 1
ATOM 2676 O O . LEU A 1 330 ? 4.015 8.861 0.594 1.00 84.25 330 LEU A O 1
ATOM 2680 N N . LEU A 1 331 ? 4.830 10.766 1.464 1.00 85.19 331 LEU A N 1
ATOM 2681 C CA . LEU A 1 331 ? 5.965 10.142 2.150 1.00 85.19 331 LEU A CA 1
ATOM 2682 C C . LEU A 1 331 ? 5.565 9.370 3.419 1.00 85.19 331 LEU A C 1
ATOM 2684 O O . LEU A 1 331 ? 6.217 8.384 3.768 1.00 85.19 331 LEU A O 1
ATOM 2688 N N . THR A 1 332 ? 4.462 9.755 4.065 1.00 79.25 332 THR A N 1
ATOM 2689 C CA . THR A 1 332 ? 4.001 9.217 5.362 1.00 79.25 332 THR A CA 1
ATOM 2690 C C . THR A 1 332 ? 2.931 8.123 5.261 1.00 79.25 332 THR A C 1
ATOM 2692 O O . THR A 1 332 ? 2.373 7.708 6.273 1.00 79.25 332 THR A O 1
ATOM 2695 N N . ILE A 1 333 ? 2.627 7.610 4.062 1.00 77.69 333 ILE A N 1
ATOM 2696 C CA . ILE A 1 333 ? 1.528 6.642 3.850 1.00 77.69 333 ILE A CA 1
ATOM 2697 C C . ILE A 1 333 ? 1.694 5.299 4.588 1.00 77.69 333 ILE A C 1
ATOM 2699 O O . ILE A 1 333 ? 0.696 4.637 4.844 1.00 77.69 333 ILE A O 1
ATOM 2703 N N . HIS A 1 334 ? 2.929 4.912 4.922 1.00 75.94 334 HIS A N 1
ATOM 2704 C CA . HIS A 1 334 ? 3.254 3.705 5.695 1.00 75.94 334 HIS A CA 1
ATOM 2705 C C . HIS A 1 334 ? 3.703 4.052 7.129 1.00 75.94 334 HIS A C 1
ATOM 2707 O O . HIS A 1 334 ? 4.334 3.241 7.804 1.00 75.94 334 HIS A O 1
ATOM 2713 N N . CYS A 1 335 ? 3.426 5.279 7.587 1.00 73.56 335 CYS A N 1
ATOM 2714 C CA . CYS A 1 335 ? 3.691 5.725 8.949 1.00 73.56 335 CYS A CA 1
ATOM 2715 C C . CYS A 1 335 ? 2.384 5.707 9.753 1.00 73.56 335 CYS A C 1
ATOM 2717 O O . CYS A 1 335 ? 1.547 6.606 9.620 1.00 73.56 335 CYS A O 1
ATOM 2719 N N . TYR A 1 336 ? 2.246 4.680 10.591 1.00 71.31 336 TYR A N 1
ATOM 2720 C CA . TYR A 1 336 ? 1.078 4.446 11.447 1.00 71.31 336 TYR A CA 1
ATOM 2721 C C . TYR A 1 336 ? 1.206 5.061 12.852 1.00 71.31 336 TYR A C 1
ATOM 2723 O O . TYR A 1 336 ? 0.306 4.892 13.667 1.00 71.31 336 TYR A O 1
ATOM 2731 N N . ASP A 1 337 ? 2.316 5.758 13.144 1.00 66.06 337 ASP A N 1
ATOM 2732 C CA . ASP A 1 337 ? 2.491 6.504 14.399 1.00 66.06 337 ASP A CA 1
ATOM 2733 C C . ASP A 1 337 ? 1.404 7.589 14.489 1.00 66.06 337 ASP A C 1
ATOM 2735 O O . ASP A 1 337 ? 1.343 8.515 13.673 1.00 66.06 337 ASP A O 1
ATOM 2739 N N . ASP A 1 338 ? 0.522 7.442 15.473 1.00 60.78 338 ASP A N 1
ATOM 2740 C CA . ASP A 1 338 ? -0.596 8.339 15.742 1.00 60.78 338 ASP A CA 1
ATOM 2741 C C . ASP A 1 338 ? -0.141 9.691 16.300 1.00 60.78 338 ASP A C 1
ATOM 2743 O O . ASP A 1 338 ? -0.896 10.664 16.242 1.00 60.78 338 ASP A O 1
ATOM 2747 N N . ALA A 1 339 ? 1.114 9.794 16.746 1.00 56.88 339 ALA A N 1
ATOM 2748 C CA . ALA A 1 339 ? 1.734 11.060 17.089 1.00 56.88 339 ALA A CA 1
ATOM 2749 C C . ALA A 1 339 ? 2.062 11.904 15.850 1.00 56.88 339 ALA A C 1
ATOM 2751 O O . ALA A 1 339 ? 2.256 13.106 15.992 1.00 56.88 339 ALA A O 1
ATOM 2752 N N . ILE A 1 340 ? 2.147 11.355 14.634 1.00 62.00 340 ILE A N 1
ATOM 2753 C CA . ILE A 1 340 ? 2.470 12.170 13.450 1.00 62.00 340 ILE A CA 1
ATOM 2754 C C . ILE A 1 340 ? 1.322 13.149 13.172 1.00 62.00 340 ILE A C 1
ATOM 2756 O O . ILE A 1 340 ? 0.182 12.738 12.963 1.00 62.00 340 ILE A O 1
ATOM 2760 N N . SER A 1 341 ? 1.627 14.449 13.164 1.00 57.66 341 SER A N 1
ATOM 2761 C CA . SER A 1 341 ? 0.631 15.525 13.081 1.00 57.66 341 SER A CA 1
ATOM 2762 C C . SER A 1 341 ? -0.182 15.514 11.787 1.00 57.66 341 SER A C 1
ATOM 2764 O O . SER A 1 341 ? -1.352 15.899 11.759 1.00 57.66 341 SER A O 1
ATOM 2766 N N . GLU A 1 342 ? 0.456 15.064 10.717 1.00 60.22 342 GLU A N 1
ATOM 2767 C CA . GLU A 1 342 ? -0.079 14.913 9.384 1.00 60.22 342 GLU A CA 1
ATOM 2768 C C . GLU A 1 342 ? -1.089 13.750 9.369 1.00 60.22 342 GLU A C 1
ATOM 2770 O O . GLU A 1 342 ? -0.797 12.668 9.875 1.00 60.22 342 GLU A O 1
ATOM 2775 N N . LYS A 1 343 ? -2.258 13.960 8.740 1.00 57.72 343 LYS A N 1
ATOM 2776 C CA . LYS A 1 343 ? -3.322 12.957 8.492 1.00 57.72 343 LYS A CA 1
ATOM 2777 C C . LYS A 1 343 ? -4.254 12.548 9.640 1.00 57.72 343 LYS A C 1
ATOM 2779 O O . LYS A 1 343 ? -4.902 11.511 9.531 1.00 57.72 343 LYS A O 1
ATOM 2784 N N . GLU A 1 344 ? -4.451 13.359 10.675 1.00 55.56 344 GLU A N 1
ATOM 2785 C CA . GLU A 1 344 ? -5.425 13.060 11.753 1.00 55.56 344 GLU A CA 1
ATOM 2786 C C . GLU A 1 344 ? -6.815 12.603 11.245 1.00 55.56 344 GLU A C 1
ATOM 2788 O O . GLU A 1 344 ? -7.377 11.643 11.765 1.00 55.56 344 GLU A O 1
ATOM 2793 N N . LYS A 1 345 ? -7.333 13.205 10.162 1.00 58.41 345 LYS A N 1
ATOM 2794 C CA . LYS A 1 345 ? -8.629 12.825 9.564 1.00 58.41 345 LYS A CA 1
ATOM 2795 C C . LYS A 1 345 ? -8.618 11.488 8.814 1.00 58.41 345 LYS A C 1
ATOM 2797 O O . LYS A 1 345 ? -9.618 10.783 8.827 1.00 58.41 345 LYS A O 1
ATOM 2802 N N . GLU A 1 346 ? -7.516 11.136 8.158 1.00 56.84 346 GLU A N 1
ATOM 2803 C CA . GLU A 1 346 ? -7.416 9.909 7.347 1.00 56.84 346 GLU A CA 1
ATOM 2804 C C . GLU A 1 346 ? -7.027 8.692 8.182 1.00 56.84 346 GLU A C 1
ATOM 2806 O O . GLU A 1 346 ? -7.346 7.560 7.827 1.00 56.84 346 GLU A O 1
ATOM 2811 N N . ARG A 1 347 ? -6.358 8.931 9.316 1.00 62.59 347 ARG A N 1
ATOM 2812 C CA . ARG A 1 347 ? -6.093 7.913 10.334 1.00 62.59 347 ARG A CA 1
ATOM 2813 C C . ARG A 1 347 ? -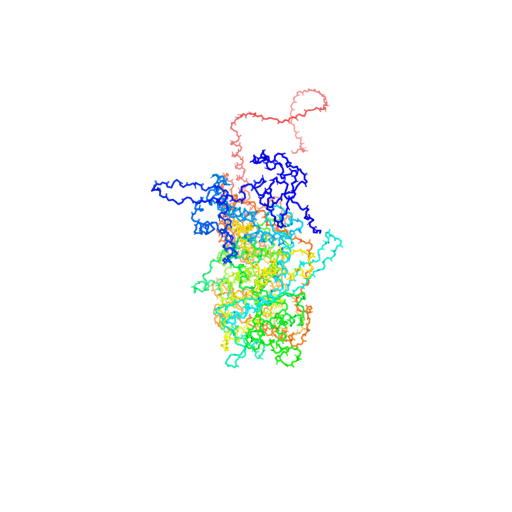7.311 7.626 11.213 1.00 62.59 347 ARG A C 1
ATOM 2815 O O . ARG A 1 347 ? -7.216 6.767 12.091 1.00 62.59 347 ARG A O 1
ATOM 2822 N N . ASN A 1 348 ? -8.428 8.325 10.998 1.00 65.00 348 ASN A N 1
ATOM 2823 C CA . ASN A 1 348 ? -9.634 8.116 11.780 1.00 65.00 348 ASN A CA 1
ATOM 2824 C C . ASN A 1 348 ? -10.201 6.707 11.512 1.00 65.00 348 ASN A C 1
ATOM 2826 O O . ASN A 1 348 ? -10.523 6.333 10.385 1.00 65.00 348 ASN A O 1
ATOM 2830 N N . ILE A 1 349 ? -10.320 5.925 12.584 1.00 74.88 349 ILE A N 1
ATOM 2831 C CA . ILE A 1 349 ? -10.870 4.564 12.606 1.00 74.88 349 ILE A CA 1
ATOM 2832 C C . ILE A 1 349 ? -12.238 4.509 13.310 1.00 74.88 349 ILE A C 1
ATOM 2834 O O . ILE A 1 349 ? -12.677 3.452 13.753 1.00 74.88 349 ILE A O 1
ATOM 2838 N N . GLU A 1 350 ? -12.934 5.638 13.433 1.00 75.75 350 GLU A N 1
ATOM 2839 C CA . GLU A 1 350 ? -14.228 5.774 14.116 1.00 75.75 350 GLU A CA 1
ATOM 2840 C C . GLU A 1 350 ? -15.304 4.847 13.547 1.00 75.75 350 GLU A C 1
ATOM 2842 O O . GLU A 1 350 ? -16.084 4.277 14.307 1.00 75.75 350 GLU A O 1
ATOM 2847 N N . GLU A 1 351 ? -15.300 4.620 12.235 1.00 82.00 351 GLU A N 1
ATOM 2848 C CA . GLU A 1 351 ? -16.213 3.698 11.540 1.00 82.00 351 GLU A CA 1
ATOM 2849 C C . GLU A 1 351 ? -15.652 2.267 11.426 1.00 82.00 351 GLU A C 1
ATOM 2851 O O . GLU A 1 351 ? -16.218 1.421 10.732 1.00 82.00 351 GLU A O 1
ATOM 2856 N N . VAL A 1 352 ? -14.517 1.988 12.075 1.00 89.12 352 VAL A N 1
ATOM 2857 C CA . VAL A 1 352 ? -13.912 0.654 12.133 1.00 89.12 352 VAL A CA 1
ATOM 2858 C C . VAL A 1 352 ? -14.358 -0.046 13.420 1.00 89.12 352 VAL A C 1
ATOM 2860 O O . VAL A 1 352 ? -14.372 0.552 14.494 1.00 89.12 352 VAL A O 1
ATOM 2863 N N . ARG A 1 353 ? -14.825 -1.287 13.284 1.00 92.62 353 ARG A N 1
ATOM 2864 C CA . ARG A 1 353 ? -15.200 -2.315 14.275 1.00 92.62 353 ARG A CA 1
ATOM 2865 C C . ARG A 1 353 ? -14.107 -3.332 14.575 1.00 92.62 353 ARG A C 1
ATOM 2867 O O . ARG A 1 353 ? -13.764 -4.026 13.632 1.00 92.62 353 ARG A O 1
ATOM 2874 N N . LEU A 1 354 ? -13.640 -3.551 15.805 1.00 94.62 354 LEU A N 1
ATOM 2875 C CA . LEU A 1 354 ? -12.989 -4.823 16.151 1.00 94.62 354 LEU A CA 1
ATOM 2876 C C . LEU A 1 354 ? -14.055 -5.923 16.228 1.00 94.62 354 LEU A C 1
ATOM 2878 O O . LEU A 1 354 ? -14.816 -6.002 17.188 1.00 94.62 354 LEU A O 1
ATOM 2882 N N . VAL A 1 355 ? -14.092 -6.796 15.225 1.00 93.38 355 VAL A N 1
ATOM 2883 C CA . VAL A 1 355 ? -14.970 -7.979 15.199 1.00 93.38 355 VAL A CA 1
ATOM 2884 C C . VAL A 1 355 ? -14.431 -9.064 16.128 1.00 93.38 355 VAL A C 1
ATOM 2886 O O . VAL A 1 355 ? -15.186 -9.745 16.823 1.00 93.38 355 VAL A O 1
ATOM 2889 N N . GLY A 1 356 ? -13.111 -9.224 16.166 1.00 91.31 356 GLY A N 1
ATOM 2890 C CA . GLY A 1 356 ? -12.473 -10.110 17.123 1.00 91.31 356 GLY A CA 1
ATOM 2891 C C . GLY A 1 356 ? -10.973 -10.214 16.927 1.00 91.31 356 GLY A C 1
ATOM 2892 O O . GLY A 1 356 ? -10.447 -9.967 15.849 1.00 91.31 356 GLY A O 1
ATOM 2893 N N . ILE A 1 357 ? -10.297 -10.633 17.988 1.00 91.44 357 ILE A N 1
ATOM 2894 C CA . ILE A 1 357 ? -8.873 -10.946 17.996 1.00 91.44 357 ILE A CA 1
ATOM 2895 C C . ILE A 1 357 ? -8.683 -12.284 18.715 1.00 91.44 357 ILE A C 1
ATOM 2897 O O . ILE A 1 357 ? -9.345 -12.562 19.721 1.00 91.44 357 ILE A O 1
ATOM 2901 N N . LYS A 1 358 ? -7.852 -13.168 18.164 1.00 90.81 358 LYS A N 1
ATOM 2902 C CA . LYS A 1 358 ? -7.571 -14.484 18.752 1.00 90.81 358 LYS A CA 1
ATOM 2903 C C . LYS A 1 358 ? -6.163 -14.914 18.407 1.00 90.81 358 LYS A C 1
ATOM 2905 O O . LYS A 1 358 ? -5.745 -14.701 17.281 1.00 90.81 358 LYS A O 1
ATOM 2910 N N . GLU A 1 359 ? -5.500 -15.594 19.329 1.00 89.75 359 GLU A N 1
ATOM 2911 C CA . GLU A 1 359 ? -4.281 -16.331 19.020 1.00 89.75 359 GLU A CA 1
ATOM 2912 C C . GLU A 1 359 ? -4.506 -17.278 17.825 1.00 89.75 359 GLU A C 1
ATOM 2914 O O . GLU A 1 359 ? -5.448 -18.082 17.817 1.00 89.75 359 GLU A O 1
ATOM 2919 N N . SER A 1 360 ? -3.698 -17.099 16.785 1.00 88.75 360 SER A N 1
ATOM 2920 C CA . SER A 1 360 ? -3.654 -17.903 15.562 1.00 88.75 360 SER A CA 1
ATOM 2921 C C . SER A 1 360 ? -2.512 -17.390 14.693 1.00 88.75 360 SER A C 1
ATOM 2923 O O . SER A 1 360 ? -2.262 -16.189 14.637 1.00 88.75 360 SER A O 1
ATOM 2925 N N . ASN A 1 361 ? -1.867 -18.301 13.970 1.00 84.00 361 ASN A N 1
ATOM 2926 C CA . ASN A 1 361 ? -0.773 -17.959 13.069 1.00 84.00 361 ASN A CA 1
ATOM 2927 C C . ASN A 1 361 ? -1.259 -17.529 11.671 1.00 84.00 361 ASN A C 1
ATOM 2929 O O . ASN A 1 361 ? -0.437 -17.094 10.876 1.00 84.00 361 ASN A O 1
ATOM 2933 N N . LEU A 1 362 ? -2.550 -17.708 11.334 1.00 90.19 362 LEU A N 1
ATOM 2934 C CA . LEU A 1 362 ? -3.091 -17.502 9.976 1.00 90.19 362 LEU A CA 1
ATOM 2935 C C . LEU A 1 362 ? -2.256 -18.196 8.877 1.00 90.19 362 LEU A C 1
ATOM 2937 O O . LEU A 1 362 ? -2.022 -17.657 7.798 1.00 90.19 362 LEU A O 1
ATOM 2941 N N . ARG A 1 363 ? -1.806 -19.433 9.136 1.00 89.94 363 ARG A N 1
ATOM 2942 C CA . ARG A 1 363 ? -0.904 -20.187 8.239 1.00 89.94 363 ARG A CA 1
ATOM 2943 C C . ARG A 1 363 ? -1.561 -21.383 7.549 1.00 89.94 363 ARG A C 1
ATOM 2945 O O . ARG A 1 363 ? -0.892 -22.120 6.821 1.00 89.94 363 ARG A O 1
ATOM 2952 N N . SER A 1 364 ? -2.855 -21.595 7.768 1.00 92.88 364 SER A N 1
ATOM 2953 C CA . SER A 1 364 ? -3.589 -22.742 7.239 1.00 92.88 364 SER A CA 1
ATOM 2954 C C . SER A 1 364 ? -5.028 -22.406 6.851 1.00 92.88 364 SER A C 1
ATOM 2956 O O . SER A 1 364 ? -5.603 -21.414 7.296 1.00 92.88 364 SER A O 1
ATOM 2958 N N . LEU A 1 365 ? -5.642 -23.282 6.055 1.00 93.81 365 LEU A N 1
ATOM 2959 C CA . LEU A 1 365 ? -7.064 -23.221 5.722 1.00 93.81 365 LEU A CA 1
ATOM 2960 C C . LEU A 1 365 ? -7.937 -23.201 6.986 1.00 93.81 365 LEU A C 1
ATOM 2962 O O . LEU A 1 365 ? -8.881 -22.419 7.060 1.00 93.81 365 LEU A O 1
ATOM 2966 N N . GLU A 1 366 ? -7.607 -24.021 7.986 1.00 93.31 366 GLU A N 1
ATOM 2967 C CA . GLU A 1 366 ? -8.375 -24.098 9.232 1.00 93.31 366 GLU A CA 1
ATOM 2968 C C . GLU A 1 366 ? -8.231 -22.822 10.074 1.00 93.31 366 GLU A C 1
ATOM 2970 O O . GLU A 1 366 ? -9.213 -22.365 10.662 1.00 93.31 366 GLU A O 1
ATOM 2975 N N . ASP A 1 367 ? -7.053 -22.187 10.084 1.00 93.75 367 ASP A N 1
ATOM 2976 C CA . ASP A 1 367 ? -6.869 -20.882 10.734 1.00 93.75 367 ASP A CA 1
ATOM 2977 C C . ASP A 1 367 ? -7.809 -19.829 10.134 1.00 93.75 367 ASP A C 1
ATOM 2979 O O . ASP A 1 367 ? -8.536 -19.150 10.868 1.00 93.75 367 ASP A O 1
ATOM 2983 N N . TYR A 1 368 ? -7.864 -19.737 8.800 1.00 94.81 368 TYR A N 1
ATOM 2984 C CA . TYR A 1 368 ? -8.753 -18.791 8.120 1.00 94.81 368 TYR A CA 1
ATOM 2985 C C . TYR A 1 368 ? -10.227 -19.140 8.308 1.00 94.81 368 TYR A C 1
ATOM 2987 O O . TYR A 1 368 ? -11.022 -18.241 8.570 1.00 94.81 368 TYR A O 1
ATOM 2995 N N . LEU A 1 369 ? -10.618 -20.417 8.257 1.00 94.75 369 LEU A N 1
ATOM 2996 C CA . LEU A 1 369 ? -11.994 -20.821 8.565 1.00 94.75 369 LEU A CA 1
ATOM 2997 C C . LEU A 1 369 ? -12.389 -20.408 9.989 1.00 94.75 369 LEU A C 1
ATOM 2999 O O . LEU A 1 369 ? -13.498 -19.921 10.204 1.00 94.75 369 LEU A O 1
ATOM 3003 N N . ASN A 1 370 ? -11.486 -20.540 10.962 1.00 93.50 370 ASN A N 1
ATOM 3004 C CA . ASN A 1 370 ? -11.731 -20.103 12.335 1.00 93.50 370 ASN A CA 1
ATOM 3005 C C . ASN A 1 370 ? -11.825 -18.579 12.480 1.00 93.50 370 ASN A C 1
ATOM 3007 O O . ASN A 1 370 ? -12.644 -18.103 13.271 1.00 93.50 370 ASN A O 1
ATOM 3011 N N . ALA A 1 371 ? -11.054 -17.815 11.705 1.00 93.94 371 ALA A N 1
ATOM 3012 C CA . ALA A 1 371 ? -11.197 -16.363 11.636 1.00 93.94 371 ALA A CA 1
ATOM 3013 C C . ALA A 1 371 ? -12.545 -15.957 11.005 1.00 93.94 371 ALA A C 1
ATOM 3015 O O . ALA A 1 371 ? -13.292 -15.176 11.597 1.00 93.94 371 ALA A O 1
ATOM 3016 N N . LEU A 1 372 ? -12.920 -16.564 9.872 1.00 94.75 372 LEU A N 1
ATOM 3017 C CA . LEU A 1 372 ? -14.186 -16.311 9.170 1.00 94.75 372 LEU A CA 1
ATOM 3018 C C . LEU A 1 372 ? -15.415 -16.667 10.020 1.00 94.75 372 LEU A C 1
ATOM 3020 O O . LEU A 1 372 ? -16.398 -15.926 10.010 1.00 94.75 372 LEU A O 1
ATOM 3024 N N . LYS A 1 373 ? -15.359 -17.743 10.822 1.00 93.06 373 LYS A N 1
ATOM 3025 C CA . LYS A 1 373 ? -16.435 -18.121 11.765 1.00 93.06 373 LYS A CA 1
ATOM 3026 C C . LYS A 1 373 ? -16.831 -16.964 12.692 1.00 93.06 373 LYS A C 1
ATOM 3028 O O . LYS A 1 373 ? -18.005 -16.839 13.026 1.00 93.06 373 LYS A O 1
ATOM 3033 N N . ARG A 1 374 ? -15.893 -16.097 13.093 1.00 89.69 374 ARG A N 1
ATOM 3034 C CA . ARG A 1 374 ? -16.195 -14.931 13.946 1.00 89.69 374 ARG A CA 1
ATOM 3035 C C . ARG A 1 374 ? -17.033 -13.884 13.217 1.00 89.69 374 ARG A C 1
ATOM 3037 O O . ARG A 1 374 ? -17.981 -13.367 13.799 1.00 89.69 374 ARG A O 1
ATOM 3044 N N . ILE A 1 375 ? -16.719 -13.624 11.948 1.00 93.31 375 ILE A N 1
ATOM 3045 C CA . ILE A 1 375 ? -17.508 -12.723 11.099 1.00 93.31 375 ILE A CA 1
ATOM 3046 C C . ILE A 1 375 ? -18.905 -13.308 10.873 1.00 93.31 375 ILE A C 1
ATOM 3048 O O . ILE A 1 375 ? -19.900 -12.593 11.003 1.00 93.31 375 ILE A O 1
ATOM 3052 N N . LEU A 1 376 ? -18.991 -14.615 10.598 1.00 92.75 376 LEU A N 1
ATOM 3053 C CA . LEU A 1 376 ? -20.268 -15.306 10.412 1.00 92.75 376 LEU A CA 1
ATOM 3054 C C . LEU A 1 376 ? -21.161 -15.204 11.650 1.00 92.75 376 LEU A C 1
ATOM 3056 O O . LEU A 1 376 ? -22.330 -14.876 11.510 1.00 92.75 376 LEU A O 1
ATOM 3060 N N . LEU A 1 377 ? -20.619 -15.413 12.854 1.00 89.75 377 LEU A N 1
ATOM 3061 C CA . LEU A 1 377 ? -21.394 -15.345 14.100 1.00 89.75 377 LEU A CA 1
ATOM 3062 C C . LEU A 1 377 ? -22.082 -13.989 14.308 1.00 89.75 377 LEU A C 1
ATOM 3064 O O . LEU A 1 377 ? -23.227 -13.959 14.741 1.00 89.75 377 LEU A O 1
ATOM 3068 N N . ILE A 1 378 ? -21.417 -12.880 13.981 1.00 87.19 378 ILE A N 1
ATOM 3069 C CA . ILE A 1 378 ? -22.015 -11.540 14.103 1.00 87.19 378 ILE A CA 1
ATOM 3070 C C . ILE A 1 378 ? -23.075 -11.318 13.020 1.00 87.19 378 ILE A C 1
ATOM 3072 O O . ILE A 1 378 ? -24.138 -10.767 13.290 1.00 87.19 378 ILE A O 1
ATOM 3076 N N . ASN A 1 379 ? -22.807 -11.775 11.796 1.00 87.31 379 ASN A N 1
ATOM 3077 C CA . ASN A 1 379 ? -23.748 -11.633 10.686 1.00 87.31 379 ASN A CA 1
ATOM 3078 C C . ASN A 1 379 ? -24.960 -12.566 10.793 1.00 87.31 379 ASN A C 1
ATOM 3080 O O . ASN A 1 379 ? -26.009 -12.271 10.218 1.00 87.31 379 ASN A O 1
ATOM 3084 N N . LYS A 1 380 ? -24.837 -13.667 11.537 1.00 86.44 380 LYS A N 1
ATOM 3085 C CA . LYS A 1 380 ? -25.939 -14.564 11.881 1.00 86.44 380 LYS A CA 1
ATOM 3086 C C . LYS A 1 380 ? -27.029 -13.839 12.647 1.00 86.44 380 LYS A C 1
ATOM 3088 O O . LYS A 1 380 ? -28.200 -13.930 12.291 1.00 86.44 380 LYS A O 1
ATOM 3093 N N . ASP A 1 381 ? -26.619 -13.083 13.662 1.00 79.00 381 ASP A N 1
ATOM 3094 C CA . ASP A 1 381 ? -27.521 -12.382 14.577 1.00 79.00 381 ASP A CA 1
ATOM 3095 C C . ASP A 1 381 ? -28.369 -11.314 13.850 1.00 79.00 381 ASP A C 1
ATOM 3097 O O . ASP A 1 381 ? -29.451 -10.965 14.316 1.00 79.00 381 ASP A O 1
ATOM 3101 N N . ILE A 1 382 ? -27.920 -10.847 12.677 1.00 80.94 382 ILE A N 1
ATOM 3102 C CA . ILE A 1 382 ? -28.632 -9.898 11.801 1.00 80.94 382 ILE A CA 1
ATOM 3103 C C . ILE A 1 382 ? -29.191 -10.536 10.512 1.00 80.94 382 ILE A C 1
ATOM 3105 O O . ILE A 1 382 ? -29.661 -9.825 9.626 1.00 80.94 382 ILE A O 1
ATOM 3109 N N . GLY A 1 383 ? -29.148 -11.868 10.380 1.00 79.50 383 GLY A N 1
ATOM 3110 C CA . GLY A 1 383 ? -29.750 -12.604 9.259 1.00 79.50 383 GLY A CA 1
ATOM 3111 C C . GLY A 1 383 ? -29.028 -12.471 7.909 1.00 79.50 383 GLY A C 1
ATOM 3112 O O . GLY A 1 383 ? -29.661 -12.617 6.862 1.00 79.50 383 GLY A O 1
ATOM 3113 N N . ARG A 1 384 ? -27.718 -12.184 7.899 1.00 78.50 384 ARG A N 1
ATOM 3114 C CA . ARG A 1 384 ? -26.950 -11.894 6.668 1.00 78.50 384 ARG A CA 1
ATOM 3115 C C . ARG A 1 384 ? -26.025 -13.004 6.170 1.00 78.50 384 ARG A C 1
ATOM 3117 O O . ARG A 1 384 ? -25.546 -12.930 5.044 1.00 78.50 384 ARG A O 1
ATOM 3124 N N . GLU A 1 385 ? -25.796 -14.033 6.976 1.00 73.06 385 GLU A N 1
ATOM 3125 C CA . GLU A 1 385 ? -24.766 -15.067 6.787 1.00 73.06 385 GLU A CA 1
ATOM 3126 C C . GLU A 1 385 ? -24.800 -15.871 5.475 1.00 73.06 385 GLU A C 1
ATOM 3128 O O . GLU A 1 385 ? -23.774 -16.450 5.131 1.00 73.06 385 GLU A O 1
ATOM 3133 N N . ASN A 1 386 ? -25.915 -15.882 4.731 1.00 77.94 386 ASN A N 1
ATOM 3134 C CA . ASN A 1 386 ? -26.086 -16.703 3.518 1.00 77.94 386 ASN A CA 1
ATOM 3135 C C . ASN A 1 386 ? -26.622 -15.956 2.286 1.00 77.94 386 ASN A C 1
ATOM 3137 O O . ASN A 1 386 ? -26.790 -16.572 1.238 1.00 77.94 386 ASN A O 1
ATOM 3141 N N . ASN A 1 387 ? -26.934 -14.662 2.402 1.00 85.94 387 ASN A N 1
ATOM 3142 C CA . ASN A 1 387 ? -27.630 -13.923 1.340 1.00 85.94 387 ASN A CA 1
ATOM 3143 C C . ASN A 1 387 ? -26.811 -12.760 0.784 1.00 85.94 387 ASN A C 1
ATOM 3145 O O . ASN A 1 387 ? -27.049 -12.342 -0.349 1.00 85.94 387 ASN A O 1
ATOM 3149 N N . TYR A 1 388 ? -25.853 -12.248 1.560 1.00 93.62 388 TYR A N 1
ATOM 3150 C CA . TYR A 1 388 ? -25.125 -11.027 1.241 1.00 93.62 388 TYR A CA 1
ATOM 3151 C C . TYR A 1 388 ? -23.618 -11.251 1.183 1.00 93.62 388 TYR A C 1
ATOM 3153 O O . TYR A 1 388 ? -23.060 -12.056 1.925 1.00 93.62 388 TYR A O 1
ATOM 3161 N N . VAL A 1 389 ? -22.968 -10.509 0.294 1.00 95.50 389 VAL A N 1
ATOM 3162 C CA . VAL A 1 389 ? -21.524 -10.527 0.091 1.00 95.50 389 VAL A CA 1
ATOM 3163 C C . VAL A 1 389 ? -20.825 -9.908 1.300 1.00 95.50 389 VAL A C 1
ATOM 3165 O O . VAL A 1 389 ? -21.204 -8.842 1.784 1.00 95.50 389 VAL A O 1
ATOM 3168 N N . MET A 1 390 ? -19.769 -10.570 1.756 1.00 95.81 390 MET A N 1
ATOM 3169 C CA . MET A 1 390 ? -18.884 -10.165 2.843 1.00 95.81 390 MET A CA 1
ATOM 3170 C C . MET A 1 390 ? -17.455 -10.089 2.294 1.00 95.81 390 MET A C 1
ATOM 3172 O O . MET A 1 390 ? -16.714 -11.075 2.347 1.00 95.81 390 MET A O 1
ATOM 3176 N N . PRO A 1 391 ? -17.045 -8.958 1.701 1.00 96.62 391 PRO A N 1
ATOM 3177 C CA . PRO A 1 391 ? -15.689 -8.823 1.194 1.00 96.62 391 PRO A CA 1
ATOM 3178 C C . PRO A 1 391 ? -14.681 -8.812 2.346 1.00 96.62 391 PRO A C 1
ATOM 3180 O O . PRO A 1 391 ? -14.883 -8.141 3.358 1.00 96.62 391 PRO A O 1
ATOM 3183 N N . VAL A 1 392 ? -13.586 -9.547 2.169 1.00 97.06 392 VAL A N 1
ATOM 3184 C CA . VAL A 1 392 ? -12.470 -9.645 3.110 1.00 97.06 392 VAL A CA 1
ATOM 3185 C C . VAL A 1 392 ? -11.199 -9.176 2.415 1.00 97.06 392 VAL A C 1
ATOM 3187 O O . VAL A 1 392 ? -10.672 -9.853 1.533 1.00 97.06 392 VAL A O 1
ATOM 3190 N N . VAL A 1 393 ? -10.691 -8.019 2.812 1.00 95.56 393 VAL A N 1
ATOM 3191 C CA . VAL A 1 393 ? -9.372 -7.531 2.404 1.00 95.56 393 VAL A CA 1
ATOM 3192 C C . VAL A 1 393 ? -8.327 -8.275 3.241 1.00 95.56 393 VAL A C 1
ATOM 3194 O O . VAL A 1 393 ? -8.315 -8.156 4.466 1.00 95.56 393 VAL A O 1
ATOM 3197 N N . ALA A 1 394 ? -7.496 -9.093 2.599 1.00 92.12 394 ALA A N 1
ATOM 3198 C CA . ALA A 1 394 ? -6.500 -9.931 3.277 1.00 92.12 394 ALA A CA 1
ATOM 3199 C C . ALA A 1 394 ? -5.288 -10.175 2.373 1.00 92.12 394 ALA A C 1
ATOM 3201 O O . ALA A 1 394 ? -5.485 -10.472 1.191 1.00 92.12 394 ALA A O 1
ATOM 3202 N N . ASP A 1 395 ? -4.056 -10.052 2.882 1.00 88.88 395 ASP A N 1
ATOM 3203 C CA . ASP A 1 395 ? -2.856 -10.277 2.058 1.00 88.88 395 ASP A CA 1
ATOM 3204 C C . ASP A 1 395 ? -2.654 -11.785 1.847 1.00 88.88 395 ASP A C 1
ATOM 3206 O O . ASP A 1 395 ? -3.506 -12.613 2.181 1.00 88.88 395 ASP A O 1
ATOM 3210 N N . TRP A 1 396 ? -1.560 -12.189 1.221 1.00 87.75 396 TRP A N 1
ATOM 3211 C CA . TRP A 1 396 ? -1.131 -13.570 1.224 1.00 87.75 396 TRP A CA 1
ATOM 3212 C C . TRP A 1 396 ? -0.732 -13.992 2.649 1.00 87.75 396 TRP A C 1
ATOM 3214 O O . TRP A 1 396 ? 0.127 -13.343 3.235 1.00 87.75 396 TRP A O 1
ATOM 3224 N N . PRO A 1 397 ? -1.278 -15.093 3.196 1.00 90.94 397 PRO A N 1
ATOM 3225 C CA . PRO A 1 397 ? -1.971 -16.172 2.486 1.00 90.94 397 PRO A CA 1
ATOM 3226 C C . PRO A 1 397 ? -3.507 -16.146 2.528 1.00 90.94 397 PRO A C 1
ATOM 3228 O O . PRO A 1 397 ? -4.141 -17.083 2.044 1.00 90.94 397 PRO A O 1
ATOM 3231 N N . GLY A 1 398 ? -4.136 -15.090 3.029 1.00 91.69 398 GLY A N 1
ATOM 3232 C CA . GLY A 1 398 ? -5.592 -14.917 3.020 1.00 91.69 398 GLY A CA 1
ATOM 3233 C C . GLY A 1 398 ? -6.203 -14.954 1.621 1.00 91.69 398 GLY A C 1
ATOM 3234 O O . GLY A 1 398 ? -7.221 -15.620 1.426 1.00 91.69 398 GLY A O 1
ATOM 3235 N N . GLN A 1 399 ? -5.537 -14.370 0.617 1.00 92.38 399 GLN A N 1
ATOM 3236 C CA . GLN A 1 399 ? -5.935 -14.529 -0.795 1.00 92.38 399 GLN A CA 1
ATOM 3237 C C . GLN A 1 399 ? -5.993 -15.995 -1.245 1.00 92.38 399 GLN A C 1
ATOM 3239 O O . GLN A 1 399 ? -6.814 -16.352 -2.088 1.00 92.38 399 GLN A O 1
ATOM 3244 N N . LEU A 1 400 ? -5.122 -16.847 -0.698 1.00 94.62 400 LEU A N 1
ATOM 3245 C CA . LEU A 1 400 ? -5.073 -18.269 -1.011 1.00 94.62 400 LEU A CA 1
ATOM 3246 C C . LEU A 1 400 ? -6.140 -19.041 -0.230 1.00 94.62 400 LEU A C 1
ATOM 3248 O O . LEU A 1 400 ? -6.976 -19.710 -0.833 1.00 94.62 400 LEU A O 1
ATOM 3252 N N . PHE A 1 401 ? -6.120 -18.977 1.102 1.00 95.25 401 PHE A N 1
ATOM 3253 C CA . PHE A 1 401 ? -6.920 -19.881 1.931 1.00 95.25 401 PHE A CA 1
ATOM 3254 C C . PHE A 1 401 ? -8.412 -19.544 1.951 1.00 95.25 401 PHE A C 1
ATOM 3256 O O . PHE A 1 401 ? -9.227 -20.466 1.948 1.00 95.25 401 PHE A O 1
ATOM 3263 N N . ILE A 1 402 ? -8.794 -18.264 1.881 1.00 95.25 402 ILE A N 1
ATOM 3264 C CA . ILE A 1 402 ? -10.214 -17.880 1.780 1.00 95.25 402 ILE A CA 1
ATOM 3265 C C . ILE A 1 402 ? -10.792 -18.393 0.454 1.00 95.25 402 ILE A C 1
ATOM 3267 O O . ILE A 1 402 ? -11.835 -19.044 0.434 1.00 95.25 402 ILE A O 1
ATOM 3271 N N . ARG A 1 403 ? -10.076 -18.191 -0.660 1.00 94.88 403 ARG A N 1
ATOM 3272 C CA . ARG A 1 403 ? -10.501 -18.700 -1.976 1.00 94.88 403 ARG A CA 1
ATOM 3273 C C . ARG A 1 403 ? -10.485 -20.208 -2.058 1.00 94.88 403 ARG A C 1
ATOM 3275 O O . ARG A 1 403 ? -11.347 -20.792 -2.711 1.00 94.88 403 ARG A O 1
ATOM 3282 N N . LYS A 1 404 ? -9.538 -20.852 -1.384 1.00 95.19 404 LYS A N 1
ATOM 3283 C CA . LYS A 1 404 ? -9.487 -22.307 -1.294 1.00 95.19 404 LYS A CA 1
ATOM 3284 C C . LYS A 1 404 ? -10.725 -22.856 -0.595 1.00 95.19 404 LYS A C 1
ATOM 3286 O O . LYS A 1 404 ? -11.320 -23.807 -1.093 1.00 95.19 404 LYS A O 1
ATOM 3291 N N . ALA A 1 405 ? -11.159 -22.221 0.495 1.00 95.31 405 ALA A N 1
ATOM 3292 C CA . ALA A 1 405 ? -12.397 -22.590 1.174 1.00 95.31 405 ALA A CA 1
ATOM 3293 C C . ALA A 1 405 ? -13.616 -22.496 0.238 1.00 95.31 405 ALA A C 1
ATOM 3295 O O . ALA A 1 405 ? -14.398 -23.441 0.152 1.00 95.31 405 ALA A O 1
ATOM 3296 N N . ILE A 1 406 ? -13.732 -21.395 -0.512 1.00 94.25 406 ILE A N 1
ATOM 3297 C CA . ILE A 1 406 ? -14.809 -21.176 -1.494 1.00 94.25 406 ILE A CA 1
ATOM 3298 C C . ILE A 1 406 ? -14.746 -22.215 -2.625 1.00 94.25 406 ILE A C 1
ATOM 3300 O O . ILE A 1 406 ? -15.764 -22.797 -2.989 1.00 94.25 406 ILE A O 1
ATOM 3304 N N . THR A 1 407 ? -13.548 -22.508 -3.140 1.00 94.62 407 THR A N 1
ATOM 3305 C CA . THR A 1 407 ? -13.334 -23.491 -4.217 1.00 94.62 407 THR A CA 1
ATOM 3306 C C . THR A 1 407 ? -13.767 -24.892 -3.779 1.00 94.62 407 THR A C 1
ATOM 3308 O O . THR A 1 407 ? -14.509 -25.564 -4.495 1.00 94.62 407 THR A O 1
ATOM 3311 N N . HIS A 1 408 ? -13.364 -25.326 -2.580 1.00 93.56 408 HIS A N 1
ATOM 3312 C CA . HIS A 1 408 ? -13.771 -26.624 -2.038 1.00 93.56 408 HIS A CA 1
ATOM 3313 C C . HIS A 1 408 ? -15.281 -26.723 -1.808 1.00 93.56 408 HIS A C 1
ATOM 3315 O O . HIS A 1 408 ? -15.863 -27.782 -2.055 1.00 93.56 408 HIS A O 1
ATOM 3321 N N . LEU A 1 409 ? -15.908 -25.627 -1.369 1.00 91.69 409 LEU A N 1
ATOM 3322 C CA . LEU A 1 409 ? -17.356 -25.547 -1.197 1.00 91.69 409 LEU A CA 1
ATOM 3323 C C . LEU A 1 409 ? -18.084 -25.695 -2.542 1.00 91.69 409 LEU A C 1
ATOM 3325 O O . LEU A 1 409 ? -18.982 -26.520 -2.658 1.00 91.69 409 LEU A O 1
ATOM 3329 N N . GLN A 1 410 ? -17.662 -24.966 -3.578 1.00 88.38 410 GLN A N 1
ATOM 3330 C CA . GLN A 1 410 ? -18.274 -25.022 -4.914 1.00 88.38 410 GLN A CA 1
ATOM 3331 C C . GLN A 1 410 ? -18.122 -26.387 -5.593 1.00 88.38 410 GLN A C 1
ATOM 3333 O O . GLN A 1 410 ? -19.014 -26.828 -6.313 1.00 88.38 410 GLN A O 1
ATOM 3338 N N . GLN A 1 411 ? -17.002 -27.071 -5.355 1.00 88.44 411 GLN A N 1
ATOM 3339 C CA . GLN A 1 411 ? -16.751 -28.410 -5.891 1.00 88.44 411 GLN A CA 1
ATOM 3340 C C . GLN A 1 411 ? -17.382 -29.529 -5.046 1.00 88.44 411 GLN A C 1
ATOM 3342 O O . GLN A 1 411 ? -17.261 -30.696 -5.413 1.00 88.44 411 GLN A O 1
ATOM 3347 N N . ASN A 1 412 ? -18.028 -29.207 -3.917 1.00 84.00 412 ASN A N 1
ATOM 3348 C CA . ASN A 1 412 ? -18.534 -30.177 -2.938 1.00 84.00 412 ASN A CA 1
ATOM 3349 C C . ASN A 1 412 ? -17.464 -31.189 -2.474 1.00 84.00 412 ASN A C 1
ATOM 3351 O O . ASN A 1 412 ? -17.763 -32.354 -2.218 1.00 84.00 412 ASN A O 1
ATOM 3355 N N . THR A 1 413 ? -16.200 -30.759 -2.373 1.00 79.94 413 THR A N 1
ATOM 3356 C CA . THR A 1 413 ? -15.066 -31.646 -2.042 1.00 79.94 413 THR A CA 1
ATOM 3357 C C . THR A 1 413 ? -14.754 -31.712 -0.548 1.00 79.94 413 THR A C 1
ATOM 3359 O O . THR A 1 413 ? -14.021 -32.601 -0.123 1.00 79.94 413 THR A O 1
ATOM 3362 N N . ASN A 1 414 ? -15.307 -30.807 0.267 1.00 77.00 414 ASN A N 1
ATOM 3363 C CA . ASN A 1 414 ? -15.125 -30.817 1.718 1.00 77.00 414 ASN A CA 1
ATOM 3364 C C . ASN A 1 414 ? -16.419 -30.433 2.453 1.00 77.00 414 ASN A C 1
ATOM 3366 O O . ASN A 1 414 ? -16.744 -29.254 2.589 1.00 77.00 414 ASN A O 1
ATOM 3370 N N . SER A 1 415 ? -17.127 -31.436 2.977 1.00 73.62 415 SER A N 1
ATOM 3371 C CA . SER A 1 415 ? -18.401 -31.268 3.690 1.00 73.62 415 SER A CA 1
ATOM 3372 C C . SER A 1 415 ? -18.285 -30.566 5.048 1.00 73.62 415 SER A C 1
ATOM 3374 O O . SER A 1 415 ? -19.306 -30.218 5.634 1.00 73.62 415 SER A O 1
ATOM 3376 N N . HIS A 1 416 ? -17.071 -30.359 5.575 1.00 83.62 416 HIS A N 1
ATOM 3377 C CA . HIS A 1 416 ? -16.863 -29.643 6.840 1.00 83.62 416 HIS A CA 1
ATOM 3378 C C . HIS A 1 416 ? -16.908 -28.115 6.687 1.00 83.62 416 HIS A C 1
ATOM 3380 O O . HIS A 1 416 ? -17.011 -27.400 7.687 1.00 83.62 416 HIS A O 1
ATOM 3386 N N . ILE A 1 417 ? -16.831 -27.596 5.456 1.00 88.44 417 ILE A N 1
ATOM 3387 C CA . ILE A 1 417 ? -16.898 -26.157 5.186 1.00 88.44 417 ILE A CA 1
ATOM 3388 C C . ILE A 1 417 ? -18.365 -25.716 5.207 1.00 88.44 417 ILE A C 1
ATOM 3390 O O . ILE A 1 417 ? -19.197 -26.241 4.475 1.00 88.44 417 ILE A O 1
ATOM 3394 N N . SER A 1 418 ? -18.682 -24.731 6.050 1.00 89.31 418 SER A N 1
ATOM 3395 C CA . SER A 1 418 ? -20.033 -24.167 6.141 1.00 89.31 418 SER A CA 1
ATOM 3396 C C . SER A 1 418 ? -20.470 -23.539 4.814 1.00 89.31 418 SER A C 1
ATOM 3398 O O . SER A 1 418 ? -19.705 -22.785 4.215 1.00 89.31 418 SER A O 1
ATOM 3400 N N . ALA A 1 419 ? -21.728 -23.753 4.411 1.00 89.69 419 ALA A N 1
ATOM 3401 C CA . ALA A 1 419 ? -22.322 -23.101 3.240 1.00 89.69 419 ALA A CA 1
ATOM 3402 C C . ALA A 1 419 ? -22.264 -21.562 3.320 1.00 89.69 419 ALA A C 1
ATOM 3404 O O . ALA A 1 419 ? -22.121 -20.896 2.297 1.00 89.69 419 ALA A O 1
ATOM 3405 N N . ALA A 1 420 ? -22.267 -21.007 4.537 1.00 91.56 420 ALA A N 1
ATOM 3406 C CA . ALA A 1 420 ? -22.128 -19.574 4.787 1.00 91.56 420 ALA A CA 1
ATOM 3407 C C . ALA A 1 420 ? -20.777 -18.998 4.324 1.00 91.56 420 ALA A C 1
ATOM 3409 O O . ALA A 1 420 ? -20.648 -17.792 4.133 1.00 91.56 420 ALA A O 1
ATOM 3410 N N . VAL A 1 421 ? -19.760 -19.842 4.092 1.00 92.94 421 VAL A N 1
ATOM 3411 C CA . VAL A 1 421 ? -18.483 -19.397 3.509 1.00 92.94 421 VAL A CA 1
ATOM 3412 C C . VAL A 1 421 ? -18.674 -18.830 2.099 1.00 92.94 421 VAL A C 1
ATOM 3414 O O . VAL A 1 421 ? -17.900 -17.970 1.686 1.00 92.94 421 VAL A O 1
ATOM 3417 N N . ASN A 1 422 ? -19.737 -19.229 1.392 1.00 92.62 422 ASN A N 1
ATOM 3418 C CA . ASN A 1 422 ? -20.083 -18.692 0.076 1.00 92.62 422 ASN A CA 1
ATOM 3419 C C . ASN A 1 422 ? -20.373 -17.179 0.090 1.00 92.62 422 ASN A C 1
ATOM 3421 O O . ASN A 1 422 ? -20.315 -16.536 -0.954 1.00 92.62 422 ASN A O 1
ATOM 3425 N N . SER A 1 423 ? -20.661 -16.603 1.259 1.00 94.50 423 SER A N 1
ATOM 3426 C CA . SER A 1 423 ? -20.848 -15.162 1.439 1.00 94.50 423 SER A CA 1
ATOM 3427 C C . SER A 1 423 ? -19.544 -14.379 1.308 1.00 94.50 423 SER A C 1
ATOM 3429 O O . SER A 1 423 ? -19.575 -13.198 0.974 1.00 94.50 423 SER A O 1
ATOM 3431 N N . PHE A 1 424 ? -18.388 -15.001 1.548 1.00 96.00 424 PHE A N 1
ATOM 3432 C CA . PHE A 1 424 ? -17.108 -14.299 1.531 1.00 96.00 424 PHE A CA 1
ATOM 3433 C C . PHE A 1 424 ? -16.531 -14.134 0.135 1.00 96.00 424 PHE A C 1
ATOM 3435 O O . PHE A 1 424 ? -16.690 -14.990 -0.729 1.00 96.00 424 PHE A O 1
ATOM 3442 N N . ILE A 1 425 ? -15.750 -13.072 -0.039 1.00 94.94 425 ILE A N 1
ATOM 3443 C CA . ILE A 1 425 ? -14.847 -12.921 -1.176 1.00 94.94 425 ILE A CA 1
ATOM 3444 C C . ILE A 1 425 ? -13.555 -12.237 -0.750 1.00 94.94 425 ILE A C 1
ATOM 3446 O O . ILE A 1 425 ? -13.601 -11.253 -0.018 1.00 94.94 425 ILE A O 1
ATOM 3450 N N . SER A 1 426 ? -12.395 -12.737 -1.183 1.00 94.62 426 SER A N 1
ATOM 3451 C CA . SER A 1 426 ? -11.128 -12.078 -0.855 1.00 94.62 426 SER A CA 1
ATOM 3452 C C . SER A 1 426 ? -10.851 -10.919 -1.817 1.00 94.62 426 SER A C 1
ATOM 3454 O O . SER A 1 426 ? -10.891 -11.095 -3.033 1.00 94.62 426 SER A O 1
ATOM 3456 N N . ILE A 1 427 ? -10.531 -9.740 -1.290 1.00 95.75 427 ILE A N 1
ATOM 3457 C CA . ILE A 1 427 ? -10.214 -8.535 -2.070 1.00 95.75 427 ILE A CA 1
ATOM 3458 C C . ILE A 1 427 ? -8.726 -8.219 -1.931 1.00 95.75 427 ILE A C 1
ATOM 3460 O O . ILE A 1 427 ? -8.167 -8.353 -0.843 1.00 95.75 427 ILE A O 1
ATOM 3464 N N . LEU A 1 428 ? -8.078 -7.861 -3.045 1.00 94.00 428 LEU A N 1
ATOM 3465 C CA . LEU A 1 428 ? -6.652 -7.536 -3.087 1.00 94.00 428 LEU A CA 1
ATOM 3466 C C . LEU A 1 428 ? -6.327 -6.368 -2.160 1.00 94.00 428 LEU A C 1
ATOM 3468 O O . LEU A 1 428 ? -7.090 -5.415 -2.056 1.00 94.00 428 LEU A O 1
ATOM 3472 N N . VAL A 1 429 ? -5.159 -6.451 -1.537 1.00 91.06 429 VAL A N 1
ATOM 3473 C CA . VAL A 1 429 ? -4.712 -5.531 -0.502 1.00 91.06 429 VAL A CA 1
ATOM 3474 C C . VAL A 1 429 ? -3.922 -4.368 -1.105 1.00 91.06 429 VAL A C 1
ATOM 3476 O O . VAL A 1 429 ? -2.769 -4.551 -1.507 1.00 91.06 429 VAL A O 1
ATOM 3479 N N . PRO A 1 430 ? -4.512 -3.170 -1.226 1.00 90.88 430 PRO A N 1
ATOM 3480 C CA . PRO A 1 430 ? -3.929 -2.086 -2.007 1.00 90.88 430 PRO A CA 1
ATOM 3481 C C . PRO A 1 430 ? -2.658 -1.505 -1.362 1.00 90.88 430 PRO A C 1
ATOM 3483 O O . PRO A 1 430 ? -1.711 -1.173 -2.083 1.00 90.88 430 PRO A O 1
ATOM 3486 N N . LEU A 1 431 ? -2.591 -1.412 -0.030 1.00 90.06 431 LEU A N 1
ATOM 3487 C CA . LEU A 1 431 ? -1.427 -0.868 0.675 1.00 90.06 431 LEU A CA 1
ATOM 3488 C C . LEU A 1 431 ? -0.255 -1.861 0.648 1.00 90.06 431 LEU A C 1
ATOM 3490 O O . LEU A 1 431 ? 0.868 -1.447 0.357 1.00 90.06 431 LEU A O 1
ATOM 3494 N N . HIS A 1 432 ? -0.505 -3.163 0.826 1.00 89.19 432 HIS A N 1
ATOM 3495 C CA . HIS A 1 432 ? 0.520 -4.207 0.673 1.00 89.19 432 HIS A CA 1
ATOM 3496 C C . HIS A 1 432 ? 1.033 -4.355 -0.767 1.00 89.19 432 HIS A C 1
ATOM 3498 O O . HIS A 1 432 ? 2.233 -4.560 -0.957 1.00 89.19 432 HIS A O 1
ATOM 3504 N N . VAL A 1 433 ? 0.185 -4.182 -1.794 1.00 92.12 433 VAL A N 1
ATOM 3505 C CA . VAL A 1 433 ? 0.639 -4.096 -3.200 1.00 92.12 433 VAL A CA 1
ATOM 3506 C C . VAL A 1 433 ? 1.629 -2.943 -3.373 1.00 92.12 433 VAL A C 1
ATOM 3508 O O . VAL A 1 433 ? 2.680 -3.116 -3.997 1.00 92.12 433 VAL A O 1
ATOM 3511 N N . SER A 1 434 ? 1.330 -1.775 -2.798 1.00 93.25 434 SER A N 1
ATOM 3512 C CA . SER A 1 434 ? 2.238 -0.622 -2.797 1.00 93.25 434 SER A CA 1
ATOM 3513 C C . SER A 1 434 ? 3.540 -0.929 -2.051 1.00 93.25 434 SER A C 1
ATOM 3515 O O . SER A 1 434 ? 4.618 -0.776 -2.623 1.00 93.25 434 SER A O 1
ATOM 3517 N N . LEU A 1 435 ? 3.462 -1.433 -0.818 1.00 91.00 435 LEU A N 1
ATOM 3518 C CA . LEU A 1 435 ? 4.627 -1.730 0.019 1.00 91.00 435 LEU A CA 1
ATOM 3519 C C . LEU A 1 435 ? 5.569 -2.751 -0.643 1.00 91.00 435 LEU A C 1
ATOM 3521 O O . LEU A 1 435 ? 6.739 -2.450 -0.887 1.00 91.00 435 LEU A O 1
ATOM 3525 N N . ASN A 1 436 ? 5.039 -3.921 -1.015 1.00 90.25 436 ASN A N 1
ATOM 3526 C CA . ASN A 1 436 ? 5.815 -5.010 -1.612 1.00 90.25 436 ASN A CA 1
ATOM 3527 C C . ASN A 1 436 ? 6.421 -4.619 -2.961 1.00 90.25 436 ASN A C 1
ATOM 3529 O O . ASN A 1 436 ? 7.544 -5.011 -3.277 1.00 90.25 436 ASN A O 1
ATOM 3533 N N . SER A 1 437 ? 5.690 -3.862 -3.785 1.00 93.62 437 SER A N 1
ATOM 3534 C CA . SER A 1 437 ? 6.220 -3.439 -5.082 1.00 93.62 437 SER A CA 1
ATOM 3535 C C . SER A 1 437 ? 7.368 -2.439 -4.926 1.00 93.62 437 SER A C 1
ATOM 3537 O O . SER A 1 437 ? 8.371 -2.572 -5.623 1.00 93.62 437 SER A O 1
ATOM 3539 N N . ARG A 1 438 ? 7.287 -1.497 -3.979 1.00 94.62 438 ARG A N 1
ATOM 3540 C CA . ARG A 1 438 ? 8.367 -0.541 -3.674 1.00 94.62 438 ARG A CA 1
ATOM 3541 C C . ARG A 1 438 ? 9.613 -1.223 -3.120 1.00 94.62 438 ARG A C 1
ATOM 3543 O O . ARG A 1 438 ? 10.716 -0.930 -3.578 1.00 94.62 438 ARG A O 1
ATOM 3550 N N . GLU A 1 439 ? 9.440 -2.158 -2.188 1.00 93.06 439 GLU A N 1
ATOM 3551 C CA . GLU A 1 439 ? 10.544 -2.961 -1.657 1.00 93.06 439 GLU A CA 1
ATOM 3552 C C . GLU A 1 439 ? 11.232 -3.750 -2.778 1.00 93.06 439 GLU A C 1
ATOM 3554 O O . GLU A 1 439 ? 12.454 -3.698 -2.931 1.00 93.06 439 GLU A O 1
ATOM 3559 N N . GLN A 1 440 ? 10.447 -4.410 -3.634 1.00 92.81 440 GLN A N 1
ATOM 3560 C CA . GLN A 1 440 ? 10.979 -5.199 -4.740 1.00 92.81 440 GLN A CA 1
ATOM 3561 C C . GLN A 1 440 ? 11.774 -4.348 -5.739 1.00 92.81 440 GLN A C 1
ATOM 3563 O O . GLN A 1 440 ? 12.804 -4.803 -6.241 1.00 92.81 440 GLN A O 1
ATOM 3568 N N . VAL A 1 441 ? 11.328 -3.117 -6.015 1.00 95.62 441 VAL A N 1
ATOM 3569 C CA . VAL A 1 441 ? 12.067 -2.161 -6.854 1.00 95.62 441 VAL A CA 1
ATOM 3570 C C . VAL A 1 441 ? 13.425 -1.855 -6.240 1.00 95.62 441 VAL A C 1
ATOM 3572 O O . VAL A 1 441 ? 14.440 -1.956 -6.927 1.00 95.62 441 VAL A O 1
ATOM 3575 N N . LEU A 1 442 ? 13.472 -1.529 -4.951 1.00 94.69 442 LEU A N 1
ATOM 3576 C CA . LEU A 1 442 ? 14.738 -1.234 -4.296 1.00 94.69 442 LEU A CA 1
ATOM 3577 C C . LEU A 1 442 ? 15.683 -2.441 -4.312 1.00 94.69 442 LEU A C 1
ATOM 3579 O O . LEU A 1 442 ? 16.852 -2.277 -4.638 1.00 94.69 442 LEU A O 1
ATOM 3583 N N . ILE A 1 443 ? 15.184 -3.643 -4.008 1.00 91.88 443 ILE A N 1
ATOM 3584 C CA . ILE A 1 443 ? 15.997 -4.868 -3.973 1.00 91.88 443 ILE A CA 1
ATOM 3585 C C . ILE A 1 443 ? 16.592 -5.176 -5.351 1.00 91.88 443 ILE A C 1
ATOM 3587 O O . ILE A 1 443 ? 17.776 -5.490 -5.456 1.00 91.88 443 ILE A O 1
ATOM 3591 N N . ILE A 1 444 ? 15.794 -5.079 -6.418 1.00 92.75 444 ILE A N 1
ATOM 3592 C CA . ILE A 1 444 ? 16.255 -5.390 -7.780 1.00 92.75 444 ILE A CA 1
ATOM 3593 C C . ILE A 1 444 ? 17.240 -4.338 -8.283 1.00 92.75 444 ILE A C 1
ATOM 3595 O O . ILE A 1 444 ? 18.237 -4.679 -8.905 1.00 92.75 444 ILE A O 1
ATOM 3599 N N . TYR A 1 445 ? 16.991 -3.062 -7.998 1.00 95.25 445 TYR A N 1
ATOM 3600 C CA . TYR A 1 445 ? 17.824 -1.956 -8.472 1.00 95.25 445 TYR A CA 1
ATOM 3601 C C . TYR A 1 445 ? 18.753 -1.419 -7.375 1.00 95.25 445 TYR A C 1
ATOM 3603 O O . TYR A 1 445 ? 19.147 -0.250 -7.403 1.00 95.25 445 TYR A O 1
ATOM 3611 N N . TYR A 1 446 ? 19.129 -2.267 -6.411 1.00 94.62 446 TYR A N 1
ATOM 3612 C CA . TYR A 1 446 ? 19.873 -1.861 -5.218 1.00 94.62 446 TYR A CA 1
ATOM 3613 C C . TYR A 1 446 ? 21.197 -1.175 -5.567 1.00 94.62 446 TYR A C 1
ATOM 3615 O O . TYR A 1 446 ? 21.509 -0.132 -4.999 1.00 94.62 446 TYR A O 1
ATOM 3623 N N . SER A 1 447 ? 21.949 -1.683 -6.552 1.00 93.62 447 SER A N 1
ATOM 3624 C CA . SER A 1 447 ? 23.203 -1.066 -7.014 1.00 93.62 447 SER A CA 1
ATOM 3625 C C . SER A 1 447 ? 23.020 0.383 -7.480 1.00 93.62 447 SER A C 1
ATOM 3627 O O . SER A 1 447 ? 23.849 1.247 -7.180 1.00 93.62 447 SER A O 1
ATOM 3629 N N . PHE A 1 448 ? 21.922 0.667 -8.186 1.00 96.12 448 PHE A N 1
ATOM 3630 C CA . PHE A 1 448 ? 21.571 2.018 -8.620 1.00 96.12 448 PHE A CA 1
ATOM 3631 C C . PHE A 1 448 ? 21.173 2.895 -7.427 1.00 96.12 448 PHE A C 1
ATOM 3633 O O . PHE A 1 448 ? 21.733 3.979 -7.254 1.00 96.12 448 PHE A O 1
ATOM 3640 N N . PHE A 1 449 ? 20.266 2.416 -6.568 1.00 96.69 449 PHE A N 1
ATOM 3641 C CA . PHE A 1 449 ? 19.801 3.180 -5.407 1.00 96.69 449 PHE A CA 1
ATOM 3642 C C . PHE A 1 449 ? 20.891 3.416 -4.364 1.00 96.69 449 PHE A C 1
ATOM 3644 O O . PHE A 1 449 ? 20.898 4.465 -3.732 1.00 96.69 449 PHE A O 1
ATOM 3651 N N . LYS A 1 450 ? 21.861 2.509 -4.235 1.00 94.62 450 LYS A N 1
ATOM 3652 C CA . LYS A 1 450 ? 23.045 2.699 -3.393 1.00 94.62 450 LYS A CA 1
ATOM 3653 C C . LYS A 1 450 ? 23.907 3.859 -3.889 1.00 94.62 450 LYS A C 1
ATOM 3655 O O . LYS A 1 450 ? 24.268 4.725 -3.098 1.00 94.62 450 LYS A O 1
ATOM 3660 N N . LYS A 1 451 ? 24.195 3.917 -5.197 1.00 94.81 451 LYS A N 1
ATOM 3661 C CA . LYS A 1 451 ? 24.917 5.052 -5.805 1.00 94.81 451 LYS A CA 1
ATOM 3662 C C . LYS A 1 451 ? 24.141 6.363 -5.640 1.00 94.81 451 LYS A C 1
ATOM 3664 O O . LYS A 1 451 ? 24.742 7.375 -5.294 1.00 94.81 451 LYS A O 1
ATOM 3669 N N . LEU A 1 452 ? 22.821 6.333 -5.837 1.00 95.69 452 LEU A N 1
ATOM 3670 C CA . LEU A 1 452 ? 21.950 7.493 -5.620 1.00 95.69 452 LEU A CA 1
ATOM 3671 C C . LEU A 1 452 ? 22.004 7.958 -4.159 1.00 95.69 452 LEU A C 1
ATOM 3673 O O . LEU A 1 452 ? 22.223 9.138 -3.902 1.00 95.69 452 LEU A O 1
ATOM 3677 N N . PHE A 1 453 ? 21.858 7.036 -3.206 1.00 94.44 453 PHE A N 1
ATOM 3678 C CA . PHE A 1 453 ? 21.884 7.328 -1.775 1.00 94.44 453 PHE A CA 1
ATOM 3679 C C . PHE A 1 453 ? 23.216 7.964 -1.359 1.00 94.44 453 PHE A C 1
ATOM 3681 O O . PHE A 1 453 ? 23.206 9.033 -0.755 1.00 94.44 453 PHE A O 1
ATOM 3688 N N . HIS A 1 454 ? 24.364 7.405 -1.756 1.00 91.81 454 HIS A N 1
ATOM 3689 C CA . HIS A 1 454 ? 25.664 8.016 -1.443 1.00 91.81 454 HIS A CA 1
ATOM 3690 C C . HIS A 1 454 ? 25.845 9.396 -2.091 1.00 91.81 454 HIS A C 1
ATOM 3692 O O . HIS A 1 454 ? 26.373 10.312 -1.460 1.00 91.81 454 HIS A O 1
ATOM 3698 N N . ALA A 1 455 ? 25.366 9.586 -3.324 1.00 90.00 455 ALA A N 1
ATOM 3699 C CA . ALA A 1 455 ? 25.449 10.879 -3.999 1.00 90.00 455 ALA A CA 1
ATOM 3700 C C . ALA A 1 455 ? 24.598 11.965 -3.312 1.00 90.00 455 ALA A C 1
ATOM 3702 O O . ALA A 1 455 ? 24.945 13.150 -3.358 1.00 90.00 455 ALA A O 1
ATOM 3703 N N . VAL A 1 456 ? 23.492 11.580 -2.670 1.00 90.19 456 VAL A N 1
ATOM 3704 C CA . VAL A 1 456 ? 22.548 12.498 -2.015 1.00 90.19 456 VAL A CA 1
ATOM 3705 C C . VAL A 1 456 ? 22.891 12.727 -0.541 1.00 90.19 456 VAL A C 1
ATOM 3707 O O . VAL A 1 456 ? 22.942 13.877 -0.116 1.00 90.19 456 VAL A O 1
ATOM 3710 N N . PHE A 1 457 ? 23.176 11.669 0.218 1.00 88.31 457 PHE A N 1
ATOM 3711 C CA . PHE A 1 457 ? 23.372 11.714 1.675 1.00 88.31 457 PHE A CA 1
ATOM 3712 C C . PHE A 1 457 ? 24.848 11.638 2.104 1.00 88.31 457 PHE A C 1
ATOM 3714 O O . PHE A 1 457 ? 25.176 11.925 3.254 1.00 88.31 457 PHE A O 1
ATOM 3721 N N . GLY A 1 458 ? 25.756 11.313 1.178 1.00 85.00 458 GLY A N 1
ATOM 3722 C CA . GLY A 1 458 ? 27.205 11.261 1.389 1.00 85.00 458 GLY A CA 1
ATOM 3723 C C . GLY A 1 458 ? 27.775 9.838 1.427 1.00 85.00 458 GLY A C 1
ATOM 3724 O O . GLY A 1 458 ? 27.166 8.915 1.956 1.00 85.00 458 GLY A O 1
ATOM 3725 N N . GLU A 1 459 ? 29.001 9.674 0.918 1.00 81.25 459 GLU A N 1
ATOM 3726 C CA . GLU A 1 459 ? 29.695 8.376 0.766 1.00 81.25 459 GLU A CA 1
ATOM 3727 C C . GLU A 1 459 ? 29.994 7.642 2.085 1.00 81.25 459 GLU A C 1
ATOM 3729 O O . GLU A 1 459 ? 30.294 6.452 2.078 1.00 81.25 459 GLU A O 1
ATOM 3734 N N . ARG A 1 460 ? 29.945 8.339 3.228 1.00 82.62 460 ARG A N 1
ATOM 3735 C CA . ARG A 1 460 ? 30.162 7.727 4.552 1.00 82.62 460 ARG A CA 1
ATOM 3736 C C . ARG A 1 460 ? 28.891 7.109 5.143 1.00 82.62 460 ARG A C 1
ATOM 3738 O O . ARG A 1 460 ? 28.982 6.418 6.152 1.00 82.62 460 ARG A O 1
ATOM 3745 N N . LYS A 1 461 ? 27.716 7.388 4.568 1.00 84.94 461 LYS A N 1
ATOM 3746 C CA . LYS A 1 461 ? 26.433 6.853 5.041 1.00 84.94 461 LYS A CA 1
ATOM 3747 C C . LYS A 1 461 ? 26.213 5.458 4.459 1.00 84.94 461 LYS A C 1
ATOM 3749 O O . LYS A 1 461 ? 26.530 5.210 3.300 1.00 84.94 461 LYS A O 1
ATOM 3754 N N . VAL A 1 462 ? 25.641 4.556 5.254 1.00 85.25 462 VAL A N 1
ATOM 3755 C CA . VAL A 1 462 ? 25.395 3.163 4.856 1.00 85.25 462 VAL A CA 1
ATOM 3756 C C . VAL A 1 462 ? 23.921 2.981 4.509 1.00 85.25 462 VAL A C 1
ATOM 3758 O O . VAL A 1 462 ? 23.052 3.275 5.322 1.00 85.25 462 VAL A O 1
ATOM 3761 N N . LEU A 1 463 ? 23.644 2.465 3.309 1.00 87.31 463 LEU A N 1
ATOM 3762 C CA . LEU A 1 463 ? 22.310 1.998 2.933 1.00 87.31 463 LEU A CA 1
ATOM 3763 C C . LEU A 1 463 ? 22.192 0.502 3.233 1.00 87.31 463 LEU A C 1
ATOM 3765 O O . LEU A 1 463 ? 22.832 -0.306 2.553 1.00 87.31 463 LEU A O 1
ATOM 3769 N N . ALA A 1 464 ? 21.352 0.130 4.200 1.00 84.81 464 ALA A N 1
ATOM 3770 C CA . ALA A 1 464 ? 21.054 -1.270 4.504 1.00 84.81 464 ALA A CA 1
ATOM 3771 C C . ALA A 1 464 ? 20.567 -2.028 3.254 1.00 84.81 464 ALA A C 1
ATOM 3773 O O . ALA A 1 464 ? 19.948 -1.447 2.363 1.00 84.81 464 ALA A O 1
ATOM 3774 N N . LYS A 1 465 ? 20.806 -3.343 3.167 1.00 80.69 465 LYS A N 1
ATOM 3775 C CA . LYS A 1 465 ? 20.306 -4.162 2.038 1.00 80.69 465 LYS A CA 1
ATOM 3776 C C . LYS A 1 465 ? 18.777 -4.246 1.987 1.00 80.69 465 LYS A C 1
ATOM 3778 O O . LYS A 1 465 ? 18.215 -4.396 0.906 1.00 80.69 465 LYS A O 1
ATOM 3783 N N . LYS A 1 466 ? 18.126 -4.138 3.148 1.00 80.19 466 LYS A N 1
ATOM 3784 C CA . LYS A 1 466 ? 16.671 -4.034 3.313 1.00 80.19 466 LYS A CA 1
ATOM 3785 C C . LYS A 1 466 ? 16.351 -2.812 4.192 1.00 80.19 466 LYS A C 1
ATOM 3787 O O . LYS A 1 466 ? 16.176 -2.972 5.396 1.00 80.19 466 LYS A O 1
ATOM 3792 N N . PRO A 1 467 ? 16.361 -1.584 3.642 1.00 84.75 467 PRO A N 1
ATOM 3793 C CA . PRO A 1 467 ? 16.041 -0.379 4.402 1.00 84.75 467 PRO A CA 1
ATOM 3794 C C . PRO A 1 467 ? 14.604 -0.378 4.909 1.00 84.75 467 PRO A C 1
ATOM 3796 O O . PRO A 1 467 ? 13.724 -1.001 4.312 1.00 84.75 467 PRO A O 1
ATOM 3799 N N . LYS A 1 468 ? 14.346 0.401 5.962 1.00 83.88 468 LYS A N 1
ATOM 3800 C CA . LYS A 1 468 ? 12.983 0.583 6.478 1.00 83.88 468 LYS A CA 1
ATOM 3801 C C . LYS A 1 468 ? 12.050 1.196 5.414 1.00 83.88 468 LYS A C 1
ATOM 3803 O O . LYS A 1 468 ? 12.500 2.039 4.629 1.00 83.88 468 LYS A O 1
ATOM 3808 N N . PRO A 1 469 ? 10.740 0.864 5.413 1.00 86.00 469 PRO A N 1
ATOM 3809 C CA . PRO A 1 469 ? 9.785 1.319 4.394 1.00 86.00 469 PRO A CA 1
ATOM 3810 C C . PRO A 1 469 ? 9.782 2.828 4.118 1.00 86.00 469 PRO A C 1
ATOM 3812 O O . PRO A 1 469 ? 9.663 3.245 2.966 1.00 86.00 469 PRO A O 1
ATOM 3815 N N . TRP A 1 470 ? 9.954 3.659 5.152 1.00 84.38 470 TRP A N 1
ATOM 3816 C CA . TRP A 1 470 ? 9.993 5.116 5.000 1.00 84.38 470 TRP A CA 1
ATOM 3817 C C . TRP A 1 470 ? 11.196 5.588 4.167 1.00 84.38 470 TRP A C 1
ATOM 3819 O O . TRP A 1 470 ? 11.044 6.498 3.350 1.00 84.38 470 TRP A O 1
ATOM 3829 N N . ARG A 1 471 ? 12.368 4.946 4.305 1.00 88.19 471 ARG A N 1
ATOM 3830 C CA . ARG A 1 471 ? 13.567 5.286 3.524 1.00 88.19 471 ARG A CA 1
ATOM 3831 C C . ARG A 1 471 ? 13.442 4.805 2.086 1.00 88.19 471 ARG A C 1
ATOM 3833 O O . ARG A 1 471 ? 13.840 5.524 1.171 1.00 88.19 471 ARG A O 1
ATOM 3840 N N . ILE A 1 472 ? 12.844 3.629 1.872 1.00 92.31 472 ILE A N 1
ATOM 3841 C CA . ILE A 1 472 ? 12.496 3.160 0.522 1.00 92.31 472 ILE A CA 1
ATOM 3842 C C . ILE A 1 472 ? 11.618 4.206 -0.165 1.00 92.31 472 ILE A C 1
ATOM 3844 O O . ILE A 1 472 ? 11.932 4.645 -1.268 1.00 92.31 472 ILE A O 1
ATOM 3848 N N . ASN A 1 473 ? 10.557 4.651 0.514 1.00 92.12 473 ASN A N 1
ATOM 3849 C CA . ASN A 1 473 ? 9.639 5.651 -0.020 1.00 92.12 473 ASN A CA 1
ATOM 3850 C C . ASN A 1 473 ? 10.363 6.960 -0.376 1.00 92.12 473 ASN A C 1
ATOM 3852 O O . ASN A 1 473 ? 10.201 7.461 -1.485 1.00 92.12 473 ASN A O 1
ATOM 3856 N N . LEU A 1 474 ? 11.228 7.460 0.516 1.00 92.81 474 LEU A N 1
ATOM 3857 C CA . LEU A 1 474 ? 12.033 8.660 0.273 1.00 92.81 474 LEU A CA 1
ATOM 3858 C C . LEU A 1 474 ? 12.932 8.519 -0.964 1.00 92.81 474 LEU A C 1
ATOM 3860 O O . LEU A 1 474 ? 12.951 9.407 -1.809 1.00 92.81 474 LEU A O 1
ATOM 3864 N N . LEU A 1 475 ? 13.665 7.412 -1.103 1.00 95.62 475 LEU A N 1
ATOM 3865 C CA . LEU A 1 475 ? 14.573 7.200 -2.237 1.00 95.62 475 LEU A CA 1
ATOM 3866 C C . LEU A 1 475 ? 13.839 7.104 -3.575 1.00 95.62 475 LEU A C 1
ATOM 3868 O O . LEU A 1 475 ? 14.301 7.665 -4.572 1.00 95.62 475 LEU A O 1
ATOM 3872 N N . LEU A 1 476 ? 12.704 6.404 -3.599 1.00 97.19 476 LEU A N 1
ATOM 3873 C CA . LEU A 1 476 ? 11.858 6.304 -4.784 1.00 97.19 476 LEU A CA 1
ATOM 3874 C C . LEU A 1 476 ? 11.276 7.671 -5.163 1.00 97.19 476 LEU A C 1
ATOM 3876 O O . LEU A 1 476 ? 11.338 8.050 -6.332 1.00 97.19 476 LEU A O 1
ATOM 3880 N N . GLU A 1 477 ? 10.784 8.432 -4.184 1.00 95.25 477 GLU A N 1
ATOM 3881 C CA . GLU A 1 477 ? 10.253 9.782 -4.394 1.00 95.25 477 GLU A CA 1
ATOM 3882 C C . GLU A 1 477 ? 11.335 10.738 -4.916 1.00 95.25 477 GLU A C 1
ATOM 3884 O O . GLU A 1 477 ? 11.130 11.424 -5.916 1.00 95.25 477 GLU A O 1
ATOM 3889 N N . LEU A 1 478 ? 12.531 10.737 -4.320 1.00 96.38 478 LEU A N 1
ATOM 3890 C CA . LEU A 1 478 ? 13.657 11.550 -4.789 1.00 96.38 478 LEU A CA 1
ATOM 3891 C C . LEU A 1 478 ? 14.071 11.186 -6.220 1.00 96.38 478 LEU A C 1
ATOM 3893 O O . LEU A 1 478 ? 14.314 12.080 -7.035 1.00 96.38 478 LEU A O 1
ATOM 3897 N N . ALA A 1 479 ? 14.128 9.891 -6.546 1.00 98.12 479 ALA A N 1
ATOM 3898 C CA . ALA A 1 479 ? 14.435 9.425 -7.896 1.00 98.12 479 ALA A CA 1
ATOM 3899 C C . ALA A 1 479 ? 13.375 9.884 -8.908 1.00 98.12 479 ALA A C 1
ATOM 3901 O O . ALA A 1 479 ? 13.729 10.369 -9.985 1.00 98.12 479 ALA A O 1
ATOM 3902 N N . TYR A 1 480 ? 12.091 9.790 -8.553 1.00 97.12 480 TYR A N 1
ATOM 3903 C CA . TYR A 1 480 ? 10.977 10.242 -9.384 1.00 97.12 480 TYR A CA 1
ATOM 3904 C C . TYR A 1 480 ? 11.004 11.761 -9.611 1.00 97.12 480 TYR A C 1
ATOM 3906 O O . TYR A 1 480 ? 11.030 12.215 -10.758 1.00 97.12 480 TYR A O 1
ATOM 3914 N N . GLN A 1 481 ? 11.086 12.558 -8.544 1.00 95.69 481 GLN A N 1
ATOM 3915 C CA . GLN A 1 481 ? 11.109 14.024 -8.631 1.00 95.69 481 GLN A CA 1
ATOM 3916 C C . GLN A 1 481 ? 12.370 14.542 -9.333 1.00 95.69 481 GLN A C 1
ATOM 3918 O O . GLN A 1 481 ? 12.314 15.482 -10.133 1.00 95.69 481 GLN A O 1
ATOM 3923 N N . GLY A 1 482 ? 13.518 13.910 -9.075 1.00 97.19 482 GLY A N 1
ATOM 3924 C CA . GLY A 1 482 ? 14.769 14.217 -9.759 1.00 97.19 482 GLY A CA 1
ATOM 3925 C C . GLY A 1 482 ? 14.696 13.906 -11.254 1.00 97.19 482 GLY A C 1
ATOM 3926 O O . GLY A 1 482 ? 15.137 14.707 -12.080 1.00 97.19 482 GLY A O 1
ATOM 3927 N N . TRP A 1 483 ? 14.080 12.779 -11.622 1.00 98.12 483 TRP A N 1
ATOM 3928 C CA . TRP A 1 483 ? 13.862 12.411 -13.018 1.00 98.12 483 TRP A CA 1
ATOM 3929 C C . TRP A 1 483 ? 12.964 13.415 -13.743 1.00 98.12 483 TRP A C 1
ATOM 3931 O O . TRP A 1 483 ? 13.338 13.882 -14.819 1.00 98.12 483 TRP A O 1
ATOM 3941 N N . LEU A 1 484 ? 11.838 13.826 -13.149 1.00 96.19 484 LEU A N 1
ATOM 3942 C CA . LEU A 1 484 ? 10.914 14.796 -13.757 1.00 96.19 484 LEU A CA 1
ATOM 3943 C C . LEU A 1 484 ? 11.601 16.109 -14.169 1.00 96.19 484 LEU A C 1
ATOM 3945 O O . LEU A 1 484 ? 11.293 16.650 -15.232 1.00 96.19 484 LEU A O 1
ATOM 3949 N N . LYS A 1 485 ? 12.570 16.593 -13.379 1.00 96.00 485 LYS A N 1
ATOM 3950 C CA . LYS A 1 485 ? 13.329 17.825 -13.671 1.00 96.00 485 LYS A CA 1
ATOM 3951 C C . LYS A 1 485 ? 14.214 17.727 -14.913 1.00 96.00 485 LYS A C 1
ATOM 3953 O O . LYS A 1 485 ? 14.452 18.741 -15.569 1.00 96.00 485 LYS A O 1
ATOM 3958 N N . ILE A 1 486 ? 14.724 16.538 -15.231 1.00 96.38 486 ILE A N 1
ATOM 3959 C CA . ILE A 1 486 ? 15.741 16.350 -16.281 1.00 96.38 486 ILE A CA 1
ATOM 3960 C C . ILE A 1 486 ? 15.212 15.576 -17.496 1.00 96.38 486 ILE A C 1
ATOM 3962 O O . ILE A 1 486 ? 15.798 15.659 -18.579 1.00 96.38 486 ILE A O 1
ATOM 3966 N N . LYS A 1 487 ? 14.096 14.850 -17.327 1.00 95.88 487 LYS A N 1
ATOM 3967 C CA . LYS A 1 487 ? 13.499 13.901 -18.279 1.00 95.88 487 LYS A CA 1
ATOM 3968 C C . LYS A 1 487 ? 13.496 14.427 -19.704 1.00 95.88 487 LYS A C 1
ATOM 3970 O O . LYS A 1 487 ? 14.056 13.789 -20.589 1.00 95.88 487 LYS A O 1
ATOM 3975 N N . LYS A 1 488 ? 12.885 15.597 -19.925 1.00 95.31 488 LYS A N 1
ATOM 3976 C CA . LYS A 1 488 ? 12.696 16.170 -21.266 1.00 95.31 488 LYS A CA 1
ATOM 3977 C C . LYS A 1 488 ? 14.026 16.286 -22.021 1.00 95.31 488 LYS A C 1
ATOM 3979 O O . LYS A 1 488 ? 14.167 15.714 -23.096 1.00 95.31 488 LYS A O 1
ATOM 3984 N N . LYS A 1 489 ? 15.024 16.929 -21.405 1.00 94.62 489 LYS A N 1
ATOM 3985 C CA . LYS A 1 489 ? 16.356 17.134 -21.996 1.00 94.62 489 LYS A CA 1
ATOM 3986 C C . LYS A 1 489 ? 17.105 15.820 -22.230 1.00 94.62 489 LYS A C 1
ATOM 3988 O O . LYS A 1 489 ? 17.775 15.680 -23.247 1.00 94.62 489 LYS A O 1
ATOM 3993 N N . ILE A 1 490 ? 16.999 14.853 -21.315 1.00 95.00 490 ILE A N 1
ATOM 3994 C CA . ILE A 1 490 ? 17.655 13.545 -21.473 1.00 95.00 490 ILE A CA 1
ATOM 3995 C C . ILE A 1 490 ? 17.024 12.740 -22.616 1.00 95.00 490 ILE A C 1
ATOM 3997 O O . ILE A 1 490 ? 17.752 12.215 -23.458 1.00 95.00 490 ILE A O 1
ATOM 4001 N N . LEU A 1 491 ? 15.690 12.662 -22.684 1.00 93.25 491 LEU A N 1
ATOM 4002 C CA . LEU A 1 491 ? 14.992 11.953 -23.762 1.00 93.25 491 LEU A CA 1
ATOM 4003 C C . LEU A 1 491 ? 15.285 12.584 -25.132 1.00 93.25 491 LEU A C 1
ATOM 4005 O O . LEU A 1 491 ? 15.626 11.865 -26.068 1.00 93.25 491 LEU A O 1
ATOM 4009 N N . GLU A 1 492 ? 15.251 13.917 -25.230 1.00 91.50 492 GLU A N 1
ATOM 4010 C CA . GLU A 1 492 ? 15.643 14.656 -26.440 1.00 91.50 492 GLU A CA 1
ATOM 4011 C C . GLU A 1 492 ? 17.094 14.352 -26.846 1.00 91.50 492 GLU A C 1
ATOM 4013 O O . GLU A 1 492 ? 17.385 14.154 -28.025 1.00 91.50 492 GLU A O 1
ATOM 4018 N N . LYS A 1 493 ? 18.016 14.255 -25.876 1.00 89.12 493 LYS A N 1
ATOM 4019 C CA . LYS A 1 493 ? 19.440 14.039 -26.158 1.00 89.12 493 LYS A CA 1
ATOM 4020 C C . LYS A 1 493 ? 19.765 12.634 -26.665 1.00 89.12 493 LYS A C 1
ATOM 4022 O O . LYS A 1 493 ? 20.629 12.476 -27.535 1.00 89.12 493 LYS A O 1
ATOM 4027 N N . PHE A 1 494 ? 19.114 11.614 -26.112 1.00 89.19 494 PHE A N 1
ATOM 4028 C CA . PHE A 1 494 ? 19.301 10.224 -26.538 1.00 89.19 494 PHE A CA 1
ATOM 4029 C C . PHE A 1 494 ? 18.519 9.890 -27.816 1.00 89.19 494 PHE A C 1
ATOM 4031 O O . PHE A 1 494 ? 18.982 9.050 -28.590 1.00 89.19 494 PHE A O 1
ATOM 4038 N N . GLY A 1 495 ? 17.413 10.591 -28.083 1.00 86.56 495 GLY A N 1
ATOM 4039 C CA . GLY A 1 495 ? 16.553 10.381 -29.248 1.00 86.56 495 GLY A CA 1
ATOM 4040 C C . GLY A 1 495 ? 15.559 9.228 -29.066 1.00 86.56 495 GLY A C 1
ATOM 4041 O O . GLY A 1 495 ? 15.687 8.398 -28.164 1.00 86.56 495 GLY A O 1
ATOM 4042 N N . THR A 1 496 ? 14.560 9.157 -29.947 1.00 85.69 496 THR A N 1
ATOM 4043 C CA . THR A 1 496 ? 13.422 8.220 -29.841 1.00 85.69 496 THR A CA 1
ATOM 4044 C C . THR A 1 496 ? 13.769 6.769 -30.173 1.00 85.69 496 THR A C 1
ATOM 4046 O O . THR A 1 496 ? 13.033 5.864 -29.783 1.00 85.69 496 THR A O 1
ATOM 4049 N N . ILE A 1 497 ? 14.887 6.530 -30.866 1.00 85.88 497 ILE A N 1
ATOM 4050 C CA . ILE A 1 497 ? 15.292 5.199 -31.345 1.00 85.88 497 ILE A CA 1
ATOM 4051 C C . ILE A 1 497 ? 16.421 4.550 -30.527 1.00 85.88 497 ILE A C 1
ATOM 4053 O O . ILE A 1 497 ? 16.923 3.484 -30.890 1.00 85.88 497 ILE A O 1
ATOM 4057 N N . CYS A 1 498 ? 16.847 5.165 -29.417 1.00 87.19 498 CYS A N 1
ATOM 4058 C CA . CYS A 1 498 ? 17.932 4.627 -28.598 1.00 87.19 498 CYS A CA 1
ATOM 4059 C C . CYS A 1 498 ? 17.526 3.304 -27.924 1.00 87.19 498 CYS A C 1
ATOM 4061 O O . CYS A 1 498 ? 16.659 3.275 -27.049 1.00 87.19 498 CYS A O 1
ATOM 4063 N N . LYS A 1 499 ? 18.206 2.213 -28.298 1.00 88.94 499 LYS A N 1
ATOM 4064 C CA . LYS A 1 499 ? 18.023 0.860 -27.738 1.00 88.94 499 LYS A CA 1
ATOM 4065 C C . LYS A 1 499 ? 19.151 0.413 -26.801 1.00 88.94 499 LYS A C 1
ATOM 4067 O O . LYS A 1 499 ? 19.282 -0.781 -26.540 1.00 88.94 499 LYS A O 1
ATOM 4072 N N . ASP A 1 500 ? 19.990 1.333 -26.321 1.00 90.38 500 ASP A N 1
ATOM 4073 C CA . ASP A 1 500 ? 21.038 0.973 -25.360 1.00 90.38 500 ASP A CA 1
ATOM 4074 C C . ASP A 1 500 ? 20.430 0.342 -24.097 1.00 90.38 500 ASP A C 1
ATOM 4076 O O . ASP A 1 500 ? 19.440 0.834 -23.558 1.00 90.38 500 ASP A O 1
ATOM 4080 N N . VAL A 1 501 ? 21.005 -0.778 -23.655 1.00 91.06 501 VAL A N 1
ATOM 4081 C CA . VAL A 1 501 ? 20.418 -1.628 -22.610 1.00 91.06 501 VAL A CA 1
ATOM 4082 C C . VAL A 1 501 ? 20.321 -0.886 -21.277 1.00 91.06 501 VAL A C 1
ATOM 4084 O O . VAL A 1 501 ? 19.281 -0.940 -20.623 1.00 91.06 501 VAL A O 1
ATOM 4087 N N . GLU A 1 502 ? 21.384 -0.182 -20.882 1.00 94.38 502 GLU A N 1
ATOM 4088 C CA . GLU A 1 502 ? 21.451 0.518 -19.598 1.00 94.38 502 GLU A CA 1
ATOM 4089 C C . GLU A 1 502 ? 20.595 1.785 -19.621 1.00 94.38 502 GLU A C 1
ATOM 4091 O O . GLU A 1 502 ? 19.833 2.031 -18.688 1.00 94.38 502 GLU A O 1
ATOM 4096 N N . TYR A 1 503 ? 20.614 2.532 -20.728 1.00 94.94 503 TYR A N 1
ATOM 4097 C CA . TYR A 1 503 ? 19.682 3.639 -20.944 1.00 94.94 503 TYR A CA 1
ATOM 4098 C C . TYR A 1 503 ? 18.219 3.182 -20.845 1.00 94.94 503 TYR A C 1
ATOM 4100 O O . TYR A 1 503 ? 17.422 3.786 -20.127 1.00 94.94 503 TYR A O 1
ATOM 4108 N N . ARG A 1 504 ? 17.853 2.093 -21.534 1.00 95.06 504 ARG A N 1
ATOM 4109 C CA . ARG A 1 504 ? 16.477 1.579 -21.537 1.00 95.06 504 ARG A CA 1
ATOM 4110 C C . ARG A 1 504 ? 16.053 1.021 -20.184 1.00 95.06 504 ARG A C 1
ATOM 4112 O O . ARG A 1 504 ? 14.889 1.184 -19.831 1.00 95.06 504 ARG A O 1
ATOM 4119 N N . MET A 1 505 ? 16.971 0.419 -19.431 1.00 96.38 505 MET A N 1
ATOM 4120 C CA . MET A 1 505 ? 16.745 0.038 -18.036 1.00 96.38 505 MET A CA 1
ATOM 4121 C C . MET A 1 505 ? 16.397 1.259 -17.177 1.00 96.38 505 MET A C 1
ATOM 4123 O O . MET A 1 505 ? 15.399 1.226 -16.466 1.00 96.38 505 MET A O 1
ATOM 4127 N N . LEU A 1 506 ? 17.182 2.339 -17.258 1.00 97.62 506 LEU A N 1
ATOM 4128 C CA . LEU A 1 506 ? 16.944 3.551 -16.464 1.00 97.62 506 LEU A CA 1
ATOM 4129 C C . LEU A 1 506 ? 15.626 4.235 -16.830 1.00 97.62 506 LEU A C 1
ATOM 4131 O O . LEU A 1 506 ? 14.907 4.675 -15.939 1.00 97.62 506 LEU A O 1
ATOM 4135 N N . VAL A 1 507 ? 15.293 4.313 -18.122 1.00 97.81 507 VAL A N 1
ATOM 4136 C CA . VAL A 1 507 ? 14.015 4.886 -18.571 1.00 97.81 507 VAL A CA 1
ATOM 4137 C C . VAL A 1 507 ? 12.839 4.054 -18.064 1.00 97.81 507 VAL A C 1
ATOM 4139 O O . VAL A 1 507 ? 11.873 4.620 -17.568 1.00 97.81 507 VAL A O 1
ATOM 4142 N N . ASP A 1 508 ? 12.905 2.725 -18.132 1.00 97.94 508 ASP A N 1
ATOM 4143 C CA . ASP A 1 508 ? 11.842 1.882 -17.575 1.00 97.94 508 ASP A CA 1
ATOM 4144 C C . ASP A 1 508 ? 11.757 2.002 -16.044 1.00 97.94 508 ASP A C 1
ATOM 4146 O O . ASP A 1 508 ? 10.666 2.144 -15.497 1.00 97.94 508 ASP A O 1
ATOM 4150 N N . LEU A 1 509 ? 12.891 2.057 -15.341 1.00 98.44 509 LEU A N 1
ATOM 4151 C CA . LEU A 1 509 ? 12.917 2.276 -13.895 1.00 98.44 509 LEU A CA 1
ATOM 4152 C C . LEU A 1 509 ? 12.259 3.610 -13.506 1.00 98.44 509 LEU A C 1
ATOM 4154 O O . LEU A 1 509 ? 11.305 3.619 -12.731 1.00 98.44 509 LEU A O 1
ATOM 4158 N N . LEU A 1 510 ? 12.746 4.723 -14.056 1.00 98.44 510 LEU A N 1
ATOM 4159 C CA . LEU A 1 510 ? 12.387 6.078 -13.624 1.00 98.44 510 LEU A CA 1
ATOM 4160 C C . LEU A 1 510 ? 11.074 6.590 -14.236 1.00 98.44 510 LEU A C 1
ATOM 4162 O O . LEU A 1 510 ? 10.370 7.374 -13.602 1.00 98.44 510 LEU A O 1
ATOM 4166 N N . ASP A 1 511 ? 10.733 6.166 -15.457 1.00 97.62 511 ASP A N 1
ATOM 4167 C CA . ASP A 1 511 ? 9.569 6.672 -16.200 1.00 97.62 511 ASP A CA 1
ATOM 4168 C C . ASP A 1 511 ? 8.340 5.754 -16.111 1.00 97.62 511 ASP A C 1
ATOM 4170 O O . ASP A 1 511 ? 7.231 6.172 -16.456 1.00 97.62 511 ASP A O 1
ATOM 4174 N N . ASN A 1 512 ? 8.520 4.503 -15.671 1.00 97.69 512 ASN A N 1
ATOM 4175 C CA . ASN A 1 512 ? 7.464 3.491 -15.656 1.00 97.69 512 ASN A CA 1
ATOM 4176 C C . ASN A 1 512 ? 7.311 2.789 -14.300 1.00 97.69 512 ASN A C 1
ATOM 4178 O O . ASN A 1 512 ? 6.222 2.819 -13.736 1.00 97.69 512 ASN A O 1
ATOM 4182 N N . ILE A 1 513 ? 8.373 2.185 -13.763 1.00 98.31 513 ILE A N 1
ATOM 4183 C CA . ILE A 1 513 ? 8.290 1.337 -12.564 1.00 98.31 513 ILE A CA 1
ATOM 4184 C C . ILE A 1 513 ? 8.100 2.161 -11.288 1.00 98.31 513 ILE A C 1
ATOM 4186 O O . ILE A 1 513 ? 7.085 2.002 -10.615 1.00 98.31 513 ILE A O 1
ATOM 4190 N N . VAL A 1 514 ? 9.062 3.031 -10.962 1.00 98.38 514 VAL A N 1
ATOM 4191 C CA . VAL A 1 514 ? 9.044 3.869 -9.750 1.00 98.38 514 VAL A CA 1
ATOM 4192 C C . VAL A 1 514 ? 7.742 4.668 -9.617 1.00 98.38 514 VAL A C 1
ATOM 4194 O O . VAL A 1 514 ? 7.096 4.569 -8.576 1.00 98.38 514 VAL A O 1
ATOM 4197 N N . PRO A 1 515 ? 7.293 5.428 -10.634 1.00 97.06 515 PRO A N 1
ATOM 4198 C CA . PRO A 1 515 ? 6.085 6.232 -10.477 1.00 97.06 515 PRO A CA 1
ATOM 4199 C C . PRO A 1 515 ? 4.811 5.387 -10.338 1.00 97.06 515 PRO A C 1
ATOM 4201 O O . PRO A 1 515 ? 3.924 5.764 -9.579 1.00 97.06 515 PRO A O 1
ATOM 4204 N N . ALA A 1 516 ? 4.719 4.223 -10.994 1.00 97.56 516 ALA A N 1
ATOM 4205 C CA . ALA A 1 516 ? 3.559 3.343 -10.850 1.00 97.56 516 ALA A CA 1
ATOM 4206 C C . ALA A 1 516 ? 3.447 2.753 -9.432 1.00 97.56 516 ALA A C 1
ATOM 4208 O O . ALA A 1 516 ? 2.349 2.683 -8.881 1.00 97.56 516 ALA A O 1
ATOM 4209 N N . THR A 1 517 ? 4.568 2.347 -8.822 1.00 96.75 517 THR A N 1
ATOM 4210 C CA . THR A 1 517 ? 4.576 1.789 -7.455 1.00 96.75 517 THR A CA 1
ATOM 4211 C C . THR A 1 517 ? 4.399 2.862 -6.379 1.00 96.75 517 THR A C 1
ATOM 4213 O O . THR A 1 517 ? 3.865 2.574 -5.304 1.00 96.75 517 THR A O 1
ATOM 4216 N N . LEU A 1 518 ? 4.796 4.108 -6.653 1.00 95.06 518 LEU A N 1
ATOM 4217 C CA . LEU A 1 518 ? 4.487 5.247 -5.789 1.00 95.06 518 LEU A CA 1
ATOM 4218 C C . LEU A 1 518 ? 2.989 5.583 -5.828 1.00 95.06 518 LEU A C 1
ATOM 4220 O O . LEU A 1 518 ? 2.345 5.651 -4.781 1.00 95.06 518 LEU A O 1
ATOM 4224 N N . ASP A 1 519 ? 2.413 5.715 -7.019 1.00 94.25 519 ASP A N 1
ATOM 4225 C CA . ASP A 1 519 ? 1.060 6.245 -7.187 1.00 94.25 519 ASP A CA 1
ATOM 4226 C C . ASP A 1 519 ? -0.066 5.256 -6.859 1.00 94.25 519 ASP A C 1
ATOM 4228 O O . ASP A 1 519 ? -1.123 5.705 -6.407 1.00 94.25 519 ASP A O 1
ATOM 4232 N N . VAL A 1 520 ? 0.123 3.944 -7.087 1.00 95.56 520 VAL A N 1
ATOM 4233 C CA . VAL A 1 520 ? -0.967 2.939 -7.054 1.00 95.56 520 VAL A CA 1
ATOM 4234 C C . VAL A 1 520 ? -1.842 3.047 -5.808 1.00 95.56 520 VAL A C 1
ATOM 4236 O O . VAL A 1 520 ? -3.065 3.064 -5.914 1.00 95.56 520 VAL A O 1
ATOM 4239 N N . TYR A 1 521 ? -1.226 3.182 -4.634 1.00 93.44 521 TYR A N 1
ATOM 4240 C CA . TYR A 1 521 ? -1.948 3.393 -3.385 1.00 93.44 521 TYR A CA 1
ATOM 4241 C C . TYR A 1 521 ? -2.041 4.876 -3.029 1.00 93.44 521 TYR A C 1
ATOM 4243 O O . TYR A 1 521 ? -3.125 5.382 -2.739 1.00 93.44 521 TYR A O 1
ATOM 4251 N N . ALA A 1 522 ? -0.900 5.573 -3.053 1.00 90.00 522 ALA A N 1
ATOM 4252 C CA . ALA A 1 522 ? -0.771 6.906 -2.475 1.00 90.00 522 ALA A CA 1
ATOM 4253 C C . ALA A 1 522 ? -1.648 7.952 -3.173 1.00 90.00 522 ALA A C 1
ATOM 4255 O O . ALA A 1 522 ? -2.116 8.869 -2.502 1.00 90.00 522 ALA A O 1
ATOM 4256 N N . ILE A 1 523 ? -1.875 7.787 -4.482 1.00 89.31 523 ILE A N 1
ATOM 4257 C CA . ILE A 1 523 ? -2.663 8.702 -5.307 1.00 89.31 523 ILE A CA 1
ATOM 4258 C C . ILE A 1 523 ? -3.929 8.021 -5.826 1.00 89.31 523 ILE A C 1
ATOM 4260 O O . ILE A 1 523 ? -5.029 8.510 -5.578 1.00 89.31 523 ILE A O 1
ATOM 4264 N N . LEU A 1 524 ? -3.800 6.907 -6.551 1.00 92.88 524 LEU A N 1
ATOM 4265 C CA . LEU A 1 524 ? -4.912 6.344 -7.327 1.00 92.88 524 LEU A CA 1
ATOM 4266 C C . LEU A 1 524 ? -5.967 5.693 -6.431 1.00 92.88 524 LEU A C 1
ATOM 4268 O O . LEU A 1 524 ? -7.134 6.074 -6.485 1.00 92.88 524 LEU A O 1
ATOM 4272 N N . PHE A 1 525 ? -5.557 4.770 -5.558 1.00 92.88 525 PHE A N 1
ATOM 4273 C CA . PHE A 1 525 ? -6.479 4.118 -4.630 1.00 92.88 525 PHE A CA 1
ATOM 4274 C C . PHE A 1 525 ? -7.121 5.126 -3.672 1.00 92.88 525 PHE A C 1
ATOM 4276 O O . PHE A 1 525 ? -8.342 5.192 -3.583 1.00 92.88 525 PHE A O 1
ATOM 4283 N N . ARG A 1 526 ? -6.305 5.948 -2.992 1.00 89.25 526 ARG A N 1
ATOM 4284 C CA . ARG A 1 526 ? -6.765 6.892 -1.956 1.00 89.25 526 ARG A CA 1
ATOM 4285 C C . ARG A 1 526 ? -7.688 7.998 -2.462 1.00 89.25 526 ARG A C 1
ATOM 4287 O O . ARG A 1 526 ? -8.446 8.548 -1.674 1.00 89.25 526 ARG A O 1
ATOM 4294 N N . SER A 1 527 ? -7.639 8.317 -3.749 1.00 87.00 527 SER A N 1
ATOM 4295 C CA . SER A 1 527 ? -8.564 9.274 -4.362 1.00 87.00 527 SER A CA 1
ATOM 4296 C C . SER A 1 527 ? -9.848 8.655 -4.900 1.00 87.00 527 SER A C 1
ATOM 4298 O O . SER A 1 527 ? -10.726 9.389 -5.340 1.00 87.00 527 SER A O 1
ATOM 4300 N N . GLY A 1 528 ? -9.960 7.324 -4.904 1.00 89.56 528 GLY A N 1
ATOM 4301 C CA . GLY A 1 528 ? -11.071 6.631 -5.552 1.00 89.56 528 GLY A CA 1
ATOM 4302 C C . GLY A 1 528 ? -10.992 6.622 -7.083 1.00 89.56 528 GLY A C 1
ATOM 4303 O O . GLY A 1 528 ? -12.006 6.365 -7.727 1.00 89.56 528 GLY A O 1
ATOM 4304 N N . SER A 1 529 ? -9.818 6.874 -7.681 1.00 91.44 529 SER A N 1
ATOM 4305 C CA . SER A 1 529 ? -9.606 6.824 -9.141 1.00 91.44 529 SER A CA 1
ATOM 4306 C C . SER A 1 529 ? -9.599 5.370 -9.634 1.00 91.44 529 SER A C 1
ATOM 4308 O O . SER A 1 529 ? -8.545 4.784 -9.884 1.00 91.44 529 SER A O 1
ATOM 4310 N N . PHE A 1 530 ? -10.781 4.749 -9.685 1.00 94.75 530 PHE A N 1
ATOM 4311 C CA . PHE A 1 530 ? -10.941 3.304 -9.858 1.00 94.75 530 PHE A CA 1
ATOM 4312 C C . PHE A 1 530 ? -10.363 2.767 -11.169 1.00 94.75 530 PHE A C 1
ATOM 4314 O O . PHE A 1 530 ? -9.608 1.796 -11.141 1.00 94.75 530 PHE A O 1
ATOM 4321 N N . ASP A 1 531 ? -10.686 3.383 -12.307 1.00 94.56 531 ASP A N 1
ATOM 4322 C CA . ASP A 1 531 ? -10.256 2.873 -13.612 1.00 94.56 531 ASP A CA 1
ATOM 4323 C C . ASP A 1 531 ? -8.723 2.937 -13.748 1.00 94.56 531 ASP A C 1
ATOM 4325 O O . ASP A 1 531 ? -8.083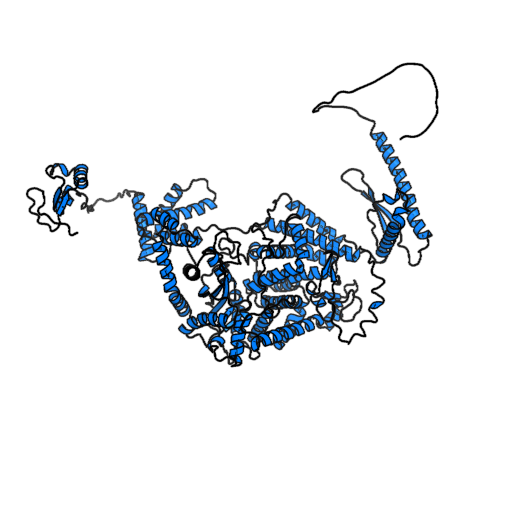 1.968 -14.170 1.00 94.56 531 ASP A O 1
ATOM 4329 N N . GLU A 1 532 ? -8.110 4.040 -13.311 1.00 95.19 532 GLU A N 1
ATOM 4330 C CA . GLU A 1 532 ? -6.657 4.219 -13.304 1.00 95.19 532 GLU A CA 1
ATOM 4331 C C . GLU A 1 532 ? -5.964 3.319 -12.272 1.00 95.19 532 GLU A C 1
ATOM 4333 O O . GLU A 1 532 ? -4.874 2.799 -12.538 1.00 95.19 532 GLU A O 1
ATOM 4338 N N . TYR A 1 533 ? -6.595 3.075 -11.119 1.00 96.69 533 TYR A N 1
ATOM 4339 C CA . TYR A 1 533 ? -6.125 2.103 -10.133 1.00 96.69 533 TYR A CA 1
ATOM 4340 C C . TYR A 1 533 ? -6.088 0.688 -10.725 1.00 96.69 533 TYR A C 1
ATOM 4342 O O . TYR A 1 533 ? -5.043 0.038 -10.662 1.00 96.69 533 TYR A O 1
ATOM 4350 N N . VAL A 1 534 ? -7.168 0.225 -11.366 1.00 97.75 534 VAL A N 1
ATOM 4351 C CA . VAL A 1 534 ? -7.235 -1.103 -12.008 1.00 97.75 534 VAL A CA 1
ATOM 4352 C C . VAL A 1 534 ? -6.198 -1.228 -13.130 1.00 97.75 534 VAL A C 1
ATOM 4354 O O . VAL A 1 534 ? -5.473 -2.226 -13.192 1.00 97.75 534 VAL A O 1
ATOM 4357 N N . GLU A 1 535 ? -6.058 -0.199 -13.973 1.00 97.19 535 GLU A N 1
ATOM 4358 C CA . GLU A 1 535 ? -5.022 -0.137 -15.016 1.00 97.19 535 GLU A CA 1
ATOM 4359 C C . GLU A 1 535 ? -3.611 -0.277 -14.416 1.00 97.19 535 GLU A C 1
ATOM 4361 O O . GLU A 1 535 ? -2.774 -1.038 -14.914 1.00 97.19 535 GLU A O 1
ATOM 4366 N N . THR A 1 536 ? -3.350 0.417 -13.308 1.00 97.81 536 THR A N 1
ATOM 4367 C CA . THR A 1 536 ? -2.042 0.424 -12.641 1.00 97.81 536 THR A CA 1
ATOM 4368 C C . THR A 1 536 ? -1.762 -0.877 -11.897 1.00 97.81 536 THR A C 1
ATOM 4370 O O . THR A 1 536 ? -0.629 -1.357 -11.938 1.00 97.81 536 THR A O 1
ATOM 4373 N N . VAL A 1 537 ? -2.768 -1.516 -11.293 1.00 98.19 537 VAL A N 1
ATOM 4374 C CA . VAL A 1 537 ? -2.645 -2.869 -10.722 1.00 98.19 537 VAL A CA 1
ATOM 4375 C C . VAL A 1 537 ? -2.247 -3.868 -11.809 1.00 98.19 537 VAL A C 1
ATOM 4377 O O . VAL A 1 537 ? -1.325 -4.664 -11.605 1.00 98.19 537 VAL A O 1
ATOM 4380 N N . PHE A 1 538 ? -2.861 -3.793 -12.995 1.00 98.00 538 PHE A N 1
ATOM 4381 C CA . PHE A 1 538 ? -2.485 -4.660 -14.112 1.00 98.00 538 PHE A CA 1
ATOM 4382 C C . PHE A 1 538 ? -1.071 -4.342 -14.627 1.00 98.00 538 PHE A C 1
ATOM 4384 O O . PHE A 1 538 ? -0.281 -5.255 -14.881 1.00 98.00 538 PHE A O 1
ATOM 4391 N N . ARG A 1 539 ? -0.682 -3.062 -14.677 1.00 97.62 539 ARG A N 1
ATOM 4392 C CA . ARG A 1 539 ? 0.696 -2.652 -14.996 1.00 97.62 539 ARG A CA 1
ATOM 4393 C C . ARG A 1 539 ? 1.709 -3.202 -13.985 1.00 97.62 539 ARG A C 1
ATOM 4395 O O . ARG A 1 539 ? 2.704 -3.793 -14.401 1.00 97.62 539 ARG A O 1
ATOM 4402 N N . ILE A 1 540 ? 1.457 -3.084 -12.681 1.00 97.69 540 ILE A N 1
ATOM 4403 C CA . ILE A 1 540 ? 2.326 -3.626 -11.620 1.00 97.69 540 ILE A CA 1
ATOM 4404 C C . ILE A 1 540 ? 2.429 -5.147 -11.720 1.00 97.69 540 ILE A C 1
ATOM 4406 O O . ILE A 1 540 ? 3.518 -5.702 -11.551 1.00 97.69 540 ILE A O 1
ATOM 4410 N N . TRP A 1 541 ? 1.342 -5.833 -12.080 1.00 97.38 541 TRP A N 1
ATOM 4411 C CA . TRP A 1 541 ? 1.401 -7.264 -12.363 1.00 97.38 541 TRP A CA 1
ATOM 4412 C C . TRP A 1 541 ? 2.392 -7.594 -13.488 1.00 97.38 541 TRP A C 1
ATOM 4414 O O . TRP A 1 541 ? 3.137 -8.570 -13.366 1.00 97.38 541 TRP A O 1
ATOM 4424 N N . THR A 1 542 ? 2.487 -6.776 -14.545 1.00 96.62 542 THR A N 1
ATOM 4425 C CA . THR A 1 542 ? 3.498 -7.000 -15.598 1.00 96.62 542 THR A CA 1
ATOM 4426 C C . THR A 1 542 ? 4.924 -6.956 -15.042 1.00 96.62 542 THR A C 1
ATOM 4428 O O . THR A 1 542 ? 5.789 -7.710 -15.498 1.00 96.62 542 THR A O 1
ATOM 4431 N N . PHE A 1 543 ? 5.168 -6.135 -14.013 1.00 96.19 543 PHE A N 1
ATOM 4432 C CA . PHE A 1 543 ? 6.460 -6.058 -13.337 1.00 96.19 543 PHE A CA 1
ATOM 4433 C C . PHE A 1 543 ? 6.704 -7.313 -12.501 1.00 96.19 543 PHE A C 1
ATOM 4435 O O . PHE A 1 543 ? 7.742 -7.955 -12.658 1.00 96.19 543 PHE A O 1
ATOM 4442 N N . ALA A 1 544 ? 5.720 -7.707 -11.686 1.00 95.25 544 ALA A N 1
ATOM 4443 C CA . ALA A 1 544 ? 5.775 -8.908 -10.855 1.00 95.25 544 ALA A CA 1
ATOM 4444 C C . ALA A 1 544 ? 5.974 -10.186 -11.687 1.00 95.25 544 ALA A C 1
ATOM 4446 O O . ALA A 1 544 ? 6.737 -11.070 -11.287 1.00 95.25 544 ALA A O 1
ATOM 4447 N N . LEU A 1 545 ? 5.349 -10.266 -12.869 1.00 95.38 545 LEU A N 1
ATOM 4448 C CA . LEU A 1 545 ? 5.558 -11.347 -13.830 1.00 95.38 545 LEU A CA 1
ATOM 4449 C C . LEU A 1 545 ? 7.024 -11.413 -14.271 1.00 95.38 545 LEU A C 1
ATOM 4451 O O . LEU A 1 545 ? 7.626 -12.482 -14.215 1.00 95.38 545 LEU A O 1
ATOM 4455 N N . ARG A 1 546 ? 7.604 -10.280 -14.686 1.00 91.88 546 ARG A N 1
ATOM 4456 C CA . ARG A 1 546 ? 9.020 -10.177 -15.083 1.00 91.88 546 ARG A CA 1
ATOM 4457 C C . ARG A 1 546 ? 9.963 -10.561 -13.939 1.00 91.88 546 ARG A C 1
ATOM 4459 O O . ARG A 1 546 ? 10.967 -11.228 -14.170 1.00 91.88 546 ARG A O 1
ATOM 4466 N N . TRP A 1 547 ? 9.656 -10.137 -12.717 1.00 91.94 547 TRP A N 1
ATOM 4467 C CA . TRP A 1 547 ? 10.497 -10.376 -11.545 1.00 91.94 547 TRP A CA 1
ATOM 4468 C C . TRP A 1 547 ? 10.366 -11.799 -11.003 1.00 91.94 547 TRP A C 1
ATOM 4470 O O . TRP A 1 547 ? 11.108 -12.174 -10.101 1.00 91.94 547 TRP A O 1
ATOM 4480 N N . ASN A 1 548 ? 9.431 -12.594 -11.539 1.00 88.38 548 ASN A N 1
ATOM 4481 C CA . ASN A 1 548 ? 9.005 -13.863 -10.955 1.00 88.38 548 ASN A CA 1
ATOM 4482 C C . ASN A 1 548 ? 8.649 -13.717 -9.463 1.00 88.38 548 ASN A C 1
ATOM 4484 O O . ASN A 1 548 ? 8.886 -14.633 -8.672 1.00 88.38 548 ASN A O 1
ATOM 4488 N N . ARG A 1 549 ? 8.078 -12.568 -9.071 1.00 88.25 549 ARG A N 1
ATOM 4489 C CA . ARG A 1 549 ? 7.690 -12.308 -7.681 1.00 88.25 549 ARG A CA 1
ATOM 4490 C C . ARG A 1 549 ? 6.548 -13.250 -7.314 1.00 88.25 549 ARG A C 1
ATOM 4492 O O . ARG A 1 549 ? 5.448 -13.141 -7.860 1.00 88.25 549 ARG A O 1
ATOM 4499 N N . LYS A 1 550 ? 6.831 -14.194 -6.411 1.00 83.00 550 LYS A N 1
ATOM 4500 C CA . LYS A 1 550 ? 5.832 -15.123 -5.868 1.00 83.00 550 LYS A CA 1
ATOM 4501 C C . LYS A 1 550 ? 4.658 -14.334 -5.269 1.00 83.00 550 LYS A C 1
ATOM 4503 O O . LYS A 1 550 ? 4.829 -13.199 -4.832 1.00 83.00 550 LYS A O 1
ATOM 4508 N N . ASN A 1 551 ? 3.474 -14.941 -5.288 1.00 86.56 551 ASN A N 1
ATOM 4509 C CA . ASN A 1 551 ? 2.190 -14.412 -4.799 1.00 86.56 551 ASN A CA 1
ATOM 4510 C C . ASN A 1 551 ? 1.643 -13.234 -5.624 1.00 86.56 551 ASN A C 1
ATOM 4512 O O . ASN A 1 551 ? 0.550 -13.337 -6.178 1.00 86.56 551 ASN A O 1
ATOM 4516 N N . TYR A 1 552 ? 2.424 -12.176 -5.842 1.00 89.38 552 TYR A N 1
ATOM 4517 C CA . TYR A 1 552 ? 2.019 -10.990 -6.612 1.00 89.38 552 TYR A CA 1
ATOM 4518 C C . TYR A 1 552 ? 2.017 -11.193 -8.133 1.00 89.38 552 TYR A C 1
ATOM 4520 O O . TYR A 1 552 ? 1.437 -10.401 -8.870 1.00 89.38 552 TYR A O 1
ATOM 4528 N N . ASN A 1 553 ? 2.592 -12.285 -8.636 1.00 90.31 553 ASN A N 1
ATOM 4529 C CA . ASN A 1 553 ? 2.360 -12.719 -10.015 1.00 90.31 553 ASN A CA 1
ATOM 4530 C C . ASN A 1 553 ? 1.004 -13.435 -10.212 1.00 90.31 553 ASN A C 1
ATOM 4532 O O . ASN A 1 553 ? 0.639 -13.714 -11.360 1.00 90.31 553 ASN A O 1
ATOM 4536 N N . LYS A 1 554 ? 0.275 -13.712 -9.117 1.00 93.75 554 LYS A N 1
ATOM 4537 C CA . LYS A 1 554 ? -1.048 -14.357 -9.078 1.00 93.75 554 LYS A CA 1
ATOM 4538 C C . LYS A 1 554 ? -2.132 -13.419 -8.535 1.00 93.75 554 LYS A C 1
ATOM 4540 O O . LYS A 1 554 ? -3.079 -13.151 -9.257 1.00 93.75 554 LYS A O 1
ATOM 4545 N N . ALA A 1 555 ? -1.989 -12.887 -7.319 1.00 93.94 555 ALA A N 1
ATOM 4546 C CA . ALA A 1 555 ? -3.045 -12.147 -6.614 1.00 93.94 555 ALA A CA 1
ATOM 4547 C C . ALA A 1 555 ? -3.665 -10.976 -7.418 1.00 93.94 555 ALA A C 1
ATOM 4549 O O . ALA A 1 555 ? -4.892 -10.893 -7.467 1.00 93.94 555 ALA A O 1
ATOM 4550 N N . PRO A 1 556 ? -2.896 -10.141 -8.148 1.00 96.38 556 PRO A N 1
ATOM 4551 C CA . PRO A 1 556 ? -3.477 -9.148 -9.051 1.00 96.38 556 PRO A CA 1
ATOM 4552 C C . PRO A 1 556 ? -4.345 -9.744 -10.167 1.00 96.38 556 PRO A C 1
ATOM 4554 O O . PRO A 1 556 ? -5.379 -9.177 -10.485 1.00 96.38 556 PRO A O 1
ATOM 4557 N N . LEU A 1 557 ? -3.974 -10.892 -10.751 1.00 97.44 557 LEU A N 1
ATOM 4558 C CA . LEU A 1 557 ? -4.781 -11.543 -11.798 1.00 97.44 557 LEU A CA 1
ATOM 4559 C C . LEU A 1 557 ? -6.117 -12.039 -11.264 1.00 97.44 557 LEU A C 1
ATOM 4561 O O . LEU A 1 557 ? -7.115 -11.999 -11.972 1.00 97.44 557 LEU A O 1
ATOM 4565 N N . VAL A 1 558 ? -6.114 -12.508 -10.020 1.00 95.88 558 VAL A N 1
ATOM 4566 C CA . VAL A 1 558 ? -7.314 -12.966 -9.329 1.00 95.88 558 VAL A CA 1
ATOM 4567 C C . VAL A 1 558 ? -8.277 -11.794 -9.133 1.00 95.88 558 VAL A C 1
ATOM 4569 O O . VAL A 1 558 ? -9.434 -11.877 -9.529 1.00 95.88 558 VAL A O 1
ATOM 4572 N N . PHE A 1 559 ? -7.770 -10.670 -8.625 1.00 97.06 559 PHE A N 1
ATOM 4573 C CA . PHE A 1 559 ? -8.540 -9.434 -8.498 1.00 97.06 559 PHE A CA 1
ATOM 4574 C C . PHE A 1 559 ? -9.076 -8.932 -9.844 1.00 97.06 559 PHE A C 1
ATOM 4576 O O . PHE A 1 559 ? -10.258 -8.627 -9.957 1.00 97.06 559 PHE A O 1
ATOM 4583 N N . LEU A 1 560 ? -8.236 -8.893 -10.882 1.00 98.25 560 LEU A N 1
ATOM 4584 C CA . LEU A 1 560 ? -8.648 -8.459 -12.220 1.00 98.25 560 LEU A CA 1
ATOM 4585 C C . LEU A 1 560 ? -9.734 -9.370 -12.809 1.00 98.25 560 LEU A C 1
ATOM 4587 O O . LEU A 1 560 ? -10.707 -8.867 -13.360 1.00 98.25 560 LEU A O 1
ATOM 4591 N N . SER A 1 561 ? -9.597 -10.692 -12.660 1.00 98.19 561 SER A N 1
ATOM 4592 C CA . SER A 1 561 ? -10.601 -11.668 -13.104 1.00 98.19 561 SER A CA 1
ATOM 4593 C C . SER A 1 561 ? -11.967 -11.403 -12.470 1.00 98.19 561 SER A C 1
ATOM 4595 O O . SER A 1 561 ? -12.974 -11.395 -13.177 1.00 98.19 561 SER A O 1
ATOM 4597 N N . ASP A 1 562 ? -12.005 -11.154 -11.161 1.00 97.69 562 ASP A N 1
ATOM 4598 C CA . ASP A 1 562 ? -13.242 -10.867 -10.433 1.00 97.69 562 ASP A CA 1
ATOM 4599 C C . ASP A 1 562 ? -13.881 -9.546 -10.886 1.00 97.69 562 ASP A C 1
ATOM 4601 O O . ASP A 1 562 ? -15.070 -9.508 -11.205 1.00 97.69 562 ASP A O 1
ATOM 4605 N N . ILE A 1 563 ? -13.085 -8.476 -10.996 1.00 98.31 563 ILE A N 1
ATOM 4606 C CA . ILE A 1 563 ? -13.559 -7.158 -11.444 1.00 98.31 563 ILE A CA 1
ATOM 4607 C C . ILE A 1 563 ? -14.140 -7.223 -12.855 1.00 98.31 563 ILE A C 1
ATOM 4609 O O . ILE A 1 563 ? -15.229 -6.699 -13.097 1.00 98.31 563 ILE A O 1
ATOM 4613 N N . PHE A 1 564 ? -13.438 -7.869 -13.788 1.00 98.44 564 PHE A N 1
ATOM 4614 C CA . PHE A 1 564 ? -13.904 -8.010 -15.168 1.00 98.44 564 PHE A CA 1
ATOM 4615 C C . PHE A 1 564 ? -15.164 -8.868 -15.249 1.00 98.44 564 PHE A C 1
ATOM 4617 O O . PHE A 1 564 ? -16.083 -8.532 -15.992 1.00 98.44 564 PHE A O 1
ATOM 4624 N N . TYR A 1 565 ? -15.252 -9.927 -14.442 1.00 98.25 565 TYR A N 1
ATOM 4625 C CA . TYR A 1 565 ? -16.444 -10.763 -14.379 1.00 98.25 565 TYR A CA 1
ATOM 4626 C C . TYR A 1 565 ? -17.660 -9.977 -13.868 1.00 98.25 565 TYR A C 1
ATOM 4628 O O . TYR A 1 565 ? -18.709 -9.999 -14.513 1.00 98.25 565 TYR A O 1
ATOM 4636 N N . TRP A 1 566 ? -17.537 -9.233 -12.764 1.00 98.12 566 TRP A N 1
ATOM 4637 C CA . TRP A 1 566 ? -18.658 -8.434 -12.247 1.00 98.12 566 TRP A CA 1
ATOM 4638 C C . TRP A 1 566 ? -19.082 -7.336 -13.209 1.00 98.12 566 TRP A C 1
ATOM 4640 O O . TRP A 1 566 ? -20.280 -7.094 -13.344 1.00 98.12 566 TRP A O 1
ATOM 4650 N N . LYS A 1 567 ? -18.119 -6.713 -13.895 1.00 97.88 567 LYS A N 1
ATOM 4651 C CA . LYS A 1 567 ? -18.382 -5.711 -14.928 1.00 97.88 567 LYS A CA 1
ATOM 4652 C C . LYS A 1 567 ? -19.185 -6.304 -16.085 1.00 97.88 567 LYS A C 1
ATOM 4654 O O . LYS A 1 567 ? -20.264 -5.810 -16.384 1.00 97.88 567 LYS A O 1
ATOM 4659 N N . ASP A 1 568 ? -18.710 -7.393 -16.687 1.00 97.38 568 ASP A N 1
ATOM 4660 C CA . ASP A 1 568 ? -19.353 -8.010 -17.857 1.00 97.38 568 ASP A CA 1
ATOM 4661 C C . ASP A 1 568 ? -20.721 -8.623 -17.529 1.00 97.38 568 ASP A C 1
ATOM 4663 O O . ASP A 1 568 ? -21.589 -8.744 -18.396 1.00 97.38 568 ASP A O 1
ATOM 4667 N N . LYS A 1 569 ? -20.924 -9.027 -16.273 1.00 96.94 569 LYS A N 1
ATOM 4668 C CA . LYS A 1 569 ? -22.190 -9.581 -15.789 1.00 96.94 569 LYS A CA 1
ATOM 4669 C C . LYS A 1 569 ? -23.127 -8.550 -15.166 1.00 96.94 569 LYS A C 1
ATOM 4671 O O . LYS A 1 569 ? -24.216 -8.931 -14.748 1.00 96.94 569 LYS A O 1
ATOM 4676 N N . ASN A 1 570 ? -22.743 -7.273 -15.117 1.00 96.31 570 ASN A N 1
ATOM 4677 C CA . ASN A 1 570 ? -23.497 -6.211 -14.444 1.00 96.31 570 ASN A CA 1
ATOM 4678 C C . ASN A 1 570 ? -23.876 -6.578 -12.994 1.00 96.31 570 ASN A C 1
ATOM 4680 O O . ASN A 1 570 ? -24.985 -6.300 -12.535 1.00 96.31 570 ASN A O 1
ATOM 4684 N N . HIS A 1 571 ? -22.971 -7.244 -12.271 1.00 97.12 571 HIS A N 1
ATOM 4685 C CA . HIS A 1 571 ? -23.192 -7.576 -10.867 1.00 97.12 571 HIS A CA 1
ATOM 4686 C C . HIS A 1 571 ? -23.006 -6.309 -10.002 1.00 97.12 571 HIS A C 1
ATOM 4688 O O . HIS A 1 571 ? -21.996 -5.619 -10.169 1.00 97.12 571 HIS A O 1
ATOM 4694 N N . PRO A 1 572 ? -23.897 -6.009 -9.032 1.00 97.06 572 PRO A N 1
ATOM 4695 C CA . PRO A 1 572 ? -23.863 -4.769 -8.236 1.00 97.06 572 PRO A CA 1
ATOM 4696 C C . PRO A 1 572 ? -22.560 -4.548 -7.454 1.00 97.06 572 PRO A C 1
ATOM 4698 O O . PRO A 1 572 ? -22.211 -3.416 -7.128 1.00 97.06 572 PRO A O 1
ATOM 4701 N N . MET A 1 573 ? -21.802 -5.618 -7.199 1.00 97.06 573 MET A N 1
ATOM 4702 C CA . MET A 1 573 ? -20.465 -5.530 -6.602 1.00 97.06 573 MET A CA 1
ATOM 4703 C C . MET A 1 573 ? -19.503 -4.641 -7.401 1.00 97.06 573 MET A C 1
ATOM 4705 O O . MET A 1 573 ? -18.691 -3.950 -6.790 1.00 97.06 573 MET A O 1
ATOM 4709 N N . PHE A 1 574 ? -19.590 -4.631 -8.737 1.00 97.88 574 PHE A N 1
ATOM 4710 C CA . PHE A 1 574 ? -18.718 -3.800 -9.571 1.00 97.88 574 PHE A CA 1
ATOM 4711 C C . PHE A 1 574 ? -18.906 -2.308 -9.270 1.00 97.88 574 PHE A C 1
ATOM 4713 O O . PHE A 1 574 ? -17.932 -1.604 -9.010 1.00 97.88 574 PHE A O 1
ATOM 4720 N N . GLU A 1 575 ? -20.154 -1.837 -9.229 1.00 97.00 575 GLU A N 1
ATOM 4721 C CA . GLU A 1 575 ? -20.444 -0.436 -8.911 1.00 97.00 575 GLU A CA 1
ATOM 4722 C C . GLU A 1 575 ? -20.101 -0.104 -7.456 1.00 97.00 575 GLU A C 1
ATOM 4724 O O . GLU A 1 575 ? -19.536 0.954 -7.186 1.00 97.00 575 GLU A O 1
ATOM 4729 N N . ALA A 1 576 ? -20.337 -1.025 -6.518 1.00 96.56 576 ALA A N 1
ATOM 4730 C CA . ALA A 1 576 ? -19.980 -0.803 -5.120 1.00 96.56 576 ALA A CA 1
ATOM 4731 C C . ALA A 1 576 ? -18.469 -0.621 -4.912 1.00 96.56 576 ALA A C 1
ATOM 4733 O O . ALA A 1 576 ? -18.055 0.329 -4.246 1.00 96.56 576 ALA A O 1
ATOM 4734 N N . ILE A 1 577 ? -17.626 -1.487 -5.490 1.00 96.00 577 ILE A N 1
ATOM 4735 C CA . ILE A 1 577 ? -16.170 -1.327 -5.362 1.00 96.00 577 ILE A CA 1
ATOM 4736 C C . ILE A 1 577 ? -15.657 -0.110 -6.133 1.00 96.00 577 ILE A C 1
ATOM 4738 O O . ILE A 1 577 ? -14.733 0.554 -5.672 1.00 96.00 577 ILE A O 1
ATOM 4742 N N . LYS A 1 578 ? -16.280 0.228 -7.265 1.00 96.19 578 LYS A N 1
ATOM 4743 C CA . LYS A 1 578 ? -15.939 1.418 -8.044 1.00 96.19 578 LYS A CA 1
ATOM 4744 C C . LYS A 1 578 ? -16.241 2.710 -7.287 1.00 96.19 578 LYS A C 1
ATOM 4746 O O . LYS A 1 578 ? -15.383 3.584 -7.222 1.00 96.19 578 LYS A O 1
ATOM 4751 N N . MET A 1 579 ? -17.427 2.826 -6.690 1.00 94.50 579 MET A N 1
ATOM 4752 C CA . MET A 1 579 ? -17.846 4.025 -5.952 1.00 94.50 579 MET A CA 1
ATOM 4753 C C . MET A 1 579 ? -17.156 4.163 -4.594 1.00 94.50 579 MET A C 1
ATOM 4755 O O . MET A 1 579 ? -16.877 5.275 -4.153 1.00 94.50 579 MET A O 1
ATOM 4759 N N . PHE A 1 580 ? -16.881 3.044 -3.921 1.00 93.38 580 PHE A N 1
ATOM 4760 C CA . PHE A 1 580 ? -16.406 3.034 -2.537 1.00 93.38 580 PHE A CA 1
ATOM 4761 C C . PHE A 1 580 ? -15.004 2.441 -2.377 1.00 93.38 580 PHE A C 1
ATOM 4763 O O . PHE A 1 580 ? -14.676 1.966 -1.289 1.00 93.38 580 PHE A O 1
ATOM 4770 N N . LEU A 1 581 ? -14.174 2.496 -3.427 1.00 93.56 581 LEU A N 1
ATOM 4771 C CA . LEU A 1 581 ? -12.846 1.870 -3.503 1.00 93.56 581 LEU A CA 1
ATOM 4772 C C . LEU A 1 581 ? -12.012 2.045 -2.226 1.00 93.56 581 LEU A C 1
ATOM 4774 O O . LEU A 1 581 ? -11.506 1.066 -1.688 1.00 93.56 581 LEU A O 1
ATOM 4778 N N . VAL A 1 582 ? -11.933 3.273 -1.701 1.00 91.38 582 VAL A N 1
ATOM 4779 C CA . VAL A 1 582 ? -11.106 3.643 -0.534 1.00 91.38 582 VAL A CA 1
ATOM 4780 C C . VAL A 1 582 ? -11.481 2.874 0.743 1.00 91.38 582 VAL A C 1
ATOM 4782 O O . VAL A 1 582 ? -10.663 2.759 1.652 1.00 91.38 582 VAL A O 1
ATOM 4785 N N . ASN A 1 583 ? -12.692 2.318 0.828 1.00 91.38 583 ASN A N 1
ATOM 4786 C CA . ASN A 1 583 ? -13.132 1.528 1.980 1.00 91.38 583 ASN A CA 1
ATOM 4787 C C . ASN A 1 583 ? -12.641 0.071 1.936 1.00 91.38 583 ASN A C 1
ATOM 4789 O O . ASN A 1 583 ? -12.660 -0.605 2.962 1.00 91.38 583 ASN A O 1
ATOM 4793 N N . PHE A 1 584 ? -12.158 -0.409 0.787 1.00 93.69 584 PHE A N 1
ATOM 4794 C CA . PHE A 1 584 ? -11.534 -1.727 0.629 1.00 93.69 584 PHE A CA 1
ATOM 4795 C C . PHE A 1 584 ? -10.044 -1.668 0.970 1.00 93.69 584 PHE A C 1
ATOM 4797 O O . PHE A 1 584 ? -9.184 -1.971 0.146 1.00 93.69 584 PHE A O 1
ATOM 4804 N N . ASN A 1 585 ? -9.741 -1.211 2.184 1.00 90.75 585 ASN A N 1
ATOM 4805 C CA . ASN A 1 585 ? -8.399 -0.813 2.582 1.00 90.75 585 ASN A CA 1
ATOM 4806 C C . ASN A 1 585 ? -7.928 -1.573 3.824 1.00 90.75 585 ASN A C 1
ATOM 4808 O O . ASN A 1 585 ? -8.629 -1.657 4.829 1.00 90.75 585 ASN A O 1
ATOM 4812 N N . ASP A 1 586 ? -6.720 -2.107 3.763 1.00 91.12 586 ASP A N 1
ATOM 4813 C CA . ASP A 1 586 ? -6.007 -2.749 4.868 1.00 91.12 586 ASP A CA 1
ATOM 4814 C C . ASP A 1 586 ? -5.319 -1.781 5.820 1.00 91.12 586 ASP A C 1
ATOM 4816 O O . ASP A 1 586 ? -4.984 -2.155 6.940 1.00 91.12 586 ASP A O 1
ATOM 4820 N N . TYR A 1 587 ? -5.240 -0.502 5.461 1.00 89.25 587 TYR A N 1
ATOM 4821 C CA . TYR A 1 587 ? -4.797 0.542 6.375 1.00 89.25 587 TYR A CA 1
ATOM 4822 C C . TYR A 1 587 ? -5.519 0.498 7.732 1.00 89.25 587 TYR A C 1
ATOM 4824 O O . TYR A 1 587 ? -4.911 0.777 8.760 1.00 89.25 587 TYR A O 1
ATOM 4832 N N . PHE A 1 588 ? -6.807 0.133 7.767 1.00 87.81 588 PHE A N 1
ATOM 4833 C CA . PHE A 1 588 ? -7.572 0.077 9.015 1.00 87.81 588 PHE A CA 1
ATOM 4834 C C . PHE A 1 588 ? -7.025 -0.956 10.004 1.00 87.81 588 PHE A C 1
ATOM 4836 O O . PHE A 1 588 ? -6.921 -0.651 11.192 1.00 87.81 588 PHE A O 1
ATOM 4843 N N . VAL A 1 589 ? -6.676 -2.156 9.528 1.00 89.62 589 VAL A N 1
ATOM 4844 C CA . VAL A 1 589 ? -6.157 -3.223 10.393 1.00 89.62 589 VAL A CA 1
ATOM 4845 C C . VAL A 1 589 ? -4.710 -2.942 10.797 1.00 89.62 589 VAL A C 1
ATOM 4847 O O . VAL A 1 589 ? -4.384 -3.063 11.975 1.00 89.62 589 VAL A O 1
ATOM 4850 N N . GLU A 1 590 ? -3.901 -2.413 9.880 1.00 88.81 590 GLU A N 1
ATOM 4851 C CA . GLU A 1 590 ? -2.515 -2.006 10.143 1.00 88.81 590 GLU A CA 1
ATOM 4852 C C . GLU A 1 590 ? -2.411 -0.861 11.158 1.00 88.81 590 GLU A C 1
ATOM 4854 O O . GLU A 1 590 ? -1.628 -0.902 12.113 1.00 88.81 590 GLU A O 1
ATOM 4859 N N . ASN A 1 591 ? -3.259 0.159 11.007 1.00 85.44 591 ASN A N 1
ATOM 4860 C CA . ASN A 1 591 ? -3.350 1.260 11.959 1.00 85.44 591 ASN A CA 1
ATOM 4861 C C . ASN A 1 591 ? -3.806 0.753 13.336 1.00 85.44 591 ASN A C 1
ATOM 4863 O O . ASN A 1 591 ? -3.247 1.144 14.361 1.00 85.44 591 ASN A O 1
ATOM 4867 N N . PHE A 1 592 ? -4.774 -0.169 13.373 1.00 87.38 592 PHE A N 1
ATOM 4868 C CA . PHE A 1 592 ? -5.229 -0.785 14.619 1.00 87.38 592 PHE A CA 1
ATOM 4869 C C . PHE A 1 592 ? -4.115 -1.592 15.302 1.00 87.38 592 PHE A C 1
ATOM 4871 O O . PHE A 1 592 ? -3.892 -1.441 16.502 1.00 87.38 592 PHE A O 1
ATOM 4878 N N . HIS A 1 593 ? -3.348 -2.387 14.552 1.00 87.69 593 HIS A N 1
ATOM 4879 C CA . HIS A 1 593 ? -2.170 -3.091 15.073 1.00 87.69 593 HIS A CA 1
ATOM 4880 C C . HIS A 1 593 ? -1.127 -2.134 15.634 1.00 87.69 593 HIS A C 1
ATOM 4882 O O . HIS A 1 593 ? -0.540 -2.415 16.682 1.00 87.69 593 HIS A O 1
ATOM 4888 N N . SER A 1 594 ? -0.894 -1.002 14.965 1.00 84.31 594 SER A N 1
ATOM 4889 C CA . SER A 1 594 ? 0.039 0.005 15.469 1.00 84.31 594 SER A CA 1
ATOM 4890 C C . SER A 1 594 ? -0.427 0.603 16.794 1.00 84.31 594 SER A C 1
ATOM 4892 O O . SER A 1 594 ? 0.388 0.789 17.698 1.00 84.31 594 SER A O 1
ATOM 4894 N N . GLN A 1 595 ? -1.731 0.844 16.950 1.00 81.50 595 GLN A N 1
ATOM 4895 C CA . GLN A 1 595 ? -2.297 1.287 18.224 1.00 81.50 595 GLN A CA 1
ATOM 4896 C C . GLN A 1 595 ? -2.161 0.220 19.312 1.00 81.50 595 GLN A C 1
ATOM 4898 O O . GLN A 1 595 ? -1.842 0.565 20.447 1.00 81.50 595 GLN A O 1
ATOM 4903 N N . ILE A 1 596 ? -2.343 -1.068 18.994 1.00 84.75 596 ILE A N 1
ATOM 4904 C CA . ILE A 1 596 ? -2.089 -2.144 19.965 1.00 84.75 596 ILE A CA 1
ATOM 4905 C C . ILE A 1 596 ? -0.620 -2.102 20.400 1.00 84.75 596 ILE A C 1
ATOM 4907 O O . ILE A 1 596 ? -0.367 -1.995 21.596 1.00 84.75 596 ILE A O 1
ATOM 4911 N N . ARG A 1 597 ? 0.338 -2.102 19.456 1.00 83.38 597 ARG A N 1
ATOM 4912 C CA . ARG A 1 597 ? 1.788 -2.056 19.751 1.00 83.38 597 ARG A CA 1
ATOM 4913 C C . ARG A 1 597 ? 2.176 -0.877 20.644 1.00 83.38 597 ARG A C 1
ATOM 4915 O O . ARG A 1 597 ? 2.990 -1.050 21.539 1.00 83.38 597 ARG A O 1
ATOM 4922 N N . ALA A 1 598 ? 1.577 0.295 20.438 1.00 78.50 598 ALA A N 1
ATOM 4923 C CA . ALA A 1 598 ? 1.867 1.486 21.238 1.00 78.50 598 ALA A CA 1
ATOM 4924 C C . ALA A 1 598 ? 1.366 1.408 22.696 1.00 78.50 598 ALA A C 1
ATOM 4926 O O . ALA A 1 598 ? 1.778 2.220 23.521 1.00 78.50 598 ALA A O 1
ATOM 4927 N N . ASN A 1 599 ? 0.468 0.469 23.017 1.00 77.75 599 ASN A N 1
ATOM 4928 C CA . ASN A 1 599 ? -0.200 0.373 24.320 1.00 77.75 599 ASN A CA 1
ATOM 4929 C C . ASN A 1 599 ? 0.021 -0.978 25.024 1.00 77.75 599 ASN A C 1
ATOM 4931 O O . ASN A 1 599 ? -0.702 -1.287 25.974 1.00 77.75 599 ASN A O 1
ATOM 4935 N N . ILE A 1 600 ? 0.978 -1.786 24.558 1.00 79.06 600 ILE A N 1
ATOM 4936 C CA . ILE A 1 600 ? 1.361 -3.055 25.186 1.00 79.06 600 ILE A CA 1
ATOM 4937 C C . ILE A 1 600 ? 2.877 -3.136 25.389 1.00 79.06 600 ILE A C 1
ATOM 4939 O O . ILE A 1 600 ? 3.654 -2.494 24.681 1.00 79.06 600 ILE A O 1
ATOM 4943 N N . SER A 1 601 ? 3.300 -3.973 26.330 1.00 75.44 601 SER A N 1
ATOM 4944 C CA . SER A 1 601 ? 4.686 -4.427 26.465 1.00 75.44 601 SER A CA 1
ATOM 4945 C C . SER A 1 601 ? 4.937 -5.673 25.612 1.00 75.44 601 SER A C 1
ATOM 4947 O O . SER A 1 601 ? 4.045 -6.500 25.418 1.00 75.44 601 SER A O 1
ATOM 4949 N N . SER A 1 602 ? 6.186 -5.886 25.186 1.00 70.38 602 SER A N 1
ATOM 4950 C CA . SER A 1 602 ? 6.617 -7.143 24.550 1.00 70.38 602 SER A CA 1
ATOM 4951 C C . SER A 1 602 ? 6.389 -8.371 25.442 1.00 70.38 602 SER A C 1
ATOM 4953 O O . SER A 1 602 ? 6.227 -9.480 24.940 1.00 70.38 602 SER A O 1
ATOM 4955 N N . SER A 1 603 ? 6.339 -8.178 26.763 1.00 71.44 603 SER A N 1
ATOM 4956 C CA . SER A 1 603 ? 6.098 -9.225 27.760 1.00 71.44 603 SER A CA 1
ATOM 4957 C C . SER A 1 603 ? 4.619 -9.463 28.096 1.00 71.44 603 SER A C 1
ATOM 4959 O O . SER A 1 603 ? 4.333 -10.278 28.976 1.00 71.44 603 SER A O 1
ATOM 4961 N N . ASP A 1 604 ? 3.680 -8.745 27.472 1.00 79.31 604 ASP A N 1
ATOM 4962 C CA . ASP A 1 604 ? 2.256 -8.884 27.789 1.00 79.31 604 ASP A CA 1
ATOM 4963 C C . ASP A 1 604 ? 1.684 -10.235 27.338 1.00 79.31 604 ASP A C 1
ATOM 4965 O O . ASP A 1 604 ? 2.002 -10.760 26.271 1.00 79.31 604 ASP A O 1
ATOM 4969 N N . SER A 1 605 ? 0.808 -10.803 28.173 1.00 84.31 605 SER A N 1
ATOM 4970 C CA . SER A 1 605 ? 0.163 -12.090 27.908 1.00 84.31 605 SER A CA 1
ATOM 4971 C C . SER A 1 605 ? -0.929 -11.989 26.840 1.00 84.31 605 SER A C 1
ATOM 4973 O O . SER A 1 605 ? -1.472 -10.913 26.574 1.00 84.31 605 SER A O 1
ATOM 4975 N N . ILE A 1 606 ? -1.329 -13.144 26.295 1.00 84.56 606 ILE A N 1
ATOM 4976 C CA . ILE A 1 606 ? -2.412 -13.256 25.306 1.00 84.56 606 ILE A CA 1
ATOM 4977 C C . ILE A 1 606 ? -3.681 -12.535 25.769 1.00 84.56 606 ILE A C 1
ATOM 4979 O O . ILE A 1 606 ? -4.267 -11.743 25.032 1.00 84.56 606 ILE A O 1
ATOM 4983 N N . GLU A 1 607 ? -4.092 -12.767 27.015 1.00 86.38 607 GLU A N 1
ATOM 4984 C CA . GLU A 1 607 ? -5.284 -12.131 27.566 1.00 86.38 607 GLU A CA 1
ATOM 4985 C C . GLU A 1 607 ? -5.150 -10.613 27.679 1.00 86.38 607 GLU A C 1
ATOM 4987 O O . GLU A 1 607 ? -6.128 -9.903 27.453 1.00 86.38 607 GLU A O 1
ATOM 4992 N N . THR A 1 608 ? -3.973 -10.110 28.059 1.00 85.06 608 THR A N 1
ATOM 4993 C CA . THR A 1 608 ? -3.727 -8.669 28.190 1.00 85.06 608 THR A CA 1
ATOM 4994 C C . THR A 1 608 ? -3.834 -7.983 26.834 1.00 85.06 608 THR A C 1
ATOM 4996 O O . THR A 1 608 ? -4.516 -6.964 26.730 1.00 85.06 608 THR A O 1
ATOM 4999 N N . ILE A 1 609 ? -3.271 -8.583 25.783 1.00 87.69 609 ILE A N 1
ATOM 5000 C CA . ILE A 1 609 ? -3.342 -8.061 24.411 1.00 87.69 609 ILE A CA 1
ATOM 5001 C C . ILE A 1 609 ? -4.795 -8.025 23.916 1.00 87.69 609 ILE A C 1
ATOM 5003 O O . ILE A 1 609 ? -5.255 -6.995 23.423 1.00 87.69 609 ILE A O 1
ATOM 5007 N N . ILE A 1 610 ? -5.559 -9.107 24.114 1.00 88.81 610 ILE A N 1
ATOM 5008 C CA . ILE A 1 610 ? -6.984 -9.160 23.735 1.00 88.81 610 ILE A CA 1
ATOM 5009 C C . ILE A 1 610 ? -7.792 -8.099 24.496 1.00 88.81 610 ILE A C 1
ATOM 5011 O O . ILE A 1 610 ? -8.604 -7.389 23.895 1.00 88.81 610 ILE A O 1
ATOM 5015 N N . LYS A 1 611 ? -7.563 -7.961 25.811 1.00 87.88 611 LYS A N 1
ATOM 5016 C CA . LYS A 1 611 ? -8.213 -6.933 26.641 1.00 87.88 611 LYS A CA 1
ATOM 5017 C C . LYS A 1 611 ? -7.891 -5.537 26.108 1.00 87.88 611 LYS A C 1
ATOM 5019 O O . LYS A 1 611 ? -8.806 -4.732 25.948 1.00 87.88 611 LYS A O 1
ATOM 5024 N N . GLN A 1 612 ? -6.626 -5.270 25.787 1.00 86.94 612 GLN A N 1
ATOM 5025 C CA . GLN A 1 612 ? -6.182 -3.976 25.279 1.00 86.94 612 GLN A CA 1
ATOM 5026 C C . GLN A 1 612 ? -6.800 -3.647 23.916 1.00 86.94 612 GLN A C 1
ATOM 5028 O O . GLN A 1 612 ? -7.275 -2.529 23.730 1.00 86.94 612 GLN A O 1
ATOM 5033 N N . ALA A 1 613 ? -6.896 -4.616 23.003 1.00 90.44 613 ALA A N 1
ATOM 5034 C CA . ALA A 1 613 ? -7.572 -4.434 21.718 1.00 90.44 613 ALA A CA 1
ATOM 5035 C C . ALA A 1 613 ? -9.054 -4.045 21.894 1.00 90.44 613 ALA A C 1
ATOM 5037 O O . ALA A 1 613 ? -9.522 -3.097 21.267 1.00 90.44 613 ALA A O 1
ATOM 5038 N N . CYS A 1 614 ? -9.784 -4.706 22.800 1.00 91.00 614 CYS A N 1
ATOM 5039 C CA . CYS A 1 614 ? -11.182 -4.356 23.092 1.00 91.00 614 CYS A CA 1
ATOM 5040 C C . CYS A 1 614 ? -11.316 -2.948 23.701 1.00 91.00 614 CYS A C 1
ATOM 5042 O O . CYS A 1 614 ? -12.272 -2.232 23.408 1.00 91.00 614 CYS A O 1
ATOM 5044 N N . ILE A 1 615 ? -10.363 -2.539 24.548 1.00 86.94 615 ILE A N 1
ATOM 5045 C CA . ILE A 1 615 ? -10.337 -1.199 25.153 1.00 86.94 615 ILE A CA 1
ATOM 5046 C C . ILE A 1 615 ? -10.080 -0.126 24.093 1.00 86.94 615 ILE A C 1
ATOM 5048 O O . ILE A 1 615 ? -10.769 0.891 24.095 1.00 86.94 615 ILE A O 1
ATOM 5052 N N . LEU A 1 616 ? -9.128 -0.354 23.185 1.00 86.31 616 LEU A N 1
ATOM 5053 C CA . LEU A 1 616 ? -8.843 0.555 22.070 1.00 86.31 616 LEU A CA 1
ATOM 5054 C C . LEU A 1 616 ? -10.059 0.703 21.150 1.00 86.31 616 LEU A C 1
ATOM 5056 O O . LEU A 1 616 ? -10.401 1.812 20.756 1.00 86.31 616 LEU A O 1
ATOM 5060 N N . ASP A 1 617 ? -10.756 -0.397 20.863 1.00 89.00 617 ASP A N 1
ATOM 5061 C CA . ASP A 1 617 ? -11.967 -0.383 20.043 1.00 89.00 617 ASP A CA 1
ATOM 5062 C C . ASP A 1 617 ? -13.133 0.388 20.686 1.00 89.00 617 ASP A C 1
ATOM 5064 O O . ASP A 1 617 ? -13.889 1.057 19.977 1.00 89.00 617 ASP A O 1
ATOM 5068 N N . ALA A 1 618 ? -13.270 0.324 22.012 1.00 84.38 618 ALA A N 1
ATOM 5069 C CA . ALA A 1 618 ? -14.302 1.049 22.753 1.00 84.38 618 ALA A CA 1
ATOM 5070 C C . ALA A 1 618 ? -13.962 2.534 22.962 1.00 84.38 618 ALA A C 1
ATOM 5072 O O . ALA A 1 618 ? -14.858 3.373 22.946 1.00 84.38 618 ALA A O 1
ATOM 5073 N N . ASN A 1 619 ? -12.677 2.861 23.128 1.00 76.56 619 ASN A N 1
ATOM 5074 C CA . ASN A 1 619 ? -12.189 4.204 23.450 1.00 76.56 619 ASN A CA 1
ATOM 5075 C C . ASN A 1 619 ? -11.402 4.828 22.282 1.00 76.56 619 ASN A C 1
ATOM 5077 O O . ASN A 1 619 ? -10.377 5.474 22.506 1.00 76.56 619 ASN A O 1
ATOM 5081 N N . LYS A 1 620 ? -11.851 4.624 21.033 1.00 69.25 620 LYS A N 1
ATOM 5082 C CA . LYS A 1 620 ? -11.150 5.120 19.827 1.00 69.25 620 LYS A CA 1
ATOM 5083 C C . LYS A 1 620 ? -10.908 6.626 19.832 1.00 69.25 620 LYS A C 1
ATOM 5085 O O . LYS A 1 620 ? -9.923 7.081 19.264 1.00 69.25 620 LYS A O 1
ATOM 5090 N N . GLN A 1 621 ? -11.801 7.371 20.477 1.00 63.56 621 GLN A N 1
ATOM 5091 C CA . GLN A 1 621 ? -11.671 8.798 20.727 1.00 63.56 621 GLN A CA 1
ATOM 5092 C C . GLN A 1 621 ? -11.539 8.984 22.234 1.00 63.56 621 GLN A C 1
ATOM 5094 O O . GLN A 1 621 ? -12.513 8.855 22.975 1.00 63.56 621 GLN A O 1
ATOM 5099 N N . SER A 1 622 ? -10.319 9.246 22.700 1.00 67.81 622 SER A N 1
ATOM 5100 C CA . SER A 1 622 ? -10.128 9.831 24.023 1.00 67.81 622 SER A CA 1
ATOM 5101 C C . SER A 1 622 ? -9.960 11.330 23.806 1.00 67.81 622 SER A C 1
ATOM 5103 O O . SER A 1 622 ? -8.903 11.739 23.310 1.00 67.81 622 SER A O 1
ATOM 5105 N N . PRO A 1 623 ? -10.946 12.159 24.202 1.00 66.31 623 PRO A N 1
ATOM 5106 C CA . PRO A 1 623 ? -10.819 13.612 24.134 1.00 66.31 623 PRO A CA 1
ATOM 5107 C C . PRO A 1 623 ? -9.533 14.092 24.816 1.00 66.31 623 PRO A C 1
ATOM 5109 O O . PRO A 1 623 ? -8.891 15.042 24.376 1.00 66.31 623 PRO A O 1
ATOM 5112 N N . PHE A 1 624 ? -9.110 13.393 25.876 1.00 75.00 624 PHE A N 1
ATOM 5113 C CA . PHE A 1 624 ? -7.866 13.674 26.579 1.00 75.00 624 PHE A CA 1
ATOM 5114 C C . PHE A 1 624 ? -6.634 13.463 25.688 1.00 75.00 624 PHE A C 1
ATOM 5116 O O . PHE A 1 624 ? -5.761 14.329 25.624 1.00 75.00 624 PHE A O 1
ATOM 5123 N N . LYS A 1 625 ? -6.555 12.333 24.975 1.00 72.12 625 LYS A N 1
ATOM 5124 C CA . LYS A 1 625 ? -5.446 12.065 24.051 1.00 72.12 625 LYS A CA 1
ATOM 5125 C C . LYS A 1 625 ? -5.422 13.088 22.914 1.00 72.12 625 LYS A C 1
ATOM 5127 O O . LYS A 1 625 ? -4.367 13.647 22.638 1.00 72.12 625 LYS A O 1
ATOM 5132 N N . GLU A 1 626 ? -6.565 13.394 22.311 1.00 71.00 626 GLU A N 1
ATOM 5133 C CA . GLU A 1 626 ? -6.662 14.386 21.228 1.00 71.00 626 GLU A CA 1
ATOM 5134 C C . GLU A 1 626 ? -6.242 15.794 21.677 1.00 71.00 626 GLU A C 1
ATOM 5136 O O . GLU A 1 626 ? -5.526 16.499 20.962 1.00 71.00 626 GLU A O 1
ATOM 5141 N N . ALA A 1 627 ? -6.632 16.200 22.887 1.00 72.19 627 ALA A N 1
ATOM 5142 C CA . ALA A 1 627 ? -6.334 17.532 23.402 1.00 72.19 627 ALA A CA 1
ATOM 5143 C C . ALA A 1 627 ? -4.858 17.726 23.796 1.00 72.19 627 ALA A C 1
ATOM 5145 O O . ALA A 1 627 ? -4.340 18.841 23.648 1.00 72.19 627 ALA A O 1
ATOM 5146 N N . PHE A 1 628 ? -4.197 16.674 24.303 1.00 74.19 628 PHE A N 1
ATOM 5147 C CA . PHE A 1 628 ? -2.923 16.792 25.031 1.00 74.19 628 PHE A CA 1
ATOM 5148 C C . PHE A 1 628 ? -1.761 15.946 24.491 1.00 74.19 628 PHE A C 1
ATOM 5150 O O . PHE A 1 628 ? -0.636 16.110 24.966 1.00 74.19 628 PHE A O 1
ATOM 5157 N N . HIS A 1 629 ? -1.974 15.048 23.527 1.00 71.19 629 HIS A N 1
ATOM 5158 C CA . HIS A 1 629 ? -0.882 14.246 22.976 1.00 71.19 629 HIS A CA 1
ATOM 5159 C C . HIS A 1 629 ? 0.062 15.100 22.111 1.00 71.19 629 HIS A C 1
ATOM 5161 O O . HIS A 1 629 ? -0.370 15.859 21.240 1.00 71.19 629 HIS A O 1
ATOM 5167 N N . SER A 1 630 ? 1.372 14.989 22.351 1.00 67.50 630 SER A N 1
ATOM 5168 C CA . SER A 1 630 ? 2.386 15.712 21.583 1.00 67.50 630 SER A CA 1
ATOM 5169 C C . SER A 1 630 ? 2.482 15.155 20.169 1.00 67.50 630 SER A C 1
ATOM 5171 O O . SER A 1 630 ? 2.832 13.987 19.991 1.00 67.50 630 SER A O 1
ATOM 5173 N N . LYS A 1 631 ? 2.234 15.998 19.165 1.00 69.19 631 LYS A N 1
ATOM 5174 C CA . LYS A 1 631 ? 2.376 15.592 17.770 1.00 69.19 631 LYS A CA 1
ATOM 5175 C C . LYS A 1 631 ? 3.836 15.715 17.301 1.00 69.19 631 LYS A C 1
ATOM 5177 O O . LYS A 1 631 ? 4.472 16.748 17.510 1.00 69.19 631 LYS A O 1
ATOM 5182 N N . LYS A 1 632 ? 4.362 14.674 16.658 1.00 69.31 632 LYS A N 1
ATOM 5183 C CA . LYS A 1 632 ? 5.634 14.661 15.924 1.00 69.31 632 LYS A CA 1
ATOM 5184 C C . LYS A 1 632 ? 5.407 15.163 14.497 1.00 69.31 632 LYS A C 1
ATOM 5186 O O . LYS A 1 632 ? 4.314 15.019 13.953 1.00 69.31 632 LYS A O 1
ATOM 5191 N N . LYS A 1 633 ? 6.442 15.730 13.883 1.00 71.44 633 LYS A N 1
ATOM 5192 C CA . LYS A 1 633 ? 6.445 16.084 12.456 1.00 71.44 633 LYS A CA 1
ATOM 5193 C C . LYS A 1 633 ? 7.333 15.127 11.682 1.00 71.44 633 LYS A C 1
ATOM 5195 O O . LYS A 1 633 ? 8.260 14.549 12.252 1.00 71.44 633 LYS A O 1
ATOM 5200 N N . TYR A 1 634 ? 7.063 14.988 10.390 1.00 76.25 634 TYR A N 1
ATOM 5201 C CA . TYR A 1 634 ? 7.968 14.279 9.493 1.00 76.25 634 TYR A CA 1
ATOM 5202 C C . TYR A 1 634 ? 9.365 14.943 9.495 1.00 76.25 634 TYR A C 1
ATOM 5204 O O . TYR A 1 634 ? 9.445 16.173 9.542 1.00 76.25 634 TYR A O 1
ATOM 5212 N N . PRO A 1 635 ? 10.468 14.168 9.461 1.00 76.31 635 PRO A N 1
ATOM 5213 C CA . PRO A 1 635 ? 11.809 14.712 9.673 1.00 76.31 635 PRO A CA 1
ATOM 5214 C C . PRO A 1 635 ? 12.315 15.640 8.564 1.00 76.31 635 PRO A C 1
ATOM 5216 O O . PRO A 1 635 ? 13.171 16.477 8.828 1.00 76.31 635 PRO A O 1
ATOM 5219 N N . TYR A 1 636 ? 11.796 15.527 7.338 1.00 83.12 636 TYR A N 1
ATOM 5220 C CA . TYR A 1 636 ? 12.197 16.398 6.231 1.00 83.12 636 TYR A CA 1
ATOM 5221 C C . TYR A 1 636 ? 11.137 17.462 5.958 1.00 83.12 636 TYR A C 1
ATOM 5223 O O . TYR A 1 636 ? 9.954 17.159 5.804 1.00 83.12 636 TYR A O 1
ATOM 5231 N N . THR A 1 637 ? 11.575 18.713 5.830 1.00 84.81 637 THR A N 1
ATOM 5232 C CA . THR A 1 637 ? 10.705 19.830 5.444 1.00 84.81 637 THR A CA 1
ATOM 5233 C C . THR A 1 637 ? 10.662 19.994 3.916 1.00 84.81 637 THR A C 1
ATOM 5235 O O . THR A 1 637 ? 11.551 19.490 3.220 1.00 84.81 637 THR A O 1
ATOM 5238 N N . PRO A 1 638 ? 9.681 20.719 3.339 1.00 87.50 638 PRO A N 1
ATOM 5239 C CA . PRO A 1 638 ? 9.634 20.936 1.890 1.00 87.50 638 PRO A CA 1
ATOM 5240 C C . PRO A 1 638 ? 10.905 21.595 1.302 1.00 87.50 638 PRO A C 1
ATOM 5242 O O . PRO A 1 638 ? 11.367 21.146 0.248 1.00 87.50 638 PRO A O 1
ATOM 5245 N N . PRO A 1 639 ? 11.541 22.599 1.953 1.00 88.38 639 PRO A N 1
ATOM 5246 C CA . PRO A 1 639 ? 12.860 23.095 1.545 1.00 88.38 639 PRO A CA 1
ATOM 5247 C C . PRO A 1 639 ? 13.942 22.008 1.503 1.00 88.38 639 PRO A C 1
ATOM 5249 O O . PRO A 1 639 ? 14.667 21.899 0.509 1.00 88.38 639 PRO A O 1
ATOM 5252 N N . THR A 1 640 ? 14.00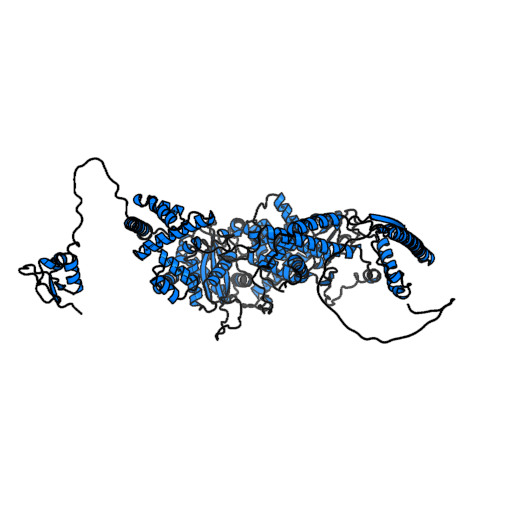8 21.165 2.535 1.00 87.81 640 THR A N 1
ATOM 5253 C CA . THR A 1 640 ? 14.959 20.052 2.625 1.00 87.81 640 THR A CA 1
ATOM 5254 C C . THR A 1 640 ? 14.740 19.053 1.480 1.00 87.81 640 THR A C 1
ATOM 5256 O O . THR A 1 640 ? 15.682 18.687 0.775 1.00 87.81 640 THR A O 1
ATOM 5259 N N . LEU A 1 641 ? 13.487 18.678 1.198 1.00 90.44 641 LEU A N 1
ATOM 5260 C CA . LEU A 1 641 ? 13.132 17.789 0.083 1.00 90.44 641 LEU A CA 1
ATOM 5261 C C . LEU A 1 641 ? 13.508 18.386 -1.280 1.00 90.44 641 LEU A C 1
ATOM 5263 O O . LEU A 1 641 ? 14.029 17.680 -2.150 1.00 90.44 641 LEU A O 1
ATOM 5267 N N . LYS A 1 642 ? 13.307 19.695 -1.472 1.00 91.25 642 LYS A N 1
ATOM 5268 C CA . LYS A 1 642 ? 13.713 20.402 -2.697 1.00 91.25 642 LYS A CA 1
ATOM 5269 C C . LYS A 1 642 ? 15.229 20.349 -2.902 1.00 91.25 642 LYS A C 1
ATOM 5271 O O . LYS A 1 642 ? 15.678 20.096 -4.024 1.00 91.25 642 LYS A O 1
ATOM 5276 N N . TYR A 1 643 ? 16.009 20.547 -1.841 1.00 91.06 643 TYR A N 1
ATOM 5277 C CA . TYR A 1 643 ? 17.468 20.420 -1.868 1.00 91.06 643 TYR A CA 1
ATOM 5278 C C . TYR A 1 643 ? 17.909 19.002 -2.273 1.00 91.06 643 TYR A C 1
ATOM 5280 O O . TYR A 1 643 ? 18.656 18.841 -3.246 1.00 91.06 643 TYR A O 1
ATOM 5288 N N . LEU A 1 644 ? 17.380 17.969 -1.609 1.00 92.62 644 LEU A N 1
ATOM 5289 C CA . LEU A 1 644 ? 17.692 16.563 -1.907 1.00 92.62 644 LEU A CA 1
ATOM 5290 C C . LEU A 1 644 ? 17.298 16.176 -3.342 1.00 92.62 644 LEU A C 1
ATOM 5292 O O . LEU A 1 644 ? 18.042 15.486 -4.045 1.00 92.62 644 LEU A O 1
ATOM 5296 N N . THR A 1 645 ? 16.162 16.682 -3.823 1.00 94.81 645 THR A N 1
ATOM 5297 C CA . THR A 1 645 ? 15.693 16.476 -5.201 1.00 94.81 645 THR A CA 1
ATOM 5298 C C . THR A 1 645 ? 16.662 17.080 -6.222 1.00 94.81 645 THR A C 1
ATOM 5300 O O . THR A 1 645 ? 16.961 16.463 -7.250 1.00 94.81 645 THR A O 1
ATOM 5303 N N . ASN A 1 646 ? 17.196 18.278 -5.960 1.00 94.00 646 ASN A N 1
ATOM 5304 C CA . ASN A 1 646 ? 18.172 18.908 -6.852 1.00 94.00 646 ASN A CA 1
ATOM 5305 C C . ASN A 1 646 ? 19.497 18.126 -6.887 1.00 94.00 646 ASN A C 1
ATOM 5307 O O . ASN A 1 646 ? 20.051 17.927 -7.971 1.00 94.00 646 ASN A O 1
ATOM 5311 N N . ARG A 1 647 ? 19.973 17.613 -5.743 1.00 93.12 647 ARG A N 1
ATOM 5312 C CA . ARG A 1 647 ? 21.143 16.712 -5.698 1.00 93.12 647 ARG A CA 1
ATOM 5313 C C . ARG A 1 647 ? 20.906 15.423 -6.474 1.00 93.12 647 ARG A C 1
ATOM 5315 O O . ARG A 1 647 ? 21.762 15.010 -7.251 1.00 93.12 647 ARG A O 1
ATOM 5322 N N . THR A 1 648 ? 19.723 14.834 -6.322 1.00 97.00 648 THR A N 1
ATOM 5323 C CA . THR A 1 648 ? 19.328 13.638 -7.077 1.00 97.00 648 THR A CA 1
ATOM 5324 C C . THR A 1 648 ? 19.325 13.915 -8.580 1.00 97.00 648 THR A C 1
ATOM 5326 O O . THR A 1 648 ? 19.858 13.131 -9.358 1.00 97.00 648 THR A O 1
ATOM 5329 N N . SER A 1 649 ? 18.813 15.076 -9.001 1.00 97.81 649 SER A N 1
ATOM 5330 C CA . SER A 1 649 ? 18.821 15.497 -10.410 1.00 97.81 649 SER A CA 1
ATOM 5331 C C . SER A 1 649 ? 20.243 15.604 -10.974 1.00 97.81 649 SER A C 1
ATOM 5333 O O . SER A 1 649 ? 20.500 15.138 -12.081 1.00 97.81 649 SER A O 1
ATOM 5335 N N . LEU A 1 650 ? 21.181 16.177 -10.210 1.00 94.62 650 LEU A N 1
ATOM 5336 C CA . LEU A 1 650 ? 22.597 16.252 -10.588 1.00 94.62 650 LEU A CA 1
ATOM 5337 C C . LEU A 1 650 ? 23.224 14.865 -10.753 1.00 94.62 650 LEU A C 1
ATOM 5339 O O . LEU A 1 650 ? 23.879 14.618 -11.765 1.00 94.62 650 LEU A O 1
ATOM 5343 N N . PHE A 1 651 ? 22.991 13.966 -9.793 1.00 96.25 651 PHE A N 1
ATOM 5344 C CA . PHE A 1 651 ? 23.437 12.574 -9.875 1.00 96.25 651 PHE A CA 1
ATOM 5345 C C . PHE A 1 651 ? 22.914 11.893 -11.144 1.00 96.25 651 PHE A C 1
ATOM 5347 O O . PHE A 1 651 ? 23.686 11.284 -11.879 1.00 96.25 651 PHE A O 1
ATOM 5354 N N . LEU A 1 652 ? 21.620 12.035 -11.439 1.00 98.12 652 LEU A N 1
ATOM 5355 C CA . LEU A 1 652 ? 21.019 11.433 -12.626 1.00 98.12 652 LEU A CA 1
ATOM 5356 C C . LEU A 1 652 ? 21.615 12.002 -13.924 1.00 98.12 652 LEU A C 1
ATOM 5358 O O . LEU A 1 652 ? 21.895 11.229 -14.838 1.00 98.12 652 LEU A O 1
ATOM 5362 N N . ILE A 1 653 ? 21.847 13.319 -14.021 1.00 96.06 653 ILE A N 1
ATOM 5363 C CA . ILE A 1 653 ? 22.498 13.926 -15.200 1.00 96.06 653 ILE A CA 1
ATOM 5364 C C . ILE A 1 653 ? 23.896 13.342 -15.402 1.00 96.06 653 ILE A C 1
ATOM 5366 O O . ILE A 1 653 ? 24.228 12.963 -16.525 1.00 96.06 653 ILE A O 1
ATOM 5370 N N . ASP A 1 654 ? 24.697 13.253 -14.338 1.00 92.94 654 ASP A N 1
ATOM 5371 C CA . ASP A 1 654 ? 26.036 12.666 -14.406 1.00 92.94 654 ASP A CA 1
ATOM 5372 C C . ASP A 1 654 ? 25.981 11.192 -14.829 1.00 92.94 654 ASP A C 1
ATOM 5374 O O . ASP A 1 654 ? 26.679 10.779 -15.756 1.00 92.94 654 ASP A O 1
ATOM 5378 N N . TYR A 1 655 ? 25.060 10.421 -14.250 1.00 95.75 655 TYR A N 1
ATOM 5379 C CA . TYR A 1 655 ? 24.840 9.026 -14.613 1.00 95.75 655 TYR A CA 1
ATOM 5380 C C . TYR A 1 655 ? 24.514 8.875 -16.108 1.00 95.75 655 TYR A C 1
ATOM 5382 O O . TYR A 1 655 ? 25.163 8.111 -16.828 1.00 95.75 655 TYR A O 1
ATOM 5390 N N . PHE A 1 656 ? 23.528 9.626 -16.612 1.00 95.25 656 PHE A N 1
ATOM 5391 C CA . PHE A 1 656 ? 23.159 9.595 -18.029 1.00 95.25 656 PHE A CA 1
ATOM 5392 C C . PHE A 1 656 ? 24.291 10.089 -18.933 1.00 95.25 656 PHE A C 1
ATOM 5394 O O . PHE A 1 656 ? 24.444 9.568 -20.038 1.00 95.25 656 PHE A O 1
ATOM 5401 N N . HIS A 1 657 ? 25.110 11.040 -18.481 1.00 90.44 657 HIS A N 1
ATOM 5402 C CA . HIS A 1 657 ? 26.289 11.479 -19.221 1.00 90.44 657 HIS A CA 1
ATOM 5403 C C . HIS A 1 657 ? 27.300 10.338 -19.372 1.00 90.44 657 HIS A C 1
ATOM 5405 O O . HIS A 1 657 ? 27.779 10.096 -20.479 1.00 90.44 657 HIS A O 1
ATOM 5411 N N . GLN A 1 658 ? 27.570 9.580 -18.307 1.00 88.06 658 GLN A N 1
ATOM 5412 C CA . GLN A 1 658 ? 28.447 8.407 -18.368 1.00 88.06 658 GLN A CA 1
ATOM 5413 C C . GLN A 1 658 ? 27.887 7.329 -19.312 1.00 88.06 658 GLN A C 1
ATOM 5415 O O . GLN A 1 658 ? 28.637 6.743 -20.098 1.00 88.06 658 GLN A O 1
ATOM 5420 N N . VAL A 1 659 ? 26.568 7.090 -19.309 1.00 89.88 659 VAL A N 1
ATOM 5421 C CA . VAL A 1 659 ? 25.919 6.178 -20.276 1.00 89.88 659 VAL A CA 1
ATOM 5422 C C . VAL A 1 659 ? 26.116 6.695 -21.706 1.00 89.88 659 VAL A C 1
ATOM 5424 O O . VAL A 1 659 ? 26.526 5.945 -22.595 1.00 89.88 659 VAL A O 1
ATOM 5427 N N . PHE A 1 660 ? 25.902 7.994 -21.926 1.00 85.12 660 PHE A N 1
ATOM 5428 C CA . PHE A 1 660 ? 26.079 8.646 -23.223 1.00 85.12 660 PHE A CA 1
ATOM 5429 C C . PHE A 1 660 ? 27.529 8.534 -23.728 1.00 85.12 660 PHE A C 1
ATOM 5431 O O . PHE A 1 660 ? 27.758 8.177 -24.884 1.00 85.12 660 PHE A O 1
ATOM 5438 N N . GLN A 1 661 ? 28.523 8.757 -22.864 1.00 78.88 661 GLN A N 1
ATOM 5439 C CA . GLN A 1 661 ? 29.946 8.611 -23.189 1.00 78.88 661 GLN A CA 1
ATOM 5440 C C . GLN A 1 661 ? 30.304 7.169 -23.568 1.00 78.88 661 GLN A C 1
ATOM 5442 O O . GLN A 1 661 ? 30.994 6.930 -24.560 1.00 78.88 66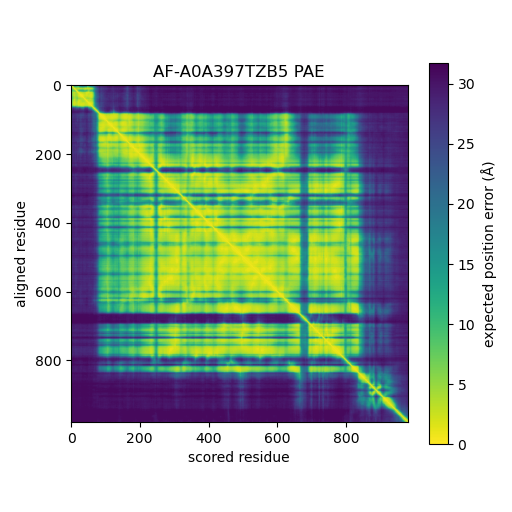1 GLN A O 1
ATOM 5447 N N . HIS A 1 662 ? 29.795 6.178 -22.838 1.00 79.50 662 HIS A N 1
ATOM 5448 C CA . HIS A 1 662 ? 30.020 4.769 -23.165 1.00 79.50 662 HIS A CA 1
ATOM 5449 C C . HIS A 1 662 ? 29.374 4.325 -24.480 1.00 79.50 662 HIS A C 1
ATOM 5451 O O . HIS A 1 662 ? 29.853 3.371 -25.110 1.00 79.50 662 HIS A O 1
ATOM 5457 N N . LEU A 1 663 ? 28.281 4.976 -24.872 1.00 74.81 663 LEU A N 1
ATOM 5458 C CA . LEU A 1 663 ? 27.578 4.713 -26.121 1.00 74.81 663 LEU A CA 1
ATOM 5459 C C . LEU A 1 663 ? 28.294 5.377 -27.307 1.00 74.81 663 LEU A C 1
ATOM 5461 O O . LEU A 1 663 ? 28.546 4.721 -28.323 1.00 74.81 663 LEU A O 1
ATOM 5465 N N . TYR A 1 664 ? 28.691 6.645 -27.158 1.00 66.12 664 TYR A N 1
ATOM 5466 C CA . TYR A 1 664 ? 29.120 7.492 -28.275 1.00 66.12 664 TYR A CA 1
ATOM 5467 C C . TYR A 1 664 ? 30.596 7.919 -28.273 1.00 66.12 664 TYR A C 1
ATOM 5469 O O . TYR A 1 664 ? 31.069 8.371 -29.311 1.00 66.12 664 TYR A O 1
ATOM 5477 N N . MET A 1 665 ? 31.342 7.769 -27.173 1.00 49.06 665 MET A N 1
ATOM 5478 C CA . MET A 1 665 ? 32.725 8.272 -27.054 1.00 49.06 665 MET A CA 1
ATOM 5479 C C . MET A 1 665 ? 33.793 7.183 -26.872 1.00 49.06 665 MET A C 1
ATOM 5481 O O . MET A 1 665 ? 34.920 7.367 -27.322 1.00 49.06 665 MET A O 1
ATOM 5485 N N . VAL A 1 666 ? 33.469 6.028 -26.282 1.00 45.34 666 VAL A N 1
ATOM 5486 C CA . VAL A 1 666 ? 34.462 4.959 -26.037 1.00 45.34 666 VAL A CA 1
ATOM 5487 C C . VAL A 1 666 ? 34.609 4.022 -27.254 1.00 45.34 666 VAL A C 1
ATOM 5489 O O . VAL A 1 666 ? 33.593 3.467 -27.704 1.00 45.34 666 VAL A O 1
ATOM 5492 N N . PRO A 1 667 ? 35.830 3.790 -27.795 1.00 39.16 667 PRO A N 1
ATOM 5493 C CA . PRO A 1 667 ? 36.093 2.825 -28.864 1.00 39.16 667 PRO A CA 1
ATOM 5494 C C . PRO A 1 667 ? 35.579 1.425 -28.524 1.00 39.16 667 PRO A C 1
ATOM 5496 O O . PRO A 1 667 ? 35.901 0.844 -27.492 1.00 39.16 667 PRO A O 1
ATOM 5499 N N . SER A 1 668 ? 34.756 0.856 -29.401 1.00 38.72 668 SER A N 1
ATOM 5500 C CA . SER A 1 668 ? 34.270 -0.514 -29.260 1.00 38.72 668 SER A CA 1
ATOM 5501 C C . SER A 1 668 ? 35.378 -1.484 -29.668 1.00 38.72 668 SER A C 1
ATOM 5503 O O . SER A 1 668 ? 35.533 -1.775 -30.852 1.00 38.72 668 SER A O 1
ATOM 5505 N N . THR A 1 669 ? 36.117 -2.019 -28.698 1.00 33.59 669 THR A N 1
ATOM 5506 C CA . THR A 1 669 ? 37.147 -3.055 -28.898 1.00 33.59 669 THR A CA 1
ATOM 5507 C C . THR A 1 669 ? 36.595 -4.423 -29.333 1.00 33.59 669 THR A C 1
ATOM 5509 O O . THR A 1 669 ? 37.366 -5.342 -29.577 1.00 33.59 669 THR A O 1
ATOM 5512 N N . THR A 1 670 ? 35.280 -4.586 -29.507 1.00 35.53 670 THR A N 1
ATOM 5513 C CA . THR A 1 670 ? 34.626 -5.894 -29.733 1.00 35.53 670 THR A CA 1
ATOM 5514 C C . THR A 1 670 ? 33.950 -6.071 -31.101 1.00 35.53 670 THR A C 1
ATOM 5516 O O . THR A 1 670 ? 33.189 -7.015 -31.316 1.00 35.53 670 THR A O 1
ATOM 5519 N N . SER A 1 671 ? 34.224 -5.209 -32.082 1.00 32.59 671 SER A N 1
ATOM 5520 C CA . SER A 1 671 ? 33.465 -5.185 -33.345 1.00 32.59 671 SER A CA 1
ATOM 5521 C C . SER A 1 671 ? 33.865 -6.228 -34.408 1.00 32.59 671 SER A C 1
ATOM 5523 O O . SER A 1 671 ? 33.178 -6.323 -35.429 1.00 32.59 671 SER A O 1
ATOM 5525 N N . ARG A 1 672 ? 34.903 -7.057 -34.198 1.00 30.38 672 ARG A N 1
ATOM 5526 C CA . ARG A 1 672 ? 35.310 -8.089 -35.181 1.00 30.38 672 ARG A CA 1
ATOM 5527 C C . ARG A 1 672 ? 34.707 -9.484 -34.975 1.00 30.38 672 ARG A C 1
ATOM 5529 O O . ARG A 1 672 ? 34.552 -10.191 -35.966 1.00 30.38 672 ARG A O 1
ATOM 5536 N N . GLU A 1 673 ? 34.259 -9.858 -33.776 1.00 30.11 673 GLU A N 1
ATOM 5537 C CA . GLU A 1 673 ? 33.712 -11.212 -33.543 1.00 30.11 673 GLU A CA 1
ATOM 5538 C C . GLU A 1 673 ? 32.182 -11.301 -33.679 1.00 30.11 673 GLU A C 1
ATOM 5540 O O . GLU A 1 673 ? 31.651 -12.310 -34.145 1.00 30.11 673 GLU A O 1
ATOM 5545 N N . GLN A 1 674 ? 31.435 -10.229 -33.394 1.00 35.00 674 GLN A N 1
ATOM 5546 C CA . GLN A 1 674 ? 29.964 -10.302 -33.394 1.00 35.00 674 GLN A CA 1
ATOM 5547 C C . GLN A 1 674 ? 29.316 -10.274 -34.791 1.00 35.00 674 GLN A C 1
ATOM 5549 O O . GLN A 1 674 ? 28.171 -10.704 -34.938 1.00 35.00 674 GLN A O 1
ATOM 5554 N N . LYS A 1 675 ? 30.030 -9.826 -35.836 1.00 31.09 675 LYS A N 1
ATOM 5555 C CA . LYS A 1 675 ? 29.473 -9.708 -37.200 1.00 31.09 675 LYS A CA 1
ATOM 5556 C C . LYS A 1 675 ? 29.591 -10.969 -38.064 1.00 31.09 675 LYS A C 1
ATOM 5558 O O . LYS A 1 675 ? 28.866 -11.068 -39.049 1.00 31.09 675 LYS A O 1
ATOM 5563 N N . LYS A 1 676 ? 30.437 -11.945 -37.707 1.00 28.86 676 LYS A N 1
ATOM 5564 C CA . LYS A 1 676 ? 30.573 -13.206 -38.470 1.00 28.86 676 LYS A CA 1
ATOM 5565 C C . LYS A 1 676 ? 29.891 -14.425 -37.826 1.00 28.86 676 LYS A C 1
ATOM 5567 O O . LYS A 1 676 ? 29.604 -15.373 -38.547 1.00 28.86 676 LYS A O 1
ATOM 5572 N N . GLY A 1 677 ? 29.549 -14.388 -36.532 1.00 32.03 677 GLY A N 1
ATOM 5573 C CA . GLY A 1 677 ? 28.967 -15.545 -35.826 1.00 32.03 677 GLY A CA 1
ATOM 5574 C C . GLY A 1 677 ? 27.435 -15.684 -35.855 1.00 32.03 677 GLY A C 1
ATOM 5575 O O . GLY A 1 677 ? 26.926 -16.797 -35.852 1.00 32.03 677 GLY A O 1
ATOM 5576 N N . LYS A 1 678 ? 26.653 -14.594 -35.914 1.00 34.59 678 LYS A N 1
ATOM 5577 C CA . LYS A 1 678 ? 25.191 -14.689 -35.673 1.00 34.59 678 LYS A CA 1
ATOM 5578 C C . LYS A 1 678 ? 24.314 -14.967 -36.900 1.00 34.59 678 LYS A C 1
ATOM 5580 O O . LYS A 1 678 ? 23.170 -15.372 -36.728 1.00 34.59 678 LYS A O 1
ATOM 5585 N N . LYS A 1 679 ? 24.826 -14.813 -38.128 1.00 32.19 679 LYS A N 1
ATOM 5586 C CA . LYS A 1 679 ? 24.020 -15.027 -39.350 1.00 32.19 679 LYS A CA 1
ATOM 5587 C C . LYS A 1 679 ? 23.806 -16.512 -39.696 1.00 32.19 679 LYS A C 1
ATOM 5589 O O . LYS A 1 679 ? 22.919 -16.811 -40.484 1.00 32.19 679 LYS A O 1
ATOM 5594 N N . LYS A 1 680 ? 24.578 -17.439 -39.105 1.00 29.73 680 LYS A N 1
ATOM 5595 C CA . LYS A 1 680 ? 24.431 -18.895 -39.325 1.00 29.73 680 LYS A CA 1
ATOM 5596 C C . LYS A 1 680 ? 23.786 -19.666 -38.161 1.00 29.73 680 LYS A C 1
ATOM 5598 O O . LYS A 1 680 ? 23.237 -20.733 -38.406 1.00 29.73 680 LYS A O 1
ATOM 5603 N N . ASP A 1 681 ? 23.745 -19.110 -36.948 1.00 32.28 681 ASP A N 1
ATOM 5604 C CA . ASP A 1 681 ? 23.253 -19.833 -35.759 1.00 32.28 681 ASP A CA 1
ATOM 5605 C C . ASP A 1 681 ? 21.770 -19.611 -35.410 1.00 32.28 681 ASP A C 1
ATOM 5607 O O . ASP A 1 681 ? 21.235 -20.316 -34.554 1.00 32.28 681 ASP A O 1
ATOM 5611 N N . ILE A 1 682 ? 21.070 -18.684 -36.076 1.00 39.78 682 ILE A N 1
ATOM 5612 C CA . ILE A 1 682 ? 19.642 -18.414 -35.802 1.00 39.78 682 ILE A CA 1
ATOM 5613 C C . ILE A 1 682 ? 18.707 -19.332 -36.618 1.00 39.78 682 ILE A C 1
ATOM 5615 O O . ILE A 1 682 ? 17.559 -19.529 -36.238 1.00 39.78 682 ILE A O 1
ATOM 5619 N N . ILE A 1 683 ? 19.201 -20.003 -37.668 1.00 35.41 683 ILE A N 1
ATOM 5620 C CA . ILE A 1 683 ? 18.376 -20.888 -38.520 1.00 35.41 683 ILE A CA 1
ATOM 5621 C C . ILE A 1 683 ? 18.420 -22.370 -38.074 1.00 35.41 683 ILE A C 1
ATOM 5623 O O . ILE A 1 683 ? 17.630 -23.181 -38.546 1.00 35.41 683 ILE A O 1
ATOM 5627 N N . LYS A 1 684 ? 19.269 -22.766 -37.112 1.00 32.25 684 LYS A N 1
ATOM 5628 C CA . LYS A 1 684 ? 19.353 -24.175 -36.665 1.00 32.25 684 LYS A CA 1
ATOM 5629 C C . LYS A 1 684 ? 19.499 -24.353 -35.153 1.00 32.25 684 LYS A C 1
ATOM 5631 O O . LYS A 1 684 ? 20.533 -24.833 -34.707 1.00 32.25 684 LYS A O 1
ATOM 5636 N N . LYS A 1 685 ? 18.457 -24.067 -34.362 1.00 32.16 685 LYS A N 1
ATOM 5637 C CA . LYS A 1 685 ? 18.255 -24.704 -33.035 1.00 32.16 685 LYS A CA 1
ATOM 5638 C C . LYS A 1 685 ? 16.770 -24.929 -32.716 1.00 32.16 685 LYS A C 1
ATOM 5640 O O . LYS A 1 685 ? 16.253 -24.431 -31.724 1.00 32.16 685 LYS A O 1
ATOM 5645 N N . GLN A 1 686 ? 16.101 -25.751 -33.524 1.00 32.81 686 GLN A N 1
ATOM 5646 C CA . GLN A 1 686 ? 15.044 -26.627 -33.007 1.00 32.81 686 GLN A CA 1
ATOM 5647 C C . GLN A 1 686 ? 15.735 -27.875 -32.441 1.00 32.81 686 GLN A C 1
ATOM 5649 O O . GLN A 1 686 ? 16.068 -28.805 -33.165 1.00 32.81 686 GLN A O 1
ATOM 5654 N N . GLY A 1 687 ? 16.065 -27.853 -31.152 1.00 28.44 687 GLY A N 1
ATOM 5655 C CA . GLY A 1 687 ? 16.722 -28.977 -30.489 1.00 28.44 687 GLY A CA 1
ATOM 5656 C C . GLY A 1 687 ? 16.954 -28.695 -29.011 1.00 28.44 687 GLY A C 1
ATOM 5657 O O . GLY A 1 687 ? 17.671 -27.760 -28.657 1.00 28.44 687 GLY A O 1
ATOM 5658 N N . LYS A 1 688 ? 16.318 -29.499 -28.154 1.00 36.97 688 LYS A N 1
ATOM 5659 C CA . LYS A 1 688 ? 16.338 -29.430 -26.686 1.00 36.97 688 LYS A CA 1
ATOM 5660 C C . LYS A 1 688 ? 17.778 -29.363 -26.133 1.00 36.97 688 LYS A C 1
ATOM 5662 O O . LYS A 1 688 ? 18.447 -30.383 -26.021 1.00 36.97 688 LYS A O 1
ATOM 5667 N N . LYS A 1 689 ? 18.243 -28.177 -25.724 1.00 35.78 689 LYS A N 1
ATOM 5668 C CA . LYS A 1 689 ? 19.365 -27.988 -24.780 1.00 35.78 689 LYS A CA 1
ATOM 5669 C C . LYS A 1 689 ? 18.977 -26.903 -23.769 1.00 35.78 689 LYS A C 1
ATOM 5671 O O . LYS A 1 689 ? 18.433 -25.875 -24.163 1.00 35.78 689 LYS A O 1
ATOM 5676 N N . LYS A 1 690 ? 19.215 -27.165 -22.474 1.00 35.59 690 LYS A N 1
ATOM 5677 C CA . LYS A 1 690 ? 18.911 -26.275 -21.332 1.00 35.59 690 LYS A CA 1
ATOM 5678 C C . LYS A 1 690 ? 19.349 -24.828 -21.636 1.00 35.59 690 LYS A C 1
ATOM 5680 O O . LYS A 1 690 ? 20.507 -24.611 -21.995 1.00 35.59 690 LYS A O 1
ATOM 5685 N N . LYS A 1 691 ? 18.426 -23.859 -21.525 1.00 39.81 691 LYS A N 1
ATOM 5686 C CA . LYS A 1 691 ? 18.699 -22.420 -21.709 1.00 39.81 691 LYS A CA 1
ATOM 5687 C C . LYS A 1 691 ? 19.769 -21.983 -20.701 1.00 39.81 691 LYS A C 1
ATOM 5689 O O . LYS A 1 691 ? 19.564 -22.123 -19.504 1.00 39.81 691 LYS A O 1
ATOM 5694 N N . LYS A 1 692 ? 20.903 -21.480 -21.190 1.00 45.94 692 LYS A N 1
ATOM 5695 C CA . LYS A 1 692 ? 21.891 -20.759 -20.377 1.00 45.94 692 LYS A CA 1
ATOM 5696 C C . LYS A 1 692 ? 21.336 -19.346 -20.166 1.00 45.94 692 LYS A C 1
ATOM 5698 O O . LYS A 1 692 ? 20.959 -18.722 -21.159 1.00 45.94 692 LYS A O 1
ATOM 5703 N N . ASP A 1 693 ? 21.245 -18.875 -18.924 1.00 60.16 693 ASP A N 1
ATOM 5704 C CA . ASP A 1 693 ? 20.714 -17.539 -18.628 1.00 60.16 693 ASP A CA 1
ATOM 5705 C C . ASP A 1 693 ? 21.569 -16.465 -19.309 1.00 60.16 693 ASP A C 1
ATOM 5707 O O . ASP A 1 693 ? 22.787 -16.402 -19.130 1.00 60.16 693 ASP A O 1
ATOM 5711 N N . ILE A 1 694 ? 20.931 -15.653 -20.151 1.00 72.25 694 ILE A N 1
ATOM 5712 C CA . ILE A 1 694 ? 21.586 -14.565 -20.874 1.00 72.25 694 ILE A CA 1
ATOM 5713 C C . ILE A 1 694 ? 21.781 -13.414 -19.884 1.00 72.25 694 ILE A C 1
ATOM 5715 O O . ILE A 1 694 ? 20.806 -12.873 -19.365 1.00 72.25 694 ILE A O 1
ATOM 5719 N N . LYS A 1 695 ? 23.039 -13.051 -19.623 1.00 85.00 695 LYS A N 1
ATOM 5720 C CA . LYS A 1 695 ? 23.405 -11.886 -18.812 1.00 85.00 695 LYS A CA 1
ATOM 5721 C C . LYS A 1 695 ? 23.704 -10.676 -19.696 1.00 85.00 695 LYS A C 1
ATOM 5723 O O . LYS A 1 695 ? 24.238 -10.822 -20.797 1.00 85.00 695 LYS A O 1
ATOM 5728 N N . HIS A 1 696 ? 23.377 -9.488 -19.203 1.00 87.50 696 HIS A N 1
ATOM 5729 C CA . HIS A 1 696 ? 23.579 -8.208 -19.875 1.00 87.50 696 HIS A CA 1
ATOM 5730 C C . HIS A 1 696 ? 24.506 -7.321 -19.048 1.00 87.50 696 HIS A C 1
ATOM 5732 O O . HIS A 1 696 ? 24.302 -7.156 -17.851 1.00 87.50 696 HIS A O 1
ATOM 5738 N N . LYS A 1 697 ? 25.521 -6.740 -19.690 1.00 87.75 697 LYS A N 1
ATOM 5739 C CA . LYS A 1 697 ? 26.494 -5.876 -19.017 1.00 87.75 697 LYS A CA 1
ATOM 5740 C C . LYS A 1 697 ? 25.996 -4.432 -18.967 1.00 87.75 697 LYS A C 1
ATOM 5742 O O . LYS A 1 697 ? 25.806 -3.823 -20.020 1.00 87.75 697 LYS A O 1
ATOM 5747 N N . LEU A 1 698 ? 25.856 -3.892 -17.761 1.00 90.06 698 LEU A N 1
ATOM 5748 C CA . LEU A 1 698 ? 25.612 -2.477 -17.490 1.00 90.06 698 LEU A CA 1
ATOM 5749 C C . LEU A 1 698 ? 26.969 -1.807 -17.267 1.00 90.06 698 LEU A C 1
ATOM 5751 O O . LEU A 1 698 ? 27.725 -2.195 -16.377 1.00 90.06 698 LEU A O 1
ATOM 5755 N N . LYS A 1 699 ? 27.340 -0.868 -18.136 1.00 85.50 699 LYS A N 1
ATOM 5756 C CA . LYS A 1 699 ? 28.698 -0.311 -18.180 1.00 85.50 699 LYS A CA 1
ATOM 5757 C C . LYS A 1 699 ? 28.943 0.689 -17.056 1.00 85.50 699 LYS A C 1
ATOM 5759 O O . LYS A 1 699 ? 30.035 0.676 -16.501 1.00 85.50 699 LYS A O 1
ATOM 5764 N N . VAL A 1 700 ? 27.959 1.524 -16.719 1.00 87.56 700 VAL A N 1
ATOM 5765 C CA . VAL A 1 700 ? 28.098 2.548 -15.667 1.00 87.56 700 VAL A CA 1
ATOM 5766 C C . VAL A 1 700 ? 27.905 1.944 -14.273 1.00 87.56 700 VAL A C 1
ATOM 5768 O O . VAL A 1 700 ? 28.654 2.281 -13.351 1.00 87.56 700 VAL A O 1
ATOM 5771 N N . LEU A 1 701 ? 26.980 0.988 -14.112 1.00 88.19 701 LEU A N 1
ATOM 5772 C CA . LEU A 1 701 ? 26.905 0.189 -12.876 1.00 88.19 701 LEU A CA 1
ATOM 5773 C C . LEU A 1 701 ? 28.094 -0.773 -12.722 1.00 88.19 701 LEU A C 1
ATOM 5775 O O . LEU A 1 701 ? 28.429 -1.130 -11.596 1.00 88.19 701 LEU A O 1
ATOM 5779 N N . ASN A 1 702 ? 28.762 -1.135 -13.824 1.00 87.94 702 ASN A N 1
ATOM 5780 C CA . ASN A 1 702 ? 29.834 -2.131 -13.877 1.00 87.94 702 ASN A CA 1
ATOM 5781 C C . ASN A 1 702 ? 29.401 -3.502 -13.320 1.00 87.94 702 ASN A C 1
ATOM 5783 O O . ASN A 1 702 ? 30.117 -4.138 -12.547 1.00 87.94 702 ASN A O 1
ATOM 5787 N N . GLU A 1 703 ? 28.221 -3.963 -13.733 1.00 90.69 703 GLU A N 1
ATOM 5788 C CA . GLU A 1 703 ? 27.632 -5.230 -13.292 1.00 90.69 703 GLU A CA 1
ATOM 5789 C C . GLU A 1 703 ? 27.012 -6.013 -14.460 1.00 90.69 703 GLU A C 1
ATOM 5791 O O . GLU A 1 703 ? 26.716 -5.466 -15.527 1.00 90.69 703 GLU A O 1
ATOM 5796 N N . GLU A 1 704 ? 26.832 -7.319 -14.265 1.00 91.12 704 GLU A N 1
ATOM 5797 C CA . GLU A 1 704 ? 26.098 -8.184 -15.188 1.00 91.12 704 GLU A CA 1
ATOM 5798 C C . GLU A 1 704 ? 24.743 -8.558 -14.593 1.00 91.12 704 GLU A C 1
ATOM 5800 O O . GLU A 1 704 ? 24.672 -9.267 -13.589 1.00 91.12 704 GLU A O 1
ATOM 5805 N N . VAL A 1 705 ? 23.668 -8.139 -15.257 1.00 91.12 705 VAL A N 1
ATOM 5806 C CA . VAL A 1 705 ? 22.293 -8.348 -14.797 1.00 91.12 705 VAL A CA 1
ATOM 5807 C C . VAL A 1 705 ? 21.544 -9.358 -15.658 1.00 91.12 705 VAL A C 1
ATOM 5809 O O . VAL A 1 705 ? 21.833 -9.547 -16.842 1.00 91.12 705 VAL A O 1
ATOM 5812 N N . GLY A 1 706 ? 20.556 -10.014 -15.055 1.00 89.69 706 GLY A N 1
ATOM 5813 C CA . GLY A 1 706 ? 19.578 -10.828 -15.776 1.00 89.69 706 GLY A CA 1
ATOM 5814 C C . GLY A 1 706 ? 18.429 -9.993 -16.347 1.00 89.69 706 GLY A C 1
ATOM 5815 O O . GLY A 1 706 ? 18.310 -8.793 -16.098 1.00 89.69 706 GLY A O 1
ATOM 5816 N N . VAL A 1 707 ? 17.519 -10.656 -17.063 1.00 90.62 707 VAL A N 1
ATOM 5817 C CA . VAL A 1 707 ? 16.345 -10.019 -17.695 1.00 90.62 707 VAL A CA 1
ATOM 5818 C C . VAL A 1 707 ? 15.379 -9.353 -16.706 1.00 90.62 707 VAL A C 1
ATOM 5820 O O . VAL A 1 707 ? 14.605 -8.495 -17.111 1.00 90.62 707 VAL A O 1
ATOM 5823 N N . THR A 1 708 ? 15.441 -9.700 -15.416 1.00 91.12 708 THR A N 1
ATOM 5824 C CA . THR A 1 708 ? 14.599 -9.119 -14.354 1.00 91.12 708 THR A CA 1
ATOM 5825 C C . THR A 1 708 ? 14.826 -7.622 -14.148 1.00 91.12 708 THR A C 1
ATOM 5827 O O . THR A 1 708 ? 13.905 -6.928 -13.728 1.00 91.12 708 THR A O 1
ATOM 5830 N N . HIS A 1 709 ? 16.031 -7.134 -14.454 1.00 91.56 709 HIS A N 1
ATOM 5831 C CA . HIS A 1 709 ? 16.396 -5.723 -14.319 1.00 91.56 709 HIS A CA 1
ATOM 5832 C C . HIS A 1 709 ? 15.981 -4.927 -15.561 1.00 91.56 709 HIS A C 1
ATOM 5834 O O . HIS A 1 709 ? 15.876 -3.707 -15.515 1.00 91.56 709 HIS A O 1
ATOM 5840 N N . LEU A 1 710 ? 15.742 -5.608 -16.683 1.00 94.56 710 LEU A N 1
ATOM 5841 C CA . LEU A 1 710 ? 15.545 -4.982 -17.981 1.00 94.56 710 LEU A CA 1
ATOM 5842 C C . LEU A 1 710 ? 14.056 -4.746 -18.292 1.00 94.56 710 LEU A C 1
ATOM 5844 O O . LEU A 1 710 ? 13.168 -5.356 -17.678 1.00 94.56 710 LEU A O 1
ATOM 5848 N N . PRO A 1 711 ? 13.765 -3.886 -19.284 1.00 95.94 711 PRO A N 1
ATOM 5849 C CA . PRO A 1 711 ? 12.412 -3.716 -19.795 1.00 95.94 711 PRO A CA 1
ATOM 5850 C C . PRO A 1 711 ? 11.781 -5.038 -20.244 1.00 95.94 711 PRO A C 1
ATOM 5852 O O . PRO A 1 711 ? 12.476 -5.955 -20.694 1.00 95.94 711 PRO A O 1
ATOM 5855 N N . THR A 1 712 ? 10.450 -5.128 -20.178 1.00 94.94 712 THR A N 1
ATOM 5856 C CA . THR A 1 712 ? 9.696 -6.373 -20.426 1.00 94.94 712 THR A CA 1
ATOM 5857 C C . THR A 1 712 ? 10.056 -7.067 -21.741 1.00 94.94 712 THR A C 1
ATOM 5859 O O . THR A 1 712 ? 10.056 -8.297 -21.797 1.00 94.94 712 THR A O 1
ATOM 5862 N N . GLY A 1 713 ? 10.426 -6.321 -22.786 1.00 94.44 713 GLY A N 1
ATOM 5863 C CA . GLY A 1 713 ? 10.802 -6.875 -24.083 1.00 94.44 713 GLY A CA 1
ATOM 5864 C C . GLY A 1 713 ? 11.910 -7.926 -23.989 1.00 94.44 713 GLY A C 1
ATOM 5865 O O . GLY A 1 713 ? 11.850 -8.943 -24.680 1.00 94.44 713 GLY A O 1
ATOM 5866 N N . TYR A 1 714 ? 12.869 -7.752 -23.073 1.00 94.31 714 TYR A N 1
ATOM 5867 C CA . TYR A 1 714 ? 13.975 -8.694 -22.849 1.00 94.31 714 TYR A CA 1
ATOM 5868 C C . TYR A 1 714 ? 13.534 -10.029 -22.234 1.00 94.31 714 TYR A C 1
ATOM 5870 O O . TYR A 1 714 ? 14.250 -11.021 -22.353 1.00 94.31 714 TYR A O 1
ATOM 5878 N N . SER A 1 715 ? 12.354 -10.076 -21.608 1.00 93.19 715 SER A N 1
ATOM 5879 C CA . SER A 1 715 ? 11.759 -11.307 -21.066 1.00 93.19 715 SER A CA 1
ATOM 5880 C C . SER A 1 715 ? 10.938 -12.084 -22.105 1.00 93.19 715 SER A C 1
ATOM 5882 O O . SER A 1 715 ? 10.529 -13.220 -21.855 1.00 93.19 715 SER A O 1
ATOM 5884 N N . THR A 1 716 ? 10.683 -11.494 -23.278 1.00 93.38 716 THR A N 1
ATOM 5885 C CA . THR A 1 716 ? 9.890 -12.130 -24.337 1.00 93.38 716 THR A CA 1
ATOM 5886 C C . THR A 1 716 ? 10.687 -13.206 -25.086 1.00 93.38 716 THR A C 1
ATOM 5888 O O . THR A 1 716 ? 11.899 -13.358 -24.929 1.00 93.38 716 THR A O 1
ATOM 5891 N N . GLY A 1 717 ? 10.002 -13.980 -25.936 1.00 88.00 717 GLY A N 1
ATOM 5892 C CA . GLY A 1 717 ? 10.667 -14.953 -26.810 1.00 88.00 717 GLY A CA 1
ATOM 5893 C C . GLY A 1 717 ? 11.585 -14.316 -27.862 1.00 88.00 717 GLY A C 1
ATOM 5894 O O . GLY A 1 717 ? 12.460 -15.005 -28.384 1.00 88.00 717 GLY A O 1
ATOM 5895 N N . VAL A 1 718 ? 11.395 -13.024 -28.149 1.00 89.56 718 VAL A N 1
ATOM 5896 C CA . VAL A 1 718 ? 12.138 -12.246 -29.144 1.00 89.56 718 VAL A CA 1
ATOM 5897 C C . VAL A 1 718 ? 12.636 -10.966 -28.463 1.00 89.56 718 VAL A C 1
ATOM 5899 O O . VAL A 1 718 ? 11.923 -9.966 -28.463 1.00 89.56 718 VAL A O 1
ATOM 5902 N N . PRO A 1 719 ? 13.819 -10.975 -27.822 1.00 90.94 719 PRO A N 1
ATOM 5903 C CA . PRO A 1 719 ? 14.331 -9.792 -27.134 1.00 90.94 719 PRO A CA 1
ATOM 5904 C C . PRO A 1 719 ? 14.615 -8.648 -28.125 1.00 90.94 719 PRO A C 1
ATOM 5906 O O . PRO A 1 719 ? 14.896 -8.934 -29.293 1.00 90.94 719 PRO A O 1
ATOM 5909 N N . PRO A 1 720 ? 14.600 -7.376 -27.674 1.00 91.75 720 PRO A N 1
ATOM 5910 C CA . PRO A 1 720 ? 14.814 -6.229 -28.546 1.00 91.75 720 PRO A CA 1
ATOM 5911 C C . PRO A 1 720 ? 16.117 -6.326 -29.337 1.00 91.75 720 PRO A C 1
ATOM 5913 O O . PRO A 1 720 ? 17.194 -6.567 -28.779 1.00 91.75 720 PRO A O 1
ATOM 5916 N N . LEU A 1 721 ? 16.023 -6.117 -30.647 1.00 82.75 721 LEU A N 1
ATOM 5917 C CA . LEU A 1 721 ? 17.167 -6.157 -31.544 1.00 82.75 721 LEU A CA 1
ATOM 5918 C C . LEU A 1 721 ? 17.913 -4.816 -31.529 1.00 82.75 721 LEU A C 1
ATOM 5920 O O . LEU A 1 721 ? 17.308 -3.771 -31.793 1.00 82.75 721 LEU A O 1
ATOM 5924 N N . PRO A 1 722 ? 19.237 -4.808 -31.274 1.00 82.00 722 PRO A N 1
ATOM 5925 C CA . PRO A 1 722 ? 20.022 -3.581 -31.332 1.00 82.00 722 PRO A CA 1
ATOM 5926 C C . PRO A 1 722 ? 19.967 -2.955 -32.730 1.00 82.00 722 PRO A C 1
ATOM 5928 O O . PRO A 1 722 ? 20.263 -3.632 -33.712 1.00 82.00 722 PRO A O 1
ATOM 5931 N N . PHE A 1 723 ? 19.648 -1.659 -32.803 1.00 79.50 723 PHE A N 1
ATOM 5932 C CA . PHE A 1 723 ? 19.646 -0.834 -34.026 1.00 79.50 723 PHE A CA 1
ATOM 5933 C C . PHE A 1 723 ? 18.651 -1.233 -35.136 1.00 79.50 723 PHE A C 1
ATOM 5935 O O . PHE A 1 723 ? 18.640 -0.591 -36.183 1.00 79.50 723 PHE A O 1
ATOM 5942 N N . LEU A 1 724 ? 17.822 -2.263 -34.942 1.00 85.38 724 LEU A N 1
ATOM 5943 C CA . LEU A 1 724 ? 16.884 -2.763 -35.956 1.00 85.38 724 LEU A CA 1
ATOM 5944 C C . LEU A 1 724 ? 15.435 -2.604 -35.506 1.00 85.38 724 LEU A C 1
ATOM 5946 O O . LEU A 1 724 ? 15.163 -2.614 -34.311 1.00 85.38 724 LEU A O 1
ATOM 5950 N N . CYS A 1 725 ? 14.507 -2.520 -36.449 1.00 89.94 725 CYS A N 1
ATOM 5951 C CA . CYS A 1 725 ? 13.076 -2.634 -36.215 1.00 89.94 725 CYS A CA 1
ATOM 5952 C C . CYS A 1 725 ? 12.721 -4.071 -35.802 1.00 89.94 725 CYS A C 1
ATOM 5954 O O . CYS A 1 725 ? 13.116 -5.031 -36.461 1.00 89.94 725 CYS A O 1
ATOM 5956 N N . ASP A 1 726 ? 11.945 -4.232 -34.729 1.00 91.44 726 ASP A N 1
ATOM 5957 C CA . ASP A 1 726 ? 11.551 -5.541 -34.184 1.00 91.44 726 ASP A CA 1
ATOM 5958 C C . ASP A 1 726 ? 10.385 -6.206 -34.949 1.00 91.44 726 ASP A C 1
ATOM 5960 O O . ASP A 1 726 ? 9.910 -7.272 -34.544 1.00 91.44 726 ASP A O 1
ATOM 5964 N N . ASN A 1 727 ? 9.943 -5.588 -36.054 1.00 90.31 727 ASN A N 1
ATOM 5965 C CA . ASN A 1 727 ? 8.947 -6.126 -36.987 1.00 90.31 727 ASN A CA 1
ATOM 5966 C C . ASN A 1 727 ? 9.550 -6.462 -38.364 1.00 90.31 727 ASN A C 1
ATOM 5968 O O . ASN A 1 727 ? 9.540 -7.623 -38.758 1.00 90.31 727 ASN A O 1
ATOM 5972 N N . CYS A 1 728 ? 10.094 -5.475 -39.091 1.00 90.62 728 CYS A N 1
ATOM 5973 C CA . CYS A 1 728 ? 10.648 -5.697 -40.438 1.00 90.62 728 CYS A CA 1
ATOM 5974 C C . CYS A 1 728 ? 12.137 -6.079 -40.453 1.00 90.62 728 CYS A C 1
ATOM 5976 O O . CYS A 1 728 ? 12.658 -6.439 -41.504 1.00 90.62 728 CYS A O 1
ATOM 5978 N N . TYR A 1 729 ? 12.829 -6.018 -39.308 1.00 88.44 729 TYR A N 1
ATOM 5979 C CA . TYR A 1 729 ? 14.261 -6.322 -39.172 1.00 88.44 729 TYR A CA 1
ATOM 5980 C C . TYR A 1 729 ? 15.211 -5.388 -39.941 1.00 88.44 729 TYR A C 1
ATOM 5982 O O . TYR A 1 729 ? 16.413 -5.658 -40.016 1.00 88.44 729 TYR A O 1
ATOM 5990 N N . GLU A 1 730 ? 14.704 -4.276 -40.469 1.00 87.81 730 GLU A N 1
ATOM 5991 C CA . GLU A 1 730 ? 15.501 -3.233 -41.118 1.00 87.81 730 GLU A CA 1
ATOM 5992 C C . GLU A 1 730 ? 16.061 -2.234 -40.097 1.00 87.81 730 GLU A C 1
ATOM 5994 O O . GLU A 1 730 ? 15.606 -2.170 -38.955 1.00 87.81 730 GLU A O 1
ATOM 5999 N N . ALA A 1 731 ? 17.081 -1.466 -40.484 1.00 83.19 731 ALA A N 1
ATOM 6000 C CA . ALA A 1 731 ? 17.713 -0.497 -39.592 1.00 83.19 731 ALA A CA 1
ATOM 6001 C C . ALA A 1 731 ? 16.747 0.634 -39.202 1.00 83.19 731 ALA A C 1
ATOM 6003 O O . ALA A 1 731 ? 16.032 1.167 -40.048 1.00 83.19 731 ALA A O 1
ATOM 6004 N N . LEU A 1 732 ? 16.758 1.006 -37.919 1.00 80.00 732 LEU A N 1
ATOM 6005 C CA . LEU A 1 732 ? 16.142 2.247 -37.447 1.00 80.00 732 LEU A CA 1
ATOM 6006 C C . LEU A 1 732 ? 17.124 3.385 -37.728 1.00 80.00 732 LEU A C 1
ATOM 6008 O O . LEU A 1 732 ? 18.270 3.317 -37.271 1.00 80.00 732 LEU A O 1
ATOM 6012 N N . ASN A 1 733 ? 16.706 4.402 -38.479 1.00 69.44 733 ASN A N 1
ATOM 6013 C CA . ASN A 1 733 ? 17.578 5.513 -38.847 1.00 69.44 733 ASN A CA 1
ATOM 6014 C C . ASN A 1 733 ? 17.259 6.758 -38.012 1.00 69.44 733 ASN A C 1
ATOM 6016 O O . ASN A 1 733 ? 16.119 7.005 -37.632 1.00 69.44 733 ASN A O 1
ATOM 6020 N N . ASP A 1 734 ? 18.263 7.609 -37.788 1.00 61.78 734 ASP A N 1
ATOM 6021 C CA . ASP A 1 734 ? 18.127 8.852 -37.007 1.00 61.78 734 ASP A CA 1
ATOM 6022 C C . ASP A 1 734 ? 17.183 9.907 -37.654 1.00 61.78 734 ASP A C 1
ATOM 6024 O O . ASP A 1 734 ? 16.992 10.985 -37.097 1.00 61.78 734 ASP A O 1
ATOM 6028 N N . TYR A 1 735 ? 16.555 9.615 -38.803 1.00 61.31 735 TYR A N 1
ATOM 6029 C CA . TYR A 1 735 ? 15.622 10.500 -39.524 1.00 61.31 735 TYR A CA 1
ATOM 6030 C C . TYR A 1 735 ? 14.175 10.471 -38.981 1.00 61.31 735 TYR A C 1
ATOM 6032 O O . TYR A 1 735 ? 13.237 10.740 -39.727 1.00 61.31 735 TYR A O 1
ATOM 6040 N N . ASN A 1 736 ? 13.971 10.156 -37.695 1.00 62.06 736 ASN A N 1
ATOM 6041 C CA . ASN A 1 736 ? 12.646 10.039 -37.056 1.00 62.06 736 ASN A CA 1
ATOM 6042 C C . ASN A 1 736 ? 11.701 9.004 -37.705 1.00 62.06 736 ASN A C 1
ATOM 6044 O O . ASN A 1 736 ? 10.479 9.127 -37.612 1.00 62.06 736 ASN A O 1
ATOM 6048 N N . ASP A 1 737 ? 12.241 7.953 -38.323 1.00 76.75 737 ASP A N 1
ATOM 6049 C CA . ASP A 1 737 ? 11.443 6.925 -39.002 1.00 76.75 737 ASP A CA 1
ATOM 6050 C C . ASP A 1 737 ? 10.831 5.878 -38.048 1.00 76.75 737 ASP A C 1
ATOM 6052 O O . ASP A 1 737 ? 10.072 5.008 -38.486 1.00 76.75 737 ASP A O 1
ATOM 6056 N N . GLY A 1 738 ? 11.091 5.981 -36.740 1.00 86.62 738 GLY A N 1
ATOM 6057 C CA . GLY A 1 738 ? 10.607 5.033 -35.744 1.00 86.62 738 GLY A CA 1
ATOM 6058 C C . GLY A 1 738 ? 10.657 5.499 -34.289 1.00 86.62 738 GLY A C 1
ATOM 6059 O O . GLY A 1 738 ? 10.970 6.647 -33.964 1.00 86.62 738 GLY A O 1
ATOM 6060 N N . THR A 1 739 ? 10.326 4.567 -33.397 1.00 90.12 739 THR A N 1
ATOM 6061 C CA . THR A 1 739 ? 10.221 4.770 -31.947 1.00 90.12 739 THR A CA 1
ATOM 6062 C C . THR A 1 739 ? 10.615 3.512 -31.176 1.00 90.12 739 THR A C 1
ATOM 6064 O O . THR A 1 739 ? 10.515 2.402 -31.701 1.00 90.12 739 THR A O 1
ATOM 6067 N N . VAL A 1 740 ? 11.047 3.667 -29.923 1.00 92.56 740 VAL A N 1
ATOM 6068 C CA . VAL A 1 740 ? 11.292 2.572 -28.972 1.00 92.56 740 VAL A CA 1
ATOM 6069 C C . VAL A 1 740 ? 10.286 2.660 -27.827 1.00 92.56 740 VAL A C 1
ATOM 6071 O O . VAL A 1 740 ? 10.326 3.585 -27.012 1.00 92.56 740 VAL A O 1
ATOM 6074 N N . LEU A 1 741 ? 9.419 1.653 -27.746 1.00 95.06 741 LEU A N 1
ATOM 6075 C CA . LEU A 1 741 ? 8.366 1.510 -26.739 1.00 95.06 741 LEU A CA 1
ATOM 6076 C C . LEU A 1 741 ? 8.960 1.292 -25.347 1.00 95.06 741 LEU A C 1
ATOM 6078 O O . LEU A 1 741 ? 10.135 0.933 -25.222 1.00 95.06 741 LEU A O 1
ATOM 6082 N N . ILE A 1 742 ? 8.172 1.462 -24.278 1.00 95.88 742 ILE A N 1
ATOM 6083 C CA . ILE A 1 742 ? 8.677 1.332 -22.898 1.00 95.88 742 ILE A CA 1
ATOM 6084 C C . ILE A 1 742 ? 9.334 -0.031 -22.639 1.00 95.88 742 ILE A C 1
ATOM 6086 O O . ILE A 1 742 ? 10.389 -0.097 -22.010 1.00 95.88 742 ILE A O 1
ATOM 6090 N N . CYS A 1 743 ? 8.795 -1.090 -23.250 1.00 95.25 743 CYS A N 1
ATOM 6091 C CA . CYS A 1 743 ? 9.299 -2.460 -23.180 1.00 95.25 743 CYS A CA 1
ATOM 6092 C C . CYS A 1 743 ? 10.670 -2.675 -23.851 1.00 95.25 743 CYS A C 1
ATOM 6094 O O . CYS A 1 743 ? 11.249 -3.750 -23.706 1.00 95.25 743 CYS A O 1
ATOM 6096 N N . GLY A 1 744 ? 11.211 -1.676 -24.554 1.00 94.50 744 GLY A N 1
ATOM 6097 C CA . GLY A 1 744 ? 12.525 -1.708 -25.197 1.00 94.50 744 GLY A CA 1
ATOM 6098 C C . GLY A 1 744 ? 12.510 -2.183 -26.651 1.00 94.50 744 GLY A C 1
ATOM 6099 O O . GLY A 1 744 ? 13.497 -1.960 -27.352 1.00 94.50 744 GLY A O 1
ATOM 6100 N N . HIS A 1 745 ? 11.414 -2.785 -27.127 1.00 94.75 745 HIS A N 1
ATOM 6101 C CA . HIS A 1 745 ? 11.219 -3.025 -28.558 1.00 94.75 745 HIS A CA 1
ATOM 6102 C C . HIS A 1 745 ? 11.052 -1.700 -29.293 1.00 94.75 745 HIS A C 1
ATOM 6104 O O . HIS A 1 745 ? 10.442 -0.764 -28.782 1.00 94.75 745 HIS A O 1
ATOM 6110 N N . GLY A 1 746 ? 11.585 -1.618 -30.501 1.00 93.25 746 GLY A N 1
ATOM 6111 C CA . GLY A 1 746 ? 11.466 -0.441 -31.344 1.00 93.25 746 GLY A CA 1
ATOM 6112 C C . GLY A 1 746 ? 11.125 -0.790 -32.772 1.00 93.25 746 GLY A C 1
ATOM 6113 O O . GLY A 1 746 ? 11.572 -1.810 -33.298 1.00 93.25 746 GLY A O 1
ATOM 6114 N N . TYR A 1 747 ? 10.343 0.089 -33.374 1.00 92.31 747 TYR A N 1
ATOM 6115 C CA . TYR A 1 747 ? 9.628 -0.123 -34.617 1.00 92.31 747 TYR A CA 1
ATOM 6116 C C . TYR A 1 747 ? 9.733 1.121 -35.485 1.00 92.31 747 TYR A C 1
ATOM 6118 O O . TYR A 1 747 ? 9.726 2.238 -34.964 1.00 92.31 747 TYR A O 1
ATOM 6126 N N . HIS A 1 748 ? 9.743 0.941 -36.804 1.00 92.25 748 HIS A N 1
ATOM 6127 C CA . HIS A 1 748 ? 9.356 2.028 -37.699 1.00 92.25 748 HIS A CA 1
ATOM 6128 C C . HIS A 1 748 ? 7.904 2.421 -37.438 1.00 92.25 748 HIS A C 1
ATOM 6130 O O . HIS A 1 748 ? 7.085 1.553 -37.126 1.00 92.25 748 HIS A O 1
ATOM 6136 N N . TRP A 1 749 ? 7.548 3.691 -37.627 1.00 90.38 749 TRP A N 1
ATOM 6137 C CA . TRP A 1 749 ? 6.170 4.151 -37.405 1.00 90.38 749 TRP A CA 1
ATOM 6138 C C . TRP A 1 749 ? 5.148 3.385 -38.250 1.00 90.38 749 TRP A C 1
ATOM 6140 O O . TRP A 1 749 ? 4.110 2.972 -37.736 1.00 90.38 749 TRP A O 1
ATOM 6150 N N . HIS A 1 750 ? 5.471 3.108 -39.517 1.00 90.62 750 HIS A N 1
ATOM 6151 C CA . HIS A 1 750 ? 4.614 2.297 -40.384 1.00 90.62 750 HIS A CA 1
ATOM 6152 C C . HIS A 1 750 ? 4.478 0.851 -39.883 1.00 90.62 750 HIS A C 1
ATOM 6154 O O . HIS A 1 750 ? 3.374 0.316 -39.860 1.00 90.62 750 HIS A O 1
ATOM 6160 N N . CYS A 1 751 ? 5.570 0.236 -39.412 1.00 91.75 751 CYS A N 1
ATOM 6161 C CA . CYS A 1 751 ? 5.528 -1.102 -38.816 1.00 91.75 751 CYS A CA 1
ATOM 6162 C C . CYS A 1 751 ? 4.687 -1.137 -37.535 1.00 91.75 751 CYS A C 1
ATOM 6164 O O . CYS A 1 751 ? 3.962 -2.099 -37.311 1.00 91.75 751 CYS A O 1
ATOM 6166 N N . TYR A 1 752 ? 4.780 -0.099 -36.701 1.00 91.06 752 TYR A N 1
ATOM 6167 C CA . TYR A 1 752 ? 4.006 -0.001 -35.467 1.00 91.06 752 TYR A CA 1
ATOM 6168 C C . TYR A 1 752 ? 2.504 0.169 -35.750 1.00 91.06 752 TYR A C 1
ATOM 6170 O O . TYR A 1 752 ? 1.677 -0.469 -35.104 1.00 91.06 752 TYR A O 1
ATOM 6178 N N . ASN A 1 753 ? 2.156 0.939 -36.785 1.00 89.06 753 ASN A N 1
ATOM 6179 C CA . ASN A 1 753 ? 0.780 1.069 -37.264 1.00 89.06 753 ASN A CA 1
ATOM 6180 C C . ASN A 1 753 ? 0.231 -0.251 -37.843 1.00 89.06 753 ASN A C 1
ATOM 6182 O O . ASN A 1 753 ? -0.892 -0.636 -37.538 1.00 89.06 753 ASN A O 1
ATOM 6186 N N . GLN A 1 754 ? 1.029 -0.991 -38.624 1.00 88.38 754 GLN A N 1
ATOM 6187 C CA . GLN A 1 754 ? 0.629 -2.297 -39.181 1.00 88.38 754 GLN A CA 1
ATOM 6188 C C . GLN A 1 754 ? 0.275 -3.343 -38.112 1.00 88.38 754 GLN A C 1
ATOM 6190 O O . GLN A 1 754 ? -0.459 -4.291 -38.393 1.00 88.38 754 GLN A O 1
ATOM 6195 N N . ILE A 1 755 ? 0.820 -3.206 -36.901 1.00 85.31 755 ILE A N 1
ATOM 6196 C CA . ILE A 1 755 ? 0.516 -4.091 -35.771 1.00 85.31 755 ILE A CA 1
ATOM 6197 C C . ILE A 1 755 ? -0.518 -3.496 -34.809 1.00 85.31 755 ILE A C 1
ATOM 6199 O O . ILE A 1 755 ? -0.640 -4.007 -33.699 1.00 85.31 755 ILE A O 1
ATOM 6203 N N . GLU A 1 756 ? -1.263 -2.471 -35.244 1.00 85.25 756 GLU A N 1
ATOM 6204 C CA . GLU A 1 756 ? -2.326 -1.805 -34.478 1.00 85.25 756 GLU A CA 1
ATOM 6205 C C . GLU A 1 756 ? -1.838 -1.285 -33.120 1.00 85.25 756 GLU A C 1
ATOM 6207 O O . GLU A 1 756 ? -2.446 -1.554 -32.087 1.00 85.25 756 GLU A O 1
ATOM 6212 N N . TYR A 1 757 ? -0.693 -0.591 -33.115 1.00 83.19 757 TYR A N 1
ATOM 6213 C CA . TYR A 1 757 ? -0.182 0.123 -31.939 1.00 83.19 757 TYR A CA 1
ATOM 6214 C C . TYR A 1 757 ? -0.078 -0.737 -30.665 1.00 83.19 757 TYR A C 1
ATOM 6216 O O . TYR A 1 757 ? -0.345 -0.270 -29.562 1.00 83.19 757 TYR A O 1
ATOM 6224 N N . GLY A 1 758 ? 0.323 -2.003 -30.824 1.00 86.12 758 GLY A N 1
ATOM 6225 C CA . GLY A 1 758 ? 0.507 -2.945 -29.726 1.00 86.12 758 GLY A CA 1
ATOM 6226 C C . GLY A 1 758 ? 1.730 -3.836 -29.917 1.00 86.12 758 GLY A C 1
ATOM 6227 O O . GLY A 1 758 ? 1.851 -4.547 -30.921 1.00 86.12 758 GLY A O 1
ATOM 6228 N N . CYS A 1 759 ? 2.637 -3.875 -28.940 1.00 93.06 759 CYS A N 1
ATOM 6229 C CA . CYS A 1 759 ? 3.783 -4.779 -28.976 1.00 93.06 759 CYS A CA 1
ATOM 6230 C C . CYS A 1 759 ? 3.346 -6.254 -28.893 1.00 93.06 759 CYS A C 1
ATOM 6232 O O . CYS A 1 759 ? 3.186 -6.829 -27.810 1.00 93.06 759 CYS A O 1
ATOM 6234 N N . ARG A 1 760 ? 3.239 -6.917 -30.053 1.00 91.00 760 ARG A N 1
ATOM 6235 C CA . ARG A 1 760 ? 2.842 -8.336 -30.168 1.00 91.00 760 ARG A CA 1
ATOM 6236 C C . ARG A 1 760 ? 3.735 -9.286 -29.363 1.00 91.00 760 ARG A C 1
ATOM 6238 O O . ARG A 1 760 ? 3.252 -10.288 -28.832 1.00 91.00 760 ARG A O 1
ATOM 6245 N N . HIS A 1 761 ? 5.029 -8.978 -29.239 1.00 94.31 761 HIS A N 1
ATOM 6246 C CA . HIS A 1 761 ? 5.974 -9.790 -28.459 1.00 94.31 761 HIS A CA 1
ATOM 6247 C C . HIS A 1 761 ? 5.650 -9.759 -26.961 1.00 94.31 761 HIS A C 1
ATOM 6249 O O . HIS A 1 761 ? 5.655 -10.804 -26.302 1.00 94.31 761 HIS A O 1
ATOM 6255 N N . CYS A 1 762 ? 5.334 -8.576 -26.427 1.00 95.12 762 CYS A N 1
ATOM 6256 C CA . CYS A 1 762 ? 4.916 -8.403 -25.038 1.00 95.12 762 CYS A CA 1
ATOM 6257 C C . CYS A 1 762 ? 3.521 -8.983 -24.797 1.00 95.12 762 CYS A C 1
ATOM 6259 O O . CYS A 1 762 ? 3.343 -9.706 -23.821 1.00 95.12 762 CYS A O 1
ATOM 6261 N N . GLU A 1 763 ? 2.570 -8.780 -25.712 1.00 95.12 763 GLU A N 1
ATOM 6262 C CA . GLU A 1 763 ? 1.228 -9.374 -25.628 1.00 95.12 763 GLU A CA 1
ATOM 6263 C C . GLU A 1 763 ? 1.293 -10.903 -25.471 1.00 95.12 763 GLU A C 1
ATOM 6265 O O . GLU A 1 763 ? 0.696 -11.471 -24.554 1.00 95.12 763 GLU A O 1
ATOM 6270 N N . GLN A 1 764 ? 2.074 -11.587 -26.316 1.00 95.50 764 GLN A N 1
ATOM 6271 C CA . GLN A 1 764 ? 2.254 -13.039 -26.219 1.00 95.50 764 GLN A CA 1
ATOM 6272 C C . GLN A 1 764 ? 2.918 -13.465 -24.907 1.00 95.50 764 GLN A C 1
ATOM 6274 O O . GLN A 1 764 ? 2.585 -14.518 -24.356 1.00 95.50 764 GLN A O 1
ATOM 6279 N N . TYR A 1 765 ? 3.877 -12.680 -24.412 1.00 96.50 765 TYR A N 1
ATOM 6280 C CA . TYR A 1 765 ? 4.525 -12.933 -23.128 1.00 96.50 765 TYR A CA 1
ATOM 6281 C C . TYR A 1 765 ? 3.531 -12.811 -21.967 1.00 96.50 765 TYR A C 1
ATOM 6283 O O . TYR A 1 765 ? 3.448 -13.720 -21.139 1.00 96.50 765 TYR A O 1
ATOM 6291 N N . TYR A 1 766 ? 2.715 -11.757 -21.955 1.00 97.50 766 TYR A N 1
ATOM 6292 C CA . TYR A 1 766 ? 1.680 -11.543 -20.947 1.00 97.50 766 TYR A CA 1
ATOM 6293 C C . TYR A 1 766 ? 0.608 -12.629 -20.991 1.00 97.50 766 TYR A C 1
ATOM 6295 O O . TYR A 1 766 ? 0.342 -13.232 -19.956 1.00 97.50 766 TYR A O 1
ATOM 6303 N N . LYS A 1 767 ? 0.080 -12.987 -22.169 1.00 97.75 767 LYS A N 1
ATOM 6304 C CA . LYS A 1 767 ? -0.871 -14.106 -22.328 1.00 97.75 767 LYS A CA 1
ATOM 6305 C C . LYS A 1 767 ? -0.330 -15.413 -21.752 1.00 97.75 767 LYS A C 1
ATOM 6307 O O . LYS A 1 767 ? -1.043 -16.131 -21.051 1.00 97.75 767 LYS A O 1
ATOM 6312 N N . LYS A 1 768 ? 0.943 -15.732 -22.014 1.00 97.75 768 LYS A N 1
ATOM 6313 C CA . LYS A 1 768 ? 1.599 -16.919 -21.438 1.00 97.75 768 LYS A CA 1
ATOM 6314 C C . LYS A 1 768 ? 1.715 -16.814 -19.917 1.00 97.75 768 LYS A C 1
ATOM 6316 O O . LYS A 1 768 ? 1.460 -17.801 -19.234 1.00 97.75 768 LYS A O 1
ATOM 6321 N N . GLY A 1 769 ? 2.073 -15.640 -19.398 1.00 97.38 769 GLY A N 1
ATOM 6322 C CA . GLY A 1 769 ? 2.141 -15.358 -17.964 1.00 97.38 769 GLY A CA 1
ATOM 6323 C C . GLY A 1 769 ? 0.795 -15.513 -17.256 1.00 97.38 769 GLY A C 1
ATOM 6324 O O . GLY A 1 769 ? 0.732 -16.208 -16.246 1.00 97.38 769 GLY A O 1
ATOM 6325 N N . ILE A 1 770 ? -0.275 -14.937 -17.817 1.00 98.44 770 ILE A N 1
ATOM 6326 C CA . ILE A 1 770 ? -1.655 -15.028 -17.311 1.00 98.44 770 ILE A CA 1
ATOM 6327 C C . ILE A 1 770 ? -2.065 -16.495 -17.199 1.00 98.44 770 ILE A C 1
ATOM 6329 O O . ILE A 1 770 ? -2.343 -16.976 -16.103 1.00 98.44 770 ILE A O 1
ATOM 6333 N N . ASN A 1 771 ? -2.005 -17.230 -18.314 1.00 98.25 771 ASN A N 1
ATOM 6334 C CA . ASN A 1 771 ? -2.398 -18.638 -18.351 1.00 98.25 771 ASN A CA 1
ATOM 6335 C C . ASN A 1 771 ? -1.571 -19.495 -17.387 1.00 98.25 771 ASN A C 1
ATOM 6337 O O . ASN A 1 771 ? -2.126 -20.302 -16.647 1.00 98.25 771 ASN A O 1
ATOM 6341 N N . LYS A 1 772 ? -0.244 -19.309 -17.358 1.00 97.25 772 LYS A N 1
ATOM 6342 C CA . LYS A 1 772 ? 0.647 -20.068 -16.470 1.00 97.25 772 LYS A CA 1
ATOM 6343 C C . LYS A 1 772 ? 0.333 -19.810 -14.996 1.00 97.25 772 LYS A C 1
ATOM 6345 O O . LYS A 1 772 ? 0.248 -20.760 -14.222 1.00 97.25 772 LYS A O 1
ATOM 6350 N N . ASN A 1 773 ? 0.204 -18.545 -14.601 1.00 96.62 773 ASN A N 1
ATOM 6351 C CA . ASN A 1 773 ? 0.062 -18.177 -13.195 1.00 96.62 773 ASN A CA 1
ATOM 6352 C C . ASN A 1 773 ? -1.341 -18.483 -12.665 1.00 96.62 773 ASN A C 1
ATOM 6354 O O . ASN A 1 773 ? -1.440 -18.983 -11.547 1.00 96.62 773 ASN A O 1
ATOM 6358 N N . ILE A 1 774 ? -2.393 -18.254 -13.462 1.00 97.25 774 ILE A N 1
ATOM 6359 C CA . ILE A 1 774 ? -3.768 -18.628 -13.094 1.00 97.25 774 ILE A CA 1
ATOM 6360 C C . ILE A 1 774 ? -3.888 -20.144 -12.983 1.00 97.25 774 ILE A C 1
ATOM 6362 O O . ILE A 1 774 ? -4.344 -20.626 -11.953 1.00 97.25 774 ILE A O 1
ATOM 6366 N N . LYS A 1 775 ? -3.394 -20.905 -13.970 1.00 96.56 775 LYS A N 1
ATOM 6367 C CA . LYS A 1 775 ? -3.396 -22.373 -13.901 1.00 96.56 775 LYS A CA 1
ATOM 6368 C C . LYS A 1 775 ? -2.685 -22.881 -12.645 1.00 96.56 775 LYS A C 1
ATOM 6370 O O . LYS A 1 775 ? -3.245 -23.682 -11.909 1.00 96.56 775 LYS A O 1
ATOM 6375 N N . SER A 1 776 ? -1.483 -22.370 -12.375 1.00 94.69 776 SER A N 1
ATOM 6376 C CA . SER A 1 776 ? -0.722 -22.732 -11.173 1.00 94.69 776 SER A CA 1
ATOM 6377 C C . SER A 1 776 ? -1.466 -22.386 -9.880 1.00 94.69 776 SER A C 1
ATOM 6379 O O . SER A 1 776 ? -1.346 -23.113 -8.897 1.00 94.69 776 SER A O 1
ATOM 6381 N N . PHE A 1 777 ? -2.216 -21.283 -9.849 1.00 95.00 777 PHE A N 1
ATOM 6382 C CA . PHE A 1 777 ? -2.989 -20.908 -8.670 1.00 95.00 777 PHE A CA 1
ATOM 6383 C C . PHE A 1 777 ? -4.237 -21.780 -8.495 1.00 95.00 777 PHE A C 1
ATOM 6385 O O . PHE A 1 777 ? -4.470 -22.254 -7.391 1.00 95.00 777 PHE A O 1
ATOM 6392 N N . LEU A 1 778 ? -4.979 -22.070 -9.568 1.00 95.62 778 LEU A N 1
ATOM 6393 C CA . LEU A 1 778 ? -6.116 -22.998 -9.538 1.00 95.62 778 LEU A CA 1
ATOM 6394 C C . LEU A 1 778 ? -5.685 -24.390 -9.052 1.00 95.62 778 LEU A C 1
ATOM 6396 O O . LEU A 1 778 ? -6.296 -24.932 -8.138 1.00 95.62 778 LEU A O 1
ATOM 6400 N N . GLU A 1 779 ? -4.563 -24.916 -9.553 1.00 94.25 779 GLU A N 1
ATOM 6401 C CA . GLU A 1 779 ? -3.985 -26.181 -9.068 1.00 94.25 779 GLU A CA 1
ATOM 6402 C C . GLU A 1 779 ? -3.680 -26.132 -7.556 1.00 94.25 779 GLU A C 1
ATOM 6404 O O . GLU A 1 779 ? -3.953 -27.091 -6.828 1.00 94.25 779 GLU A O 1
ATOM 6409 N N . ARG A 1 780 ? -3.168 -24.997 -7.054 1.00 92.75 780 ARG A N 1
ATOM 6410 C CA . ARG A 1 780 ? -2.887 -24.779 -5.624 1.00 92.75 780 ARG A CA 1
ATOM 6411 C C . ARG A 1 780 ? -4.161 -24.705 -4.768 1.00 92.75 780 ARG A C 1
ATOM 6413 O O . ARG A 1 780 ? -4.128 -25.173 -3.620 1.00 92.75 780 ARG A O 1
ATOM 6420 N N . LEU A 1 781 ? -5.247 -24.139 -5.302 1.00 93.94 781 LEU A N 1
ATOM 6421 C CA . LEU A 1 781 ? -6.560 -24.066 -4.652 1.00 93.94 781 LEU A CA 1
ATOM 6422 C C . LEU A 1 781 ? -7.211 -25.450 -4.569 1.00 93.94 781 LEU A C 1
ATOM 6424 O O . LEU A 1 781 ? -7.617 -25.858 -3.489 1.00 93.94 781 LEU A O 1
ATOM 6428 N N . GLU A 1 782 ? -7.240 -26.193 -5.674 1.00 92.06 782 GLU A N 1
ATOM 6429 C CA . GLU A 1 782 ? -7.931 -27.486 -5.769 1.00 92.06 782 GLU A CA 1
ATOM 6430 C C . GLU A 1 782 ? -7.182 -28.626 -5.072 1.00 92.06 782 GLU A C 1
ATOM 6432 O O . GLU A 1 782 ? -7.792 -29.453 -4.396 1.00 92.06 782 GLU A O 1
ATOM 6437 N N . LYS A 1 783 ? -5.857 -28.697 -5.260 1.00 88.31 783 LYS A N 1
ATOM 6438 C CA . LYS A 1 783 ? -5.045 -29.880 -4.909 1.00 88.31 783 LYS A CA 1
ATOM 6439 C C . LYS A 1 783 ? -3.869 -29.589 -3.985 1.00 88.31 783 LYS A C 1
ATOM 6441 O O . LYS A 1 783 ? -3.209 -30.523 -3.542 1.00 88.31 783 LYS A O 1
ATOM 6446 N N . GLY A 1 784 ? -3.563 -28.320 -3.722 1.00 86.25 784 GLY A N 1
ATOM 6447 C CA . GLY A 1 784 ? -2.425 -27.964 -2.873 1.00 86.25 784 GLY A CA 1
ATOM 6448 C C . GLY A 1 784 ? -2.633 -28.338 -1.402 1.00 86.25 784 GLY A C 1
ATOM 6449 O O . GLY A 1 784 ? -3.722 -28.732 -0.989 1.00 86.25 784 GLY A O 1
ATOM 6450 N N . GLU A 1 785 ? -1.616 -28.129 -0.571 1.00 87.81 785 GLU A N 1
ATOM 6451 C CA . GLU A 1 785 ? -1.713 -28.389 0.871 1.00 87.81 785 GLU A CA 1
ATOM 6452 C C . GLU A 1 785 ? -2.676 -27.423 1.587 1.00 87.81 785 GLU A C 1
ATOM 6454 O O . GLU A 1 785 ? -2.970 -26.321 1.108 1.00 87.81 785 GLU A O 1
ATOM 6459 N N . ASN A 1 786 ? -3.201 -27.824 2.744 1.00 89.69 786 ASN A N 1
ATOM 6460 C CA . ASN A 1 786 ? -4.049 -26.962 3.583 1.00 89.69 786 ASN A CA 1
ATOM 6461 C C . ASN A 1 786 ? -3.241 -26.080 4.542 1.00 89.69 786 ASN A C 1
ATOM 6463 O O . ASN A 1 786 ? -3.815 -25.299 5.293 1.00 89.69 786 ASN A O 1
ATOM 6467 N N . THR A 1 787 ? -1.922 -26.184 4.484 1.00 89.56 787 THR A N 1
ATOM 6468 C CA . THR A 1 787 ? -0.941 -25.390 5.218 1.00 89.56 787 THR A CA 1
ATOM 6469 C C . THR A 1 787 ? -0.034 -24.668 4.234 1.00 89.56 787 THR A C 1
ATOM 6471 O O . THR A 1 787 ? -0.024 -24.971 3.035 1.00 89.56 787 THR A O 1
ATOM 6474 N N . LEU A 1 788 ? 0.701 -23.676 4.728 1.00 84.81 788 LEU A N 1
ATOM 6475 C CA . LEU A 1 788 ? 1.734 -23.014 3.947 1.00 84.81 788 LEU A CA 1
ATOM 6476 C C . LEU A 1 788 ? 2.893 -23.946 3.628 1.00 84.81 788 LEU A C 1
ATOM 6478 O O . LEU A 1 788 ? 3.370 -24.698 4.473 1.00 84.81 788 LEU A O 1
ATOM 6482 N N . THR A 1 789 ? 3.388 -23.811 2.407 1.00 79.69 789 THR A N 1
ATOM 6483 C CA . THR A 1 789 ? 4.547 -24.529 1.887 1.00 79.69 789 THR A CA 1
ATOM 6484 C C . THR A 1 789 ? 5.639 -23.547 1.475 1.00 79.69 789 THR A C 1
ATOM 6486 O O . THR A 1 789 ? 5.395 -22.356 1.273 1.00 79.69 789 THR A O 1
ATOM 6489 N N . LYS A 1 790 ? 6.859 -24.046 1.240 1.00 69.38 790 LYS A N 1
ATOM 6490 C CA . LYS A 1 790 ? 7.957 -23.239 0.665 1.00 69.38 790 LYS A CA 1
ATOM 6491 C C . LYS A 1 790 ? 7.615 -22.662 -0.724 1.00 69.38 790 LYS A C 1
ATOM 6493 O O . LYS A 1 790 ? 8.222 -21.683 -1.178 1.00 69.38 790 LYS A O 1
ATOM 6498 N N . GLU A 1 791 ? 6.647 -23.255 -1.421 1.00 64.31 791 GLU A N 1
ATOM 6499 C CA . GLU A 1 791 ? 6.156 -22.768 -2.713 1.00 64.31 791 GLU A CA 1
ATOM 6500 C C . GLU A 1 791 ? 5.293 -21.505 -2.574 1.00 64.31 791 GLU A C 1
ATOM 6502 O O . GLU A 1 791 ? 5.285 -20.679 -3.490 1.00 64.31 791 GLU A O 1
ATOM 6507 N N . ASP A 1 792 ? 4.681 -21.297 -1.404 1.00 70.81 792 ASP A N 1
ATOM 6508 C CA . ASP A 1 792 ? 3.804 -20.161 -1.085 1.00 70.81 792 ASP A CA 1
ATOM 6509 C C . ASP A 1 792 ? 4.578 -18.873 -0.730 1.00 70.81 792 ASP A C 1
ATOM 6511 O O . ASP A 1 792 ? 3.980 -17.840 -0.440 1.00 70.81 792 ASP A O 1
ATOM 6515 N N . GLY A 1 793 ? 5.914 -18.903 -0.809 1.00 56.12 793 GLY A N 1
ATOM 6516 C CA . GLY A 1 793 ? 6.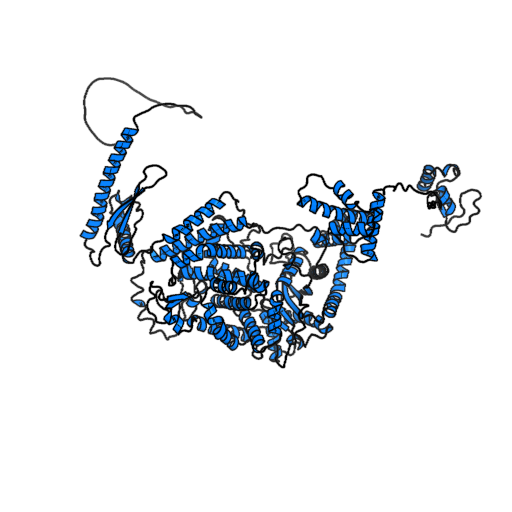744 -17.702 -0.950 1.00 56.12 793 GLY A CA 1
ATOM 6517 C C . GLY A 1 793 ? 6.877 -16.804 0.279 1.00 56.12 793 GLY A C 1
ATOM 6518 O O . GLY A 1 793 ? 7.281 -15.656 0.111 1.00 56.12 793 GLY A O 1
ATOM 6519 N N . ILE A 1 794 ? 6.572 -17.305 1.476 1.00 54.50 794 ILE A N 1
ATOM 6520 C CA . ILE A 1 794 ? 6.875 -16.610 2.730 1.00 54.50 794 ILE A CA 1
ATOM 6521 C C . ILE A 1 794 ? 8.326 -16.935 3.094 1.00 54.50 794 ILE A C 1
ATOM 6523 O O . ILE A 1 794 ? 8.640 -18.061 3.474 1.00 54.50 794 ILE A O 1
ATOM 6527 N N . GLU A 1 795 ? 9.225 -15.975 2.888 1.00 44.12 795 GLU A N 1
ATOM 6528 C CA . GLU A 1 795 ? 10.566 -16.032 3.471 1.00 44.12 795 GLU A CA 1
ATOM 6529 C C . GLU A 1 795 ? 10.416 -15.732 4.965 1.00 44.12 795 GLU A C 1
ATOM 6531 O O . GLU A 1 795 ? 9.971 -14.645 5.329 1.00 44.12 795 GLU A O 1
ATOM 6536 N N . GLU A 1 796 ? 10.750 -16.690 5.834 1.00 33.50 796 GLU A N 1
ATOM 6537 C CA . GLU A 1 796 ? 11.024 -16.369 7.235 1.00 33.50 796 GLU A CA 1
ATOM 6538 C C . GLU A 1 796 ? 12.192 -15.383 7.227 1.00 33.50 796 GLU A C 1
ATOM 6540 O O . GLU A 1 796 ? 13.252 -15.668 6.666 1.00 33.50 796 GLU A O 1
ATOM 6545 N N . SER A 1 797 ? 11.969 -14.176 7.740 1.00 34.81 797 SER A N 1
ATOM 6546 C CA . SER A 1 797 ? 12.992 -13.145 7.793 1.00 34.81 797 SER A CA 1
ATOM 6547 C C . SER A 1 797 ? 14.115 -13.597 8.725 1.00 34.81 797 SER A C 1
ATOM 6549 O O . SER A 1 797 ? 14.048 -13.393 9.933 1.00 34.81 797 SER A O 1
ATOM 6551 N N . GLU A 1 798 ? 15.167 -14.194 8.169 1.00 29.27 798 GLU A N 1
ATOM 6552 C CA . GLU A 1 798 ? 16.486 -14.146 8.792 1.00 29.27 798 GLU A CA 1
ATOM 6553 C C . GLU A 1 798 ? 16.939 -12.680 8.733 1.00 29.27 798 GLU A C 1
ATOM 6555 O O . GLU A 1 798 ? 17.354 -12.171 7.686 1.00 29.27 798 GLU A O 1
ATOM 6560 N N . GLU A 1 799 ? 16.752 -11.956 9.837 1.00 36.25 799 GLU A N 1
ATOM 6561 C CA . GLU A 1 799 ? 17.251 -10.593 9.987 1.00 36.25 799 GLU A CA 1
ATOM 6562 C C . GLU A 1 799 ? 18.783 -10.615 9.905 1.00 36.25 799 GLU A C 1
ATOM 6564 O O . GLU A 1 799 ? 19.480 -11.179 10.748 1.00 36.25 799 GLU A O 1
ATOM 6569 N N . GLY A 1 800 ? 19.315 -10.012 8.841 1.00 31.42 800 GLY A N 1
ATOM 6570 C CA . GLY A 1 800 ? 20.733 -9.702 8.742 1.00 31.42 800 GLY A CA 1
ATOM 6571 C C . GLY A 1 800 ? 21.103 -8.632 9.767 1.00 31.42 800 GLY A C 1
ATOM 6572 O O . GLY A 1 800 ? 20.394 -7.647 9.929 1.00 31.42 800 GLY A O 1
ATOM 6573 N N . THR A 1 801 ? 22.248 -8.815 10.415 1.00 31.02 801 THR A N 1
ATOM 6574 C CA . THR A 1 801 ? 22.808 -8.031 11.530 1.00 31.02 801 THR A CA 1
ATOM 6575 C C . THR A 1 801 ? 23.204 -6.576 11.213 1.00 31.02 801 THR A C 1
ATOM 6577 O O . THR A 1 801 ? 24.012 -5.997 11.933 1.00 31.02 801 THR A O 1
ATOM 6580 N N . GLU A 1 802 ? 22.698 -5.972 10.139 1.00 37.16 802 GLU A N 1
ATOM 6581 C CA . GLU A 1 802 ? 22.923 -4.553 9.832 1.00 37.16 802 GLU A CA 1
ATOM 6582 C C . GLU A 1 802 ? 21.641 -3.777 10.152 1.00 37.16 802 GLU A C 1
ATOM 6584 O O . GLU A 1 802 ? 20.786 -3.576 9.289 1.00 37.16 802 GLU A O 1
ATOM 6589 N N . GLU A 1 803 ? 21.490 -3.394 11.422 1.00 39.03 803 GLU A N 1
ATOM 6590 C CA . GLU A 1 803 ? 20.369 -2.576 11.882 1.00 39.03 803 GLU A CA 1
ATOM 6591 C C . GLU A 1 803 ? 20.413 -1.189 11.230 1.00 39.03 803 GLU A C 1
ATOM 6593 O O . GLU A 1 803 ? 21.401 -0.457 11.296 1.00 39.03 803 GLU A O 1
ATOM 6598 N N . ASP A 1 804 ? 19.307 -0.836 10.585 1.00 44.41 804 ASP A N 1
ATOM 6599 C CA . ASP A 1 804 ? 19.064 0.497 10.066 1.00 44.41 804 ASP A CA 1
ATOM 6600 C C . ASP A 1 804 ? 18.711 1.454 11.223 1.00 44.41 804 ASP A C 1
ATOM 6602 O O . ASP A 1 804 ? 17.703 1.244 11.910 1.00 44.41 804 ASP A O 1
ATOM 6606 N N . THR A 1 805 ? 19.516 2.503 11.439 1.00 50.41 805 THR A N 1
ATOM 6607 C CA . THR A 1 805 ? 19.259 3.520 12.470 1.00 50.41 805 THR A CA 1
ATOM 6608 C C . THR A 1 805 ? 17.918 4.212 12.221 1.00 50.41 805 THR A C 1
ATOM 6610 O O . THR A 1 805 ? 17.628 4.646 11.107 1.00 50.41 805 THR A O 1
ATOM 6613 N N . GLU A 1 806 ? 17.094 4.334 13.270 1.00 50.62 806 GLU A N 1
ATOM 6614 C CA . GLU A 1 806 ? 15.787 5.015 13.211 1.00 50.62 806 GLU A CA 1
ATOM 6615 C C . GLU A 1 806 ? 15.877 6.502 12.891 1.00 50.62 806 GLU A C 1
ATOM 6617 O O . GLU A 1 806 ? 14.881 7.103 12.488 1.00 50.62 806 GLU A O 1
ATOM 6622 N N . GLU A 1 807 ? 17.057 7.089 13.056 1.00 57.56 807 GLU A N 1
ATOM 6623 C CA . GLU A 1 807 ? 17.226 8.520 12.923 1.00 57.56 807 GLU A CA 1
ATOM 6624 C C . GLU A 1 807 ? 17.407 8.937 11.453 1.00 57.56 807 GLU A C 1
ATOM 6626 O O . GLU A 1 807 ? 18.185 8.319 10.714 1.00 57.56 807 GLU A O 1
ATOM 6631 N N . PRO A 1 808 ? 16.684 9.983 11.008 1.00 62.22 808 PRO A N 1
ATOM 6632 C CA . PRO A 1 808 ? 16.911 10.604 9.709 1.00 62.22 808 PRO A CA 1
ATOM 6633 C C . PRO A 1 808 ? 18.353 11.107 9.616 1.00 62.22 808 PRO A C 1
ATOM 6635 O O . PRO A 1 808 ? 18.957 11.505 10.612 1.00 62.22 808 PRO A O 1
ATOM 6638 N N . GLU A 1 809 ? 18.928 11.105 8.414 1.00 71.06 809 GLU A N 1
ATOM 6639 C CA . GLU A 1 809 ? 20.286 11.606 8.244 1.00 71.06 809 GLU A CA 1
ATOM 6640 C C . GLU A 1 809 ? 20.336 13.099 8.593 1.00 71.06 809 GLU A C 1
ATOM 6642 O O . GLU A 1 809 ? 19.583 13.890 8.027 1.00 71.06 809 GLU A O 1
ATOM 6647 N N . GLU A 1 810 ? 21.245 13.491 9.494 1.00 59.97 810 GLU A N 1
ATOM 6648 C CA . GLU A 1 810 ? 21.554 14.903 9.728 1.00 59.97 810 GLU A CA 1
ATOM 6649 C C . GLU A 1 810 ? 21.949 15.564 8.404 1.00 59.97 810 GLU A C 1
ATOM 6651 O O . GLU A 1 810 ? 22.994 15.265 7.814 1.00 59.97 810 GLU A O 1
ATOM 6656 N N . ILE A 1 811 ? 21.089 16.456 7.923 1.00 62.56 811 ILE A N 1
ATOM 6657 C CA . ILE A 1 811 ? 21.367 17.296 6.769 1.00 62.56 811 ILE A CA 1
ATOM 6658 C C . ILE A 1 811 ? 21.974 18.577 7.323 1.00 62.56 811 ILE A C 1
ATOM 6660 O O . ILE A 1 811 ? 21.299 19.332 8.016 1.00 62.56 811 ILE A O 1
ATOM 6664 N N . GLN A 1 812 ? 23.249 18.826 7.018 1.00 55.50 812 GLN A N 1
ATOM 6665 C CA . GLN A 1 812 ? 23.835 20.153 7.203 1.00 55.50 812 GLN A CA 1
ATOM 6666 C C . GLN A 1 812 ? 23.035 21.129 6.326 1.00 55.50 812 GLN A C 1
ATOM 6668 O O . GLN A 1 812 ? 23.123 21.089 5.098 1.00 55.50 812 GLN A O 1
ATOM 6673 N N . GLU A 1 813 ? 22.147 21.907 6.943 1.00 55.88 813 GLU A N 1
ATOM 6674 C CA . GLU A 1 813 ? 21.123 22.667 6.232 1.00 55.88 813 GLU A CA 1
ATOM 6675 C C . GLU A 1 813 ? 21.629 24.025 5.698 1.00 55.88 813 GLU A C 1
ATOM 6677 O O . GLU A 1 813 ? 22.315 24.783 6.376 1.00 55.88 813 GLU A O 1
ATOM 6682 N N . ILE A 1 814 ? 21.171 24.335 4.476 1.00 52.97 814 ILE A N 1
ATOM 6683 C CA . ILE A 1 814 ? 20.895 25.664 3.887 1.00 52.97 814 ILE A CA 1
ATOM 6684 C C . ILE A 1 814 ? 22.042 26.430 3.198 1.00 52.97 814 ILE A C 1
ATOM 6686 O O . ILE A 1 814 ? 21.782 26.963 2.117 1.00 52.97 814 ILE A O 1
ATOM 6690 N N . GLU A 1 815 ? 23.290 26.435 3.673 1.00 49.12 815 GLU A N 1
ATOM 6691 C CA . GLU A 1 815 ? 24.329 27.312 3.072 1.00 49.12 815 GLU A CA 1
ATOM 6692 C C . GLU A 1 815 ? 24.736 26.952 1.620 1.00 49.12 815 GLU A C 1
ATOM 6694 O O . GLU A 1 815 ? 25.242 27.800 0.887 1.00 49.12 815 GLU A O 1
ATOM 6699 N N . GLU A 1 816 ? 24.441 25.737 1.136 1.00 63.88 816 GLU A N 1
ATOM 6700 C CA . GLU A 1 816 ? 24.764 25.302 -0.238 1.00 63.88 816 GLU A CA 1
ATOM 6701 C C . GLU A 1 816 ? 23.551 25.134 -1.174 1.00 63.88 816 GLU A C 1
ATOM 6703 O O . GLU A 1 816 ? 23.711 24.687 -2.315 1.00 63.88 816 GLU A O 1
ATOM 6708 N N . SER A 1 817 ? 22.324 25.453 -0.740 1.00 71.81 817 SER A N 1
ATOM 6709 C CA . SER A 1 817 ? 21.122 25.193 -1.559 1.00 71.81 817 SER A CA 1
ATOM 6710 C C . SER A 1 817 ? 21.156 25.936 -2.899 1.00 71.81 817 SER A C 1
ATOM 6712 O O . SER A 1 817 ? 20.886 25.343 -3.952 1.00 71.81 817 SER A O 1
ATOM 6714 N N . ASP A 1 818 ? 21.558 27.207 -2.877 1.00 75.38 818 ASP A N 1
ATOM 6715 C CA . ASP A 1 818 ? 21.690 28.028 -4.082 1.00 75.38 818 ASP A CA 1
ATOM 6716 C C . ASP A 1 818 ? 22.843 27.544 -4.968 1.00 75.38 818 ASP A C 1
ATOM 6718 O O . ASP A 1 818 ? 22.700 27.461 -6.190 1.00 75.38 818 ASP A O 1
ATOM 6722 N N . THR A 1 819 ? 23.946 27.098 -4.363 1.00 83.75 819 THR A N 1
ATOM 6723 C CA . THR A 1 819 ? 25.078 26.484 -5.070 1.00 83.75 819 THR A CA 1
ATOM 6724 C C . THR A 1 819 ? 24.658 25.215 -5.812 1.00 83.75 819 THR A C 1
ATOM 6726 O O . THR A 1 819 ? 25.000 25.027 -6.983 1.00 83.75 819 THR A O 1
ATOM 6729 N N . VAL A 1 820 ? 23.886 24.332 -5.171 1.00 86.06 820 VAL A N 1
ATOM 6730 C CA . VAL A 1 820 ? 23.364 23.108 -5.800 1.00 86.06 820 VAL A CA 1
ATOM 6731 C C . VAL A 1 820 ? 22.390 23.446 -6.927 1.00 86.06 820 VAL A C 1
ATOM 6733 O O . VAL A 1 820 ? 22.462 22.837 -7.998 1.00 86.06 820 VAL A O 1
ATOM 6736 N N . LEU A 1 821 ? 21.505 24.425 -6.724 1.00 86.69 821 LEU A N 1
ATOM 6737 C CA . LEU A 1 821 ? 20.571 24.873 -7.756 1.00 86.69 821 LEU A CA 1
ATOM 6738 C C . LEU A 1 821 ? 21.309 25.447 -8.976 1.00 86.69 821 LEU A C 1
ATOM 6740 O O . LEU A 1 821 ? 21.001 25.062 -10.105 1.00 86.69 821 LEU A O 1
ATOM 6744 N N . PHE A 1 822 ? 22.321 26.289 -8.758 1.00 85.62 822 PHE A N 1
ATOM 6745 C CA . PHE A 1 822 ? 23.170 26.844 -9.814 1.00 85.62 822 PHE A CA 1
ATOM 6746 C C . PHE A 1 822 ? 23.925 25.746 -10.578 1.00 85.62 822 PHE A C 1
ATOM 6748 O O . PHE A 1 822 ? 23.930 25.715 -11.810 1.00 85.62 822 PHE A O 1
ATOM 6755 N N . ARG A 1 823 ? 24.508 24.772 -9.865 1.00 86.62 823 ARG A N 1
ATOM 6756 C CA . ARG A 1 823 ? 25.146 23.597 -10.485 1.00 86.62 823 ARG A CA 1
ATOM 6757 C C . ARG A 1 823 ? 24.164 22.811 -11.350 1.00 86.62 823 ARG A C 1
ATOM 6759 O O . ARG A 1 823 ? 24.543 22.378 -12.437 1.00 86.62 823 ARG A O 1
ATOM 6766 N N . LEU A 1 824 ? 22.922 22.632 -10.894 1.00 88.62 824 LEU A N 1
ATOM 6767 C CA . LEU A 1 824 ? 21.885 21.932 -11.652 1.00 88.62 824 LEU A CA 1
ATOM 6768 C C . LEU A 1 824 ? 21.505 22.690 -12.928 1.00 88.62 824 LEU A C 1
ATOM 6770 O O . LEU A 1 824 ? 21.424 22.073 -13.989 1.00 88.62 824 LEU A O 1
ATOM 6774 N N . GLN A 1 825 ? 21.319 24.009 -12.853 1.00 88.25 825 GLN A N 1
ATOM 6775 C CA . GLN A 1 825 ? 21.049 24.847 -14.027 1.00 88.25 825 GLN A CA 1
ATOM 6776 C C . GLN A 1 825 ? 22.174 24.729 -15.066 1.00 88.25 825 GLN A C 1
ATOM 6778 O O . GLN A 1 825 ? 21.912 24.383 -16.219 1.00 88.25 825 GLN A O 1
ATOM 6783 N N . ASN A 1 826 ? 23.433 24.864 -14.637 1.00 82.69 826 ASN A N 1
ATOM 6784 C CA . ASN A 1 826 ? 24.596 24.683 -15.510 1.00 82.69 826 ASN A CA 1
ATOM 6785 C C . ASN A 1 826 ? 24.655 23.275 -16.123 1.00 82.69 826 ASN A C 1
ATOM 6787 O O . ASN A 1 826 ? 24.943 23.112 -17.310 1.00 82.69 826 ASN A O 1
ATOM 6791 N N . ALA A 1 827 ? 24.376 22.236 -15.332 1.00 82.25 827 ALA A N 1
ATOM 6792 C CA . ALA A 1 827 ? 24.346 20.861 -15.820 1.00 82.25 827 ALA A CA 1
ATOM 6793 C C . ALA A 1 827 ? 23.263 20.670 -16.899 1.00 82.25 827 ALA A C 1
ATOM 6795 O O . ALA A 1 827 ? 23.543 20.078 -17.941 1.00 82.25 827 ALA A O 1
ATOM 6796 N N . LEU A 1 828 ? 22.064 21.230 -16.701 1.00 88.25 828 LEU A N 1
ATOM 6797 C CA . LEU A 1 828 ? 20.950 21.176 -17.657 1.00 88.25 828 LEU A CA 1
ATOM 6798 C C . LEU A 1 828 ? 21.253 21.892 -18.978 1.00 88.25 828 LEU A C 1
ATOM 6800 O O . LEU A 1 828 ? 20.807 21.445 -20.041 1.00 88.25 828 LEU A O 1
ATOM 6804 N N . GLU A 1 829 ? 21.981 23.004 -18.942 1.00 83.56 829 GLU A N 1
ATOM 6805 C CA . GLU A 1 829 ? 22.452 23.691 -20.149 1.00 83.56 829 GLU A CA 1
ATOM 6806 C C . GLU A 1 829 ? 23.526 22.877 -20.878 1.00 83.56 829 GLU A C 1
ATOM 6808 O O . GLU A 1 829 ? 23.517 22.768 -22.108 1.00 83.56 829 GLU A O 1
ATOM 6813 N N . ASN A 1 830 ? 24.418 22.233 -20.124 1.00 80.62 830 ASN A N 1
ATOM 6814 C CA . ASN A 1 830 ? 25.516 21.445 -20.673 1.00 80.62 830 ASN A CA 1
ATOM 6815 C C . ASN A 1 830 ? 25.077 20.126 -21.333 1.00 80.62 830 ASN A C 1
ATOM 6817 O O . ASN A 1 830 ? 25.822 19.626 -22.174 1.00 80.62 830 ASN A O 1
ATOM 6821 N N . ILE A 1 831 ? 23.877 19.591 -21.054 1.00 81.31 831 ILE A N 1
ATOM 6822 C CA . ILE A 1 831 ? 23.342 18.393 -21.745 1.00 81.31 831 ILE A CA 1
ATOM 6823 C C . ILE A 1 831 ? 23.341 18.585 -23.268 1.00 81.31 831 ILE A C 1
ATOM 6825 O O . ILE A 1 831 ? 23.731 17.692 -24.024 1.00 81.31 831 ILE A O 1
ATOM 6829 N N . ASN A 1 832 ? 22.968 19.776 -23.743 1.00 75.00 832 ASN A N 1
ATOM 6830 C CA . ASN A 1 832 ? 22.932 20.066 -25.177 1.00 75.00 832 ASN A CA 1
ATOM 6831 C C . ASN A 1 832 ? 24.326 19.966 -25.816 1.00 75.00 832 ASN A C 1
ATOM 6833 O O . ASN A 1 832 ? 24.431 19.575 -26.979 1.00 75.00 832 ASN A O 1
ATOM 6837 N N . LYS A 1 833 ? 25.388 20.202 -25.037 1.00 72.62 833 LYS A N 1
ATOM 6838 C CA . LYS A 1 833 ? 26.786 20.166 -25.478 1.00 72.62 833 LYS A CA 1
ATOM 6839 C C . LYS A 1 833 ? 27.384 18.755 -25.558 1.00 72.62 833 LYS A C 1
ATOM 6841 O O . LYS A 1 833 ? 28.498 18.631 -26.055 1.00 72.62 833 LYS A O 1
ATOM 6846 N N . TRP A 1 834 ? 26.708 17.684 -25.113 1.00 76.69 834 TRP A N 1
ATOM 6847 C CA . TRP A 1 834 ? 27.281 16.330 -25.248 1.00 76.69 834 TRP A CA 1
ATOM 6848 C C . TRP A 1 834 ? 27.401 15.935 -26.732 1.00 76.69 834 TRP A C 1
ATOM 6850 O O . TRP A 1 834 ? 26.428 16.020 -27.480 1.00 76.69 834 TRP A O 1
ATOM 6860 N N . VAL A 1 835 ? 28.575 15.501 -27.190 1.00 63.19 835 VAL A N 1
ATOM 6861 C CA . VAL A 1 835 ? 28.838 15.267 -28.624 1.00 63.19 835 VAL A CA 1
ATOM 6862 C C . VAL A 1 835 ? 28.763 13.776 -28.967 1.00 63.19 835 VAL A C 1
ATOM 6864 O O . VAL A 1 835 ? 29.394 12.953 -28.305 1.00 63.19 835 VAL A O 1
ATOM 6867 N N . LYS A 1 836 ? 28.024 13.420 -30.030 1.00 60.28 836 LYS A N 1
ATOM 6868 C CA . LYS A 1 836 ? 28.076 12.079 -30.640 1.00 60.28 836 LYS A CA 1
ATOM 6869 C C . LYS A 1 836 ? 29.274 12.026 -31.596 1.00 60.28 836 LYS A C 1
ATOM 6871 O O . LYS A 1 836 ? 29.246 12.693 -32.627 1.00 60.28 836 LYS A O 1
ATOM 6876 N N . LEU A 1 837 ? 30.325 11.265 -31.284 1.00 48.41 837 LEU A N 1
ATOM 6877 C CA . LEU A 1 837 ? 31.450 11.106 -32.214 1.00 48.41 837 LEU A CA 1
ATOM 6878 C C . LEU A 1 837 ? 31.056 10.161 -33.357 1.00 48.41 837 LEU A C 1
ATOM 6880 O O . LEU A 1 837 ? 30.572 9.050 -33.130 1.00 48.41 837 LEU A O 1
ATOM 6884 N N . GLY A 1 838 ? 31.278 10.596 -34.600 1.00 46.00 838 GLY A N 1
ATOM 6885 C CA . GLY A 1 838 ? 31.084 9.759 -35.783 1.00 46.00 838 GLY A CA 1
ATOM 6886 C C . GLY A 1 838 ? 32.043 8.562 -35.805 1.00 46.00 838 GLY A C 1
ATOM 6887 O O . GLY A 1 838 ? 33.118 8.590 -35.205 1.00 46.00 838 GLY A O 1
ATOM 6888 N N . LYS A 1 839 ? 31.677 7.502 -36.537 1.00 41.75 839 LYS A N 1
ATOM 6889 C CA . LYS A 1 839 ? 32.455 6.251 -36.635 1.00 41.75 839 LYS A CA 1
ATOM 6890 C C . LYS A 1 839 ? 33.935 6.476 -36.995 1.00 41.75 839 LYS A C 1
ATOM 6892 O O . LYS A 1 839 ? 34.798 5.835 -36.413 1.00 41.75 839 LYS A O 1
ATOM 6897 N N . PHE A 1 840 ? 34.223 7.413 -37.899 1.00 41.97 840 PHE A N 1
ATOM 6898 C CA . PHE A 1 840 ? 35.588 7.724 -38.335 1.00 41.97 840 PHE A CA 1
ATOM 6899 C C . PHE A 1 840 ? 36.412 8.429 -37.253 1.00 41.97 840 PHE A C 1
ATOM 6901 O O . PHE A 1 840 ? 37.535 8.019 -36.987 1.00 41.97 840 PHE A O 1
ATOM 6908 N N . ALA A 1 841 ? 35.828 9.401 -36.545 1.00 42.50 841 ALA A N 1
ATOM 6909 C CA . ALA A 1 841 ? 36.478 10.043 -35.402 1.00 42.50 841 ALA A CA 1
ATOM 6910 C C . ALA A 1 841 ? 36.789 9.029 -34.283 1.00 42.50 841 ALA A C 1
ATOM 6912 O O . ALA A 1 841 ? 37.846 9.088 -33.661 1.00 42.50 841 ALA A O 1
ATOM 6913 N N . LYS A 1 842 ? 35.903 8.047 -34.074 1.00 44.00 842 LYS A N 1
ATOM 6914 C CA . LYS A 1 842 ? 36.084 6.952 -33.110 1.00 44.00 842 LYS A CA 1
ATOM 6915 C C . LYS A 1 842 ? 37.245 6.021 -33.481 1.00 44.00 842 LYS A C 1
ATOM 6917 O O . LYS A 1 842 ? 38.043 5.682 -32.609 1.00 44.00 842 LYS A O 1
ATOM 6922 N N . ASP A 1 843 ? 37.363 5.650 -34.755 1.00 45.00 843 ASP A N 1
ATOM 6923 C CA . ASP A 1 843 ? 38.456 4.807 -35.262 1.00 45.00 843 ASP A CA 1
ATOM 6924 C C . ASP A 1 843 ? 39.812 5.553 -35.239 1.00 45.00 843 ASP A C 1
ATOM 6926 O O . ASP A 1 843 ? 40.848 4.956 -34.926 1.00 45.00 843 ASP A O 1
ATOM 6930 N N . SER A 1 844 ? 39.816 6.869 -35.495 1.00 44.69 844 SER A N 1
ATOM 6931 C CA . SER A 1 844 ? 41.008 7.729 -35.397 1.00 44.69 844 SER A CA 1
ATOM 6932 C C . SER A 1 844 ? 41.494 7.907 -33.955 1.00 44.69 844 SER A C 1
ATOM 6934 O O . SER A 1 844 ? 42.695 7.811 -33.703 1.00 44.69 844 SER A O 1
ATOM 6936 N N . VAL A 1 845 ? 40.581 8.093 -32.995 1.00 45.25 845 VAL A N 1
ATOM 6937 C CA . VAL A 1 845 ? 40.911 8.160 -31.559 1.00 45.25 845 VAL A CA 1
ATOM 6938 C C . VAL A 1 845 ? 41.448 6.816 -31.050 1.00 45.25 845 VAL A C 1
ATOM 6940 O O . VAL A 1 845 ? 42.445 6.793 -30.332 1.00 45.25 845 VAL A O 1
ATOM 6943 N N . ASP A 1 846 ? 40.849 5.691 -31.458 1.00 45.25 846 ASP A N 1
ATOM 6944 C CA . ASP A 1 846 ? 41.306 4.341 -31.084 1.00 45.25 846 ASP A CA 1
ATOM 6945 C C . ASP A 1 846 ? 42.697 4.020 -31.651 1.00 45.25 846 ASP A C 1
ATOM 6947 O O . ASP A 1 846 ? 43.546 3.454 -30.963 1.00 45.25 846 ASP A O 1
ATOM 6951 N N . SER A 1 847 ? 42.958 4.432 -32.895 1.00 46.25 847 SER A N 1
ATOM 6952 C CA . SER A 1 847 ? 44.265 4.267 -33.544 1.00 46.25 847 SER A CA 1
ATOM 6953 C C . SER A 1 847 ? 45.348 5.104 -32.859 1.00 46.25 847 SER A C 1
ATOM 6955 O O . SER A 1 847 ? 46.428 4.584 -32.578 1.00 46.25 847 SER A O 1
ATOM 6957 N N . ALA A 1 848 ? 45.049 6.363 -32.515 1.00 45.34 848 ALA A N 1
ATOM 6958 C CA . ALA A 1 848 ? 45.960 7.234 -31.771 1.00 45.34 848 ALA A CA 1
ATOM 6959 C C . ALA A 1 848 ? 46.248 6.694 -30.358 1.00 45.34 848 ALA A C 1
ATOM 6961 O O . ALA A 1 848 ? 47.405 6.634 -29.938 1.00 45.34 848 ALA A O 1
ATOM 6962 N N . TYR A 1 849 ? 45.216 6.225 -29.648 1.00 45.62 849 TYR A N 1
ATOM 6963 C CA . TYR A 1 849 ? 45.349 5.652 -28.308 1.00 45.62 849 TYR A CA 1
ATOM 6964 C C . TYR A 1 849 ? 46.164 4.350 -28.306 1.00 45.62 849 TYR A C 1
ATOM 6966 O O . TYR A 1 849 ? 47.099 4.205 -27.517 1.00 45.62 849 TYR A O 1
ATOM 6974 N N . LYS A 1 850 ? 45.870 3.411 -29.217 1.00 46.72 850 LYS A N 1
ATOM 6975 C CA . LYS A 1 850 ? 46.610 2.142 -29.343 1.00 46.72 850 LYS A CA 1
ATOM 6976 C C . LYS A 1 850 ? 48.062 2.357 -29.750 1.00 46.72 850 LYS A C 1
ATOM 6978 O O . LYS A 1 850 ? 48.936 1.669 -29.223 1.00 46.72 850 LYS A O 1
ATOM 6983 N N . PHE A 1 851 ? 48.331 3.304 -30.649 1.00 49.06 851 PHE A N 1
ATOM 6984 C CA . PHE A 1 851 ? 49.693 3.664 -31.036 1.00 49.06 851 PHE A CA 1
ATOM 6985 C C . PHE A 1 851 ? 50.479 4.242 -29.853 1.00 49.06 851 PHE A C 1
ATOM 6987 O O . PHE A 1 851 ? 51.601 3.799 -29.602 1.00 49.06 851 PHE A O 1
ATOM 6994 N N . TYR A 1 852 ? 49.877 5.162 -29.088 1.00 45.75 852 TYR A N 1
ATOM 6995 C CA . TYR A 1 852 ? 50.492 5.744 -27.892 1.00 45.75 852 TYR A CA 1
ATOM 6996 C C . TYR A 1 852 ? 50.766 4.681 -26.820 1.00 45.75 852 TYR A C 1
ATOM 6998 O O . TYR A 1 852 ? 51.891 4.564 -26.346 1.00 45.75 852 TYR A O 1
ATOM 7006 N N . ALA A 1 853 ? 49.780 3.837 -26.499 1.00 44.31 853 ALA A N 1
ATOM 7007 C CA . ALA A 1 853 ? 49.922 2.775 -25.501 1.00 44.31 853 ALA A CA 1
ATOM 7008 C C . ALA A 1 853 ? 50.977 1.721 -25.890 1.00 44.31 853 ALA A C 1
ATOM 7010 O O . ALA A 1 853 ? 51.743 1.272 -25.039 1.00 44.31 853 ALA A O 1
ATOM 7011 N N . SER A 1 854 ? 51.058 1.355 -27.174 1.00 46.06 854 SER A N 1
ATOM 7012 C CA . SER A 1 854 ? 51.997 0.330 -27.665 1.00 46.06 854 SER A CA 1
ATOM 7013 C C . SER A 1 854 ? 53.436 0.837 -27.796 1.00 46.06 854 SER A C 1
ATOM 7015 O O . SER A 1 854 ? 54.371 0.038 -27.777 1.00 46.06 854 SER A O 1
ATOM 7017 N N . ASN A 1 855 ? 53.632 2.154 -27.913 1.00 45.81 855 ASN A N 1
ATOM 7018 C CA . ASN A 1 855 ? 54.949 2.766 -28.102 1.00 45.81 855 ASN A CA 1
ATOM 7019 C C . ASN A 1 855 ? 55.388 3.657 -26.931 1.00 45.81 855 ASN A C 1
ATOM 7021 O O . ASN A 1 855 ? 56.486 4.198 -26.981 1.00 45.81 855 ASN A O 1
ATOM 7025 N N . TYR A 1 856 ? 54.600 3.751 -25.853 1.00 47.66 856 TYR A N 1
ATOM 7026 C CA . TYR A 1 856 ? 54.808 4.651 -24.710 1.00 47.66 856 TYR A CA 1
ATOM 7027 C C . TYR A 1 856 ? 56.250 4.678 -24.177 1.00 47.66 856 TYR A C 1
ATOM 7029 O O . TYR A 1 856 ? 56.824 5.741 -23.973 1.00 47.66 856 TYR A O 1
ATOM 7037 N N . ARG A 1 857 ? 56.869 3.501 -24.010 1.00 45.75 857 ARG A N 1
ATOM 7038 C CA . ARG A 1 857 ? 58.244 3.358 -23.487 1.00 45.75 857 ARG A CA 1
ATOM 7039 C C . ARG A 1 857 ? 59.348 3.639 -24.514 1.00 45.75 857 ARG A C 1
ATOM 7041 O O . ARG A 1 857 ? 60.499 3.787 -24.128 1.00 45.75 857 ARG A O 1
ATOM 7048 N N . LYS A 1 858 ? 59.008 3.668 -25.805 1.00 46.28 858 LYS A N 1
ATOM 7049 C CA . LYS A 1 858 ? 59.915 3.983 -26.923 1.00 46.28 858 LYS A CA 1
ATOM 7050 C C . LYS A 1 858 ? 59.820 5.449 -27.351 1.00 46.28 858 LYS A C 1
ATOM 7052 O O . LYS A 1 858 ? 60.609 5.894 -28.177 1.00 46.28 858 LYS A O 1
ATOM 7057 N N . LEU A 1 859 ? 58.851 6.186 -26.810 1.00 45.00 859 LEU A N 1
ATOM 7058 C CA . LEU A 1 859 ? 58.710 7.614 -27.040 1.00 45.00 859 LEU A CA 1
ATOM 7059 C C . LEU A 1 859 ? 59.750 8.381 -26.199 1.00 45.00 859 LEU A C 1
ATOM 7061 O O . LEU A 1 859 ? 59.959 8.018 -25.035 1.00 45.00 859 LEU A O 1
ATOM 7065 N N . PRO A 1 860 ? 60.385 9.435 -26.749 1.00 45.91 860 PRO A N 1
ATOM 7066 C CA . PRO A 1 860 ? 61.315 10.278 -25.998 1.00 45.91 860 PRO A CA 1
ATOM 7067 C C . PRO A 1 860 ? 60.666 10.838 -24.719 1.00 45.91 860 PRO A C 1
ATOM 7069 O O . PRO A 1 860 ? 59.455 11.058 -24.683 1.00 45.91 860 PRO A O 1
ATOM 7072 N N . LEU A 1 861 ? 61.462 11.081 -23.670 1.00 44.88 861 LEU A N 1
ATOM 7073 C CA . LEU A 1 861 ? 60.998 11.473 -22.322 1.00 44.88 861 LEU A CA 1
ATOM 7074 C C . LEU A 1 861 ? 60.034 12.677 -22.299 1.00 44.88 861 LEU A C 1
ATOM 7076 O O . LEU A 1 861 ? 59.200 12.779 -21.401 1.00 44.88 861 LEU A O 1
ATOM 7080 N N . ASP A 1 862 ? 60.098 13.557 -23.296 1.00 41.81 862 ASP A N 1
ATOM 7081 C CA . ASP A 1 862 ? 59.222 14.726 -23.412 1.00 41.81 862 ASP A CA 1
ATOM 7082 C C . ASP A 1 862 ? 57.819 14.389 -23.951 1.00 41.81 862 ASP A C 1
ATOM 7084 O O . ASP A 1 862 ? 56.839 15.035 -23.581 1.00 41.81 862 ASP A O 1
ATOM 7088 N N . PHE A 1 863 ? 57.676 13.302 -24.716 1.00 39.44 863 PHE A N 1
ATOM 7089 C CA . PHE A 1 863 ? 56.383 12.785 -25.187 1.00 39.44 863 PHE A CA 1
ATOM 7090 C C . PHE A 1 863 ? 55.622 11.995 -24.107 1.00 39.44 863 PHE A C 1
ATOM 7092 O O . PHE A 1 863 ? 54.400 11.846 -24.183 1.00 39.44 863 PHE A O 1
ATOM 7099 N N . GLN A 1 864 ? 56.324 11.509 -23.078 1.00 45.22 864 GLN A N 1
ATOM 7100 C CA . GLN A 1 864 ? 55.726 10.845 -21.909 1.00 45.22 864 GLN A CA 1
ATOM 7101 C C . GLN A 1 864 ? 55.080 11.853 -20.931 1.00 45.22 864 GLN A C 1
ATOM 7103 O O . GLN A 1 864 ? 54.302 11.460 -20.066 1.00 45.22 864 GLN A O 1
ATOM 7108 N N . LYS A 1 865 ? 55.364 13.160 -21.080 1.00 39.84 865 LYS A N 1
ATOM 7109 C CA . LYS A 1 865 ? 54.828 14.258 -20.245 1.00 39.84 865 LYS A CA 1
ATOM 7110 C C . LYS A 1 865 ? 53.554 14.910 -20.807 1.00 39.84 865 LYS A C 1
ATOM 7112 O O . LYS A 1 865 ? 52.962 15.765 -20.148 1.00 39.84 865 LYS A O 1
ATOM 7117 N N . LEU A 1 866 ? 53.123 14.532 -22.013 1.00 38.12 866 LEU A N 1
ATOM 7118 C CA . LEU A 1 866 ? 51.931 15.076 -22.671 1.00 38.12 866 LEU A CA 1
ATOM 7119 C C . LEU A 1 866 ? 50.646 14.661 -21.930 1.00 38.12 866 LEU A C 1
ATOM 7121 O O . LEU A 1 866 ? 50.183 13.529 -22.053 1.00 38.12 866 LEU A O 1
ATOM 7125 N N . LYS A 1 867 ? 50.011 15.597 -21.215 1.00 38.56 867 LYS A N 1
ATOM 7126 C CA . LYS A 1 867 ? 48.588 15.489 -20.849 1.00 38.56 867 LYS A CA 1
ATOM 7127 C C . LYS A 1 867 ? 47.764 16.042 -22.011 1.00 38.56 867 LYS A C 1
ATOM 7129 O O . LYS A 1 867 ? 47.686 17.250 -22.197 1.00 38.56 867 LYS A O 1
ATOM 7134 N N . ILE A 1 868 ? 47.205 15.159 -22.830 1.00 39.84 868 ILE A N 1
ATOM 7135 C CA . ILE A 1 868 ? 46.349 15.527 -23.967 1.00 39.84 868 ILE A CA 1
ATOM 7136 C C . ILE A 1 868 ? 45.061 16.176 -23.430 1.00 39.84 868 ILE A C 1
ATOM 7138 O O . ILE A 1 868 ? 44.360 15.558 -22.630 1.00 39.84 868 ILE A O 1
ATOM 7142 N N . PHE A 1 869 ? 44.723 17.386 -23.888 1.00 43.28 869 PHE A N 1
ATOM 7143 C CA . PHE A 1 869 ? 43.465 18.061 -23.552 1.00 43.28 869 PHE A CA 1
ATOM 7144 C C . PHE A 1 869 ? 42.624 18.301 -24.816 1.00 43.28 869 PHE A C 1
ATOM 7146 O O . PHE A 1 869 ? 43.002 19.081 -25.679 1.00 43.28 869 PHE A O 1
ATOM 7153 N N . LEU A 1 870 ? 41.485 17.598 -24.872 1.00 41.19 870 LEU A N 1
ATOM 7154 C CA . LEU A 1 870 ? 40.328 17.739 -25.776 1.00 41.19 870 LEU A CA 1
ATOM 7155 C C . LEU A 1 870 ? 40.584 17.728 -27.301 1.00 41.19 870 LEU A C 1
ATOM 7157 O O . LEU A 1 870 ? 40.896 18.739 -27.920 1.00 41.19 870 LEU A O 1
ATOM 7161 N N . LEU A 1 871 ? 40.289 16.573 -27.916 1.00 44.66 871 LEU A N 1
ATOM 7162 C CA . LEU A 1 871 ? 39.975 16.442 -29.345 1.00 44.66 871 LEU A CA 1
ATOM 7163 C C . LEU A 1 871 ? 38.475 16.696 -29.573 1.00 44.66 871 LEU A C 1
ATOM 7165 O O . LEU A 1 871 ? 37.649 16.027 -28.944 1.00 44.66 871 LEU A O 1
ATOM 7169 N N . GLN A 1 872 ? 38.115 17.556 -30.530 1.00 40.75 872 GLN A N 1
ATOM 7170 C CA . GLN A 1 872 ? 36.761 17.585 -31.092 1.00 40.75 872 GLN A CA 1
ATOM 7171 C C . GLN A 1 872 ? 36.777 16.953 -32.487 1.00 40.75 872 GLN A C 1
ATOM 7173 O O . GLN A 1 872 ? 37.450 17.431 -33.397 1.00 40.75 872 GLN A O 1
ATOM 7178 N N . GLY A 1 873 ? 36.041 15.852 -32.655 1.00 42.66 873 GLY A N 1
ATOM 7179 C CA . GLY A 1 873 ? 35.894 15.169 -33.940 1.00 42.66 873 GLY A CA 1
ATOM 7180 C C . GLY A 1 873 ? 34.507 15.386 -34.540 1.00 42.66 873 GLY A C 1
ATOM 7181 O O . GLY A 1 873 ? 33.501 15.153 -33.871 1.00 42.66 873 GLY A O 1
ATOM 7182 N N . SER A 1 874 ? 34.455 15.779 -35.811 1.00 41.12 874 SER A N 1
ATOM 7183 C CA . SER A 1 874 ? 33.267 15.674 -36.668 1.00 41.12 874 SER A CA 1
ATOM 7184 C C . SER A 1 874 ? 33.448 14.536 -37.686 1.00 41.12 874 SER A C 1
ATOM 7186 O O . SER A 1 874 ? 34.480 13.865 -37.700 1.00 41.12 874 SER A O 1
ATOM 7188 N N . ALA A 1 875 ? 32.447 14.274 -38.532 1.00 35.41 875 ALA A N 1
ATOM 7189 C CA . ALA A 1 875 ? 32.517 13.203 -39.532 1.00 35.41 875 ALA A CA 1
ATOM 7190 C C . ALA A 1 875 ? 33.624 13.406 -40.591 1.00 35.41 875 ALA A C 1
ATOM 7192 O O . ALA A 1 875 ? 34.025 12.430 -41.221 1.00 35.41 875 ALA A O 1
ATOM 7193 N N . THR A 1 876 ? 34.113 14.637 -40.773 1.00 36.88 876 THR A N 1
ATOM 7194 C CA . THR A 1 876 ? 35.018 15.024 -41.869 1.00 36.88 876 THR A CA 1
ATOM 7195 C C . THR A 1 876 ? 36.259 15.794 -41.420 1.00 36.88 876 THR A C 1
ATOM 7197 O O . THR A 1 876 ? 37.152 15.996 -42.233 1.00 36.88 876 THR A O 1
ATOM 7200 N N . VAL A 1 877 ? 36.350 16.213 -40.153 1.00 42.78 877 VAL A N 1
ATOM 7201 C CA . VAL A 1 877 ? 37.455 17.041 -39.638 1.00 42.78 877 VAL A CA 1
ATOM 7202 C C . VAL A 1 877 ? 37.707 16.756 -38.158 1.00 42.78 877 VAL A C 1
ATOM 7204 O O . VAL A 1 877 ? 36.764 16.576 -37.378 1.00 42.78 877 VAL A O 1
ATOM 7207 N N . LEU A 1 878 ? 38.980 16.770 -37.773 1.00 46.34 878 LEU A N 1
ATOM 7208 C CA . LEU A 1 878 ? 39.489 16.636 -36.417 1.00 46.34 878 LEU A CA 1
ATOM 7209 C C . LEU A 1 878 ? 40.111 17.983 -35.999 1.00 46.34 878 LEU A C 1
ATOM 7211 O O . LEU A 1 878 ? 41.124 18.405 -36.555 1.00 46.34 878 LEU A O 1
ATOM 7215 N N . GLU A 1 879 ? 39.465 18.694 -35.073 1.00 47.53 879 GLU A N 1
ATOM 7216 C CA . GLU A 1 879 ? 39.893 20.023 -34.618 1.00 47.53 879 GLU A CA 1
ATOM 7217 C C . GLU A 1 879 ? 40.661 19.935 -33.291 1.00 47.53 879 GLU A C 1
ATOM 7219 O O . GLU A 1 879 ? 40.213 19.298 -32.329 1.00 47.53 879 GLU A O 1
ATOM 7224 N N . LEU A 1 880 ? 41.821 20.596 -33.241 1.00 46.97 880 LEU A N 1
ATOM 7225 C CA . LEU A 1 880 ? 42.698 20.682 -32.069 1.00 46.97 880 LEU A CA 1
ATOM 7226 C C . LEU A 1 880 ? 42.585 22.068 -31.419 1.00 46.97 880 LEU A C 1
ATOM 7228 O O . LEU A 1 880 ? 42.697 23.092 -32.101 1.00 46.97 880 LEU A O 1
ATOM 7232 N N . PHE A 1 881 ? 42.412 22.107 -30.096 1.00 45.88 881 PHE A N 1
ATOM 7233 C CA . PHE A 1 881 ? 42.317 23.340 -29.306 1.00 45.88 881 PHE A CA 1
ATOM 7234 C C . PHE A 1 881 ? 43.380 23.375 -28.197 1.00 45.88 881 PHE A C 1
ATOM 7236 O O . PHE A 1 881 ? 43.755 22.335 -27.663 1.00 45.88 881 PHE A O 1
ATOM 7243 N N . ILE A 1 882 ? 43.830 24.575 -27.808 1.00 42.34 882 ILE A N 1
ATOM 7244 C CA . ILE A 1 882 ? 44.595 24.810 -26.566 1.00 42.34 882 ILE A CA 1
ATOM 7245 C C . ILE A 1 882 ? 43.872 25.847 -25.701 1.00 42.34 882 ILE A C 1
ATOM 7247 O O . ILE A 1 882 ? 43.325 26.831 -26.210 1.00 42.34 882 ILE A O 1
ATOM 7251 N N . LEU A 1 883 ? 43.905 25.625 -24.381 1.00 38.84 883 LEU A N 1
ATOM 7252 C CA . LEU A 1 883 ? 43.568 26.620 -23.364 1.00 38.84 883 LEU A CA 1
ATOM 7253 C C . LEU A 1 883 ? 44.825 27.399 -22.951 1.00 38.84 883 LEU A C 1
ATOM 7255 O O . LEU A 1 883 ? 45.769 26.826 -22.413 1.00 38.84 883 LEU A O 1
ATOM 7259 N N . ASP A 1 884 ? 44.803 28.709 -23.178 1.00 41.53 884 ASP A N 1
ATOM 7260 C CA . ASP A 1 884 ? 45.843 29.667 -22.788 1.00 41.53 884 ASP A CA 1
ATOM 7261 C C . ASP A 1 884 ? 45.469 30.316 -21.435 1.00 41.53 884 ASP A C 1
ATOM 7263 O O . ASP A 1 884 ? 44.317 30.731 -21.245 1.00 41.53 884 ASP A O 1
ATOM 7267 N N . LYS A 1 885 ? 46.412 30.389 -20.482 1.00 39.47 885 LYS A N 1
ATOM 7268 C CA . LYS A 1 885 ? 46.214 31.023 -19.164 1.00 39.47 885 LYS A CA 1
ATOM 7269 C C . LYS A 1 885 ? 46.849 32.410 -19.190 1.00 39.47 885 LYS A C 1
ATOM 7271 O O . LYS A 1 885 ? 48.027 32.559 -18.883 1.00 39.47 885 LYS A O 1
ATOM 7276 N N . LYS A 1 886 ? 46.060 33.433 -19.518 1.00 38.47 886 LYS A N 1
ATOM 7277 C CA . LYS A 1 886 ? 46.535 34.820 -19.610 1.00 38.47 886 LYS A CA 1
ATOM 7278 C C . LYS A 1 886 ? 45.941 35.691 -18.494 1.00 38.47 886 LYS A C 1
ATOM 7280 O O . LYS A 1 886 ? 45.263 36.657 -18.789 1.00 38.47 886 LYS A O 1
ATOM 7285 N N . TYR A 1 887 ? 46.235 35.358 -17.233 1.00 39.81 887 TYR A N 1
ATOM 7286 C CA . TYR A 1 887 ? 45.746 35.993 -15.987 1.00 39.81 887 TYR A CA 1
ATOM 7287 C C . TYR A 1 887 ? 44.371 35.508 -15.485 1.00 39.81 887 TYR A C 1
ATOM 7289 O O . TYR A 1 887 ? 43.421 35.300 -16.239 1.00 39.81 887 TYR A O 1
ATOM 7297 N N . LEU A 1 888 ? 44.284 35.267 -14.171 1.00 32.38 888 LEU A N 1
ATOM 7298 C CA . LEU A 1 888 ? 43.041 34.874 -13.503 1.00 32.38 888 LEU A CA 1
ATOM 7299 C C . LEU A 1 888 ? 42.022 36.036 -13.605 1.00 32.38 888 LEU A C 1
ATOM 7301 O O . LEU A 1 888 ? 42.435 37.172 -13.378 1.00 32.38 888 LEU A O 1
ATOM 7305 N N . PRO A 1 889 ? 40.724 35.794 -13.895 1.00 37.31 889 PRO A N 1
ATOM 7306 C CA . PRO A 1 889 ? 40.053 34.500 -14.015 1.00 37.31 889 PRO A CA 1
ATOM 7307 C C . PRO A 1 889 ? 39.515 34.200 -15.430 1.00 37.31 889 PRO A C 1
ATOM 7309 O O . PRO A 1 889 ? 38.424 33.649 -15.558 1.00 37.31 889 PRO A O 1
ATOM 7312 N N . LEU A 1 890 ? 40.241 34.530 -16.507 1.00 31.03 890 LEU A N 1
ATOM 7313 C CA . LEU A 1 890 ? 39.776 34.252 -17.877 1.00 31.03 890 LEU A CA 1
ATOM 7314 C C . LEU A 1 890 ? 40.722 33.309 -18.632 1.00 31.03 890 LEU A C 1
ATOM 7316 O O . LEU A 1 890 ? 41.890 33.609 -18.872 1.00 31.03 890 LEU A O 1
ATOM 7320 N N . TYR A 1 891 ? 40.183 32.164 -19.056 1.00 40.09 891 TYR A N 1
ATOM 7321 C CA . TYR A 1 891 ? 40.849 31.244 -19.976 1.00 40.09 891 TYR A CA 1
ATOM 7322 C C . TYR A 1 891 ? 40.469 31.573 -21.420 1.00 40.09 891 TYR A C 1
ATOM 7324 O O . TYR A 1 891 ? 39.286 31.712 -21.734 1.00 40.09 891 TYR A O 1
ATOM 7332 N N . ARG A 1 892 ? 41.454 31.645 -22.324 1.00 38.22 892 ARG A N 1
ATOM 7333 C CA . ARG A 1 892 ? 41.197 31.816 -23.763 1.00 38.22 892 ARG A CA 1
ATOM 7334 C C . ARG A 1 892 ? 41.306 30.469 -24.472 1.00 38.22 892 ARG A C 1
ATOM 7336 O O . ARG A 1 892 ? 42.375 29.865 -24.492 1.00 38.22 892 ARG A O 1
ATOM 7343 N N . LEU A 1 893 ? 40.212 30.030 -25.093 1.00 39.84 893 LEU A N 1
ATOM 7344 C CA . LEU A 1 893 ? 40.208 28.886 -26.005 1.00 39.84 893 LEU A CA 1
ATOM 7345 C C . LEU A 1 893 ? 40.720 29.348 -27.379 1.00 39.84 893 LEU A C 1
ATOM 7347 O O . LEU A 1 893 ? 40.148 30.271 -27.965 1.00 39.84 893 LEU A O 1
ATOM 7351 N N . ARG A 1 894 ? 41.788 28.741 -27.905 1.00 38.81 894 ARG A N 1
ATOM 7352 C CA . ARG A 1 894 ? 42.233 28.969 -29.292 1.00 38.81 894 ARG A CA 1
ATOM 7353 C C . ARG A 1 894 ? 42.111 27.682 -30.100 1.00 38.81 894 ARG A C 1
ATOM 7355 O O . ARG A 1 894 ? 42.615 26.644 -29.678 1.00 38.81 894 ARG A O 1
ATOM 7362 N N . ARG A 1 895 ? 41.452 27.770 -31.261 1.00 43.81 895 ARG A N 1
ATOM 7363 C CA . ARG A 1 895 ? 41.436 26.719 -32.289 1.00 43.81 895 ARG A CA 1
ATOM 7364 C C . ARG A 1 895 ? 42.757 26.768 -33.046 1.00 43.81 895 ARG A C 1
ATOM 7366 O O . ARG A 1 895 ? 43.133 27.841 -33.512 1.00 43.81 895 ARG A O 1
ATOM 7373 N N . LEU A 1 896 ? 43.456 25.644 -33.128 1.00 44.78 896 LEU A N 1
ATOM 7374 C CA . LEU A 1 896 ? 44.849 25.609 -33.577 1.00 44.78 896 LEU A CA 1
ATOM 7375 C C . LEU A 1 896 ? 45.035 24.972 -34.945 1.00 44.78 896 LEU A C 1
ATOM 7377 O O . LEU A 1 896 ? 45.814 25.485 -35.739 1.00 44.78 896 LEU A O 1
ATOM 7381 N N . ALA A 1 897 ? 44.329 23.878 -35.227 1.00 41.50 897 ALA A N 1
ATOM 7382 C CA . ALA A 1 897 ? 44.411 23.205 -36.516 1.00 41.50 897 ALA A CA 1
ATOM 7383 C C . ALA A 1 897 ? 43.148 22.389 -36.809 1.00 41.50 897 ALA A C 1
ATOM 7385 O O . ALA A 1 897 ? 42.481 21.898 -35.894 1.00 41.50 897 ALA A O 1
ATOM 7386 N N . ILE A 1 898 ? 42.866 22.247 -38.102 1.00 45.72 898 ILE A N 1
ATOM 7387 C CA . ILE A 1 898 ? 41.866 21.363 -38.706 1.00 45.72 898 ILE A CA 1
ATOM 7388 C C . ILE A 1 898 ? 42.668 20.271 -39.414 1.00 45.72 898 ILE A C 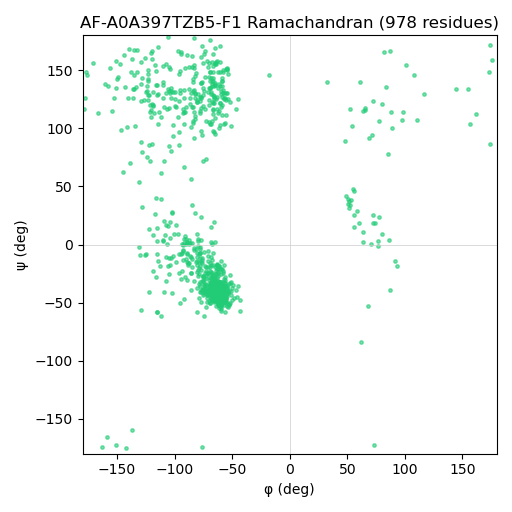1
ATOM 7390 O O . ILE A 1 898 ? 43.450 20.574 -40.312 1.00 45.72 898 ILE A O 1
ATOM 7394 N N . VAL A 1 899 ? 42.499 19.019 -38.997 1.00 50.16 899 VAL A N 1
ATOM 7395 C CA . VAL A 1 899 ? 43.150 17.860 -39.621 1.00 50.16 899 VAL A CA 1
ATOM 7396 C C . VAL A 1 899 ? 42.078 16.976 -40.249 1.00 50.16 899 VAL A C 1
ATOM 7398 O O . VAL A 1 899 ? 41.096 16.630 -39.591 1.00 50.16 899 VAL A O 1
ATOM 7401 N N . GLU A 1 900 ? 42.239 16.598 -41.515 1.00 44.16 900 GLU A N 1
ATOM 7402 C CA . GLU A 1 900 ? 41.334 15.633 -42.145 1.00 44.16 900 GLU A CA 1
ATOM 7403 C C . GLU A 1 900 ? 41.541 14.226 -41.544 1.00 44.16 900 GLU A C 1
ATOM 7405 O O . GLU A 1 900 ? 42.682 13.790 -41.358 1.00 44.16 900 GLU A O 1
ATOM 7410 N N . PRO A 1 901 ? 40.468 13.487 -41.204 1.00 48.31 901 PRO A N 1
ATOM 7411 C CA . PRO A 1 901 ? 40.585 12.125 -40.707 1.00 48.31 901 PRO A CA 1
ATOM 7412 C C . PRO A 1 901 ? 41.135 11.210 -41.810 1.00 48.31 901 PRO A C 1
ATOM 7414 O O . PRO A 1 901 ? 40.696 11.276 -42.957 1.00 48.31 901 PRO A O 1
ATOM 7417 N N . LEU A 1 902 ? 42.083 10.336 -41.443 1.00 47.81 902 LEU A N 1
ATOM 7418 C CA . LEU A 1 902 ? 42.746 9.391 -42.352 1.00 47.81 902 LEU A CA 1
ATOM 7419 C C . LEU A 1 902 ? 41.725 8.663 -43.242 1.00 47.81 902 LEU A C 1
ATOM 7421 O O . LEU A 1 902 ? 40.875 7.915 -42.747 1.00 47.81 902 LEU A O 1
ATOM 7425 N N . GLN A 1 903 ? 41.816 8.870 -44.559 1.00 43.53 903 GLN A N 1
ATOM 7426 C CA . GLN A 1 903 ? 40.972 8.163 -45.513 1.00 43.53 903 GLN A CA 1
ATOM 7427 C C . GLN A 1 903 ? 41.368 6.683 -45.611 1.00 43.53 903 GLN A C 1
ATOM 7429 O O . GLN A 1 903 ? 42.494 6.257 -45.344 1.00 43.53 903 GLN A O 1
ATOM 7434 N N . LYS A 1 904 ? 40.380 5.865 -45.970 1.00 36.84 904 LYS A N 1
ATOM 7435 C CA . LYS A 1 904 ? 40.473 4.406 -46.021 1.00 36.84 904 LYS A CA 1
ATOM 7436 C C . LYS A 1 904 ? 41.650 3.977 -46.915 1.00 36.84 904 LYS A C 1
ATOM 7438 O O . LYS A 1 904 ? 41.675 4.319 -48.089 1.00 36.84 904 LYS A O 1
ATOM 7443 N N . ASN A 1 905 ? 42.556 3.174 -46.350 1.00 41.66 905 ASN A N 1
ATOM 7444 C CA . ASN A 1 905 ? 43.776 2.601 -46.950 1.00 41.66 905 ASN A CA 1
ATOM 7445 C C . ASN A 1 905 ? 45.068 3.443 -46.913 1.00 41.66 905 ASN A C 1
ATOM 7447 O O . ASN A 1 905 ? 46.089 2.936 -47.369 1.00 41.66 905 ASN A O 1
ATOM 7451 N N . SER A 1 906 ? 45.116 4.625 -46.290 1.00 44.78 906 SER A N 1
ATOM 7452 C CA . SER A 1 906 ? 46.402 5.296 -46.017 1.00 44.78 906 SER A CA 1
ATOM 7453 C C . SER A 1 906 ? 46.946 4.922 -44.631 1.00 44.78 906 SER A C 1
ATOM 7455 O O . SER A 1 906 ? 47.032 5.744 -43.721 1.00 44.78 906 SER A O 1
ATOM 7457 N N . SER A 1 907 ? 47.318 3.656 -44.445 1.00 45.97 907 SER A N 1
ATOM 7458 C CA . SER A 1 907 ? 48.273 3.264 -43.397 1.00 45.97 907 SER A CA 1
ATOM 7459 C C . SER A 1 907 ? 49.712 3.418 -43.904 1.00 45.97 907 SER A C 1
ATOM 7461 O O . SER A 1 907 ? 50.567 2.588 -43.598 1.00 45.97 907 SER A O 1
ATOM 7463 N N . SER A 1 908 ? 49.978 4.418 -44.748 1.00 50.84 908 SER A N 1
ATOM 7464 C CA . SER A 1 908 ? 51.340 4.765 -45.129 1.00 50.84 908 SER A CA 1
ATOM 7465 C C . SER A 1 908 ? 51.994 5.475 -43.950 1.00 50.84 908 SER A C 1
ATOM 7467 O O . SER A 1 908 ? 51.418 6.383 -43.344 1.00 50.84 908 SER A O 1
ATOM 7469 N N . LEU A 1 909 ? 53.210 5.035 -43.630 1.00 46.16 909 LEU A N 1
ATOM 7470 C CA . LEU A 1 909 ? 54.095 5.639 -42.638 1.00 46.16 909 LEU A CA 1
ATOM 7471 C C . LEU A 1 909 ? 54.129 7.175 -42.784 1.00 46.16 909 LEU A C 1
ATOM 7473 O O . LEU A 1 909 ? 54.089 7.882 -41.784 1.00 46.16 909 LEU A O 1
ATOM 7477 N N . ASP A 1 910 ? 54.057 7.677 -44.019 1.00 45.31 910 ASP A N 1
ATOM 7478 C CA . ASP A 1 910 ? 54.086 9.099 -44.378 1.00 45.31 910 ASP A CA 1
ATOM 7479 C C . ASP A 1 910 ? 52.893 9.919 -43.866 1.00 45.31 910 ASP A C 1
ATOM 7481 O O . ASP A 1 910 ? 53.061 11.069 -43.470 1.00 45.31 910 ASP A O 1
ATOM 7485 N N . SER A 1 911 ? 51.683 9.351 -43.808 1.00 47.50 911 SER A N 1
ATOM 7486 C CA . SER A 1 911 ? 50.502 10.078 -43.308 1.00 47.50 911 SER A CA 1
ATOM 7487 C C . SER A 1 911 ? 50.535 10.228 -41.784 1.00 47.50 911 SER A C 1
ATOM 7489 O O . SER A 1 911 ? 50.064 11.225 -41.238 1.00 47.50 911 SER A O 1
ATOM 7491 N N . ILE A 1 912 ? 51.140 9.256 -41.097 1.00 51.25 912 ILE A N 1
ATOM 7492 C CA . ILE A 1 912 ? 51.373 9.288 -39.648 1.00 51.25 912 ILE A CA 1
ATOM 7493 C C . ILE A 1 912 ? 52.575 10.186 -39.328 1.00 51.25 912 ILE A C 1
ATOM 7495 O O . ILE A 1 912 ? 52.497 10.978 -38.391 1.00 51.25 912 ILE A O 1
ATOM 7499 N N . ILE A 1 913 ? 53.645 10.128 -40.130 1.00 47.38 913 ILE A N 1
ATOM 7500 C CA . ILE A 1 913 ? 54.788 11.046 -40.042 1.00 47.38 913 ILE A CA 1
ATOM 7501 C C . ILE A 1 913 ? 54.324 12.487 -40.251 1.00 47.38 913 ILE A C 1
ATOM 7503 O O . ILE A 1 913 ? 54.721 13.339 -39.472 1.00 47.38 913 ILE A O 1
ATOM 7507 N N . ASN A 1 914 ? 53.430 12.775 -41.200 1.00 48.50 914 ASN A N 1
ATOM 7508 C CA . ASN A 1 914 ? 52.891 14.127 -41.380 1.00 48.50 914 ASN A CA 1
ATOM 7509 C C . ASN A 1 914 ? 52.094 14.616 -40.164 1.00 48.50 914 ASN A C 1
ATOM 7511 O O . ASN A 1 914 ? 52.288 15.750 -39.733 1.00 48.50 914 ASN A O 1
ATOM 7515 N N . LEU A 1 915 ? 51.249 13.772 -39.562 1.00 50.81 915 LEU A N 1
ATOM 7516 C CA . LEU A 1 915 ? 50.524 14.136 -38.339 1.00 50.81 915 LEU A CA 1
ATOM 7517 C C . LEU A 1 915 ? 51.487 14.412 -37.172 1.00 50.81 915 LEU A C 1
ATOM 7519 O O . LEU A 1 915 ? 51.305 15.374 -36.429 1.00 50.81 915 LEU A O 1
ATOM 7523 N N . VAL A 1 916 ? 52.529 13.591 -37.027 1.00 49.72 916 VAL A N 1
ATOM 7524 C CA . VAL A 1 916 ? 53.550 13.739 -35.980 1.00 49.72 916 VAL A CA 1
ATOM 7525 C C . VAL A 1 916 ? 54.459 14.944 -36.242 1.00 49.72 916 VAL A C 1
ATOM 7527 O O . VAL A 1 916 ? 54.744 15.677 -35.302 1.00 49.72 916 VAL A O 1
ATOM 7530 N N . SER A 1 917 ? 54.851 15.211 -37.488 1.00 46.12 917 SER A N 1
ATOM 7531 C CA . SER A 1 917 ? 55.645 16.380 -37.891 1.00 46.12 917 SER A CA 1
ATOM 7532 C C . SER A 1 917 ? 54.888 17.680 -37.658 1.00 46.12 917 SER A C 1
ATOM 7534 O O . SER A 1 917 ? 55.458 18.613 -37.107 1.00 46.12 917 SER A O 1
ATOM 7536 N N . VAL A 1 918 ? 53.588 17.731 -37.968 1.00 47.34 918 VAL A N 1
ATOM 7537 C CA . VAL A 1 918 ? 52.741 18.895 -37.656 1.00 47.34 918 VAL A CA 1
ATOM 7538 C C . VAL A 1 918 ? 52.665 19.131 -36.144 1.00 47.34 918 VAL A C 1
ATOM 7540 O O . VAL A 1 918 ? 52.752 20.273 -35.699 1.00 47.34 918 VAL A O 1
ATOM 7543 N N . LEU A 1 919 ? 52.582 18.071 -35.333 1.00 47.28 919 LEU A N 1
ATOM 7544 C CA . LEU A 1 919 ? 52.640 18.175 -33.868 1.00 47.28 919 LEU A CA 1
ATOM 7545 C C . LEU A 1 919 ? 54.039 18.586 -33.352 1.00 47.28 919 LEU A C 1
ATOM 7547 O O . LEU A 1 919 ? 54.127 19.248 -32.318 1.00 47.28 919 LEU A O 1
ATOM 7551 N N . LEU A 1 920 ? 55.117 18.240 -34.070 1.00 43.56 920 LEU A N 1
ATOM 7552 C CA . LEU A 1 920 ? 56.514 18.548 -33.730 1.00 43.56 920 LEU A CA 1
ATOM 7553 C C . LEU A 1 920 ? 56.881 20.009 -34.031 1.00 43.56 920 LEU A C 1
ATOM 7555 O O . LEU A 1 920 ? 57.357 20.715 -33.145 1.00 43.56 920 LEU A O 1
ATOM 7559 N N . THR A 1 921 ? 56.574 20.494 -35.240 1.00 42.41 921 THR A N 1
ATOM 7560 C CA . THR A 1 921 ? 56.737 21.907 -35.631 1.00 42.41 921 THR A CA 1
ATOM 7561 C C . THR A 1 921 ? 55.939 22.822 -34.699 1.00 42.41 921 THR A C 1
ATOM 7563 O O . THR A 1 921 ? 56.355 23.931 -34.369 1.00 42.41 921 THR A O 1
ATOM 7566 N N . PHE A 1 922 ? 54.802 22.332 -34.203 1.00 47.66 922 PHE A N 1
ATOM 7567 C CA . PHE A 1 922 ? 53.959 23.051 -33.259 1.00 47.66 922 PHE A CA 1
ATOM 7568 C C . PHE A 1 922 ? 54.515 23.062 -31.821 1.00 47.66 922 PHE A C 1
ATOM 7570 O O . PHE A 1 922 ? 54.346 24.049 -31.104 1.00 47.66 922 PHE A O 1
ATOM 7577 N N . HIS A 1 923 ? 55.226 22.009 -31.401 1.00 46.47 923 HIS A N 1
ATOM 7578 C CA . HIS A 1 923 ? 55.952 21.978 -30.127 1.00 46.47 923 HIS A CA 1
ATOM 7579 C C . HIS A 1 923 ? 57.127 22.970 -30.110 1.00 46.47 923 HIS A C 1
ATOM 7581 O O . HIS A 1 923 ? 57.316 23.659 -29.108 1.00 46.47 923 HIS A O 1
ATOM 7587 N N . GLU A 1 924 ? 57.866 23.098 -31.215 1.00 44.47 924 GLU A N 1
ATOM 7588 C CA . GLU A 1 924 ? 58.954 24.080 -31.349 1.00 44.47 924 GLU A CA 1
ATOM 7589 C C . GLU A 1 924 ? 58.422 25.520 -31.329 1.00 44.47 924 GLU A C 1
ATOM 7591 O O . GLU A 1 924 ? 58.895 26.334 -30.538 1.00 44.47 924 GLU A O 1
ATOM 7596 N N . LEU A 1 925 ? 57.331 25.803 -32.052 1.00 40.62 925 LEU A N 1
ATOM 7597 C CA . LEU A 1 925 ? 56.653 27.107 -32.005 1.00 40.62 925 LEU A CA 1
ATOM 7598 C C . LEU A 1 925 ? 56.107 27.459 -30.608 1.00 40.62 925 LEU A C 1
ATOM 7600 O O . LEU A 1 925 ? 56.102 28.630 -30.221 1.00 40.62 925 LEU A O 1
ATOM 7604 N N . LEU A 1 926 ? 55.641 26.475 -29.831 1.00 41.09 926 LEU A N 1
ATOM 7605 C CA . LEU A 1 926 ? 55.220 26.680 -28.440 1.00 41.09 926 LEU A CA 1
ATOM 7606 C C . LEU A 1 926 ? 56.409 26.913 -27.506 1.00 41.09 926 LEU A C 1
ATOM 7608 O O . LEU A 1 926 ? 56.303 27.752 -26.614 1.00 41.09 926 LEU A O 1
ATOM 7612 N N . ARG A 1 927 ? 57.529 26.211 -27.711 1.00 43.03 927 ARG A N 1
ATOM 7613 C CA . ARG A 1 927 ? 58.769 26.373 -26.938 1.00 43.03 927 ARG A CA 1
ATOM 7614 C C . ARG A 1 927 ? 59.379 27.757 -27.150 1.00 43.03 927 ARG A C 1
ATOM 7616 O O . ARG A 1 927 ? 59.727 28.412 -26.170 1.00 43.03 927 ARG A O 1
ATOM 7623 N N . ASP A 1 928 ? 59.416 28.227 -28.391 1.00 40.62 928 ASP A N 1
ATOM 7624 C CA . ASP A 1 928 ? 59.945 29.547 -28.743 1.00 40.62 928 ASP A CA 1
ATOM 7625 C C . ASP A 1 928 ? 59.061 30.672 -28.187 1.00 40.62 928 ASP A C 1
ATOM 7627 O O . ASP A 1 928 ? 59.566 31.631 -27.603 1.00 40.62 928 ASP A O 1
ATOM 7631 N N . ASN A 1 929 ? 57.732 30.516 -28.236 1.00 37.41 929 ASN A N 1
ATOM 7632 C CA . ASN A 1 929 ? 56.807 31.462 -27.602 1.00 37.41 929 ASN A CA 1
ATOM 7633 C C . ASN A 1 929 ? 56.885 31.437 -26.065 1.00 37.41 929 ASN A C 1
ATOM 7635 O O . ASN A 1 929 ? 56.791 32.491 -25.439 1.00 37.41 929 ASN A O 1
ATOM 7639 N N . PHE A 1 930 ? 57.105 30.276 -25.436 1.00 40.34 930 PHE A N 1
ATOM 7640 C CA . PHE A 1 930 ? 57.303 30.180 -23.982 1.00 40.34 930 PHE A CA 1
ATOM 7641 C C . PHE A 1 930 ? 58.611 30.846 -23.533 1.00 40.34 930 PHE A C 1
ATOM 7643 O O . PHE A 1 930 ? 58.635 31.504 -22.494 1.00 40.34 930 PHE A O 1
ATOM 7650 N N . MET A 1 931 ? 59.680 30.725 -24.327 1.00 37.69 931 MET A N 1
ATOM 7651 C CA . MET A 1 931 ? 60.971 31.383 -24.080 1.00 37.69 931 MET A CA 1
ATOM 7652 C C . MET A 1 931 ? 60.873 32.905 -24.253 1.00 37.69 931 MET A C 1
ATOM 7654 O O . MET A 1 931 ? 61.424 33.650 -23.441 1.00 37.69 931 MET A O 1
ATOM 7658 N N . ILE A 1 932 ? 60.108 33.382 -25.243 1.00 36.62 932 ILE A N 1
ATOM 7659 C CA . ILE A 1 932 ? 59.793 34.810 -25.411 1.00 36.62 932 ILE A CA 1
ATOM 7660 C C . ILE A 1 932 ? 58.989 35.325 -24.206 1.00 36.62 932 ILE A C 1
ATOM 7662 O O . ILE A 1 932 ? 59.358 36.348 -23.633 1.00 36.62 932 ILE A O 1
ATOM 7666 N N . ILE A 1 933 ? 57.965 34.595 -23.749 1.00 35.91 933 ILE A N 1
ATOM 7667 C CA . ILE A 1 933 ? 57.149 34.967 -22.578 1.00 35.91 933 ILE A CA 1
ATOM 7668 C C . ILE A 1 933 ? 57.985 34.987 -21.287 1.00 35.91 933 ILE A C 1
ATOM 7670 O O . ILE A 1 933 ? 57.903 35.954 -20.536 1.00 35.91 933 ILE A O 1
ATOM 7674 N N . GLN A 1 934 ? 58.861 34.003 -21.060 1.00 36.34 934 GLN A N 1
ATOM 7675 C CA . GLN A 1 934 ? 59.772 33.991 -19.903 1.00 36.34 934 GLN A CA 1
ATOM 7676 C C . GLN A 1 934 ? 60.832 35.105 -19.952 1.00 36.34 934 GLN A C 1
ATOM 7678 O O . GLN A 1 934 ? 61.265 35.588 -18.905 1.00 36.34 934 GLN A O 1
ATOM 7683 N N . SER A 1 935 ? 61.249 35.537 -21.148 1.00 38.50 935 SER A N 1
ATOM 7684 C CA . SER A 1 935 ? 62.159 36.681 -21.315 1.00 38.50 935 SER A CA 1
ATOM 7685 C C . SER A 1 935 ? 61.483 38.031 -21.034 1.00 38.50 935 SER A C 1
ATOM 7687 O O . SER A 1 935 ? 62.147 38.964 -20.581 1.00 38.50 935 SER A O 1
ATOM 7689 N N . VAL A 1 936 ? 60.166 38.121 -21.255 1.00 37.19 936 VAL A N 1
ATOM 7690 C CA . VAL A 1 936 ? 59.331 39.286 -20.917 1.00 37.19 936 VAL A CA 1
ATOM 7691 C C . VAL A 1 936 ? 59.037 39.320 -19.413 1.00 37.19 936 VAL A C 1
ATOM 7693 O O . VAL A 1 936 ? 59.177 40.375 -18.802 1.00 37.19 936 VAL A O 1
ATOM 7696 N N . ASP A 1 937 ? 58.748 38.170 -18.795 1.00 37.47 937 ASP A N 1
ATOM 7697 C CA . ASP A 1 937 ? 58.497 38.048 -17.347 1.00 37.47 937 ASP A CA 1
ATOM 7698 C C . ASP A 1 937 ? 59.741 38.411 -16.512 1.00 37.47 937 ASP A C 1
ATOM 7700 O O . ASP A 1 937 ? 59.652 39.105 -15.503 1.00 37.47 937 ASP A O 1
ATOM 7704 N N . LYS A 1 938 ? 60.944 38.039 -16.978 1.00 38.69 938 LYS A N 1
ATOM 7705 C CA . LYS A 1 938 ? 62.210 38.434 -16.329 1.00 38.69 938 LYS A CA 1
ATOM 7706 C C . LYS A 1 938 ? 62.549 39.921 -16.468 1.00 38.69 938 LYS A C 1
ATOM 7708 O O . LYS A 1 938 ? 63.273 40.435 -15.623 1.00 38.69 938 LYS A O 1
ATOM 7713 N N . LYS A 1 939 ? 62.058 40.606 -17.507 1.00 36.53 939 LYS A N 1
ATOM 7714 C CA . LYS A 1 939 ? 62.221 42.065 -17.664 1.00 36.53 939 LYS A CA 1
ATOM 7715 C C . LYS A 1 939 ? 61.231 42.868 -16.818 1.00 36.53 939 LYS A C 1
ATOM 7717 O O . LYS A 1 939 ? 61.517 44.018 -16.527 1.00 36.53 939 LYS A O 1
ATOM 7722 N N . LEU A 1 940 ? 60.104 42.271 -16.424 1.00 37.53 940 LEU A N 1
ATOM 7723 C CA . LEU A 1 940 ? 59.089 42.897 -15.567 1.00 37.53 940 LEU A CA 1
ATOM 7724 C C . LEU A 1 940 ? 59.332 42.667 -14.064 1.00 37.53 940 LEU A C 1
ATOM 7726 O O . LEU A 1 940 ? 58.711 43.334 -13.248 1.00 37.53 940 LEU A O 1
ATOM 7730 N N . ALA A 1 941 ? 60.231 41.748 -13.692 1.00 38.28 941 ALA A N 1
ATOM 7731 C CA . ALA A 1 941 ? 60.553 41.417 -12.300 1.00 38.28 941 ALA A CA 1
ATOM 7732 C C . ALA A 1 941 ? 61.730 42.222 -11.701 1.00 38.28 941 ALA A C 1
ATOM 7734 O O . ALA A 1 941 ? 62.152 41.938 -10.582 1.00 38.28 941 ALA A O 1
ATOM 7735 N N . VAL A 1 942 ? 62.281 43.200 -12.428 1.00 39.19 942 VAL A N 1
ATOM 7736 C CA . VAL A 1 942 ? 63.373 44.070 -11.957 1.00 39.19 942 VAL A CA 1
ATOM 7737 C C . VAL A 1 942 ? 62.905 45.522 -12.023 1.00 39.19 942 VAL A C 1
ATOM 7739 O O . VAL A 1 942 ? 63.311 46.248 -12.914 1.00 39.19 942 VAL A O 1
ATOM 7742 N N . ASP A 1 943 ? 61.998 45.903 -11.124 1.00 32.53 943 ASP A N 1
ATOM 7743 C CA . ASP A 1 943 ? 61.760 47.291 -10.704 1.00 32.53 943 ASP A CA 1
ATOM 7744 C C . ASP A 1 943 ? 60.889 47.286 -9.429 1.00 32.53 943 ASP A C 1
ATOM 7746 O O . ASP A 1 943 ? 59.723 46.899 -9.470 1.00 32.53 943 ASP A O 1
ATOM 7750 N N . GLY A 1 944 ? 61.458 47.729 -8.299 1.00 32.19 944 GLY A N 1
ATOM 7751 C CA . GLY A 1 944 ? 60.705 48.205 -7.126 1.00 32.19 944 GLY A CA 1
ATOM 7752 C C . GLY A 1 944 ? 60.747 47.329 -5.868 1.00 32.19 944 GLY A C 1
ATOM 7753 O O . GLY A 1 944 ? 60.109 46.288 -5.803 1.00 32.19 944 GLY A O 1
ATOM 7754 N N . CYS A 1 945 ? 61.483 47.815 -4.870 1.00 27.66 945 CYS A N 1
ATOM 7755 C CA . CYS A 1 945 ? 61.914 47.205 -3.611 1.00 27.66 945 CYS A CA 1
ATOM 7756 C C . CYS A 1 945 ? 61.003 47.499 -2.388 1.00 27.66 945 CYS A C 1
ATOM 7758 O O . CYS A 1 945 ? 60.241 48.459 -2.410 1.00 27.66 945 CYS A O 1
ATOM 7760 N N . ASP A 1 946 ? 61.227 46.701 -1.330 1.00 29.55 946 ASP A N 1
ATOM 7761 C CA . ASP A 1 946 ? 61.177 46.974 0.127 1.00 29.55 946 ASP A CA 1
ATOM 7762 C C . ASP A 1 946 ? 59.858 47.343 0.852 1.00 29.55 946 ASP A C 1
ATOM 7764 O O . ASP A 1 946 ? 59.308 48.418 0.662 1.00 29.55 946 ASP A O 1
ATOM 7768 N N . GLU A 1 947 ? 59.413 46.474 1.783 1.00 30.31 947 GLU A N 1
ATOM 7769 C CA . GLU A 1 947 ? 59.342 46.729 3.246 1.00 30.31 947 GLU A CA 1
ATOM 7770 C C . GLU A 1 947 ? 58.848 45.482 4.037 1.00 30.31 947 GLU A C 1
ATOM 7772 O O . GLU A 1 947 ? 58.127 44.631 3.519 1.00 30.31 947 GLU A O 1
ATOM 7777 N N . ILE A 1 948 ? 59.334 45.346 5.280 1.00 29.42 948 ILE A N 1
ATOM 7778 C CA . ILE A 1 948 ? 59.436 44.141 6.144 1.00 29.42 948 ILE A CA 1
ATOM 7779 C C . ILE A 1 948 ? 58.519 44.268 7.395 1.00 29.42 948 ILE A C 1
ATOM 7781 O O . ILE A 1 948 ? 58.100 45.377 7.711 1.00 29.42 948 ILE A O 1
ATOM 7785 N N . VAL A 1 949 ? 58.353 43.151 8.147 1.00 30.52 949 VAL A N 1
ATOM 7786 C CA . VAL A 1 949 ? 58.133 42.968 9.628 1.00 30.52 949 VAL A CA 1
ATOM 7787 C C . VAL A 1 949 ? 56.755 42.325 9.956 1.00 30.52 949 VAL A C 1
ATOM 7789 O O 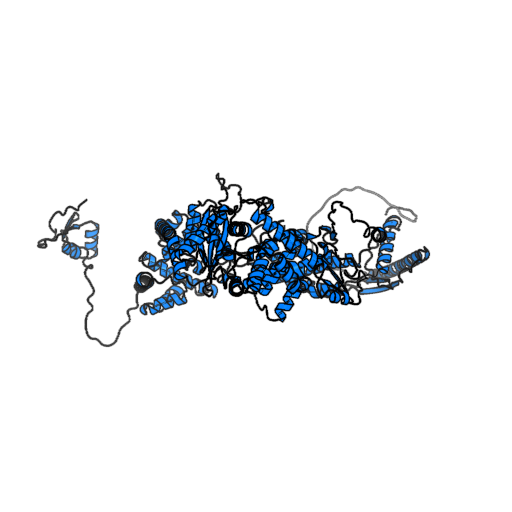. VAL A 1 949 ? 55.760 42.778 9.406 1.00 30.52 949 VAL A O 1
ATOM 7792 N N . ASP A 1 950 ? 56.531 41.256 10.757 1.00 28.59 950 ASP A N 1
ATOM 7793 C CA . ASP A 1 950 ? 57.171 40.516 11.897 1.00 28.59 950 ASP A CA 1
ATOM 7794 C C . ASP A 1 950 ? 56.584 39.054 11.918 1.00 28.59 950 ASP A C 1
ATOM 7796 O O . ASP A 1 950 ? 55.414 38.909 11.560 1.00 28.59 950 ASP A O 1
ATOM 7800 N N . MET A 1 951 ? 57.273 37.899 12.099 1.00 28.34 951 MET A N 1
ATOM 7801 C CA . MET A 1 951 ? 57.968 37.230 13.255 1.00 28.34 951 MET A CA 1
ATOM 7802 C C . MET A 1 951 ? 57.056 36.879 14.462 1.00 28.34 951 MET A C 1
ATOM 7804 O O . MET A 1 951 ? 56.197 37.674 14.806 1.00 28.34 951 MET A O 1
ATOM 7808 N N . GLY A 1 952 ? 57.133 35.746 15.190 1.00 30.12 952 GLY A N 1
ATOM 7809 C CA . GLY A 1 952 ? 58.062 34.599 15.311 1.00 30.12 952 GLY A CA 1
ATOM 7810 C C . GLY A 1 952 ? 57.300 33.313 15.754 1.00 30.12 952 GLY A C 1
ATOM 7811 O O . GLY A 1 952 ? 56.076 33.297 15.737 1.00 30.12 952 GLY A O 1
ATOM 7812 N N . ASP A 1 953 ? 57.912 32.168 16.088 1.00 26.94 953 ASP A N 1
ATOM 7813 C CA . ASP A 1 953 ? 58.902 32.030 17.161 1.00 26.94 953 ASP A CA 1
ATOM 7814 C C . ASP A 1 953 ? 59.809 30.771 17.086 1.00 26.94 953 ASP A C 1
ATOM 7816 O O . ASP A 1 953 ? 59.358 29.641 16.914 1.00 26.94 953 ASP A O 1
ATOM 7820 N N . TYR A 1 954 ? 61.088 31.049 17.378 1.00 25.58 954 TYR A N 1
ATOM 7821 C CA . TYR A 1 954 ? 62.037 30.346 18.265 1.00 25.58 954 TYR A CA 1
ATOM 7822 C C . TYR A 1 954 ? 62.963 29.191 17.808 1.00 25.58 954 TYR A C 1
ATOM 7824 O O . TYR A 1 954 ? 62.643 28.011 17.889 1.00 25.58 954 TYR A O 1
ATOM 7832 N N . LYS A 1 955 ? 64.218 29.627 17.574 1.00 25.62 955 LYS A N 1
ATOM 7833 C CA . LYS A 1 955 ? 65.489 29.261 18.254 1.00 25.62 955 LYS A CA 1
ATOM 7834 C C . LYS A 1 955 ? 66.118 27.870 18.042 1.00 25.62 955 LYS A C 1
ATOM 7836 O O . LYS A 1 955 ? 65.949 26.954 18.837 1.00 25.62 955 LYS A O 1
ATOM 7841 N N . ASP A 1 956 ? 67.037 27.850 17.078 1.00 32.50 956 ASP A N 1
ATOM 7842 C CA . ASP A 1 956 ? 68.380 27.226 17.132 1.00 32.50 956 ASP A CA 1
ATOM 7843 C C . ASP A 1 956 ? 69.245 27.865 18.264 1.00 32.50 956 ASP A C 1
ATOM 7845 O O . ASP A 1 956 ? 68.821 28.929 18.746 1.00 32.50 956 A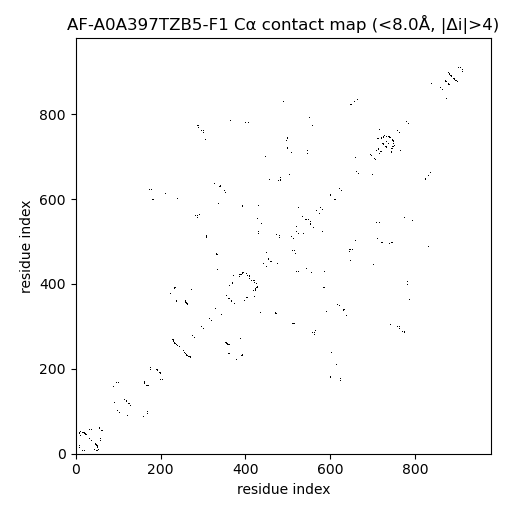SP A O 1
ATOM 7849 N N . PRO A 1 957 ? 70.457 27.378 18.683 1.00 43.94 957 PRO A N 1
ATOM 7850 C CA . PRO A 1 957 ? 71.542 26.955 17.772 1.00 43.94 957 PRO A CA 1
ATOM 7851 C C . PRO A 1 957 ? 72.643 25.986 18.312 1.00 43.94 957 PRO A C 1
ATOM 7853 O O . PRO A 1 957 ? 72.565 25.439 19.407 1.00 43.94 957 PRO A O 1
ATOM 7856 N N . ILE A 1 958 ? 73.723 25.916 17.513 1.00 27.36 958 ILE A N 1
ATOM 7857 C CA . ILE A 1 958 ? 75.171 25.715 17.788 1.00 27.36 958 ILE A CA 1
ATOM 7858 C C . ILE A 1 958 ? 75.822 24.307 17.586 1.00 27.36 958 ILE A C 1
ATOM 7860 O O . ILE A 1 958 ? 75.123 23.303 17.567 1.00 27.36 958 ILE A O 1
ATOM 7864 N N . PRO A 1 959 ? 77.158 24.213 17.328 1.00 42.16 959 PRO A N 1
ATOM 7865 C CA . PRO A 1 959 ? 77.761 24.039 15.990 1.00 42.16 959 PRO A CA 1
ATOM 7866 C C . PRO A 1 959 ? 78.915 22.992 16.015 1.00 42.16 959 PRO A C 1
ATOM 7868 O O . PRO A 1 959 ? 79.029 22.233 16.970 1.00 42.16 959 PRO A O 1
ATOM 7871 N N . THR A 1 960 ? 79.823 23.006 15.023 1.00 26.38 960 THR A N 1
ATOM 7872 C CA . THR A 1 960 ? 81.320 22.991 15.132 1.00 26.38 960 THR A CA 1
ATOM 7873 C C . THR A 1 960 ? 81.907 22.554 13.773 1.00 26.38 960 THR A C 1
ATOM 7875 O O . THR A 1 960 ? 81.512 21.533 13.231 1.00 26.38 960 THR A O 1
ATOM 7878 N N . SER A 1 961 ? 82.615 23.396 13.006 1.00 27.83 961 SER A N 1
ATOM 7879 C CA . SER A 1 961 ? 83.963 23.992 13.155 1.00 27.83 961 SER A CA 1
ATOM 7880 C C . SER A 1 961 ? 85.110 23.053 12.759 1.00 27.83 961 SER A C 1
ATOM 7882 O O . SER A 1 961 ? 85.283 22.027 13.409 1.00 27.83 961 SER A O 1
ATOM 7884 N N . ASN A 1 962 ? 85.935 23.465 11.780 1.00 26.36 962 ASN A N 1
ATOM 7885 C CA . ASN A 1 962 ? 87.391 23.720 11.914 1.00 26.36 962 ASN A CA 1
ATOM 7886 C C . ASN A 1 962 ? 88.128 23.609 10.556 1.00 26.36 962 ASN A C 1
ATOM 7888 O O . ASN A 1 962 ? 88.151 22.536 9.970 1.00 26.36 962 ASN A O 1
ATOM 7892 N N . THR A 1 963 ? 88.521 24.720 9.901 1.00 28.55 963 THR A N 1
ATOM 7893 C CA . THR A 1 963 ? 89.735 25.586 10.081 1.00 28.55 963 THR A CA 1
ATOM 7894 C C . THR A 1 963 ? 90.963 25.088 9.259 1.00 28.55 963 THR A C 1
ATOM 7896 O O . THR A 1 963 ? 90.922 23.979 8.748 1.00 28.55 963 THR A O 1
ATOM 7899 N N . PRO A 1 964 ? 92.062 25.861 9.063 1.00 36.25 964 PRO A N 1
ATOM 7900 C CA . PRO A 1 964 ? 92.158 27.118 8.293 1.00 36.25 964 PRO A CA 1
ATOM 7901 C C . PRO A 1 964 ? 93.489 27.281 7.475 1.00 36.25 964 PRO A C 1
ATOM 7903 O O . PRO A 1 964 ? 94.391 26.458 7.553 1.00 36.25 964 PRO A O 1
ATOM 7906 N N . ARG A 1 965 ? 93.638 28.467 6.845 1.00 25.08 965 ARG A N 1
ATOM 7907 C CA . ARG A 1 965 ? 94.867 29.261 6.532 1.00 25.08 965 ARG A CA 1
ATOM 7908 C C . ARG A 1 965 ? 95.543 29.215 5.136 1.00 25.08 965 ARG A C 1
ATOM 7910 O O . ARG A 1 965 ? 96.262 28.297 4.783 1.00 25.08 965 ARG A O 1
ATOM 7917 N N . GLN A 1 966 ? 95.456 30.408 4.521 1.00 26.19 966 GLN A N 1
ATOM 7918 C CA . GLN A 1 966 ? 96.533 31.289 4.014 1.00 26.19 966 GLN A CA 1
ATOM 7919 C C . GLN A 1 966 ? 96.952 31.285 2.524 1.00 26.19 966 GLN A C 1
ATOM 7921 O O . GLN A 1 966 ? 97.685 30.437 2.043 1.00 26.19 966 GLN A O 1
ATOM 7926 N N . SER A 1 967 ? 96.548 32.394 1.879 1.00 24.91 967 SER A N 1
ATOM 7927 C CA . SER A 1 967 ? 97.312 33.310 1.008 1.00 24.91 967 SER A CA 1
ATOM 7928 C C . SER A 1 967 ? 98.122 32.756 -0.173 1.00 24.91 967 SER A C 1
ATOM 7930 O O . SER A 1 967 ? 99.195 32.198 0.009 1.00 24.91 967 SER A O 1
ATOM 7932 N N . THR A 1 968 ? 97.757 33.128 -1.403 1.00 26.45 968 THR A N 1
ATOM 7933 C CA . THR A 1 968 ? 98.362 34.256 -2.147 1.00 26.45 968 THR A CA 1
ATOM 7934 C C . THR A 1 968 ? 97.851 34.313 -3.596 1.00 26.45 968 THR A C 1
ATOM 7936 O O . THR A 1 968 ? 97.480 33.325 -4.213 1.00 26.45 968 THR A O 1
ATOM 7939 N N . ASN A 1 969 ? 97.795 35.553 -4.068 1.00 26.33 969 ASN A N 1
ATOM 7940 C CA . ASN A 1 969 ? 97.587 36.109 -5.401 1.00 26.33 969 ASN A CA 1
ATOM 7941 C C . ASN A 1 969 ? 97.767 35.266 -6.693 1.00 26.33 969 ASN A C 1
ATOM 7943 O O . ASN A 1 969 ? 98.756 34.577 -6.895 1.00 26.33 969 ASN A O 1
ATOM 7947 N N . PHE A 1 970 ? 96.897 35.631 -7.653 1.00 24.67 970 PHE A N 1
ATOM 7948 C CA . PHE A 1 970 ? 97.062 35.694 -9.120 1.00 24.67 970 PHE A CA 1
ATOM 7949 C C . PHE A 1 970 ? 96.788 34.466 -10.032 1.00 24.67 970 PHE A C 1
ATOM 7951 O O . PHE A 1 970 ? 97.576 33.543 -10.163 1.00 24.67 970 PHE A O 1
ATOM 7958 N N . LYS A 1 971 ? 95.736 34.670 -10.851 1.00 26.05 971 LYS A N 1
ATOM 7959 C CA . LYS A 1 971 ? 95.518 34.324 -12.278 1.00 26.05 971 LYS A CA 1
ATOM 7960 C C . LYS A 1 971 ? 95.279 32.869 -12.749 1.00 26.05 971 LYS A C 1
ATOM 7962 O O . LYS A 1 971 ? 96.168 32.039 -12.809 1.00 26.05 971 LYS A O 1
ATOM 7967 N N . LYS A 1 972 ? 94.118 32.785 -13.426 1.00 28.66 972 LYS A N 1
ATOM 7968 C CA . LYS A 1 972 ? 93.765 32.068 -14.674 1.00 28.66 972 LYS A CA 1
ATOM 7969 C C . LYS A 1 972 ? 93.516 30.546 -14.636 1.00 28.66 972 LYS A C 1
ATOM 7971 O O . LYS A 1 972 ? 94.424 29.747 -14.766 1.00 28.66 972 LYS A O 1
ATOM 7976 N N . LYS A 1 973 ? 92.208 30.251 -14.748 1.00 30.00 973 LYS A N 1
ATOM 7977 C CA . LYS A 1 973 ? 91.531 29.561 -15.873 1.00 30.00 973 LYS A CA 1
ATOM 7978 C C . LYS A 1 973 ? 91.935 28.100 -16.144 1.00 30.00 973 LYS A C 1
ATOM 7980 O O . LYS A 1 973 ? 92.990 27.869 -16.715 1.00 30.00 973 LYS A O 1
ATOM 7985 N N . ILE A 1 974 ? 90.976 27.184 -15.946 1.00 30.36 974 ILE A N 1
ATOM 7986 C CA . ILE A 1 974 ? 90.341 26.303 -16.962 1.00 30.36 974 ILE A CA 1
ATOM 7987 C C . ILE A 1 974 ? 89.799 25.023 -16.302 1.00 30.36 974 ILE A C 1
ATOM 7989 O O . ILE A 1 974 ? 90.507 24.414 -15.517 1.00 30.36 974 ILE A O 1
ATOM 7993 N N . ASN A 1 975 ? 88.551 24.685 -16.680 1.00 31.05 975 ASN A N 1
ATOM 7994 C CA . ASN A 1 975 ? 87.872 23.378 -16.815 1.00 31.05 975 ASN A CA 1
ATOM 7995 C C . ASN A 1 975 ? 88.270 22.235 -15.848 1.00 31.05 975 ASN A C 1
ATOM 7997 O O . ASN A 1 975 ? 89.431 21.934 -15.655 1.00 31.05 975 ASN A O 1
ATOM 8001 N N . ALA A 1 976 ? 87.364 21.417 -15.321 1.00 31.86 976 ALA A N 1
ATOM 8002 C CA . ALA A 1 976 ? 86.177 20.870 -15.953 1.00 31.86 976 ALA A CA 1
ATOM 8003 C C . ALA A 1 976 ? 85.307 20.155 -14.906 1.00 31.86 976 ALA A C 1
ATOM 8005 O O . ALA A 1 976 ? 85.824 19.580 -13.957 1.00 31.86 976 ALA A O 1
ATOM 8006 N N . LYS A 1 977 ? 84.018 20.075 -15.246 1.00 29.81 977 LYS A N 1
ATOM 8007 C CA . LYS A 1 977 ? 83.127 18.919 -15.076 1.00 29.81 977 LYS A CA 1
ATOM 8008 C C . LYS A 1 977 ? 82.761 18.437 -13.664 1.00 29.81 977 LYS A C 1
ATOM 8010 O O . LYS A 1 977 ? 83.513 17.756 -12.983 1.00 29.81 977 LYS A O 1
ATOM 8015 N N . ASN A 1 978 ? 81.447 18.559 -13.466 1.00 27.72 978 ASN A N 1
ATOM 8016 C CA . ASN A 1 978 ? 80.531 17.513 -13.011 1.00 27.72 978 ASN A CA 1
ATOM 8017 C C . ASN A 1 978 ? 80.415 17.299 -11.504 1.00 27.72 978 ASN A C 1
ATOM 8019 O O . ASN A 1 978 ? 80.871 16.313 -10.942 1.00 27.72 978 ASN A O 1
ATOM 8023 N N . SER A 1 979 ? 79.661 18.187 -10.875 1.00 29.95 979 SER A N 1
ATOM 8024 C CA . SER A 1 979 ? 78.287 17.951 -10.393 1.00 29.95 979 SER A CA 1
ATOM 8025 C C . SER A 1 979 ? 77.853 19.295 -9.797 1.00 29.95 979 SER A C 1
ATOM 8027 O O . SER A 1 979 ? 78.622 19.908 -9.069 1.00 29.95 979 SER A O 1
ATOM 8029 N N . SER A 1 980 ? 76.746 19.920 -10.162 1.00 38.47 980 SER A N 1
ATOM 8030 C CA . SER A 1 980 ? 75.465 19.487 -10.724 1.00 38.47 980 SER A CA 1
ATOM 8031 C C . SER A 1 980 ? 74.937 20.526 -11.704 1.00 38.47 980 SER A C 1
ATOM 8033 O O . SER A 1 980 ? 75.159 21.725 -11.414 1.00 38.47 980 SER A O 1
#

Secondary structure (DSSP, 8-state):
-PPP-----SSTT-----S-EEE--HHHHHHHHHTTGGGGGTT--TT-EEEHHHHHHHH-GGGG---PPP-----S-----PPPHHHHHHHHHHHHHIIIIIS-PPP---HHHHHHHHHHH-GGGTTHHHHHHHHHS-S---HHHHHHHHHHHHHHHHHHHHHH-TTS-SHHHHHHHHHHHTT--HHHHHHHHHTTSS--HHHHHHHHHHHHHHHHHHHHHHHHHTTTSEEEEEEEEEESSSS-PPPSSS---PPPEEEEEEEEEETTSPPPBSEETTEESS-TTSS-HHHHHHHIIIIITTGGGS-HHHHHHHHHHTTS------HHHHHTTT---TTBSTTTTTT--TTEEEEEEEE----BHHHHHHHHHHHHHHHHHTT-TTTB-EEEE--TTHHHHHHHHHHHHHTT--TTS-GGGGGEEEE--HHHHHHHHHHHHHHHTHHHHHHHHHHHH-TTS---SS--HHHHHHHHHHHHHHHHHHHHHHHHHH-TT---HHHHHHHHIIIIIHHHHHHIIIIIITTT-HHHHHHHHHHHHHHHHHHT-TTTTTHHHHHHHHHHHHHHTT-HHHHHHHHSGGGS-THHHHHHHHHHHHTS-TT--HHHHHHHHHHHHH-S--HHHHHHPPPB--SS-HHHHHHHHHHHHHHHHHHHHHHHHHHHTS--TTTTTHHHHHHHHSSS--S---PPPPPEEETTTTEEE-GGGS-GGGGSSSPPPTTB-TTT-PBPPTTT-EEE-TTS-EEEHHHHHHTTTS-HHHHHHHHHHHHHHHHHHHHHHHHS-SB--GGG--------S-PPPSSPP----STTHHHHHHHHHHHHHHGGG-----HHHHHHHHHHHHHHHHHGGGS-TTGGG-----EEE-SS-EEEEEEEE-STT-EEEEEEEEEPPPPTT---HHHHHHHHHHHHHHHHHHHHHHHHHHHHHHHHSSS-------------------------------------

Organism: NCBI:txid44941